Protein AF-0000000086138464 (afdb_homodimer)

Nearest PDB structures (foldseek):
  7qf6-assembly2_C  TM=7.048E-01  e=7.545E-23  Aspergillus fumigatus
  7qf6-assembly1_F  TM=7.131E-01  e=1.289E-21  Aspergillus fumigatus
  2qml-assembly1_A  TM=9.061E-01  e=4.130E-13  Halalkalibacterium halodurans
  1yk3-assembly2_B  TM=9.219E-01  e=1.017E-10  Mycobacterium tuberculosis
  1yk3-assembly10_F  TM=9.281E-01  e=2.010E-10  Mycobacterium tuberculosis

InterPro domains:
  IPR016181 Acyl-CoA N-acyltransferase [SSF55729] (294-513)
  IPR019432 Acyltransferase MbtK/IucB-like, conserved domain [SM01006] (359-401)

pLDDT: mean 84.83, std 21.29, range [22.55, 98.88]

Sequence (1040 aa):
MSPSTIYLPDGQTFTVQPVFAGLFFKSHELNKHHQTPFPAGWTIVIHTEDDGSDNNNGLDASAISRPHIHSFKKPTLQNDTLYISSISNPSSADFKPPASPTRQIAMMLWISLYWYFHQPAPSKILPPTEKSGLTAVEGRPRGEWRIQIKRDGVLRGRNLIPKLERMGLIASLDSAVGSSLDDTGDEWANMFVSQQMFWQIPGRLFLFTLQPTSKGASSHPGSPVSSRPGSPVRDRGSSSASQQQPNSPAFHLTADVPGAPPPQTLMASPTFPIGPYFSSSHLPTYYPPAPLQYTFSNNTRHPVRPKPPRMGEVFYTRYIPSAGQYLSFRVASSSPKPVPYLGPVSPSAAEKTKSGSHSHLTTLCDIVLVQMWLSNPRVAKFWGGYVPNFLTNALASRHSFPVIGMWDGVPFGYFEVYWVKEDVLGRYISADDFDRGIHVFVGEEWARGKVSSWMSALVHWIFCADYRTASVCMEPRVDNARFIQHLQHDGFVGEKQISFPHKQSWFGRLRRETWEGPSLMSPSTIYLPDGQTFTVQPVFAGLFFKSHELNKHHQTPFPAGWTIVIHTEDDGSDNNNGLDASAISRPHIHSFKKPTLQNDTLYISSISNPSSADFKPPASPTRQIAMMLWISLYWYFHQPAPSKILPPTEKSGLTAVEGRPRGEWRIQIKRDGVLRGRNLIPKLERMGLIASLDSAVGSSLDDTGDEWANMFVSQQMFWQIPGRLFLFTLQPTSKGASSHPGSPVSSRPGSPVRDRGSSSASQQQPNSPAFHLTADVPGAPPPQTLMASPTFPIGPYFSSSHLPTYYPPAPLQYTFSNNTRHPVRPKPPRMGEVFYTRYIPSAGQYLSFRVASSSPKPVPYLGPVSPSAAEKTKSGSHSHLTTLCDIVLVQMWLSNPRVAKFWGGYVPNFLTNALASRHSFPVIGMWDGVPFGYFEVYWVKEDVLGRYISADDFDRGIHVFVGEEWARGKVSSWMSALVHWIFCADYRTASVCMEPRVDNARFIQHLQHDGFVGEKQISFPHKQSWFGRLRRETWEGPSL

Foldseek 3Di:
DDWDKDQFQQGWIWIWDDDDQFIWTATCVLCVPDDDPQGFTFTKGKWFWACPPPPPDDDDPPDSPDTDIGGDDAADQEGMEMETATGDHHDCQWFPDDPDPLLQRLLNVLVVVVVRLVTDDDFQQDDDDPVCVPPDSVPHDGHFRKYWYACDHPNVDDVSQVVSVVLQNKDDPQPDPDDDPDPPDPSSGTIMDTLLSSLLADSLSRDFDTGTDPPDPPPVVPDPPPVPVPDPPPDDDDPDPPPPPPPPPPPPVLQPPDQDQQDLDPPDQDPTFGAQNRHSVRHRDDDADDDFDWDDDPNFIATDDDDDGDALHWHGWDQAVVVQWIKIKGFAHPDQFFRDGRGHIGPVVVPVPCPPPQSVQRGGHRLVVVQQLCVPCVNCVFVNHDDPCVQVVQCPDRFKTKMFMDTRNRTWWIKMKGQCCNDPNVVVDPHDNLEIEMDIDTRHPVPPPCCQQVVLRVVSCSSNRHVPHFKYKDWGAPVVVVVVVVCVVNQWDFDDWDDDVVGITTITMHTSVPHSHGHD/DQWDKDQFQQGWIWIWDDDDQFIWTATCVLCVPDDDPQGFTFTKGKWFWDCPPPPPDDDDPPPSPDTDIGGDDAADQEGMEMETATGDHHDCQWFPDDPDPLLQRLLNVLVVVVVRLVTDDDFQQDDDDPVCVPPDSVPHDGHFRKYWYACDHPNVDDVSQVVSVVLQNKDDPQPDPDDDPDPPDPSSGTIMDTLLSSLLADSLSRDFDTGTDPPDPPPPPPDPPPPPVPDPPPDDDDDDPPPPPPPPPPPPVQQCPPQDQQDLDPPDQDPTFGAQNRHSVRHRDDDADDDFDWDDDPNFIATDDDDDGDALHWHGWDQAVVVQWIKIKGFAHPDQFFRDGRGHIGPVVVPVPCDPPQSVQRGGHRLVVVQQLCPPCVNCVFVNHDDPCVQVVQCPDRFKTKMFMDTRNRTWWIKMKGQCCNDPNVVVDPHDNLEIEMDIDTRHPVPPPCCQQVVLRVVSCSSNRHVPHFKYKYWGAPVVVVVVVVCVVNQWDFDDWDDDPVGITTITMHTSVPHSHGHD

Solvent-accessible surface area (backbone atoms only — not comparable to full-atom values): 58553 Å² total; per-residue (Å²): 121,78,66,43,75,46,64,43,56,62,50,52,41,31,42,39,32,69,48,98,64,27,38,33,41,38,37,48,77,73,33,67,89,49,93,50,100,70,59,21,31,36,31,34,36,42,32,29,47,43,75,52,75,66,80,70,81,82,79,79,80,76,68,77,64,70,61,51,76,40,80,61,84,67,66,49,34,71,34,29,36,35,33,44,56,48,76,35,73,61,56,66,74,54,27,45,76,68,78,42,66,67,52,51,53,50,25,53,51,49,53,52,49,53,54,58,74,66,47,74,78,48,70,44,60,48,78,74,44,91,86,38,58,83,44,56,75,90,69,33,61,66,55,71,50,29,36,33,41,45,70,34,60,62,40,60,44,67,54,36,58,62,50,39,36,48,56,37,68,36,44,40,91,62,19,28,51,41,79,63,80,50,84,80,37,75,76,65,52,63,29,30,41,37,46,46,34,55,56,41,52,52,60,33,68,42,47,58,52,75,48,67,47,73,70,70,88,64,74,65,72,72,67,77,71,76,73,66,83,67,78,83,72,78,81,76,79,80,74,81,75,72,76,73,70,77,70,69,78,79,77,57,63,62,77,25,37,67,77,40,59,60,62,83,68,77,90,68,84,67,96,54,43,51,37,63,43,36,41,71,63,38,43,54,64,63,53,56,62,64,50,76,44,74,45,72,55,95,89,36,78,38,57,60,51,74,60,58,70,45,47,44,28,47,70,44,53,38,55,28,68,77,75,64,33,20,43,34,36,23,27,46,39,74,47,90,53,37,68,70,72,51,49,55,59,26,72,70,57,68,68,46,51,88,68,43,98,59,39,69,53,49,67,41,16,47,58,58,49,51,43,55,28,23,65,36,63,80,45,21,73,79,71,39,67,68,53,90,60,52,60,54,52,38,24,58,27,58,52,35,42,41,31,33,35,19,55,47,62,31,64,35,29,45,34,33,48,29,38,30,51,78,35,79,65,25,77,78,48,93,56,53,86,47,22,30,28,55,47,78,50,68,51,36,74,89,61,59,92,45,60,61,46,58,52,30,46,53,51,40,49,52,47,42,59,29,86,66,33,51,37,41,36,38,58,52,50,60,84,47,51,69,60,52,52,53,40,43,71,71,57,30,42,78,77,49,72,43,82,49,99,89,46,51,21,39,32,30,41,32,47,50,92,76,50,61,59,53,57,94,121,77,65,44,74,48,64,42,57,64,51,54,39,31,44,38,33,69,49,97,64,27,39,33,40,37,37,50,78,73,32,66,88,50,93,51,100,69,59,22,32,38,31,34,35,42,33,28,47,43,78,52,75,65,79,71,81,82,80,79,81,76,68,78,64,69,60,49,76,40,80,61,83,68,65,49,35,71,33,28,37,35,32,44,56,48,74,36,73,62,56,66,75,54,27,45,76,70,79,41,65,68,54,50,53,49,26,53,50,50,51,52,49,52,52,56,73,67,47,75,78,48,71,44,62,48,80,74,44,92,88,38,58,84,44,55,74,91,68,34,62,68,55,68,49,29,37,33,41,46,69,34,60,63,42,60,45,66,54,36,59,62,50,39,36,49,56,38,69,36,43,40,90,62,20,29,50,39,80,63,80,52,84,80,36,76,77,64,52,62,28,31,43,37,47,45,34,53,58,42,52,52,61,33,68,43,45,58,50,77,48,66,48,73,71,69,88,64,75,64,72,73,66,77,73,76,74,66,82,68,77,84,74,77,81,77,79,79,75,80,75,74,75,72,69,77,71,71,78,79,76,56,64,60,75,24,36,66,77,40,60,60,62,82,68,79,88,67,85,68,94,55,42,50,37,64,43,36,41,72,62,38,42,54,63,63,54,58,62,64,50,75,46,74,44,73,55,95,89,36,81,38,58,61,51,74,61,57,70,44,47,44,30,48,69,45,52,37,54,28,68,77,75,63,31,19,42,35,34,23,26,47,40,74,46,90,52,36,67,71,72,50,50,54,57,25,72,71,55,68,68,45,51,89,69,45,98,59,39,68,52,49,66,40,16,48,58,56,49,51,43,55,27,24,65,35,63,83,43,20,73,79,71,39,67,68,51,90,61,52,60,54,52,38,24,56,28,57,50,36,42,42,31,33,34,19,57,48,61,32,64,35,29,43,34,30,48,29,38,30,50,79,35,79,64,24,79,78,47,94,56,54,85,48,24,31,28,56,47,79,51,69,52,37,74,90,62,58,92,45,61,59,46,58,52,28,45,54,50,41,49,53,46,41,59,28,86,67,32,50,36,41,36,39,58,53,50,59,83,46,52,70,60,52,51,51,39,43,73,70,58,30,42,78,77,48,73,44,81,50,99,88,45,52,20,37,32,29,41,32,46,51,91,76,47,62,58,54,58,93

Organism: Cryphonectria parasitica (strain ATCC 38755 / EP155) (NCBI:txid660469)

Radius of gyration: 30.8 Å; Cα contacts (8 Å, |Δi|>4): 1898; chains: 2; bounding box: 113×81×92 Å

Structure (mmCIF, N/CA/C/O backbone):
data_AF-0000000086138464-model_v1
#
loop_
_entity.id
_entity.type
_entity.pdbx_description
1 polymer 'Acyltransferase MbtK/IucB-like conserved domain-containing protein'
#
loop_
_atom_site.group_PDB
_atom_site.id
_atom_site.type_symbol
_atom_site.label_atom_id
_atom_site.label_alt_id
_atom_site.label_comp_id
_atom_site.label_asym_id
_atom_site.label_entity_id
_atom_site.label_seq_id
_atom_site.pdbx_PDB_ins_code
_atom_site.Cartn_x
_atom_site.Cartn_y
_atom_site.Cartn_z
_atom_site.occupancy
_atom_site.B_iso_or_equiv
_atom_site.auth_seq_id
_atom_site.auth_comp_id
_atom_site.auth_asym_id
_atom_site.auth_atom_id
_atom_site.pdbx_PDB_model_num
ATOM 1 N N . MET A 1 1 ? 31.328 20.297 7.652 1 73.62 1 MET A N 1
ATOM 2 C CA . MET A 1 1 ? 29.906 20.562 7.875 1 73.62 1 MET A CA 1
ATOM 3 C C . MET A 1 1 ? 29.609 20.719 9.359 1 73.62 1 MET A C 1
ATOM 5 O O . MET A 1 1 ? 30.156 19.984 10.188 1 73.62 1 MET A O 1
ATOM 9 N N . SER A 1 2 ? 28.906 21.719 9.766 1 77.62 2 SER A N 1
ATOM 10 C CA . SER A 1 2 ? 28.547 21.906 11.164 1 77.62 2 SER A CA 1
ATOM 11 C C . SER A 1 2 ? 27.469 20.922 11.602 1 77.62 2 SER A C 1
ATOM 13 O O . SER A 1 2 ? 26.625 20.531 10.805 1 77.62 2 SER A O 1
ATOM 15 N N . PRO A 1 3 ? 27.625 20.484 12.797 1 84.31 3 PRO A N 1
ATOM 16 C CA . PRO A 1 3 ? 26.578 19.594 13.305 1 84.31 3 PRO A CA 1
ATOM 17 C C . PRO A 1 3 ? 25.188 20.219 13.227 1 84.31 3 PRO A C 1
ATOM 19 O O . PRO A 1 3 ? 25.047 21.438 13.359 1 84.31 3 PRO A O 1
ATOM 22 N N . SER A 1 4 ? 24.266 19.391 12.906 1 92 4 SER A N 1
ATOM 23 C CA . SER A 1 4 ? 22.875 19.844 12.805 1 92 4 SER A CA 1
ATOM 24 C C . SER A 1 4 ? 21.922 18.859 13.461 1 92 4 SER A C 1
ATOM 26 O O . SER A 1 4 ? 22.25 17.688 13.633 1 92 4 SER A O 1
ATOM 28 N N . THR A 1 5 ? 20.828 19.391 13.945 1 94.62 5 THR A N 1
ATOM 29 C CA . THR A 1 5 ? 19.812 18.547 14.57 1 94.62 5 THR A CA 1
ATOM 30 C C . THR A 1 5 ? 18.688 18.234 13.586 1 94.62 5 THR A C 1
ATOM 32 O O . THR A 1 5 ? 18.219 19.141 12.883 1 94.62 5 THR A O 1
ATOM 35 N N . ILE A 1 6 ? 18.375 17.047 13.516 1 95.5 6 ILE A N 1
ATOM 36 C CA . ILE A 1 6 ? 17.234 16.625 12.703 1 95.5 6 ILE A CA 1
ATOM 37 C C . ILE A 1 6 ? 16.031 16.375 13.602 1 95.5 6 ILE A C 1
ATOM 39 O O . ILE A 1 6 ? 16.156 15.758 14.664 1 95.5 6 ILE A O 1
ATOM 43 N N . TYR A 1 7 ? 14.906 16.969 13.289 1 96.81 7 TYR A N 1
ATOM 44 C CA . TYR A 1 7 ? 13.625 16.734 13.945 1 96.81 7 TYR A CA 1
ATOM 45 C C . TYR A 1 7 ? 12.727 15.852 13.086 1 96.81 7 TYR A C 1
ATOM 47 O O . TYR A 1 7 ? 12.289 16.266 12.008 1 96.81 7 TYR A O 1
ATOM 55 N N . LEU A 1 8 ? 12.453 14.664 13.547 1 97.44 8 LEU A N 1
ATOM 56 C CA . LEU A 1 8 ? 11.656 13.719 12.773 1 97.44 8 LEU A CA 1
ATOM 57 C C . LEU A 1 8 ? 10.164 13.93 13.031 1 97.44 8 LEU A C 1
ATOM 59 O O . LEU A 1 8 ? 9.781 14.516 14.047 1 97.44 8 LEU A O 1
ATOM 63 N N . PRO A 1 9 ? 9.328 13.453 12.102 1 96.62 9 PRO A N 1
ATOM 64 C CA . PRO A 1 9 ? 7.883 13.617 12.25 1 96.62 9 PRO A CA 1
ATOM 65 C C . PRO A 1 9 ? 7.328 12.922 13.484 1 96.62 9 PRO A C 1
ATOM 67 O O . PRO A 1 9 ? 6.297 13.336 14.023 1 96.62 9 PRO A O 1
ATOM 70 N N . ASP A 1 10 ? 7.961 11.867 13.969 1 94.56 10 ASP A N 1
ATOM 71 C CA . ASP A 1 10 ? 7.449 11.133 15.117 1 94.56 10 ASP A CA 1
ATOM 72 C C . ASP A 1 10 ? 7.973 11.727 16.422 1 94.56 10 ASP A C 1
ATOM 74 O O . ASP A 1 10 ? 7.715 11.195 17.5 1 94.56 10 ASP A O 1
ATOM 78 N N . GLY A 1 11 ? 8.75 12.797 16.344 1 94.56 11 GLY A N 1
ATOM 79 C CA . GLY A 1 11 ? 9.219 13.5 17.516 1 94.56 11 GLY A CA 1
ATOM 80 C C . GLY A 1 11 ? 10.641 13.125 17.906 1 94.56 11 GLY A C 1
ATOM 81 O O . GLY A 1 11 ? 11.258 13.797 18.734 1 94.56 11 GLY A O 1
ATOM 82 N N . GLN A 1 12 ? 11.188 12.062 17.359 1 94.5 12 GLN A N 1
ATOM 83 C CA . GLN A 1 12 ? 12.578 11.727 17.609 1 94.5 12 GLN A CA 1
ATOM 84 C C . GLN A 1 12 ? 13.516 12.781 17.031 1 94.5 12 GLN A C 1
ATOM 86 O O . GLN A 1 12 ? 13.211 13.391 16 1 94.5 12 GLN A O 1
ATOM 91 N N . THR A 1 13 ? 14.617 12.938 17.734 1 95.44 13 THR A N 1
ATOM 92 C CA . THR A 1 13 ? 15.602 13.906 17.266 1 95.44 13 THR A CA 1
ATOM 93 C C . THR A 1 13 ? 17 13.281 17.219 1 95.44 13 THR A C 1
ATOM 95 O O . THR A 1 13 ? 17.297 12.383 18.016 1 95.44 13 THR A O 1
ATOM 98 N N . PHE A 1 14 ? 17.734 13.742 16.312 1 96.5 14 PHE A N 1
ATOM 99 C CA . PHE A 1 14 ? 19.094 13.258 16.125 1 96.5 14 PHE A CA 1
ATOM 100 C C . PHE A 1 14 ? 20.062 14.414 15.898 1 96.5 14 PHE A C 1
ATOM 102 O O . PHE A 1 14 ? 19.703 15.406 15.25 1 96.5 14 PHE A O 1
ATOM 109 N N . THR A 1 15 ? 21.234 14.281 16.438 1 96.44 15 THR A N 1
ATOM 110 C CA . THR A 1 15 ? 22.312 15.18 16.062 1 96.44 15 THR A CA 1
ATOM 111 C C . THR A 1 15 ? 23.188 14.555 14.977 1 96.44 15 THR A C 1
ATOM 113 O O . THR A 1 15 ? 23.672 13.43 15.133 1 96.44 15 THR A O 1
ATOM 116 N N . VAL A 1 16 ? 23.312 15.211 13.867 1 96.75 16 VAL A N 1
ATOM 117 C CA . VAL A 1 16 ? 24.172 14.773 12.773 1 96.75 16 VAL A CA 1
ATOM 118 C C . VAL A 1 16 ? 25.516 15.477 12.859 1 96.75 16 VAL A C 1
ATOM 120 O O . VAL A 1 16 ? 25.609 16.703 12.734 1 96.75 16 VAL A O 1
ATOM 123 N N . GLN A 1 17 ? 26.562 14.719 13.055 1 95.06 17 GLN A N 1
ATOM 124 C CA . GLN A 1 17 ? 27.891 15.281 13.234 1 95.06 17 GLN A CA 1
ATOM 125 C C . GLN A 1 17 ? 28.875 14.703 12.219 1 95.06 17 GLN A C 1
ATOM 127 O O . GLN A 1 17 ? 28.828 13.516 11.906 1 95.06 17 GLN A O 1
ATOM 132 N N . PRO A 1 18 ? 29.75 15.539 11.703 1 93.38 18 PRO A N 1
ATOM 133 C CA . PRO A 1 18 ? 30.766 15.031 10.781 1 93.38 18 PRO A CA 1
ATOM 134 C C . PRO A 1 18 ? 31.781 14.109 11.461 1 93.38 18 PRO A C 1
ATOM 136 O O . PRO A 1 18 ? 32.156 14.352 12.609 1 93.38 18 PRO A O 1
ATOM 139 N N . VAL A 1 19 ? 32.125 13.078 10.789 1 91.38 19 VAL A N 1
ATOM 140 C CA . VAL A 1 19 ? 33.188 12.172 11.156 1 91.38 19 VAL A CA 1
ATOM 141 C C . VAL A 1 19 ? 34.094 11.938 9.961 1 91.38 19 VAL A C 1
ATOM 143 O O . VAL A 1 19 ? 33.875 12.5 8.883 1 91.38 19 VAL A O 1
ATOM 146 N N . PHE A 1 20 ? 35.188 11.305 10.086 1 83.31 20 PHE A N 1
ATOM 147 C CA . PHE A 1 20 ? 36.281 11.211 9.102 1 83.31 20 PHE A CA 1
ATOM 148 C C . PHE A 1 20 ? 35.719 10.891 7.723 1 83.31 20 PHE A C 1
ATOM 150 O O . PHE A 1 20 ? 36.062 11.539 6.734 1 83.31 20 PHE A O 1
ATOM 157 N N . ALA A 1 21 ? 34.875 9.938 7.539 1 82.75 21 ALA A N 1
ATOM 158 C CA . ALA A 1 21 ? 34.438 9.555 6.199 1 82.75 21 ALA A CA 1
ATOM 159 C C . ALA A 1 21 ? 32.938 9.727 6.035 1 82.75 21 ALA A C 1
ATOM 161 O O . ALA A 1 21 ? 32.344 9.234 5.07 1 82.75 21 ALA A O 1
ATOM 162 N N . GLY A 1 22 ? 32.406 10.57 6.906 1 93.44 22 GLY A N 1
ATOM 163 C CA . GLY A 1 22 ? 30.969 10.672 6.742 1 93.44 22 GLY A CA 1
ATOM 164 C C . GLY A 1 22 ? 30.297 11.414 7.883 1 93.44 22 GLY A C 1
ATOM 165 O O . GLY A 1 22 ? 30.766 12.461 8.32 1 93.44 22 GLY A O 1
ATOM 166 N N . LEU A 1 23 ? 29.125 10.953 8.164 1 96.44 23 LEU A N 1
ATOM 167 C CA . LEU A 1 23 ? 28.281 11.586 9.164 1 96.44 23 LEU A CA 1
ATOM 168 C C . LEU A 1 23 ? 27.812 10.57 10.211 1 96.44 23 LEU A C 1
ATOM 170 O O . LEU A 1 23 ? 27.484 9.438 9.867 1 96.44 23 LEU A O 1
ATOM 174 N N . PHE A 1 24 ? 27.844 10.969 11.453 1 96.31 24 PHE A N 1
ATOM 175 C CA . PHE A 1 24 ? 27.297 10.164 12.539 1 96.31 24 PHE A CA 1
ATOM 176 C C . PHE A 1 24 ? 25.953 10.719 13 1 96.31 24 PHE A C 1
ATOM 178 O O . PHE A 1 24 ? 25.828 11.914 13.273 1 96.31 24 PHE A O 1
ATOM 185 N N . PHE A 1 25 ? 24.984 9.883 13.031 1 97.62 25 PHE A N 1
ATOM 186 C CA . PHE A 1 25 ? 23.656 10.211 13.539 1 97.62 25 PHE A CA 1
ATOM 187 C C . PHE A 1 25 ? 23.5 9.758 14.984 1 97.62 25 PHE A C 1
ATOM 189 O O . PHE A 1 25 ? 23.297 8.57 15.25 1 97.62 25 PHE A O 1
ATOM 196 N N . LYS A 1 26 ? 23.531 10.664 15.891 1 95.88 26 LYS A N 1
ATOM 197 C CA . LYS A 1 26 ? 23.422 10.375 17.312 1 95.88 26 LYS A CA 1
ATOM 198 C C . LYS A 1 26 ? 21.969 10.516 17.781 1 95.88 26 LYS A C 1
ATOM 200 O O . LYS A 1 26 ? 21.391 11.602 17.703 1 95.88 26 LYS A O 1
ATOM 205 N N . SER A 1 27 ? 21.422 9.477 18.312 1 95.31 27 SER A N 1
ATOM 206 C CA . SER A 1 27 ? 20.047 9.5 18.766 1 95.31 27 SER A CA 1
ATOM 207 C C . SER A 1 27 ? 19.922 10.188 20.125 1 95.31 27 SER A C 1
ATOM 209 O O . SER A 1 27 ? 20.625 9.836 21.078 1 95.31 27 SER A O 1
ATOM 211 N N . HIS A 1 28 ? 19.047 11.109 20.266 1 92.06 28 HIS A N 1
ATOM 212 C CA . HIS A 1 28 ? 18.812 11.75 21.547 1 92.06 28 HIS A CA 1
ATOM 213 C C . HIS A 1 28 ? 17.969 10.875 22.469 1 92.06 28 HIS A C 1
ATOM 215 O O . HIS A 1 28 ? 18.25 10.773 23.672 1 92.06 28 HIS A O 1
ATOM 221 N N . GLU A 1 29 ? 16.984 10.211 21.938 1 89 29 GLU A N 1
ATOM 222 C CA . GLU A 1 29 ? 16.078 9.375 22.703 1 89 29 GLU A CA 1
ATOM 223 C C . GLU A 1 29 ? 16.781 8.164 23.297 1 89 29 GLU A C 1
ATOM 225 O O . GLU A 1 29 ? 16.547 7.781 24.438 1 89 29 GLU A O 1
ATOM 230 N N . LEU A 1 30 ? 17.656 7.594 22.594 1 89.25 30 LEU A N 1
ATOM 231 C CA . LEU A 1 30 ? 18.312 6.355 23.016 1 89.25 30 LEU A CA 1
ATOM 232 C C . LEU A 1 30 ? 19.469 6.641 23.953 1 89.25 30 LEU A C 1
ATOM 234 O O . LEU A 1 30 ? 19.984 5.734 24.609 1 89.25 30 LEU A O 1
ATOM 238 N N . ASN A 1 31 ? 19.906 7.871 24 1 87.06 31 ASN A N 1
ATOM 239 C CA . ASN A 1 31 ? 21.062 8.227 24.828 1 87.06 31 ASN A CA 1
ATOM 240 C C . ASN A 1 31 ? 20.641 9.07 26.031 1 87.06 31 ASN A C 1
ATOM 242 O O . ASN A 1 31 ? 21.484 9.719 26.656 1 87.06 31 ASN A O 1
ATOM 246 N N . LYS A 1 32 ? 19.438 9.172 26.297 1 79.19 32 LYS A N 1
ATOM 247 C CA . LYS A 1 32 ? 18.938 10.031 27.375 1 79.19 32 LYS A CA 1
ATOM 248 C C . LYS A 1 32 ? 19.469 9.594 28.734 1 79.19 32 LYS A C 1
ATOM 250 O O . LYS A 1 32 ? 19.828 10.43 29.562 1 79.19 32 LYS A O 1
ATOM 255 N N . HIS A 1 33 ? 19.562 8.344 29.094 1 70.88 33 HIS A N 1
ATOM 256 C CA . HIS A 1 33 ? 19.844 7.914 30.469 1 70.88 33 HIS A CA 1
ATOM 257 C C . HIS A 1 33 ? 21.328 7.598 30.641 1 70.88 33 HIS A C 1
ATOM 259 O O . HIS A 1 33 ? 21.797 7.457 31.781 1 70.88 33 HIS A O 1
ATOM 265 N N . HIS A 1 34 ? 22.047 7.406 29.547 1 66.44 34 HIS A N 1
ATOM 266 C CA . HIS A 1 34 ? 23.422 6.953 29.766 1 66.44 34 HIS A CA 1
ATOM 267 C C . HIS A 1 34 ? 24.391 7.727 28.906 1 66.44 34 HIS A C 1
ATOM 269 O O . HIS A 1 34 ? 24.25 7.773 27.672 1 66.44 34 HIS A O 1
ATOM 275 N N . GLN A 1 35 ? 25.109 8.484 29.719 1 66.19 35 GLN A N 1
ATOM 276 C CA . GLN A 1 35 ? 26.234 9.086 29 1 66.19 35 GLN A CA 1
ATOM 277 C C . GLN A 1 35 ? 27.344 8.07 28.75 1 66.19 35 GLN A C 1
ATOM 279 O O . GLN A 1 35 ? 27.906 7.523 29.703 1 66.19 35 GLN A O 1
ATOM 284 N N . THR A 1 36 ? 27.219 7.449 27.703 1 69.06 36 THR A N 1
ATOM 285 C CA . THR A 1 36 ? 28.234 6.48 27.312 1 69.06 36 THR A CA 1
ATOM 286 C C . THR A 1 36 ? 29.203 7.082 26.297 1 69.06 36 THR A C 1
ATOM 288 O O . THR A 1 36 ? 28.844 7.992 25.547 1 69.06 36 THR A O 1
ATOM 291 N N . PRO A 1 37 ? 30.469 6.715 26.359 1 72.19 37 PRO A N 1
ATOM 292 C CA . PRO A 1 37 ? 31.438 7.148 25.359 1 72.19 37 PRO A CA 1
ATOM 293 C C . PRO A 1 37 ? 31.062 6.676 23.953 1 72.19 37 PRO A C 1
ATOM 295 O O . PRO A 1 37 ? 31.594 7.203 22.969 1 72.19 37 PRO A O 1
ATOM 298 N N . PHE A 1 38 ? 30.156 5.688 23.969 1 77.31 38 PHE A N 1
ATOM 299 C CA . PHE A 1 38 ? 29.719 5.184 22.688 1 77.31 38 PHE A CA 1
ATOM 300 C C . PHE A 1 38 ? 28.219 5.383 22.516 1 77.31 38 PHE A C 1
ATOM 302 O O . PHE A 1 38 ? 27.438 4.445 22.703 1 77.31 38 PHE A O 1
ATOM 309 N N . PRO A 1 39 ? 27.859 6.469 22.094 1 86.69 39 PRO A N 1
ATOM 310 C CA . PRO A 1 39 ? 26.438 6.766 22 1 86.69 39 PRO A CA 1
ATOM 311 C C . PRO A 1 39 ? 25.719 5.906 20.953 1 86.69 39 PRO A C 1
ATOM 313 O O . PRO A 1 39 ? 26.312 5.527 19.938 1 86.69 39 PRO A O 1
ATOM 316 N N . ALA A 1 40 ? 24.5 5.613 21.234 1 93.12 40 ALA A N 1
ATOM 317 C CA . ALA A 1 40 ? 23.672 4.883 20.281 1 93.12 40 ALA A CA 1
ATOM 318 C C . ALA A 1 40 ? 23.406 5.711 19.031 1 93.12 40 ALA A C 1
ATOM 320 O O . ALA A 1 40 ? 23.125 6.91 19.125 1 93.12 40 ALA A O 1
ATOM 321 N N . GLY A 1 41 ? 23.578 5.113 17.906 1 95.44 41 GLY A N 1
ATOM 322 C CA . GLY A 1 41 ? 23.438 5.746 16.609 1 95.44 41 GLY A CA 1
ATOM 323 C C . GLY A 1 41 ? 24.047 4.934 15.477 1 95.44 41 GLY A C 1
ATOM 324 O O . GLY A 1 41 ? 24.172 3.713 15.586 1 95.44 41 GLY A O 1
ATOM 325 N N . TRP A 1 42 ? 24.266 5.602 14.375 1 96.62 42 TRP A N 1
ATOM 326 C CA . TRP A 1 42 ? 24.906 4.938 13.25 1 96.62 42 TRP A CA 1
ATOM 327 C C . TRP A 1 42 ? 25.719 5.938 12.422 1 96.62 42 TRP A C 1
ATOM 329 O O . TRP A 1 42 ? 25.531 7.148 12.555 1 96.62 42 TRP A O 1
ATOM 339 N N . THR A 1 43 ? 26.641 5.422 11.664 1 96.62 43 THR A N 1
ATOM 340 C CA . THR A 1 43 ? 27.484 6.234 10.797 1 96.62 43 THR A CA 1
ATOM 341 C C . THR A 1 43 ? 27.219 5.922 9.328 1 96.62 43 THR A C 1
ATOM 343 O O . THR A 1 43 ? 27.094 4.758 8.953 1 96.62 43 THR A O 1
ATOM 346 N N . ILE A 1 44 ? 27.047 6.973 8.578 1 97.44 44 ILE A N 1
ATOM 347 C CA . ILE A 1 44 ? 27 6.781 7.129 1 97.44 44 ILE A CA 1
ATOM 348 C C . ILE A 1 44 ? 28.266 7.336 6.492 1 97.44 44 ILE A C 1
ATOM 350 O O . ILE A 1 44 ? 28.875 8.281 7.016 1 97.44 44 ILE A O 1
ATOM 354 N N . VAL A 1 45 ? 28.734 6.684 5.445 1 96.81 45 VAL A N 1
ATOM 355 C CA . VAL A 1 45 ? 29.719 7.254 4.543 1 96.81 45 VAL A CA 1
ATOM 356 C C . VAL A 1 45 ? 29.031 7.906 3.352 1 96.81 45 VAL A C 1
ATOM 358 O O . VAL A 1 45 ? 28.141 7.305 2.734 1 96.81 45 VAL A O 1
ATOM 361 N N . ILE A 1 46 ? 29.328 9.109 3.092 1 96.56 46 ILE A N 1
ATOM 362 C CA . ILE A 1 46 ? 28.75 9.859 1.978 1 96.56 46 ILE A CA 1
ATOM 363 C C . ILE A 1 46 ? 29.844 10.617 1.242 1 96.56 46 ILE A C 1
ATOM 365 O O . ILE A 1 46 ? 30.703 11.242 1.871 1 96.56 46 ILE A O 1
ATOM 369 N N . HIS A 1 47 ? 29.922 10.453 0 1 95 47 HIS A N 1
ATOM 370 C CA . HIS A 1 47 ? 30.922 11.141 -0.803 1 95 47 HIS A CA 1
ATOM 371 C C . HIS A 1 47 ? 30.391 11.461 -2.195 1 95 47 HIS A C 1
ATOM 373 O O . HIS A 1 47 ? 29.312 11.008 -2.568 1 95 47 HIS A O 1
ATOM 379 N N . THR A 1 48 ? 31.062 12.312 -2.838 1 94.94 48 THR A N 1
ATOM 380 C CA . THR A 1 48 ? 30.703 12.742 -4.188 1 94.94 48 THR A CA 1
ATOM 381 C C . THR A 1 48 ? 31.688 12.156 -5.207 1 94.94 48 THR A C 1
ATOM 383 O O . THR A 1 48 ? 32.906 12.188 -5.004 1 94.94 48 THR A O 1
ATOM 386 N N . GLU A 1 49 ? 31.094 11.586 -6.281 1 91.44 49 GLU A N 1
ATOM 387 C CA . GLU A 1 49 ? 31.906 10.984 -7.328 1 91.44 49 GLU A CA 1
ATOM 388 C C . GLU A 1 49 ? 31.828 11.789 -8.625 1 91.44 49 GLU A C 1
ATOM 390 O O . GLU A 1 49 ? 30.734 12.023 -9.141 1 91.44 49 GLU A O 1
ATOM 395 N N . ASP A 1 50 ? 32.938 12.375 -9.117 1 80.5 50 ASP A N 1
ATOM 396 C CA . ASP A 1 50 ? 32.969 13.141 -10.359 1 80.5 50 ASP A CA 1
ATOM 397 C C . ASP A 1 50 ? 33.406 12.258 -11.531 1 80.5 50 ASP A C 1
ATOM 399 O O . ASP A 1 50 ? 34.281 11.398 -11.383 1 80.5 50 ASP A O 1
ATOM 403 N N . ASP A 1 51 ? 32.531 12.18 -12.539 1 66 51 ASP A N 1
ATOM 404 C CA . ASP A 1 51 ? 32.969 11.484 -13.75 1 66 51 ASP A CA 1
ATOM 405 C C . ASP A 1 51 ? 34.125 12.195 -14.406 1 66 51 ASP A C 1
ATOM 407 O O . ASP A 1 51 ? 34.188 13.43 -14.414 1 66 51 ASP A O 1
ATOM 411 N N . GLY A 1 52 ? 35.281 11.938 -14.172 1 51.88 52 GLY A N 1
ATOM 412 C CA . GLY A 1 52 ? 36.5 12.461 -14.734 1 51.88 52 GLY A CA 1
ATOM 413 C C . GLY A 1 52 ? 36.312 13.008 -16.141 1 51.88 52 GLY A C 1
ATOM 414 O O . GLY A 1 52 ? 37.281 13.047 -16.922 1 51.88 52 GLY A O 1
ATOM 415 N N . SER A 1 53 ? 35.188 13.352 -16.641 1 46.06 53 SER A N 1
ATOM 416 C CA . SER A 1 53 ? 35.344 13.766 -18.016 1 46.06 53 SER A CA 1
ATOM 417 C C . SER A 1 53 ? 36.219 15.016 -18.109 1 46.06 53 SER A C 1
ATOM 419 O O . SER A 1 53 ? 35.719 16.141 -18 1 46.06 53 SER A O 1
ATOM 421 N N . ASP A 1 54 ? 37.25 15.195 -17.375 1 38.78 54 ASP A N 1
ATOM 422 C CA . ASP A 1 54 ? 38.125 16.234 -17.922 1 38.78 54 ASP A CA 1
ATOM 423 C C . ASP A 1 54 ? 38.375 16.031 -19.406 1 38.78 54 ASP A C 1
ATOM 425 O O . ASP A 1 54 ? 38.75 14.93 -19.828 1 38.78 54 ASP A O 1
ATOM 429 N N . ASN A 1 55 ? 37.688 16.859 -20.219 1 38 55 ASN A N 1
ATOM 430 C CA . ASN A 1 55 ? 38 17.031 -21.625 1 38 55 ASN A CA 1
ATOM 431 C C . ASN A 1 55 ? 39.531 17.062 -21.859 1 38 55 ASN A C 1
ATOM 433 O O . ASN A 1 55 ? 40.062 18.094 -22.25 1 38 55 ASN A O 1
ATOM 437 N N . ASN A 1 56 ? 40.406 16.562 -21.109 1 34.72 56 ASN A N 1
ATOM 438 C CA . ASN A 1 56 ? 41.688 16.719 -21.781 1 34.72 56 ASN A CA 1
ATOM 439 C C . ASN A 1 56 ? 41.656 16.109 -23.188 1 34.72 56 ASN A C 1
ATOM 441 O O . ASN A 1 56 ? 41 15.094 -23.406 1 34.72 56 ASN A O 1
ATOM 445 N N . ASN A 1 57 ? 42.281 16.844 -24.25 1 34.97 57 ASN A N 1
ATOM 446 C CA . ASN A 1 57 ? 42.406 16.625 -25.688 1 34.97 57 ASN A CA 1
ATOM 447 C C . ASN A 1 57 ? 42.75 15.18 -26 1 34.97 57 ASN A C 1
ATOM 449 O O . ASN A 1 57 ? 42.188 14.594 -26.922 1 34.97 57 ASN A O 1
ATOM 453 N N . GLY A 1 58 ? 44.125 14.891 -25.938 1 31.94 58 GLY A N 1
ATOM 454 C CA . GLY A 1 58 ? 44.781 13.992 -26.891 1 31.94 58 GLY A CA 1
ATOM 455 C C . GLY A 1 58 ? 44.25 12.57 -26.797 1 31.94 58 GLY A C 1
ATOM 456 O O . GLY A 1 58 ? 43.406 12.266 -25.953 1 31.94 58 GLY A O 1
ATOM 457 N N . LEU A 1 59 ? 45.25 11.492 -27.109 1 33.53 59 LEU A N 1
ATOM 458 C CA . LEU A 1 59 ? 45.344 10.172 -27.719 1 33.53 59 LEU A CA 1
ATOM 459 C C . LEU A 1 59 ? 44.75 9.102 -26.812 1 33.53 59 LEU A C 1
ATOM 461 O O . LEU A 1 59 ? 44.375 8.031 -27.297 1 33.53 59 LEU A O 1
ATOM 465 N N . ASP A 1 60 ? 45.312 8.961 -25.547 1 35.16 60 ASP A N 1
ATOM 466 C CA . ASP A 1 60 ? 45.219 7.574 -25.109 1 35.16 60 ASP A CA 1
ATOM 467 C C . ASP A 1 60 ? 43.844 7.238 -24.562 1 35.16 60 ASP A C 1
ATOM 469 O O . ASP A 1 60 ? 43.406 7.77 -23.547 1 35.16 60 ASP A O 1
ATOM 473 N N . ALA A 1 61 ? 42.875 6.895 -25.344 1 37.72 61 ALA A N 1
ATOM 474 C CA . ALA A 1 61 ? 41.531 6.328 -25.234 1 37.72 61 ALA A CA 1
ATOM 475 C C . ALA A 1 61 ? 41.406 5.383 -24.047 1 37.72 61 ALA A C 1
ATOM 477 O O . ALA A 1 61 ? 40.312 4.93 -23.703 1 37.72 61 ALA A O 1
ATOM 478 N N . SER A 1 62 ? 42.531 4.625 -23.734 1 37.94 62 SER A N 1
ATOM 479 C CA . SER A 1 62 ? 42.406 3.408 -22.938 1 37.94 62 SER A CA 1
ATOM 480 C C . SER A 1 62 ? 42.094 3.73 -21.484 1 37.94 62 SER A C 1
ATOM 482 O O . SER A 1 62 ? 41.812 2.828 -20.688 1 37.94 62 SER A O 1
ATOM 484 N N . ALA A 1 63 ? 42.562 4.879 -20.859 1 37.78 63 ALA A N 1
ATOM 485 C CA . ALA A 1 63 ? 42.5 4.848 -19.406 1 37.78 63 ALA A CA 1
ATOM 486 C C . ALA A 1 63 ? 41.125 5.246 -18.891 1 37.78 63 ALA A C 1
ATOM 488 O O . ALA A 1 63 ? 40.688 6.387 -19.078 1 37.78 63 ALA A O 1
ATOM 489 N N . ILE A 1 64 ? 40.156 4.328 -18.766 1 44.12 64 ILE A N 1
ATOM 490 C CA . ILE A 1 64 ? 38.938 4.508 -17.969 1 44.12 64 ILE A CA 1
ATOM 491 C C . ILE A 1 64 ? 39.25 5.352 -16.734 1 44.12 64 ILE A C 1
ATOM 493 O O . ILE A 1 64 ? 40.062 4.934 -15.883 1 44.12 64 ILE A O 1
ATOM 497 N N . SER A 1 65 ? 39.344 6.586 -16.812 1 47.53 65 SER A N 1
ATOM 498 C CA . SER A 1 65 ? 39.656 7.484 -15.703 1 47.53 65 SER A CA 1
ATOM 499 C C . SER A 1 65 ? 38.844 7.148 -14.461 1 47.53 65 SER A C 1
ATOM 501 O O . SER A 1 65 ? 37.625 7.008 -14.539 1 47.53 65 SER A O 1
ATOM 503 N N . ARG A 1 66 ? 39.531 6.578 -13.484 1 55.12 66 ARG A N 1
ATOM 504 C CA . ARG A 1 66 ? 38.938 6.312 -12.172 1 55.12 66 ARG A CA 1
ATOM 505 C C . ARG A 1 66 ? 38.219 7.539 -11.648 1 55.12 66 ARG A C 1
ATOM 507 O O . ARG A 1 66 ? 38.75 8.648 -11.664 1 55.12 66 ARG A O 1
ATOM 514 N N . PRO A 1 67 ? 36.875 7.355 -11.352 1 66.75 67 PRO A N 1
ATOM 515 C CA . PRO A 1 67 ? 36.125 8.484 -10.773 1 66.75 67 PRO A CA 1
ATOM 516 C C . PRO A 1 67 ? 36.875 9.109 -9.586 1 66.75 67 PRO A C 1
ATOM 518 O O . PRO A 1 67 ? 37.5 8.398 -8.805 1 66.75 67 PRO A O 1
ATOM 521 N N . HIS A 1 68 ? 37.125 10.445 -9.617 1 80.12 68 HIS A N 1
ATOM 522 C CA . HIS A 1 68 ? 37.688 11.188 -8.484 1 80.12 68 HIS A CA 1
ATOM 523 C C . HIS A 1 68 ? 36.688 11.32 -7.359 1 80.12 68 HIS A C 1
ATOM 525 O O . HIS A 1 68 ? 35.531 11.727 -7.59 1 80.12 68 HIS A O 1
ATOM 531 N N . ILE A 1 69 ? 36.938 10.773 -6.211 1 85.81 69 ILE A N 1
ATOM 532 C CA . ILE A 1 69 ? 36.062 10.797 -5.031 1 85.81 69 ILE A CA 1
ATOM 533 C C . ILE A 1 69 ? 36.406 12.008 -4.168 1 85.81 69 ILE A C 1
ATOM 535 O O . ILE A 1 69 ? 37.594 12.273 -3.895 1 85.81 69 ILE A O 1
ATOM 539 N N . HIS A 1 70 ? 35.406 12.844 -4.012 1 88.12 70 HIS A N 1
ATOM 540 C CA . HIS A 1 70 ? 35.562 14 -3.135 1 88.12 70 HIS A CA 1
ATOM 541 C C . HIS A 1 70 ? 34.688 13.859 -1.891 1 88.12 70 HIS A C 1
ATOM 543 O O . HIS A 1 70 ? 33.719 13.117 -1.898 1 88.12 70 HIS A O 1
ATOM 549 N N . SER A 1 71 ? 35.219 14.523 -0.854 1 89.31 71 SER A N 1
ATOM 550 C CA . SER A 1 71 ? 34.406 14.586 0.357 1 89.31 71 SER A CA 1
ATOM 551 C C . SER A 1 71 ? 33.094 15.312 0.106 1 89.31 71 SER A C 1
ATOM 553 O O . SER A 1 71 ? 33.031 16.281 -0.652 1 89.31 71 SER A O 1
ATOM 555 N N . PHE A 1 72 ? 32.062 14.914 0.708 1 93.62 72 PHE A N 1
ATOM 556 C CA . PHE A 1 72 ? 30.75 15.516 0.578 1 93.62 72 PHE A CA 1
ATOM 557 C C . PHE A 1 72 ? 30.703 16.891 1.236 1 93.62 72 PHE A C 1
ATOM 559 O O . PHE A 1 72 ? 31.078 17.031 2.402 1 93.62 72 PHE A O 1
ATOM 566 N N . LYS A 1 73 ? 30.266 17.906 0.588 1 91.81 73 LYS A N 1
ATOM 567 C CA . LYS A 1 73 ? 30.109 19.266 1.125 1 91.81 73 LYS A CA 1
ATOM 568 C C . LYS A 1 73 ? 28.656 19.734 1.036 1 91.81 73 LYS A C 1
ATOM 570 O O . LYS A 1 73 ? 28.094 20.203 2.025 1 91.81 73 LYS A O 1
ATOM 575 N N . LYS A 1 74 ? 28.172 19.547 -0.129 1 94.19 74 LYS A N 1
ATOM 576 C CA . LYS A 1 74 ? 26.781 19.844 -0.431 1 94.19 74 LYS A CA 1
ATOM 577 C C . LYS A 1 74 ? 26.219 18.875 -1.462 1 94.19 74 LYS A C 1
ATOM 579 O O . LYS A 1 74 ? 26.969 18.25 -2.209 1 94.19 74 LYS A O 1
ATOM 584 N N . PRO A 1 75 ? 24.938 18.797 -1.477 1 96.31 75 PRO A N 1
ATOM 585 C CA . PRO A 1 75 ? 24.375 17.828 -2.422 1 96.31 75 PRO A CA 1
ATOM 586 C C . PRO A 1 75 ? 24.688 18.172 -3.875 1 96.31 75 PRO A C 1
ATOM 588 O O . PRO A 1 75 ? 24.703 19.344 -4.25 1 96.31 75 PRO A O 1
ATOM 591 N N . THR A 1 76 ? 24.953 17.203 -4.602 1 96.31 76 THR A N 1
ATOM 592 C CA . THR A 1 76 ? 25.031 17.312 -6.055 1 96.31 76 THR A CA 1
ATOM 593 C C . THR A 1 76 ? 23.797 16.688 -6.703 1 96.31 76 THR A C 1
ATOM 595 O O . THR A 1 76 ? 22.984 16.031 -6.031 1 96.31 76 THR A O 1
ATOM 598 N N . LEU A 1 77 ? 23.641 16.984 -7.941 1 96.31 77 LEU A N 1
ATOM 599 C CA . LEU A 1 77 ? 22.438 16.516 -8.633 1 96.31 77 LEU A CA 1
ATOM 600 C C . LEU A 1 77 ? 22.422 15 -8.734 1 96.31 77 LEU A C 1
ATOM 602 O O . LEU A 1 77 ? 21.406 14.367 -8.445 1 96.31 77 LEU A O 1
ATOM 606 N N . GLN A 1 78 ? 23.531 14.336 -9.109 1 95.62 78 GLN A N 1
ATOM 607 C CA . GLN A 1 78 ? 23.469 12.898 -9.344 1 95.62 78 GLN A CA 1
ATOM 608 C C . GLN A 1 78 ? 24.781 12.219 -9 1 95.62 78 GLN A C 1
ATOM 610 O O . GLN A 1 78 ? 25.031 11.078 -9.398 1 95.62 78 GLN A O 1
ATOM 615 N N . ASN A 1 79 ? 25.656 12.797 -8.25 1 95.5 79 ASN A N 1
ATOM 616 C CA . ASN A 1 79 ? 27.016 12.273 -8.086 1 95.5 79 ASN A CA 1
ATOM 617 C C . ASN A 1 79 ? 27.297 11.891 -6.641 1 95.5 79 ASN A C 1
ATOM 619 O O . ASN A 1 79 ? 28.438 11.57 -6.289 1 95.5 79 ASN A O 1
ATOM 623 N N . ASP A 1 80 ? 26.344 12.016 -5.805 1 96.94 80 ASP A N 1
ATOM 624 C CA . ASP A 1 80 ? 26.547 11.648 -4.406 1 96.94 80 ASP A CA 1
ATOM 625 C C . ASP A 1 80 ? 26.266 10.164 -4.184 1 96.94 80 ASP A C 1
ATOM 627 O O . ASP A 1 80 ? 25.391 9.586 -4.824 1 96.94 80 ASP A O 1
ATOM 631 N N . THR A 1 81 ? 27 9.516 -3.324 1 96.69 81 THR A N 1
ATOM 632 C CA . THR A 1 81 ? 26.859 8.109 -2.953 1 96.69 81 THR A CA 1
ATOM 633 C C . THR A 1 81 ? 26.859 7.949 -1.437 1 96.69 81 THR A C 1
ATOM 635 O O . THR A 1 81 ? 27.625 8.617 -0.736 1 96.69 81 THR A O 1
ATOM 638 N N . LEU A 1 82 ? 26 7.059 -1.003 1 96.94 82 LEU A N 1
ATOM 639 C CA . LEU A 1 82 ? 25.844 6.875 0.436 1 96.94 82 LEU A CA 1
ATOM 640 C C . LEU A 1 82 ? 25.719 5.395 0.787 1 96.94 82 LEU A C 1
ATOM 642 O O . LEU A 1 82 ? 25.156 4.613 0.013 1 96.94 82 LEU A O 1
ATOM 646 N N . TYR A 1 83 ? 26.297 4.945 1.87 1 96.19 83 TYR A N 1
ATOM 647 C CA . TYR A 1 83 ? 25.984 3.674 2.51 1 96.19 83 TYR A CA 1
ATOM 648 C C . TYR A 1 83 ? 26.156 3.766 4.02 1 96.19 83 TYR A C 1
ATOM 650 O O . TYR A 1 83 ? 26.781 4.699 4.523 1 96.19 83 TYR A O 1
ATOM 658 N N . ILE A 1 84 ? 25.547 2.902 4.77 1 96.81 84 ILE A N 1
ATOM 659 C CA . ILE A 1 84 ? 25.703 2.834 6.219 1 96.81 84 ILE A CA 1
ATOM 660 C C . ILE A 1 84 ? 26.953 2.027 6.57 1 96.81 84 ILE A C 1
ATOM 662 O O . ILE A 1 84 ? 27.047 0.848 6.227 1 96.81 84 ILE A O 1
ATOM 666 N N . SER A 1 85 ? 27.844 2.602 7.336 1 95.56 85 SER A N 1
ATOM 667 C CA . SER A 1 85 ? 29.125 1.959 7.598 1 95.56 85 SER A CA 1
ATOM 668 C C . SER A 1 85 ? 29.094 1.188 8.914 1 95.56 85 SER A C 1
ATOM 670 O O . SER A 1 85 ? 29.719 0.129 9.031 1 95.56 85 SER A O 1
ATOM 672 N N . SER A 1 86 ? 28.422 1.734 9.875 1 94.38 86 SER A N 1
ATOM 673 C CA . SER A 1 86 ? 28.406 1.072 11.172 1 94.38 86 SER A CA 1
ATOM 674 C C . SER A 1 86 ? 27.172 1.458 11.977 1 94.38 86 SER A C 1
ATOM 676 O O . SER A 1 86 ? 26.531 2.484 11.703 1 94.38 86 SER A O 1
ATOM 678 N N . ILE A 1 87 ? 26.828 0.572 12.906 1 94.38 87 ILE A N 1
ATOM 679 C CA . ILE A 1 87 ? 25.703 0.775 13.805 1 94.38 87 ILE A CA 1
ATOM 680 C C . ILE A 1 87 ? 26.172 0.624 15.258 1 94.38 87 ILE A C 1
ATOM 682 O O . ILE A 1 87 ? 26.922 -0.293 15.578 1 94.38 87 ILE A O 1
ATOM 686 N N . SER A 1 88 ? 25.797 1.527 16.078 1 93.12 88 SER A N 1
ATOM 687 C CA . SER A 1 88 ? 25.984 1.444 17.516 1 93.12 88 SER A CA 1
ATOM 688 C C . SER A 1 88 ? 24.656 1.27 18.234 1 93.12 88 SER A C 1
ATOM 690 O O . SER A 1 88 ? 23.922 2.238 18.438 1 93.12 88 SER A O 1
ATOM 692 N N . ASN A 1 89 ? 24.391 0.078 18.656 1 90.81 89 ASN A N 1
ATOM 693 C CA . ASN A 1 89 ? 23.109 -0.214 19.312 1 90.81 89 ASN A CA 1
ATOM 694 C C . ASN A 1 89 ? 23.125 0.204 20.781 1 90.81 89 ASN A C 1
ATOM 696 O O . ASN A 1 89 ? 24.188 0.21 21.422 1 90.81 89 ASN A O 1
ATOM 700 N N . PRO A 1 90 ? 21.953 0.567 21.234 1 90.12 90 PRO A N 1
ATOM 701 C CA . PRO A 1 90 ? 21.891 0.833 22.672 1 90.12 90 PRO A CA 1
ATOM 702 C C . PRO A 1 90 ? 22.047 -0.432 23.516 1 90.12 90 PRO A C 1
ATOM 704 O O . PRO A 1 90 ? 21.938 -1.543 22.984 1 90.12 90 PRO A O 1
ATOM 707 N N . SER A 1 91 ? 22.25 -0.18 24.766 1 85.69 91 SER A N 1
ATOM 708 C CA . SER A 1 91 ? 22.406 -1.309 25.688 1 85.69 91 SER A CA 1
ATOM 709 C C . SER A 1 91 ? 21.109 -2.117 25.781 1 85.69 91 SER A C 1
ATOM 711 O O . SER A 1 91 ? 20.016 -1.55 25.844 1 85.69 91 SER A O 1
ATOM 713 N N . SER A 1 92 ? 21.234 -3.422 25.812 1 86.25 92 SER A N 1
ATOM 714 C CA . SER A 1 92 ? 20.078 -4.309 25.984 1 86.25 92 SER A CA 1
ATOM 715 C C . SER A 1 92 ? 19.453 -4.156 27.359 1 86.25 92 SER A C 1
ATOM 717 O O . SER A 1 92 ? 18.328 -4.613 27.594 1 86.25 92 SER A O 1
ATOM 719 N N . ALA A 1 93 ? 20.125 -3.549 28.219 1 85.19 93 ALA A N 1
ATOM 720 C CA . ALA A 1 93 ? 19.594 -3.277 29.562 1 85.19 93 ALA A CA 1
ATOM 721 C C . ALA A 1 93 ? 18.578 -2.146 29.531 1 85.19 93 ALA A C 1
ATOM 723 O O . ALA A 1 93 ? 17.672 -2.096 30.359 1 85.19 93 ALA A O 1
ATOM 724 N N . ASP A 1 94 ? 18.781 -1.334 28.547 1 86.75 94 ASP A N 1
ATOM 725 C CA . ASP A 1 94 ? 17.922 -0.156 28.469 1 86.75 94 ASP A CA 1
ATOM 726 C C . ASP A 1 94 ? 16.781 -0.36 27.469 1 86.75 94 ASP A C 1
ATOM 728 O O . ASP A 1 94 ? 15.672 0.126 27.672 1 86.75 94 ASP A O 1
ATOM 732 N N . PHE A 1 95 ? 17.141 -1.048 26.375 1 90.88 95 PHE A N 1
ATOM 733 C CA . PHE A 1 95 ? 16.172 -1.253 25.297 1 90.88 95 PHE A CA 1
ATOM 734 C C . PHE A 1 95 ? 16.188 -2.697 24.812 1 90.88 95 PHE A C 1
ATOM 736 O O . PHE A 1 95 ? 17.266 -3.295 24.688 1 90.88 95 PHE A O 1
ATOM 743 N N . LYS A 1 96 ? 15 -3.213 24.547 1 88.69 96 LYS A N 1
ATOM 744 C CA . LYS A 1 96 ? 14.922 -4.523 23.922 1 88.69 96 LYS A CA 1
ATOM 745 C C . LYS A 1 96 ? 15.453 -4.477 22.484 1 88.69 96 LYS A C 1
ATOM 747 O O . LYS A 1 96 ? 15.32 -3.461 21.797 1 88.69 96 LYS A O 1
ATOM 752 N N . PRO A 1 97 ? 16.078 -5.543 22.109 1 87.38 97 PRO A N 1
ATOM 753 C CA . PRO A 1 97 ? 16.484 -5.582 20.703 1 87.38 97 PRO A CA 1
ATOM 754 C C . PRO A 1 97 ? 15.312 -5.414 19.75 1 87.38 97 PRO A C 1
ATOM 756 O O . PRO A 1 97 ? 14.172 -5.742 20.094 1 87.38 97 PRO A O 1
ATOM 759 N N . PRO A 1 98 ? 15.641 -4.867 18.625 1 85.94 98 PRO A N 1
ATOM 760 C CA . PRO A 1 98 ? 14.555 -4.715 17.641 1 85.94 98 PRO A CA 1
ATOM 761 C C . PRO A 1 98 ? 13.961 -6.051 17.219 1 85.94 98 PRO A C 1
ATOM 763 O O . PRO A 1 98 ? 14.688 -7.039 17.078 1 85.94 98 PRO A O 1
ATOM 766 N N . ALA A 1 99 ? 12.688 -5.996 16.938 1 82.94 99 ALA A N 1
ATOM 767 C CA . ALA A 1 99 ? 12.008 -7.199 16.469 1 82.94 99 ALA A CA 1
ATOM 768 C C . ALA A 1 99 ? 12.547 -7.652 15.117 1 82.94 99 ALA A C 1
ATOM 770 O O . ALA A 1 99 ? 12.586 -8.852 14.828 1 82.94 99 ALA A O 1
ATOM 771 N N . SER A 1 100 ? 12.922 -6.699 14.305 1 86.12 100 SER A N 1
ATOM 772 C CA . SER A 1 100 ? 13.5 -6.969 12.992 1 86.12 100 SER A CA 1
ATOM 773 C C . SER A 1 100 ? 14.719 -6.09 12.734 1 86.12 100 SER A C 1
ATOM 775 O O . SER A 1 100 ? 14.586 -4.883 12.523 1 86.12 100 SER A O 1
ATOM 777 N N . PRO A 1 101 ? 15.875 -6.691 12.711 1 87.06 101 PRO A N 1
ATOM 778 C CA . PRO A 1 101 ? 17.078 -5.914 12.414 1 87.06 101 PRO A CA 1
ATOM 779 C C . PRO A 1 101 ? 17.031 -5.242 11.047 1 87.06 101 PRO A C 1
ATOM 781 O O . PRO A 1 101 ? 17.516 -4.117 10.883 1 87.06 101 PRO A O 1
ATOM 784 N N . THR A 1 102 ? 16.438 -5.938 10.07 1 89.5 102 THR A N 1
ATOM 785 C CA . THR A 1 102 ? 16.312 -5.379 8.727 1 89.5 102 THR A CA 1
ATOM 786 C C . THR A 1 102 ? 15.484 -4.094 8.758 1 89.5 102 THR A C 1
ATOM 788 O O . THR A 1 102 ? 15.852 -3.102 8.117 1 89.5 102 THR A O 1
ATOM 791 N N . ARG A 1 103 ? 14.453 -4.094 9.523 1 92.25 103 ARG A N 1
ATOM 792 C CA . ARG A 1 103 ? 13.602 -2.91 9.617 1 92.25 103 ARG A CA 1
ATOM 793 C C . ARG A 1 103 ? 14.336 -1.765 10.312 1 92.25 103 ARG A C 1
ATOM 795 O O . ARG A 1 103 ? 14.125 -0.597 9.977 1 92.25 103 ARG A O 1
ATOM 802 N N . GLN A 1 104 ? 15.125 -2.123 11.258 1 94.06 104 GLN A N 1
ATOM 803 C CA . GLN A 1 104 ? 15.898 -1.085 11.93 1 94.06 104 GLN A CA 1
ATOM 804 C C . GLN A 1 104 ? 16.859 -0.405 10.961 1 94.06 104 GLN A C 1
ATOM 806 O O . GLN A 1 104 ? 16.969 0.823 10.953 1 94.06 104 GLN A O 1
ATOM 811 N N . ILE A 1 105 ? 17.547 -1.213 10.203 1 95.31 105 ILE A N 1
ATOM 812 C CA . ILE A 1 105 ? 18.484 -0.675 9.234 1 95.31 105 ILE A CA 1
ATOM 813 C C . ILE A 1 105 ? 17.734 0.166 8.195 1 95.31 105 ILE A C 1
ATOM 815 O O . ILE A 1 105 ? 18.219 1.229 7.793 1 95.31 105 ILE A O 1
ATOM 819 N N . ALA A 1 106 ? 16.578 -0.338 7.766 1 96.31 106 ALA A N 1
ATOM 820 C CA . ALA A 1 106 ? 15.75 0.427 6.84 1 96.31 106 ALA A CA 1
ATOM 821 C C . ALA A 1 106 ? 15.367 1.779 7.438 1 96.31 106 ALA A C 1
ATOM 823 O O . ALA A 1 106 ? 15.367 2.795 6.734 1 96.31 106 ALA A O 1
ATOM 824 N N . MET A 1 107 ? 15.031 1.8 8.672 1 97.31 107 MET A N 1
ATOM 825 C CA . MET A 1 107 ? 14.711 3.047 9.359 1 97.31 107 MET A CA 1
ATOM 826 C C . MET A 1 107 ? 15.906 3.994 9.352 1 97.31 107 MET A C 1
ATOM 828 O O . MET A 1 107 ? 15.75 5.188 9.078 1 97.31 107 MET A O 1
ATOM 832 N N . MET A 1 108 ? 17.094 3.479 9.648 1 97.81 108 MET A N 1
ATOM 833 C CA . MET A 1 108 ? 18.312 4.285 9.664 1 97.81 108 MET A CA 1
ATOM 834 C C . MET A 1 108 ? 18.578 4.902 8.297 1 97.81 108 MET A C 1
ATOM 836 O O . MET A 1 108 ? 18.938 6.078 8.195 1 97.81 108 MET A O 1
ATOM 840 N N . LEU A 1 109 ? 18.391 4.051 7.293 1 98.19 109 LEU A N 1
ATOM 841 C CA . LEU A 1 109 ? 18.578 4.566 5.941 1 98.19 109 LEU A CA 1
ATOM 842 C C . LEU A 1 109 ? 17.531 5.637 5.621 1 98.19 109 LEU A C 1
ATOM 844 O O . LEU A 1 109 ? 17.859 6.676 5.043 1 98.19 109 LEU A O 1
ATOM 848 N N . TRP A 1 110 ? 16.297 5.41 5.949 1 98.44 110 TRP A N 1
ATOM 849 C CA . TRP A 1 110 ? 15.242 6.387 5.715 1 98.44 110 TRP A CA 1
ATOM 850 C C . TRP A 1 110 ? 15.57 7.715 6.391 1 98.44 110 TRP A C 1
ATOM 852 O O . TRP A 1 110 ? 15.414 8.781 5.789 1 98.44 110 TRP A O 1
ATOM 862 N N . ILE A 1 111 ? 15.992 7.66 7.625 1 98.44 111 ILE A N 1
ATOM 863 C CA . ILE A 1 111 ? 16.312 8.867 8.383 1 98.44 111 ILE A CA 1
ATOM 864 C C . ILE A 1 111 ? 17.5 9.586 7.73 1 98.44 111 ILE A C 1
ATOM 866 O O . ILE A 1 111 ? 17.516 10.812 7.648 1 98.44 111 ILE A O 1
ATOM 870 N N . SER A 1 112 ? 18.484 8.836 7.301 1 98.44 112 SER A N 1
ATOM 871 C CA . SER A 1 112 ? 19.625 9.422 6.602 1 98.44 112 SER A CA 1
ATOM 872 C C . SER A 1 112 ? 19.188 10.148 5.336 1 98.44 112 SER A C 1
ATOM 874 O O . SER A 1 112 ? 19.656 11.258 5.055 1 98.44 112 SER A O 1
ATOM 876 N N . LEU A 1 113 ? 18.344 9.5 4.617 1 98.5 113 LEU A N 1
ATOM 877 C CA . LEU A 1 113 ? 17.828 10.094 3.393 1 98.5 113 LEU A CA 1
ATOM 878 C C . LEU A 1 113 ? 16.953 11.312 3.709 1 98.5 113 LEU A C 1
ATOM 880 O O . LEU A 1 113 ? 16.953 12.281 2.955 1 98.5 113 LEU A O 1
ATOM 884 N N . TYR A 1 114 ? 16.203 11.203 4.793 1 98.38 114 TYR A N 1
ATOM 885 C CA . TYR A 1 114 ? 15.414 12.336 5.266 1 98.38 114 TYR A CA 1
ATOM 886 C C . TYR A 1 114 ? 16.297 13.555 5.504 1 98.38 114 TYR A C 1
ATOM 888 O O . TYR A 1 114 ? 15.969 14.664 5.082 1 98.38 114 TYR A O 1
ATOM 896 N N . TRP A 1 115 ? 17.375 13.328 6.145 1 97.69 115 TRP A N 1
ATOM 897 C CA . TRP A 1 115 ? 18.359 14.391 6.344 1 97.69 115 TRP A CA 1
ATOM 898 C C . TRP A 1 115 ? 18.875 14.906 5.008 1 97.69 115 TRP A C 1
ATOM 900 O O . TRP A 1 115 ? 18.938 16.125 4.785 1 97.69 115 TRP A O 1
ATOM 910 N N . TYR A 1 116 ? 19.281 14.039 4.117 1 97.75 116 TYR A N 1
ATOM 911 C CA . TYR A 1 116 ? 19.875 14.391 2.838 1 97.75 116 TYR A CA 1
ATOM 912 C C . TYR A 1 116 ? 18.938 15.258 2.012 1 97.75 116 TYR A C 1
ATOM 914 O O . TYR A 1 116 ? 19.344 16.297 1.485 1 97.75 116 TYR A O 1
ATOM 922 N N . PHE A 1 117 ? 17.688 14.914 1.908 1 97.62 117 PHE A N 1
ATOM 923 C CA . PHE A 1 117 ? 16.766 15.617 1.037 1 97.62 117 PHE A CA 1
ATOM 924 C C . PHE A 1 117 ? 16.172 16.844 1.737 1 97.62 117 PHE A C 1
ATOM 926 O O . PHE A 1 117 ? 15.289 17.5 1.2 1 97.62 117 PHE A O 1
ATOM 933 N N . HIS A 1 118 ? 16.609 17.109 2.969 1 96.75 118 HIS A N 1
ATOM 934 C CA . HIS A 1 118 ? 16.328 18.375 3.627 1 96.75 118 HIS A CA 1
ATOM 935 C C . HIS A 1 118 ? 17.438 19.391 3.381 1 96.75 118 HIS A C 1
ATOM 937 O O . HIS A 1 118 ? 17.297 20.562 3.715 1 96.75 118 HIS A O 1
ATOM 943 N N . GLN A 1 119 ? 18.562 18.906 2.818 1 96.12 119 GLN A N 1
ATOM 944 C CA . GLN A 1 119 ? 19.656 19.812 2.467 1 96.12 119 GLN A CA 1
ATOM 945 C C . GLN A 1 119 ? 19.234 20.75 1.329 1 96.12 119 GLN A C 1
ATOM 947 O O . GLN A 1 119 ? 18.266 20.484 0.62 1 96.12 119 GLN A O 1
ATOM 952 N N . PRO A 1 120 ? 19.969 21.922 1.184 1 95.06 120 PRO A N 1
ATOM 953 C CA . PRO A 1 120 ? 19.672 22.781 0.048 1 95.06 120 PRO A CA 1
ATOM 954 C C . PRO A 1 120 ? 19.766 22.062 -1.294 1 95.06 120 PRO A C 1
ATOM 956 O O . PRO A 1 120 ? 20.766 21.406 -1.574 1 95.06 120 PRO A O 1
ATOM 959 N N . ALA A 1 121 ? 18.797 22.234 -2.062 1 95.62 121 ALA A N 1
ATOM 960 C CA . ALA A 1 121 ? 18.703 21.531 -3.336 1 95.62 121 ALA A CA 1
ATOM 961 C C . ALA A 1 121 ? 19.781 22 -4.305 1 95.62 121 ALA A C 1
ATOM 963 O O . ALA A 1 121 ? 20.062 23.188 -4.398 1 95.62 121 ALA A O 1
ATOM 964 N N . PRO A 1 122 ? 20.359 21.062 -5.035 1 96.44 122 PRO A N 1
ATOM 965 C CA . PRO A 1 122 ? 21.281 21.453 -6.102 1 96.44 122 PRO A CA 1
ATOM 966 C C . PRO A 1 122 ? 20.562 21.984 -7.34 1 96.44 122 PRO A C 1
ATOM 968 O O . PRO A 1 122 ? 19.344 21.859 -7.453 1 96.44 122 PRO A O 1
ATOM 971 N N . SER A 1 123 ? 21.406 22.625 -8.18 1 95.06 123 SER A N 1
ATOM 972 C CA . SER A 1 123 ? 20.859 23.016 -9.469 1 95.06 123 SER A CA 1
ATOM 973 C C . SER A 1 123 ? 20.406 21.797 -10.273 1 95.06 123 SER A C 1
ATOM 975 O O . SER A 1 123 ? 21.094 20.781 -10.305 1 95.06 123 SER A O 1
ATOM 977 N N . LYS A 1 124 ? 19.297 21.969 -10.914 1 95.25 124 LYS A N 1
ATOM 978 C CA . LYS A 1 124 ? 18.766 20.859 -11.688 1 95.25 124 LYS A CA 1
ATOM 979 C C . LYS A 1 124 ? 19.297 20.875 -13.117 1 95.25 124 LYS A C 1
ATOM 981 O O . LYS A 1 124 ? 19.047 19.938 -13.883 1 95.25 124 LYS A O 1
ATOM 986 N N . ILE A 1 125 ? 19.984 21.891 -13.484 1 94 125 ILE A N 1
ATOM 987 C CA . ILE A 1 125 ? 20.469 22.047 -14.852 1 94 125 ILE A CA 1
ATOM 988 C C . ILE A 1 125 ? 21.594 21.047 -15.109 1 94 125 ILE A C 1
ATOM 990 O O . ILE A 1 125 ? 22.578 21 -14.375 1 94 125 ILE A O 1
ATOM 994 N N . LEU A 1 126 ? 21.453 20.25 -16.094 1 92.62 126 LEU A N 1
ATOM 995 C CA . LEU A 1 126 ? 22.453 19.25 -16.453 1 92.62 126 LEU A CA 1
ATOM 996 C C . LEU A 1 126 ? 23.641 19.906 -17.172 1 92.62 126 LEU A C 1
ATOM 998 O O . LEU A 1 126 ? 23.484 20.938 -17.828 1 92.62 126 LEU A O 1
ATOM 1002 N N . PRO A 1 127 ? 24.812 19.266 -17.016 1 89.19 127 PRO A N 1
ATOM 1003 C CA . PRO A 1 127 ? 25.953 19.781 -17.766 1 89.19 127 PRO A CA 1
ATOM 1004 C C . PRO A 1 127 ? 25.734 19.703 -19.281 1 89.19 127 PRO A C 1
ATOM 1006 O O . PRO A 1 127 ? 24.922 18.906 -19.75 1 89.19 127 PRO A O 1
ATOM 1009 N N . PRO A 1 128 ? 26.422 20.594 -19.984 1 90.88 128 PRO A N 1
ATOM 1010 C CA . PRO A 1 128 ? 26.234 20.609 -21.438 1 90.88 128 PRO A CA 1
ATOM 1011 C C . PRO A 1 128 ? 26.703 19.312 -22.109 1 90.88 128 PRO A C 1
ATOM 1013 O O . PRO A 1 128 ? 27.719 18.734 -21.703 1 90.88 128 PRO A O 1
ATOM 1016 N N . THR A 1 129 ? 25.906 18.844 -22.984 1 90.88 129 THR A N 1
ATOM 1017 C CA . THR A 1 129 ? 26.25 17.719 -23.859 1 90.88 129 THR A CA 1
ATOM 1018 C C . THR A 1 129 ? 26.469 18.203 -25.297 1 90.88 129 THR A C 1
ATOM 1020 O O . THR A 1 129 ? 26.422 19.406 -25.562 1 90.88 129 THR A O 1
ATOM 1023 N N . GLU A 1 130 ? 26.75 17.25 -26.172 1 90.81 130 GLU A N 1
ATOM 1024 C CA . GLU A 1 130 ? 26.891 17.594 -27.578 1 90.81 130 GLU A CA 1
ATOM 1025 C C . GLU A 1 130 ? 25.594 18.172 -28.141 1 90.81 130 GLU A C 1
ATOM 1027 O O . GLU A 1 130 ? 25.625 19.094 -28.953 1 90.81 130 GLU A O 1
ATOM 1032 N N . LYS A 1 131 ? 24.547 17.719 -27.672 1 92.12 131 LYS A N 1
ATOM 1033 C CA . LYS A 1 131 ? 23.25 18.125 -28.188 1 92.12 131 LYS A CA 1
ATOM 1034 C C . LYS A 1 131 ? 22.797 19.438 -27.562 1 92.12 131 LYS A C 1
ATOM 1036 O O . LYS A 1 131 ? 22.094 20.219 -28.203 1 92.12 131 LYS A O 1
ATOM 1041 N N . SER A 1 132 ? 23.203 19.734 -26.312 1 91.62 132 SER A N 1
ATOM 1042 C CA . SER A 1 132 ? 22.672 20.891 -25.594 1 91.62 132 SER A CA 1
ATOM 1043 C C . SER A 1 132 ? 23.719 21.984 -25.469 1 91.62 132 SER A C 1
ATOM 1045 O O . SER A 1 132 ? 23.5 23 -24.781 1 91.62 132 SER A O 1
ATOM 1047 N N . GLY A 1 133 ? 24.891 21.828 -26.047 1 90 133 GLY A N 1
ATOM 1048 C CA . GLY A 1 133 ? 25.984 22.75 -25.906 1 90 133 GLY A CA 1
ATOM 1049 C C . GLY A 1 133 ? 25.656 24.156 -26.406 1 90 133 GLY A C 1
ATOM 1050 O O . GLY A 1 133 ? 26.203 25.141 -25.906 1 90 133 GLY A O 1
ATOM 1051 N N . LEU A 1 134 ? 24.781 24.203 -27.359 1 92.62 134 LEU A N 1
ATOM 1052 C CA . LEU A 1 134 ? 24.453 25.484 -27.953 1 92.62 134 LEU A CA 1
ATOM 1053 C C . LEU A 1 134 ? 23.203 26.078 -27.297 1 92.62 134 LEU A C 1
ATOM 1055 O O . LEU A 1 134 ? 22.797 27.203 -27.609 1 92.62 134 LEU A O 1
ATOM 1059 N N . THR A 1 135 ? 22.609 25.359 -26.484 1 93.94 135 THR A N 1
ATOM 1060 C CA . THR A 1 135 ? 21.438 25.844 -25.781 1 93.94 135 THR A CA 1
ATOM 1061 C C . THR A 1 135 ? 21.828 26.75 -24.609 1 93.94 135 THR A C 1
ATOM 1063 O O . THR A 1 135 ? 22.781 26.438 -23.875 1 93.94 135 THR A O 1
ATOM 1066 N N . ALA A 1 136 ? 21.156 27.922 -24.469 1 94 136 ALA A N 1
ATOM 1067 C CA . ALA A 1 136 ? 21.375 28.781 -23.297 1 94 136 ALA A CA 1
ATOM 1068 C C . ALA A 1 136 ? 21.219 27.984 -22 1 94 136 ALA A C 1
ATOM 1070 O O . ALA A 1 136 ? 20.406 27.062 -21.922 1 94 136 ALA A O 1
ATOM 1071 N N . VAL A 1 137 ? 22 28.328 -21.016 1 92.44 137 VAL A N 1
ATOM 1072 C CA . VAL A 1 137 ? 22.047 27.594 -19.75 1 92.44 137 VAL A CA 1
ATOM 1073 C C . VAL A 1 137 ? 20.641 27.438 -19.188 1 92.44 137 VAL A C 1
ATOM 1075 O O . VAL A 1 137 ? 20.281 26.344 -18.719 1 92.44 137 VAL A O 1
ATOM 1078 N N . GLU A 1 138 ? 19.859 28.422 -19.234 1 91.88 138 GLU A N 1
ATOM 1079 C CA . GLU A 1 138 ? 18.516 28.391 -18.672 1 91.88 138 GLU A CA 1
ATOM 1080 C C . GLU A 1 138 ? 17.609 27.438 -19.438 1 91.88 138 GLU A C 1
ATOM 1082 O O . GLU A 1 138 ? 16.594 26.984 -18.922 1 91.88 138 GLU A O 1
ATOM 1087 N N . GLY A 1 139 ? 18 27.125 -20.609 1 94.56 139 GLY A N 1
ATOM 1088 C CA . GLY A 1 139 ? 17.188 26.281 -21.453 1 94.56 139 GLY A CA 1
ATOM 1089 C C . GLY A 1 139 ? 17.703 24.859 -21.531 1 94.56 139 GLY A C 1
ATOM 1090 O O . GLY A 1 139 ? 17.125 24.016 -22.234 1 94.56 139 GLY A O 1
ATOM 1091 N N . ARG A 1 140 ? 18.766 24.578 -20.938 1 93.12 140 ARG A N 1
ATOM 1092 C CA . ARG A 1 140 ? 19.344 23.234 -20.969 1 93.12 140 ARG A CA 1
ATOM 1093 C C . ARG A 1 140 ? 18.469 22.25 -20.234 1 93.12 140 ARG A C 1
ATOM 1095 O O . ARG A 1 140 ? 17.688 22.625 -19.344 1 93.12 140 ARG A O 1
ATOM 1102 N N . PRO A 1 141 ? 18.594 20.938 -20.578 1 93.81 141 PRO A N 1
ATOM 1103 C CA . PRO A 1 141 ? 17.797 19.906 -19.906 1 93.81 141 PRO A CA 1
ATOM 1104 C C . PRO A 1 141 ? 18.062 19.844 -18.391 1 93.81 141 PRO A C 1
ATOM 1106 O O . PRO A 1 141 ? 19.156 20.219 -17.938 1 93.81 141 PRO A O 1
ATOM 1109 N N . ARG A 1 142 ? 17.047 19.516 -17.734 1 94 142 ARG A N 1
ATOM 1110 C CA . ARG A 1 142 ? 17.125 19.375 -16.281 1 94 142 ARG A CA 1
ATOM 1111 C C . ARG A 1 142 ? 17.125 17.906 -15.867 1 94 142 ARG A C 1
ATOM 1113 O O . ARG A 1 142 ? 16.531 17.062 -16.547 1 94 142 ARG A O 1
ATOM 1120 N N . GLY A 1 143 ? 17.797 17.594 -14.82 1 93.5 143 GLY A N 1
ATOM 1121 C CA . GLY A 1 143 ? 17.828 16.234 -14.281 1 93.5 143 GLY A CA 1
ATOM 1122 C C . GLY A 1 143 ? 17.141 16.109 -12.938 1 93.5 143 GLY A C 1
ATOM 1123 O O . GLY A 1 143 ? 16.688 17.109 -12.375 1 93.5 143 GLY A O 1
ATOM 1124 N N . GLU A 1 144 ? 17.062 14.891 -12.516 1 94.06 144 GLU A N 1
ATOM 1125 C CA . GLU A 1 144 ? 16.469 14.609 -11.219 1 94.06 144 GLU A CA 1
ATOM 1126 C C . GLU A 1 144 ? 17.516 14.57 -10.117 1 94.06 144 GLU A C 1
ATOM 1128 O O . GLU A 1 144 ? 18.625 14.047 -10.328 1 94.06 144 GLU A O 1
ATOM 1133 N N . TRP A 1 145 ? 17.203 15.211 -9.008 1 97.12 145 TRP A N 1
ATOM 1134 C CA . TRP A 1 145 ? 18.062 15.109 -7.828 1 97.12 145 TRP A CA 1
ATOM 1135 C C . TRP A 1 145 ? 18.031 13.695 -7.258 1 97.12 145 TRP A C 1
ATOM 1137 O O . TRP A 1 145 ? 16.984 13.219 -6.812 1 97.12 145 TRP A O 1
ATOM 1147 N N . ARG A 1 146 ? 19.188 12.969 -7.344 1 96.94 146 ARG A N 1
ATOM 1148 C CA . ARG A 1 146 ? 19.219 11.594 -6.852 1 96.94 146 ARG A CA 1
ATOM 1149 C C . ARG A 1 146 ? 20.531 11.312 -6.117 1 96.94 146 ARG A C 1
ATOM 1151 O O . ARG A 1 146 ? 21.531 11.984 -6.352 1 96.94 146 ARG A O 1
ATOM 1158 N N . ILE A 1 147 ? 20.5 10.359 -5.234 1 98.06 147 ILE A N 1
ATOM 1159 C CA . ILE A 1 147 ? 21.672 9.875 -4.516 1 98.06 147 ILE A CA 1
ATOM 1160 C C . ILE A 1 147 ? 21.797 8.367 -4.707 1 98.06 147 ILE A C 1
ATOM 1162 O O . ILE A 1 147 ? 20.812 7.641 -4.699 1 98.06 147 ILE A O 1
ATOM 1166 N N . GLN A 1 148 ? 23.047 7.918 -4.914 1 97.44 148 GLN A N 1
ATOM 1167 C CA . GLN A 1 148 ? 23.312 6.496 -5.102 1 97.44 148 GLN A CA 1
ATOM 1168 C C . GLN A 1 148 ? 23.469 5.785 -3.762 1 97.44 148 GLN A C 1
ATOM 1170 O O . GLN A 1 148 ? 24.062 6.336 -2.828 1 97.44 148 GLN A O 1
ATOM 1175 N N . ILE A 1 149 ? 22.938 4.645 -3.668 1 97.5 149 ILE A N 1
ATOM 1176 C CA . ILE A 1 149 ? 23.094 3.787 -2.5 1 97.5 149 ILE A CA 1
ATOM 1177 C C . ILE A 1 149 ? 24.062 2.645 -2.824 1 97.5 149 ILE A C 1
ATOM 1179 O O . ILE A 1 149 ? 23.766 1.807 -3.682 1 97.5 149 ILE A O 1
ATOM 1183 N N . LYS A 1 150 ? 25.078 2.613 -2.133 1 93.44 150 LYS A N 1
ATOM 1184 C CA . LYS A 1 150 ? 26.125 1.627 -2.41 1 93.44 150 LYS A CA 1
ATOM 1185 C C . LYS A 1 150 ? 25.984 0.406 -1.507 1 93.44 150 LYS A C 1
ATOM 1187 O O . LYS A 1 150 ? 25.703 0.54 -0.312 1 93.44 150 LYS A O 1
ATOM 1192 N N . ARG A 1 151 ? 26.156 -0.725 -2.141 1 92.25 151 ARG A N 1
ATOM 1193 C CA . ARG A 1 151 ? 26.188 -1.971 -1.38 1 92.25 151 ARG A CA 1
ATOM 1194 C C . ARG A 1 151 ? 27.516 -2.135 -0.655 1 92.25 151 ARG A C 1
ATOM 1196 O O . ARG A 1 151 ? 28.391 -2.881 -1.106 1 92.25 151 ARG A O 1
ATOM 1203 N N . ASP A 1 152 ? 27.641 -1.5 0.448 1 92.06 152 ASP A N 1
ATOM 1204 C CA . ASP A 1 152 ? 28.844 -1.532 1.266 1 92.06 152 ASP A CA 1
ATOM 1205 C C . ASP A 1 152 ? 28.516 -1.427 2.75 1 92.06 152 ASP A C 1
ATOM 1207 O O . ASP A 1 152 ? 27.359 -1.173 3.113 1 92.06 152 ASP A O 1
ATOM 1211 N N . GLY A 1 153 ? 29.5 -1.78 3.586 1 93.19 153 GLY A N 1
ATOM 1212 C CA . GLY A 1 153 ? 29.266 -1.722 5.02 1 93.19 153 GLY A CA 1
ATOM 1213 C C . GLY A 1 153 ? 28.203 -2.68 5.492 1 93.19 153 GLY A C 1
ATOM 1214 O O . GLY A 1 153 ? 28.234 -3.871 5.176 1 93.19 153 GLY A O 1
ATOM 1215 N N . VAL A 1 154 ? 27.266 -2.08 6.234 1 93 154 VAL A N 1
ATOM 1216 C CA . VAL A 1 154 ? 26.172 -2.865 6.82 1 93 154 VAL A CA 1
ATOM 1217 C C . VAL A 1 154 ? 25.297 -3.434 5.719 1 93 154 VAL A C 1
ATOM 1219 O O . VAL A 1 154 ? 24.625 -4.457 5.91 1 93 154 VAL A O 1
ATOM 1222 N N . LEU A 1 155 ? 25.25 -2.834 4.543 1 90.81 155 LEU A N 1
ATOM 1223 C CA . LEU A 1 155 ? 24.328 -3.193 3.473 1 90.81 155 LEU A CA 1
ATOM 1224 C C . LEU A 1 155 ? 24.859 -4.363 2.658 1 90.81 155 LEU A C 1
ATOM 1226 O O . LEU A 1 155 ? 24.188 -4.863 1.756 1 90.81 155 LEU A O 1
ATOM 1230 N N . ARG A 1 156 ? 26.031 -4.836 2.912 1 85.75 156 ARG A N 1
ATOM 1231 C CA . ARG A 1 156 ? 26.625 -5.961 2.195 1 85.75 156 ARG A CA 1
ATOM 1232 C C . ARG A 1 156 ? 25.984 -7.277 2.619 1 85.75 156 ARG A C 1
ATOM 1234 O O . ARG A 1 156 ? 25.953 -8.242 1.851 1 85.75 156 ARG A O 1
ATOM 1241 N N . GLY A 1 157 ? 25.422 -7.254 3.799 1 72.62 157 GLY A N 1
ATOM 1242 C CA . GLY A 1 157 ? 24.969 -8.531 4.32 1 72.62 157 GLY A CA 1
ATOM 1243 C C . GLY A 1 157 ? 23.453 -8.688 4.285 1 72.62 157 GLY A C 1
ATOM 1244 O O . GLY A 1 157 ? 22.734 -7.762 3.912 1 72.62 157 GLY A O 1
ATOM 1245 N N . ARG A 1 158 ? 23.062 -9.922 4.371 1 66.75 158 ARG A N 1
ATOM 1246 C CA . ARG A 1 158 ? 21.703 -10.297 4.711 1 66.75 158 ARG A CA 1
ATOM 1247 C C . ARG A 1 158 ? 20.75 -9.992 3.562 1 66.75 158 ARG A C 1
ATOM 1249 O O . ARG A 1 158 ? 19.578 -9.633 3.791 1 66.75 158 ARG A O 1
ATOM 1256 N N . ASN A 1 159 ? 21.297 -9.953 2.395 1 79.44 159 ASN A N 1
ATOM 1257 C CA . ASN A 1 159 ? 20.422 -9.641 1.271 1 79.44 159 ASN A CA 1
ATOM 1258 C C . ASN A 1 159 ? 19.609 -8.367 1.517 1 79.44 159 ASN A C 1
ATOM 1260 O O . ASN A 1 159 ? 18.438 -8.297 1.177 1 79.44 159 ASN A O 1
ATOM 1264 N N . LEU A 1 160 ? 20.25 -7.41 2.082 1 87.5 160 LEU A N 1
ATOM 1265 C CA . LEU A 1 160 ? 19.547 -6.203 2.508 1 87.5 160 LEU A CA 1
ATOM 1266 C C . LEU A 1 160 ? 19.109 -5.371 1.306 1 87.5 160 LEU A C 1
ATOM 1268 O O . LEU A 1 160 ? 18.047 -4.773 1.313 1 87.5 160 LEU A O 1
ATOM 1272 N N . ILE A 1 161 ? 19.922 -5.352 0.276 1 91.25 161 ILE A N 1
ATOM 1273 C CA . ILE A 1 161 ? 19.641 -4.461 -0.848 1 91.25 161 ILE A CA 1
ATOM 1274 C C . ILE A 1 161 ? 18.344 -4.871 -1.528 1 91.25 161 ILE A C 1
ATOM 1276 O O . ILE A 1 161 ? 17.438 -4.051 -1.696 1 91.25 161 ILE A O 1
ATOM 1280 N N . PRO A 1 162 ? 18.156 -6.152 -1.809 1 89.31 162 PRO A N 1
ATOM 1281 C CA . PRO A 1 162 ? 16.875 -6.543 -2.389 1 89.31 162 PRO A CA 1
ATOM 1282 C C . PRO A 1 162 ? 15.695 -6.266 -1.457 1 89.31 162 PRO A C 1
ATOM 1284 O O . PRO A 1 162 ? 14.617 -5.883 -1.918 1 89.31 162 PRO A O 1
ATOM 1287 N N . LYS A 1 163 ? 15.898 -6.445 -0.229 1 91.06 163 LYS A N 1
ATOM 1288 C CA . LYS A 1 163 ? 14.828 -6.199 0.729 1 91.06 163 LYS A CA 1
ATOM 1289 C C . LYS A 1 163 ? 14.445 -4.723 0.764 1 91.06 163 LYS A C 1
ATOM 1291 O O . LYS A 1 163 ? 13.266 -4.379 0.773 1 91.06 163 LYS A O 1
ATOM 1296 N N . LEU A 1 164 ? 15.453 -3.869 0.768 1 94.75 164 LEU A N 1
ATOM 1297 C CA . LEU A 1 164 ? 15.219 -2.43 0.785 1 94.75 164 LEU A CA 1
ATOM 1298 C C . LEU A 1 164 ? 14.508 -1.98 -0.488 1 94.75 164 LEU A C 1
ATOM 1300 O O . LEU A 1 164 ? 13.656 -1.087 -0.448 1 94.75 164 LEU A O 1
ATOM 1304 N N . GLU A 1 165 ? 14.898 -2.588 -1.588 1 95 165 GLU A N 1
ATOM 1305 C CA . GLU A 1 165 ? 14.234 -2.295 -2.854 1 95 165 GLU A CA 1
ATOM 1306 C C . GLU A 1 165 ? 12.766 -2.727 -2.822 1 95 165 GLU A C 1
ATOM 1308 O O . GLU A 1 165 ? 11.883 -1.982 -3.254 1 95 165 GLU A O 1
ATOM 1313 N N . ARG A 1 166 ? 12.477 -3.846 -2.264 1 92.62 166 ARG A N 1
ATOM 1314 C CA . ARG A 1 166 ? 11.109 -4.355 -2.172 1 92.62 166 ARG A CA 1
ATOM 1315 C C . ARG A 1 166 ? 10.258 -3.486 -1.251 1 92.62 166 ARG A C 1
ATOM 1317 O O . ARG A 1 166 ? 9.047 -3.359 -1.45 1 92.62 166 ARG A O 1
ATOM 1324 N N . MET A 1 167 ? 10.961 -2.889 -0.322 1 93.81 167 MET A N 1
ATOM 1325 C CA . MET A 1 167 ? 10.258 -2.01 0.613 1 93.81 167 MET A CA 1
ATOM 1326 C C . MET A 1 167 ? 9.922 -0.675 -0.042 1 93.81 167 MET A C 1
ATOM 1328 O O . MET A 1 167 ? 9.195 0.138 0.533 1 93.81 167 MET A O 1
ATOM 1332 N N . GLY A 1 168 ? 10.461 -0.419 -1.195 1 94.81 168 GLY A N 1
ATOM 1333 C CA . GLY A 1 168 ? 10.227 0.834 -1.895 1 94.81 168 GLY A CA 1
ATOM 1334 C C . GLY A 1 168 ? 11.141 1.955 -1.433 1 94.81 168 GLY A C 1
ATOM 1335 O O . GLY A 1 168 ? 10.906 3.123 -1.743 1 94.81 168 GLY A O 1
ATOM 1336 N N . LEU A 1 169 ? 12.148 1.602 -0.671 1 96.88 169 LEU A N 1
ATOM 1337 C CA . LEU A 1 169 ? 13.023 2.619 -0.102 1 96.88 169 LEU A CA 1
ATOM 1338 C C . LEU A 1 169 ? 14.109 3.025 -1.098 1 96.88 169 LEU A C 1
ATOM 1340 O O . LEU A 1 169 ? 14.555 4.176 -1.104 1 96.88 169 LEU A O 1
ATOM 1344 N N . ILE A 1 170 ? 14.57 2.047 -1.89 1 97.31 170 ILE A N 1
ATOM 1345 C CA . ILE A 1 170 ? 15.547 2.326 -2.936 1 97.31 170 ILE A CA 1
ATOM 1346 C C . ILE A 1 170 ? 15.055 1.757 -4.266 1 97.31 170 ILE A C 1
ATOM 1348 O O . ILE A 1 170 ? 14.133 0.942 -4.297 1 97.31 170 ILE A O 1
ATOM 1352 N N . ALA A 1 171 ? 15.656 2.217 -5.32 1 97.19 171 ALA A N 1
ATOM 1353 C CA . ALA A 1 171 ? 15.211 1.812 -6.652 1 97.19 171 ALA A CA 1
ATOM 1354 C C . ALA A 1 171 ? 16.391 1.559 -7.578 1 97.19 171 ALA A C 1
ATOM 1356 O O . ALA A 1 171 ? 17.531 1.911 -7.25 1 97.19 171 ALA A O 1
ATOM 1357 N N . SER A 1 172 ? 16.125 0.868 -8.641 1 95.19 172 SER A N 1
ATOM 1358 C CA . SER A 1 172 ? 17.078 0.609 -9.719 1 95.19 172 SER A CA 1
ATOM 1359 C C . SER A 1 172 ? 16.438 0.86 -11.078 1 95.19 172 SER A C 1
ATOM 1361 O O . SER A 1 172 ? 15.242 0.627 -11.266 1 95.19 172 SER A O 1
ATOM 1363 N N . LEU A 1 173 ? 17.25 1.34 -12 1 94 173 LEU A N 1
ATOM 1364 C CA . LEU A 1 173 ? 16.734 1.485 -13.359 1 94 173 LEU A CA 1
ATOM 1365 C C . LEU A 1 173 ? 16.828 0.164 -14.117 1 94 173 LEU A C 1
ATOM 1367 O O . LEU A 1 173 ? 16.234 0.02 -15.195 1 94 173 LEU A O 1
ATOM 1371 N N . ASP A 1 174 ? 17.531 -0.781 -13.578 1 93.38 174 ASP A N 1
ATOM 1372 C CA . ASP A 1 174 ? 17.547 -2.137 -14.109 1 93.38 174 ASP A CA 1
ATOM 1373 C C . ASP A 1 174 ? 16.516 -3.02 -13.414 1 93.38 174 ASP A C 1
ATOM 1375 O O . ASP A 1 174 ? 16.781 -3.574 -12.352 1 93.38 174 ASP A O 1
ATOM 1379 N N . SER A 1 175 ? 15.453 -3.242 -14.047 1 94.25 175 SER A N 1
ATOM 1380 C CA . SER A 1 175 ? 14.344 -3.979 -13.445 1 94.25 175 SER A CA 1
ATOM 1381 C C . SER A 1 175 ? 14.375 -5.449 -13.844 1 94.25 175 SER A C 1
ATOM 1383 O O . SER A 1 175 ? 13.375 -6.156 -13.711 1 94.25 175 SER A O 1
ATOM 1385 N N . ALA A 1 176 ? 15.453 -5.922 -14.391 1 95.12 176 ALA A N 1
ATOM 1386 C CA . ALA A 1 176 ? 15.57 -7.328 -14.758 1 95.12 176 ALA A CA 1
ATOM 1387 C C . ALA A 1 176 ? 15.789 -8.203 -13.523 1 95.12 176 ALA A C 1
ATOM 1389 O O . ALA A 1 176 ? 16.312 -7.73 -12.508 1 95.12 176 ALA A O 1
ATOM 1390 N N . VAL A 1 177 ? 15.344 -9.398 -13.617 1 93.44 177 VAL A N 1
ATOM 1391 C CA . VAL A 1 177 ? 15.664 -10.375 -12.578 1 93.44 177 VAL A CA 1
ATOM 1392 C C . VAL A 1 177 ? 17.172 -10.578 -12.508 1 93.44 177 VAL A C 1
ATOM 1394 O O . VAL A 1 177 ? 17.766 -10.492 -11.43 1 93.44 177 VAL A O 1
ATOM 1397 N N . GLY A 1 178 ? 17.75 -10.773 -13.672 1 89.06 178 GLY A N 1
ATOM 1398 C CA . GLY A 1 178 ? 19.172 -11.078 -13.766 1 89.06 178 GLY A CA 1
ATOM 1399 C C . GLY A 1 178 ? 19.469 -12.555 -13.633 1 89.06 178 GLY A C 1
ATOM 1400 O O . GLY A 1 178 ? 18.625 -13.336 -13.211 1 89.06 178 GLY A O 1
ATOM 1401 N N . SER A 1 179 ? 20.672 -12.969 -14.031 1 85.56 179 SER A N 1
ATOM 1402 C CA . SER A 1 179 ? 21.031 -14.383 -14.047 1 85.56 179 SER A CA 1
ATOM 1403 C C . SER A 1 179 ? 22.094 -14.688 -12.992 1 85.56 179 SER A C 1
ATOM 1405 O O . SER A 1 179 ? 22.578 -15.82 -12.898 1 85.56 179 SER A O 1
ATOM 1407 N N . SER A 1 180 ? 22.359 -13.672 -12.266 1 80 180 SER A N 1
ATOM 1408 C CA . SER A 1 180 ? 23.375 -13.891 -11.242 1 80 180 SER A CA 1
ATOM 1409 C C . SER A 1 180 ? 22.812 -14.688 -10.07 1 80 180 SER A C 1
ATOM 1411 O O . SER A 1 180 ? 21.688 -14.438 -9.617 1 80 180 SER A O 1
ATOM 1413 N N . LEU A 1 181 ? 23.609 -15.688 -9.609 1 70.12 181 LEU A N 1
ATOM 1414 C CA . LEU A 1 181 ? 23.172 -16.547 -8.523 1 70.12 181 LEU A CA 1
ATOM 1415 C C . LEU A 1 181 ? 23.344 -15.859 -7.172 1 70.12 181 LEU A C 1
ATOM 1417 O O . LEU A 1 181 ? 22.672 -16.203 -6.199 1 70.12 181 LEU A O 1
ATOM 1421 N N . ASP A 1 182 ? 24.312 -14.945 -7.199 1 65.5 182 ASP A N 1
ATOM 1422 C CA . ASP A 1 182 ? 24.547 -14.242 -5.941 1 65.5 182 ASP A CA 1
ATOM 1423 C C . ASP A 1 182 ? 24.25 -12.75 -6.078 1 65.5 182 ASP A C 1
ATOM 1425 O O . ASP A 1 182 ? 24.031 -12.258 -7.188 1 65.5 182 ASP A O 1
ATOM 1429 N N . ASP A 1 183 ? 23.844 -12.156 -5.098 1 62.81 183 ASP A N 1
ATOM 1430 C CA . ASP A 1 183 ? 23.5 -10.742 -5.094 1 62.81 183 ASP A CA 1
ATOM 1431 C C . ASP A 1 183 ? 24.734 -9.859 -5.281 1 62.81 183 ASP A C 1
ATOM 1433 O O . ASP A 1 183 ? 24.688 -8.656 -5.016 1 62.81 183 ASP A O 1
ATOM 1437 N N . THR A 1 184 ? 25.766 -10.438 -5.652 1 62.66 184 THR A N 1
ATOM 1438 C CA . THR A 1 184 ? 26.984 -9.656 -5.789 1 62.66 184 THR A CA 1
ATOM 1439 C C . THR A 1 184 ? 27.172 -9.188 -7.227 1 62.66 184 THR A C 1
ATOM 1441 O O . THR A 1 184 ? 28.141 -8.484 -7.539 1 62.66 184 THR A O 1
ATOM 1444 N N . GLY A 1 185 ? 26.203 -9.547 -7.922 1 66.88 185 GLY A N 1
ATOM 1445 C CA . GLY A 1 185 ? 26.312 -9.141 -9.312 1 66.88 185 GLY A CA 1
ATOM 1446 C C . GLY A 1 185 ? 25.938 -7.691 -9.555 1 66.88 185 GLY A C 1
ATOM 1447 O O . GLY A 1 185 ? 25.547 -6.984 -8.617 1 66.88 185 GLY A O 1
ATOM 1448 N N . ASP A 1 186 ? 26.188 -7.227 -10.703 1 73.06 186 ASP A N 1
ATOM 1449 C CA . ASP A 1 186 ? 25.969 -5.855 -11.156 1 73.06 186 ASP A CA 1
ATOM 1450 C C . ASP A 1 186 ? 24.484 -5.492 -11.125 1 73.06 186 ASP A C 1
ATOM 1452 O O . ASP A 1 186 ? 24.141 -4.312 -11.148 1 73.06 186 ASP A O 1
ATOM 1456 N N . GLU A 1 187 ? 23.719 -6.531 -10.93 1 75.75 187 GLU A N 1
ATOM 1457 C CA . GLU A 1 187 ? 22.266 -6.297 -10.992 1 75.75 187 GLU A CA 1
ATOM 1458 C C . GLU A 1 187 ? 21.797 -5.445 -9.812 1 75.75 187 GLU A C 1
ATOM 1460 O O . GLU A 1 187 ? 20.797 -4.746 -9.906 1 75.75 187 GLU A O 1
ATOM 1465 N N . TRP A 1 188 ? 22.469 -5.52 -8.766 1 81.56 188 TRP A N 1
ATOM 1466 C CA . TRP A 1 188 ? 22.062 -4.805 -7.562 1 81.56 188 TRP A CA 1
ATOM 1467 C C . TRP A 1 188 ? 23.094 -3.734 -7.199 1 81.56 188 TRP A C 1
ATOM 1469 O O . TRP A 1 188 ? 23.109 -3.236 -6.07 1 81.56 188 TRP A O 1
ATOM 1479 N N . ALA A 1 189 ? 23.922 -3.371 -8.117 1 83.5 189 ALA A N 1
ATOM 1480 C CA . ALA A 1 189 ? 25.031 -2.457 -7.84 1 83.5 189 ALA A CA 1
ATOM 1481 C C . ALA A 1 189 ? 24.594 -1.003 -8 1 83.5 189 ALA A C 1
ATOM 1483 O O . ALA A 1 189 ? 25.141 -0.11 -7.348 1 83.5 189 ALA A O 1
ATOM 1484 N N . ASN A 1 190 ? 23.625 -0.8 -8.797 1 90.12 190 ASN A N 1
ATOM 1485 C CA . ASN A 1 190 ? 23.234 0.577 -9.094 1 90.12 190 ASN A CA 1
ATOM 1486 C C . ASN A 1 190 ? 21.875 0.927 -8.492 1 90.12 190 ASN A C 1
ATOM 1488 O O . ASN A 1 190 ? 20.891 1.021 -9.211 1 90.12 190 ASN A O 1
ATOM 1492 N N . MET A 1 191 ? 21.922 1.143 -7.25 1 96.06 191 MET A N 1
ATOM 1493 C CA . MET A 1 191 ? 20.719 1.535 -6.531 1 96.06 191 MET A CA 1
ATOM 1494 C C . MET A 1 191 ? 20.719 3.035 -6.254 1 96.06 191 MET A C 1
ATOM 1496 O O . MET A 1 191 ? 21.766 3.639 -6.062 1 96.06 191 MET A O 1
ATOM 1500 N N . PHE A 1 192 ? 19.547 3.658 -6.289 1 97.5 192 PHE A N 1
ATOM 1501 C CA . PHE A 1 192 ? 19.484 5.094 -6.051 1 97.5 192 PHE A CA 1
ATOM 1502 C C . PHE A 1 192 ? 18.172 5.465 -5.363 1 97.5 192 PHE A C 1
ATOM 1504 O O . PHE A 1 192 ? 17.266 4.629 -5.234 1 97.5 192 PHE A O 1
ATOM 1511 N N . VAL A 1 193 ? 18.109 6.641 -4.844 1 98.25 193 VAL A N 1
ATOM 1512 C CA . VAL A 1 193 ? 16.891 7.297 -4.371 1 98.25 193 VAL A CA 1
ATOM 1513 C C . VAL A 1 193 ? 16.812 8.711 -4.953 1 98.25 193 VAL A C 1
ATOM 1515 O O . VAL A 1 193 ? 17.781 9.469 -4.898 1 98.25 193 VAL A O 1
ATOM 1518 N N . SER A 1 194 ? 15.703 9.055 -5.566 1 97.75 194 SER A N 1
ATOM 1519 C CA . SER A 1 194 ? 15.484 10.422 -6.031 1 97.75 194 SER A CA 1
ATOM 1520 C C . SER A 1 194 ? 14.641 11.219 -5.039 1 97.75 194 SER A C 1
ATOM 1522 O O . SER A 1 194 ? 13.93 10.641 -4.223 1 97.75 194 SER A O 1
ATOM 1524 N N . GLN A 1 195 ? 14.766 12.492 -5.129 1 97.56 195 GLN A N 1
ATOM 1525 C CA . GLN A 1 195 ? 13.977 13.359 -4.266 1 97.56 195 GLN A CA 1
ATOM 1526 C C . GLN A 1 195 ? 12.484 13.109 -4.453 1 97.56 195 GLN A C 1
ATOM 1528 O O . GLN A 1 195 ? 11.742 12.992 -3.473 1 97.56 195 GLN A O 1
ATOM 1533 N N . GLN A 1 196 ? 12.062 13.016 -5.684 1 95.5 196 GLN A N 1
ATOM 1534 C CA . GLN A 1 196 ? 10.656 12.82 -5.996 1 95.5 196 GLN A CA 1
ATOM 1535 C C . GLN A 1 196 ? 10.133 11.508 -5.41 1 95.5 196 GLN A C 1
ATOM 1537 O O . GLN A 1 196 ? 9.055 11.469 -4.824 1 95.5 196 GLN A O 1
ATOM 1542 N N . MET A 1 197 ? 10.922 10.555 -5.562 1 95.94 197 MET A N 1
ATOM 1543 C CA . MET A 1 197 ? 10.547 9.25 -5.023 1 95.94 197 MET A CA 1
ATOM 1544 C C . MET A 1 197 ? 10.484 9.289 -3.5 1 95.94 197 MET A C 1
ATOM 1546 O O . MET A 1 197 ? 9.516 8.805 -2.906 1 95.94 197 MET A O 1
ATOM 1550 N N . PHE A 1 198 ? 11.469 9.875 -2.889 1 97.94 198 PHE A N 1
ATOM 1551 C CA . PHE A 1 198 ? 11.602 9.844 -1.437 1 97.94 198 PHE A CA 1
ATOM 1552 C C . PHE A 1 198 ? 10.383 10.477 -0.772 1 97.94 198 PHE A C 1
ATOM 1554 O O . PHE A 1 198 ? 9.82 9.914 0.168 1 97.94 198 PHE A O 1
ATOM 1561 N N . TRP A 1 199 ? 9.938 11.602 -1.246 1 98.19 199 TRP A N 1
ATOM 1562 C CA . TRP A 1 199 ? 8.891 12.352 -0.569 1 98.19 199 TRP A CA 1
ATOM 1563 C C . TRP A 1 199 ? 7.523 11.703 -0.779 1 98.19 199 TRP A C 1
ATOM 1565 O O . TRP A 1 199 ? 6.543 12.086 -0.14 1 98.19 199 TRP A O 1
ATOM 1575 N N . GLN A 1 200 ? 7.438 10.742 -1.624 1 97.31 200 GLN A N 1
ATOM 1576 C CA . GLN A 1 200 ? 6.195 10 -1.81 1 97.31 200 GLN A CA 1
ATOM 1577 C C . GLN A 1 200 ? 6.145 8.773 -0.902 1 97.31 200 GLN A C 1
ATOM 1579 O O . GLN A 1 200 ? 5.125 8.086 -0.842 1 97.31 200 GLN A O 1
ATOM 1584 N N . ILE A 1 201 ? 7.211 8.484 -0.182 1 96.56 201 ILE A N 1
ATOM 1585 C CA . ILE A 1 201 ? 7.273 7.336 0.719 1 96.56 201 ILE A CA 1
ATOM 1586 C C . ILE A 1 201 ? 6.648 7.703 2.062 1 96.56 201 ILE A C 1
ATOM 1588 O O . ILE A 1 201 ? 7.117 8.617 2.744 1 96.56 201 ILE A O 1
ATOM 1592 N N . PRO A 1 202 ? 5.609 6.992 2.455 1 94.38 202 PRO A N 1
ATOM 1593 C CA . PRO A 1 202 ? 5.074 7.27 3.789 1 94.38 202 PRO A CA 1
ATOM 1594 C C . PRO A 1 202 ? 6.074 6.965 4.902 1 94.38 202 PRO A C 1
ATOM 1596 O O . PRO A 1 202 ? 6.602 5.848 4.973 1 94.38 202 PRO A O 1
ATOM 1599 N N . GLY A 1 203 ? 6.332 7.91 5.75 1 94.75 203 GLY A N 1
ATOM 1600 C CA . GLY A 1 203 ? 7.238 7.699 6.867 1 94.75 203 GLY A CA 1
ATOM 1601 C C . GLY A 1 203 ? 6.789 6.598 7.805 1 94.75 203 GLY A C 1
ATOM 1602 O O . GLY A 1 203 ? 7.613 5.941 8.445 1 94.75 203 GLY A O 1
ATOM 1603 N N . ARG A 1 204 ? 5.484 6.332 7.832 1 93.75 204 ARG A N 1
ATOM 1604 C CA . ARG A 1 204 ? 4.887 5.336 8.711 1 93.75 204 ARG A CA 1
ATOM 1605 C C . ARG A 1 204 ? 5.371 3.932 8.359 1 93.75 204 ARG A C 1
ATOM 1607 O O . ARG A 1 204 ? 5.219 3 9.148 1 93.75 204 ARG A O 1
ATOM 1614 N N . LEU A 1 205 ? 5.941 3.748 7.25 1 93.94 205 LEU A N 1
ATOM 1615 C CA . LEU A 1 205 ? 6.484 2.461 6.824 1 93.94 205 LEU A CA 1
ATOM 1616 C C . LEU A 1 205 ? 7.793 2.158 7.547 1 93.94 205 LEU A C 1
ATOM 1618 O O . LEU A 1 205 ? 8.156 0.992 7.715 1 93.94 205 LEU A O 1
ATOM 1622 N N . PHE A 1 206 ? 8.445 3.211 8.031 1 95.44 206 PHE A N 1
ATOM 1623 C CA . PHE A 1 206 ? 9.828 2.973 8.43 1 95.44 206 PHE A CA 1
ATOM 1624 C C . PHE A 1 206 ? 10.078 3.479 9.844 1 95.44 206 PHE A C 1
ATOM 1626 O O . PHE A 1 206 ? 10.938 2.947 10.555 1 95.44 206 PHE A O 1
ATOM 1633 N N . LEU A 1 207 ? 9.359 4.48 10.266 1 95 207 LEU A N 1
ATOM 1634 C CA . LEU A 1 207 ? 9.633 5.098 11.562 1 95 207 LEU A CA 1
ATOM 1635 C C . LEU A 1 207 ? 8.992 4.293 12.695 1 95 207 LEU A C 1
ATOM 1637 O O . LEU A 1 207 ? 7.809 3.965 12.633 1 95 207 LEU A O 1
ATOM 1641 N N . PHE A 1 208 ? 9.742 3.906 13.664 1 92.56 208 PHE A N 1
ATOM 1642 C CA . PHE A 1 208 ? 9.273 3.27 14.891 1 92.56 208 PHE A CA 1
ATOM 1643 C C . PHE A 1 208 ? 10.258 3.514 16.031 1 92.56 208 PHE A C 1
ATOM 1645 O O . PHE A 1 208 ? 11.344 4.055 15.82 1 92.56 208 PHE A O 1
ATOM 1652 N N . THR A 1 209 ? 9.836 3.203 17.219 1 91.12 209 THR A N 1
ATOM 1653 C CA . THR A 1 209 ? 10.68 3.367 18.406 1 91.12 209 THR A CA 1
ATOM 1654 C C . THR A 1 209 ? 11.062 2.01 18.984 1 91.12 209 THR A C 1
ATOM 1656 O O . THR A 1 209 ? 10.406 1.003 18.719 1 91.12 209 THR A O 1
ATOM 1659 N N . LEU A 1 210 ? 12.18 1.985 19.672 1 91 210 LEU A N 1
ATOM 1660 C CA . LEU A 1 210 ? 12.57 0.774 20.391 1 91 210 LEU A CA 1
ATOM 1661 C C . LEU A 1 210 ? 11.859 0.686 21.734 1 91 210 LEU A C 1
ATOM 1663 O O . LEU A 1 210 ? 11.648 1.704 22.391 1 91 210 LEU A O 1
ATOM 1667 N N . GLN A 1 211 ? 11.625 -0.518 22.125 1 88.12 211 GLN A N 1
ATOM 1668 C CA . GLN A 1 211 ? 10.93 -0.747 23.375 1 88.12 211 GLN A CA 1
ATOM 1669 C C . GLN A 1 211 ? 11.891 -0.654 24.562 1 88.12 211 GLN A C 1
ATOM 1671 O O . GLN A 1 211 ? 12.883 -1.376 24.625 1 88.12 211 GLN A O 1
ATOM 1676 N N . PRO A 1 212 ? 11.641 0.165 25.578 1 87.44 212 PRO A N 1
ATOM 1677 C CA . PRO A 1 212 ? 12.461 0.193 26.781 1 87.44 212 PRO A CA 1
ATOM 1678 C C . PRO A 1 212 ? 12.297 -1.062 27.641 1 87.44 212 PRO A C 1
ATOM 1680 O O . PRO A 1 212 ? 11.219 -1.659 27.656 1 87.44 212 PRO A O 1
ATOM 1683 N N . THR A 1 213 ? 13.43 -1.604 28.25 1 83.62 213 THR A N 1
ATOM 1684 C CA . THR A 1 213 ? 13.391 -2.799 29.094 1 83.62 213 THR A CA 1
ATOM 1685 C C . THR A 1 213 ? 12.758 -2.488 30.453 1 83.62 213 THR A C 1
ATOM 1687 O O . THR A 1 213 ? 12.156 -3.363 31.078 1 83.62 213 THR A O 1
ATOM 1690 N N . SER A 1 214 ? 13.273 -1.441 31.281 1 65.44 214 SER A N 1
ATOM 1691 C CA . SER A 1 214 ? 12.805 -1.2 32.656 1 65.44 214 SER A CA 1
ATOM 1692 C C . SER A 1 214 ? 11.289 -1.052 32.688 1 65.44 214 SER A C 1
ATOM 1694 O O . SER A 1 214 ? 10.703 -0.357 31.859 1 65.44 214 SER A O 1
ATOM 1696 N N . LYS A 1 215 ? 10.711 -2.139 33.344 1 50.06 215 LYS A N 1
ATOM 1697 C CA . LYS A 1 215 ? 9.32 -2.332 33.719 1 50.06 215 LYS A CA 1
ATOM 1698 C C . LYS A 1 215 ? 8.742 -1.07 34.375 1 50.06 215 LYS A C 1
ATOM 1700 O O . LYS A 1 215 ? 8.609 -0.991 35.594 1 50.06 215 LYS A O 1
ATOM 1705 N N . GLY A 1 216 ? 9.125 0.119 34.25 1 37.91 216 GLY A N 1
ATOM 1706 C CA . GLY A 1 216 ? 8.219 0.826 35.125 1 37.91 216 GLY A CA 1
ATOM 1707 C C . GLY A 1 216 ? 6.758 0.475 34.875 1 37.91 216 GLY A C 1
ATOM 1708 O O . GLY A 1 216 ? 6.008 0.242 35.844 1 37.91 216 GLY A O 1
ATOM 1709 N N . ALA A 1 217 ? 6.012 1.092 33.875 1 35.19 217 ALA A N 1
ATOM 1710 C CA . ALA A 1 217 ? 4.551 1.047 33.938 1 35.19 217 ALA A CA 1
ATOM 1711 C C . ALA A 1 217 ? 4.027 -0.319 33.5 1 35.19 217 ALA A C 1
ATOM 1713 O O . ALA A 1 217 ? 4.02 -0.638 32.312 1 35.19 217 ALA A O 1
ATOM 1714 N N . SER A 1 218 ? 4.418 -1.429 34.219 1 32.44 218 SER A N 1
ATOM 1715 C CA . SER A 1 218 ? 3.676 -2.684 34.188 1 32.44 218 SER A CA 1
ATOM 1716 C C . SER A 1 218 ? 2.174 -2.438 34.094 1 32.44 218 SER A C 1
ATOM 1718 O O . SER A 1 218 ? 1.553 -1.968 35.031 1 32.44 218 SER A O 1
ATOM 1720 N N . SER A 1 219 ? 1.657 -1.888 33.156 1 31.25 219 SER A N 1
ATOM 1721 C CA . SER A 1 219 ? 0.205 -2.031 33.156 1 31.25 219 SER A CA 1
ATOM 1722 C C . SER A 1 219 ? -0.203 -3.492 33.344 1 31.25 219 SER A C 1
ATOM 1724 O O . SER A 1 219 ? -0.001 -4.305 32.438 1 31.25 219 SER A O 1
ATOM 1726 N N . HIS A 1 220 ? 0.091 -4.098 34.5 1 27.59 220 HIS A N 1
ATOM 1727 C CA . HIS A 1 220 ? -0.592 -5.336 34.875 1 27.59 220 HIS A CA 1
ATOM 1728 C C . HIS A 1 220 ? -2.027 -5.344 34.344 1 27.59 220 HIS A C 1
ATOM 1730 O O . HIS A 1 220 ? -2.811 -4.445 34.688 1 27.59 220 HIS A O 1
ATOM 1736 N N . PRO A 1 221 ? -2.219 -5.797 33.219 1 31.22 221 PRO A N 1
ATOM 1737 C CA . PRO A 1 221 ? -3.658 -6.004 33.031 1 31.22 221 PRO A CA 1
ATOM 1738 C C . PRO A 1 221 ? -4.328 -6.648 34.219 1 31.22 221 PRO A C 1
ATOM 1740 O O . PRO A 1 221 ? -3.818 -7.629 34.781 1 31.22 221 PRO A O 1
ATOM 1743 N N . GLY A 1 222 ? -4.781 -5.883 35.188 1 26.11 222 GLY A N 1
ATOM 1744 C CA . GLY A 1 222 ? -5.578 -6.434 36.281 1 26.11 222 GLY A CA 1
ATOM 1745 C C . GLY A 1 222 ? -6.379 -7.656 35.875 1 26.11 222 GLY A C 1
ATOM 1746 O O . GLY A 1 222 ? -6.836 -7.75 34.719 1 26.11 222 GLY A O 1
ATOM 1747 N N . SER A 1 223 ? -5.906 -8.82 36.312 1 25.7 223 SER A N 1
ATOM 1748 C CA . SER A 1 223 ? -6.648 -10.078 36.25 1 25.7 223 SER A CA 1
ATOM 1749 C C . SER A 1 223 ? -8.148 -9.844 36.406 1 25.7 223 SER A C 1
ATOM 1751 O O . SER A 1 223 ? -8.562 -9.016 37.25 1 25.7 223 SER A O 1
ATOM 1753 N N . PRO A 1 224 ? -8.883 -10.078 35.375 1 26.77 224 PRO A N 1
ATOM 1754 C CA . PRO A 1 224 ? -10.305 -9.977 35.719 1 26.77 224 PRO A CA 1
ATOM 1755 C C . PRO A 1 224 ? -10.633 -10.625 37.062 1 26.77 224 PRO A C 1
ATOM 1757 O O . PRO A 1 224 ? -10.047 -11.656 37.438 1 26.77 224 PRO A O 1
ATOM 1760 N N . VAL A 1 225 ? -10.75 -9.828 38.125 1 26.3 225 VAL A N 1
ATOM 1761 C CA . VAL A 1 225 ? -11.266 -10.281 39.406 1 26.3 225 VAL A CA 1
ATOM 1762 C C . VAL A 1 225 ? -12.281 -11.406 39.188 1 26.3 225 VAL A C 1
ATOM 1764 O O . VAL A 1 225 ? -13.195 -11.273 38.375 1 26.3 225 VAL A O 1
ATOM 1767 N N . SER A 1 226 ? -11.805 -12.609 39.344 1 25.73 226 SER A N 1
ATOM 1768 C CA . SER A 1 226 ? -12.664 -13.781 39.438 1 25.73 226 SER A CA 1
ATOM 1769 C C . SER A 1 226 ? -13.867 -13.508 40.344 1 25.73 226 SER A C 1
ATOM 1771 O O . SER A 1 226 ? -13.711 -13.305 41.562 1 25.73 226 SER A O 1
ATOM 1773 N N . SER A 1 227 ? -14.75 -12.562 39.938 1 23.38 227 SER A N 1
ATOM 1774 C CA . SER A 1 227 ? -15.953 -12.359 40.75 1 23.38 227 SER A CA 1
ATOM 1775 C C . SER A 1 227 ? -16.609 -13.688 41.094 1 23.38 227 SER A C 1
ATOM 1777 O O . SER A 1 227 ? -17.125 -14.383 40.219 1 23.38 227 SER A O 1
ATOM 1779 N N . ARG A 1 228 ? -15.914 -14.492 41.906 1 23.47 228 ARG A N 1
ATOM 1780 C CA . ARG A 1 228 ? -16.672 -15.586 42.5 1 23.47 228 ARG A CA 1
ATOM 1781 C C . ARG A 1 228 ? -18.047 -15.109 42.969 1 23.47 228 ARG A C 1
ATOM 1783 O O . ARG A 1 228 ? -18.125 -14.133 43.719 1 23.47 228 ARG A O 1
ATOM 1790 N N . PRO A 1 229 ? -19.141 -15.523 42.219 1 26.39 229 PRO A N 1
ATOM 1791 C CA . PRO A 1 229 ? -20.5 -15.188 42.656 1 26.39 229 PRO A CA 1
ATOM 1792 C C . PRO A 1 229 ? -20.703 -15.469 44.156 1 26.39 229 PRO A C 1
ATOM 1794 O O . PRO A 1 229 ? -20.516 -16.594 44.594 1 26.39 229 PRO A O 1
ATOM 1797 N N . GLY A 1 230 ? -20.016 -14.703 45.031 1 23.45 230 GLY A N 1
ATOM 1798 C CA . GLY A 1 230 ? -20.344 -14.914 46.438 1 23.45 230 GLY A CA 1
ATOM 1799 C C . GLY A 1 230 ? -21.844 -15.047 46.688 1 23.45 230 GLY A C 1
ATOM 1800 O O . GLY A 1 230 ? -22.656 -14.633 45.844 1 23.45 230 GLY A O 1
ATOM 1801 N N . SER A 1 231 ? -22.234 -15.992 47.531 1 24.97 231 SER A N 1
ATOM 1802 C CA . SER A 1 231 ? -23.547 -16.438 47.969 1 24.97 231 SER A CA 1
ATOM 1803 C C . SER A 1 231 ? -24.422 -15.25 48.375 1 24.97 231 SER A C 1
ATOM 1805 O O . SER A 1 231 ? -23.922 -14.273 48.969 1 24.97 231 SER A O 1
ATOM 1807 N N . PRO A 1 232 ? -25.672 -15.125 47.719 1 26.31 232 PRO A N 1
ATOM 1808 C CA . PRO A 1 232 ? -26.656 -14.062 47.938 1 26.31 232 PRO A CA 1
ATOM 1809 C C . PRO A 1 232 ? -26.969 -13.883 49.438 1 26.31 232 PRO A C 1
ATOM 1811 O O . PRO A 1 232 ? -27.422 -14.82 50.094 1 26.31 232 PRO A O 1
ATOM 1814 N N . VAL A 1 233 ? -26.047 -13.477 50.25 1 24.41 233 VAL A N 1
ATOM 1815 C CA . VAL A 1 233 ? -26.641 -13.266 51.562 1 24.41 233 VAL A CA 1
ATOM 1816 C C . VAL A 1 233 ? -27.812 -12.289 51.438 1 24.41 233 VAL A C 1
ATOM 1818 O O . VAL A 1 233 ? -27.719 -11.281 50.75 1 24.41 233 VAL A O 1
ATOM 1821 N N . ARG A 1 234 ? -29.047 -12.625 51.906 1 25.05 234 ARG A N 1
ATOM 1822 C CA . ARG A 1 234 ? -30.438 -12.188 51.906 1 25.05 234 ARG A CA 1
ATOM 1823 C C . ARG A 1 234 ? -30.562 -10.797 52.531 1 25.05 234 ARG A C 1
ATOM 1825 O O . ARG A 1 234 ? -31.688 -10.328 52.75 1 25.05 234 ARG A O 1
ATOM 1832 N N . ASP A 1 235 ? -29.406 -10.125 52.969 1 22.92 235 ASP A N 1
ATOM 1833 C CA . ASP A 1 235 ? -29.953 -9.172 53.938 1 22.92 235 ASP A CA 1
ATOM 1834 C C . 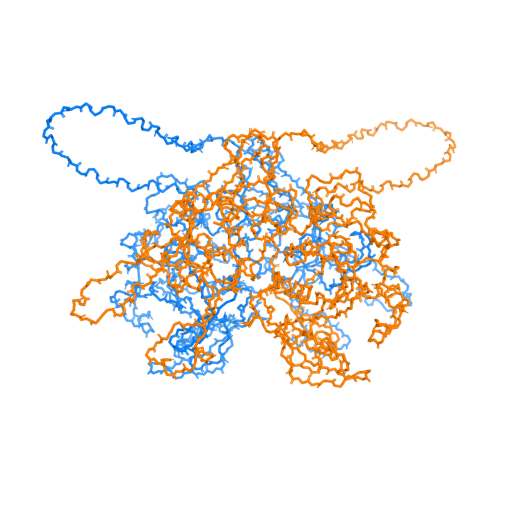ASP A 1 235 ? -30.719 -8.055 53.25 1 22.92 235 ASP A C 1
ATOM 1836 O O . ASP A 1 235 ? -30.375 -7.664 52.125 1 22.92 235 ASP A O 1
ATOM 1840 N N . ARG A 1 236 ? -31.938 -7.535 53.781 1 25.14 236 ARG A N 1
ATOM 1841 C CA . ARG A 1 236 ? -33.188 -6.82 53.469 1 25.14 236 ARG A CA 1
ATOM 1842 C C . ARG A 1 236 ? -32.906 -5.371 53.094 1 25.14 236 ARG A C 1
ATOM 1844 O O . ARG A 1 236 ? -33.75 -4.691 52.562 1 25.14 236 ARG A O 1
ATOM 1851 N N . GLY A 1 237 ? -31.922 -4.723 53.844 1 24.33 237 GLY A N 1
ATOM 1852 C CA . GLY A 1 237 ? -32.375 -3.355 54.062 1 24.33 237 GLY A CA 1
ATOM 1853 C C . GLY A 1 237 ? -32.312 -2.506 52.781 1 24.33 237 GLY A C 1
ATOM 1854 O O . GLY A 1 237 ? -31.672 -2.871 51.812 1 24.33 237 GLY A O 1
ATOM 1855 N N . SER A 1 238 ? -33.156 -1.456 52.656 1 25.62 238 SER A N 1
ATOM 1856 C CA . SER A 1 238 ? -33.75 -0.543 51.688 1 25.62 238 SER A CA 1
ATOM 1857 C C . SER A 1 238 ? -32.688 0.355 51.062 1 25.62 238 SER A C 1
ATOM 1859 O O . SER A 1 238 ? -33 1.315 50.344 1 25.62 238 SER A O 1
ATOM 1861 N N . SER A 1 239 ? -31.391 0.157 51.438 1 24.59 239 SER A N 1
ATOM 1862 C CA . SER A 1 239 ? -30.672 1.411 51.219 1 24.59 239 SER A CA 1
ATOM 1863 C C . SER A 1 239 ? -30.719 1.827 49.75 1 24.59 239 SER A C 1
ATOM 1865 O O . SER A 1 239 ? -30.828 0.979 48.844 1 24.59 239 SER A O 1
ATOM 1867 N N . SER A 1 240 ? -30.859 3.186 49.5 1 25.89 240 SER A N 1
ATOM 1868 C CA . SER A 1 240 ? -30.984 4.055 48.312 1 25.89 240 SER A CA 1
ATOM 1869 C C . SER A 1 240 ? -29.812 3.854 47.375 1 25.89 240 SER A C 1
ATOM 1871 O O . SER A 1 240 ? -28.656 3.965 47.75 1 25.89 240 SER A O 1
ATOM 1873 N N . ALA A 1 241 ? -30 2.986 46.375 1 26.45 241 ALA A N 1
ATOM 1874 C CA . ALA A 1 241 ? -29.094 2.525 45.312 1 26.45 241 ALA A CA 1
ATOM 1875 C C . ALA A 1 241 ? -28.562 3.699 44.5 1 26.45 241 ALA A C 1
ATOM 1877 O O . ALA A 1 241 ? -29.297 4.27 43.688 1 26.45 241 ALA A O 1
ATOM 1878 N N . SER A 1 242 ? -27.812 4.621 45.219 1 26.95 242 SER A N 1
ATOM 1879 C CA . SER A 1 242 ? -27.234 5.625 44.344 1 26.95 242 SER A CA 1
ATOM 1880 C C . SER A 1 242 ? -26.578 4.98 43.125 1 26.95 242 SER A C 1
ATOM 1882 O O . SER A 1 242 ? -25.797 4.027 43.25 1 26.95 242 SER A O 1
ATOM 1884 N N . GLN A 1 243 ? -27.266 4.996 42.031 1 25.91 243 GLN A N 1
ATOM 1885 C CA . GLN A 1 243 ? -26.906 4.57 40.688 1 25.91 243 GLN A CA 1
ATOM 1886 C C . GLN A 1 243 ? -25.5 4.996 40.312 1 25.91 243 GLN A C 1
ATOM 1888 O O . GLN A 1 243 ? -25.219 6.188 40.156 1 25.91 243 GLN A O 1
ATOM 1893 N N . GLN A 1 244 ? -24.469 4.355 40.969 1 26.17 244 GLN A N 1
ATOM 1894 C CA . GLN A 1 244 ? -23.094 4.605 40.562 1 26.17 244 GLN A CA 1
ATOM 1895 C C . GLN A 1 244 ? -22.953 4.574 39.031 1 26.17 244 GLN A C 1
ATOM 1897 O O . GLN A 1 244 ? -23.391 3.617 38.406 1 26.17 244 GLN A O 1
ATOM 1902 N N . GLN A 1 245 ? -23 5.781 38.438 1 25.88 245 GLN A N 1
ATOM 1903 C CA . GLN A 1 245 ? -22.719 5.984 37.031 1 25.88 245 GLN A CA 1
ATOM 1904 C C . GLN A 1 245 ? -21.562 5.09 36.562 1 25.88 245 GLN A C 1
ATOM 1906 O O . GLN A 1 245 ? -20.547 4.988 37.219 1 25.88 245 GLN A O 1
ATOM 1911 N N . PRO A 1 246 ? -21.906 4.035 35.844 1 29.02 246 PRO A N 1
ATOM 1912 C CA . PRO A 1 246 ? -20.844 3.162 35.344 1 29.02 246 PRO A CA 1
ATOM 1913 C C . PRO A 1 246 ? -19.625 3.939 34.844 1 29.02 246 PRO A C 1
ATOM 1915 O O . PRO A 1 246 ? -19.766 4.961 34.188 1 29.02 246 PRO A O 1
ATOM 1918 N N . ASN A 1 247 ? -18.562 4.055 35.688 1 27.11 247 ASN A N 1
ATOM 1919 C CA . ASN A 1 247 ? -17.25 4.574 35.312 1 27.11 247 ASN A CA 1
ATOM 1920 C C . ASN A 1 247 ? -16.875 4.227 33.875 1 27.11 247 ASN A C 1
ATOM 1922 O O . ASN A 1 247 ? -17.109 3.104 33.438 1 27.11 247 ASN A O 1
ATOM 1926 N N . SER A 1 248 ? -16.938 5.156 33.031 1 30.12 248 SER A N 1
ATOM 1927 C CA . SER A 1 248 ? -16.422 5.082 31.672 1 30.12 248 SER A CA 1
ATOM 1928 C C . SER A 1 248 ? -15.195 4.18 31.594 1 30.12 248 SER A C 1
ATOM 1930 O O . SER A 1 248 ? -14.297 4.27 32.438 1 30.12 248 SER A O 1
ATOM 1932 N N . PRO A 1 249 ? -15.336 2.98 31.141 1 32.09 249 PRO A N 1
ATOM 1933 C CA . PRO A 1 249 ? -14.148 2.121 31.125 1 32.09 249 PRO A CA 1
ATOM 1934 C C . PRO A 1 249 ? -12.859 2.898 30.875 1 32.09 249 PRO A C 1
ATOM 1936 O O . PRO A 1 249 ? -12.859 3.879 30.141 1 32.09 249 PRO A O 1
ATOM 1939 N N . ALA A 1 250 ? -11.891 2.996 31.719 1 31.33 250 ALA A N 1
ATOM 1940 C CA . ALA A 1 250 ? -10.555 3.58 31.75 1 31.33 250 ALA A CA 1
ATOM 1941 C C . ALA A 1 250 ? -9.852 3.418 30.406 1 31.33 250 ALA A C 1
ATOM 1943 O O . ALA A 1 250 ? -9.688 2.297 29.922 1 31.33 250 ALA A O 1
ATOM 1944 N N . PHE A 1 251 ? -9.961 4.289 29.438 1 35.88 251 PHE A N 1
ATOM 1945 C CA . PHE A 1 251 ? -9.148 4.512 28.25 1 35.88 251 PHE A CA 1
ATOM 1946 C C . PHE A 1 251 ? -7.699 4.129 28.5 1 35.88 251 PHE A C 1
ATOM 1948 O O . PHE A 1 251 ? -7.043 4.715 29.375 1 35.88 251 PHE A O 1
ATOM 1955 N N . HIS A 1 252 ? -7.398 2.904 28.469 1 39.22 252 HIS A N 1
ATOM 1956 C CA . HIS A 1 252 ? -5.961 2.65 28.516 1 39.22 252 HIS A CA 1
ATOM 1957 C C . HIS A 1 252 ? -5.254 3.275 27.312 1 39.22 252 HIS A C 1
ATOM 1959 O O . HIS A 1 252 ? -5.344 2.762 26.203 1 39.22 252 HIS A O 1
ATOM 1965 N N . LEU A 1 253 ? -4.91 4.488 27.406 1 39.84 253 LEU A N 1
ATOM 1966 C CA . LEU A 1 253 ? -4.281 5.371 26.422 1 39.84 253 LEU A CA 1
ATOM 1967 C C . LEU A 1 253 ? -3.348 4.594 25.5 1 39.84 253 LEU A C 1
ATOM 1969 O O . LEU A 1 253 ? -3.385 4.77 24.281 1 39.84 253 LEU A O 1
ATOM 1973 N N . THR A 1 254 ? -2.469 3.795 26.125 1 40.16 254 THR A N 1
ATOM 1974 C CA . THR A 1 254 ? -1.316 3.293 25.375 1 40.16 254 THR A CA 1
ATOM 1975 C C . THR A 1 254 ? -1.735 2.191 24.406 1 40.16 254 THR A C 1
ATOM 1977 O O . THR A 1 254 ? -1.14 2.039 23.344 1 40.16 254 THR A O 1
ATOM 1980 N N . ALA A 1 255 ? -2.779 1.492 24.828 1 40.59 255 ALA A N 1
ATOM 1981 C CA . ALA A 1 255 ? -3.078 0.32 24 1 40.59 255 ALA A CA 1
ATOM 1982 C C . ALA A 1 255 ? -4.004 0.68 22.844 1 40.59 255 ALA A C 1
ATOM 1984 O O . ALA A 1 255 ? -4.055 -0.029 21.844 1 40.59 255 ALA A O 1
ATOM 1985 N N . ASP A 1 256 ? -4.594 1.87 22.953 1 42.91 256 ASP A N 1
ATOM 1986 C CA . ASP A 1 256 ? -5.703 2.113 22.047 1 42.91 256 ASP A CA 1
ATOM 1987 C C . ASP A 1 256 ? -5.297 3.09 20.938 1 42.91 256 ASP A C 1
ATOM 1989 O O . ASP A 1 256 ? -6.066 3.332 20 1 42.91 256 ASP A O 1
ATOM 1993 N N . VAL A 1 257 ? -4.074 3.701 21.078 1 42 257 VAL A N 1
ATOM 1994 C CA . VAL A 1 257 ? -3.641 4.641 20.047 1 42 257 VAL A CA 1
ATOM 1995 C C . VAL A 1 257 ? -2.609 3.975 19.141 1 42 257 VAL A C 1
ATOM 1997 O O . VAL A 1 257 ? -1.834 3.129 19.594 1 42 257 VAL A O 1
ATOM 2000 N N . PRO A 1 258 ? -2.744 4.328 17.828 1 45.5 258 PRO A N 1
ATOM 2001 C CA . PRO A 1 258 ? -3.578 5.352 17.188 1 45.5 258 PRO A CA 1
ATOM 2002 C C . PRO A 1 258 ? -4.961 4.828 16.812 1 45.5 258 PRO A C 1
ATOM 2004 O O . PRO A 1 258 ? -5.164 3.615 16.719 1 45.5 258 PRO A O 1
ATOM 2007 N N . GLY A 1 259 ? -5.898 5.684 16.797 1 43.19 259 GLY A N 1
ATOM 2008 C CA . GLY A 1 259 ? -7.254 5.43 16.328 1 43.19 259 GLY A CA 1
ATOM 2009 C C . GLY A 1 259 ? -8.297 5.629 17.406 1 43.19 259 GLY A C 1
ATOM 2010 O O . GLY A 1 259 ? -9.5 5.469 17.156 1 43.19 259 GLY A O 1
ATOM 2011 N N . ALA A 1 260 ? -7.715 5.797 18.625 1 45.84 260 ALA A N 1
ATOM 2012 C CA . ALA A 1 260 ? -8.648 6.062 19.703 1 45.84 260 ALA A CA 1
ATOM 2013 C C . ALA A 1 260 ? -8.945 7.555 19.828 1 45.84 260 ALA A C 1
ATOM 2015 O O . ALA A 1 260 ? -8.148 8.391 19.391 1 45.84 260 ALA A O 1
ATOM 2016 N N . PRO A 1 261 ? -10.164 7.812 20.172 1 49.03 261 PRO A N 1
ATOM 2017 C CA . PRO A 1 261 ? -10.438 9.227 20.422 1 49.03 261 PRO A CA 1
ATOM 2018 C C . PRO A 1 261 ? -9.453 9.852 21.406 1 49.03 261 PRO A C 1
ATOM 2020 O O . PRO A 1 261 ? -9.008 9.18 22.344 1 49.03 261 PRO A O 1
ATOM 2023 N N . PRO A 1 262 ? -8.789 10.898 21.047 1 47.16 262 PRO A N 1
ATOM 2024 C CA . PRO A 1 262 ? -7.855 11.539 21.984 1 47.16 262 PRO A CA 1
ATOM 2025 C C . PRO A 1 262 ? -8.438 11.703 23.391 1 47.16 262 PRO A C 1
ATOM 2027 O O . PRO A 1 262 ? -9.609 12.055 23.531 1 47.16 262 PRO A O 1
ATOM 2030 N N . PRO A 1 263 ? -7.723 11.172 24.375 1 47.25 263 PRO A N 1
ATOM 2031 C CA . PRO A 1 263 ? -8.242 11.328 25.734 1 47.25 263 PRO A CA 1
ATOM 2032 C C . PRO A 1 263 ? -8.492 12.789 26.109 1 47.25 263 PRO A C 1
ATOM 2034 O O . PRO A 1 263 ? -7.707 13.664 25.734 1 47.25 263 PRO A O 1
ATOM 2037 N N . GLN A 1 264 ? -9.695 13.141 26.469 1 45.88 264 GLN A N 1
ATOM 2038 C CA . GLN A 1 264 ? -10.023 14.484 26.922 1 45.88 264 GLN A CA 1
ATOM 2039 C C . GLN A 1 264 ? -9.328 14.812 28.25 1 45.88 264 GLN A C 1
ATOM 2041 O O . GLN A 1 264 ? -9.156 15.984 28.594 1 45.88 264 GLN A O 1
ATOM 2046 N N . THR A 1 265 ? -8.945 13.734 29.047 1 44.59 265 THR A N 1
ATOM 2047 C CA . THR A 1 265 ? -8.234 13.938 30.297 1 44.59 265 THR A CA 1
ATOM 2048 C C . THR A 1 265 ? -6.977 13.086 30.359 1 44.59 265 THR A C 1
ATOM 2050 O O . THR A 1 265 ? -7.031 11.875 30.141 1 44.59 265 THR A O 1
ATOM 2053 N N . LEU A 1 266 ? -5.848 13.672 30.219 1 47.25 266 LEU A N 1
ATOM 2054 C CA . LEU A 1 266 ? -4.582 12.953 30.234 1 47.25 266 LEU A CA 1
ATOM 2055 C C . LEU A 1 266 ? -4.195 12.555 31.656 1 47.25 266 LEU A C 1
ATOM 2057 O O . LEU A 1 266 ? -4.02 13.414 32.5 1 47.25 266 LEU A O 1
ATOM 2061 N N . MET A 1 267 ? -4.473 11.453 32.188 1 42.94 267 MET A N 1
ATOM 2062 C CA . MET A 1 267 ? -3.984 11.125 33.531 1 42.94 267 MET A CA 1
ATOM 2063 C C . MET A 1 267 ? -2.461 11.078 33.562 1 42.94 267 MET A C 1
ATOM 2065 O O . MET A 1 267 ? -1.844 11.438 34.562 1 42.94 267 MET A O 1
ATOM 2069 N N . ALA A 1 268 ? -1.677 10.391 32.594 1 48.22 268 ALA A N 1
ATOM 2070 C CA . ALA A 1 268 ? -0.217 10.367 32.562 1 48.22 268 ALA A CA 1
ATOM 2071 C C . ALA A 1 268 ? 0.314 10.727 31.188 1 48.22 268 ALA A C 1
ATOM 2073 O O . ALA A 1 268 ? -0.314 10.406 30.172 1 48.22 268 ALA A O 1
ATOM 2074 N N . SER A 1 269 ? 1.244 11.711 31.25 1 55.75 269 SER A N 1
ATOM 2075 C CA . SER A 1 269 ? 1.894 12.133 30.016 1 55.75 269 SER A CA 1
ATOM 2076 C C . SER A 1 269 ? 2.582 10.961 29.312 1 55.75 269 SER A C 1
ATOM 2078 O O . SER A 1 269 ? 3.307 10.195 29.953 1 55.75 269 SER A O 1
ATOM 2080 N N . PRO A 1 270 ? 2.227 10.727 28.078 1 62.5 270 PRO A N 1
ATOM 2081 C CA . PRO A 1 270 ? 2.902 9.641 27.375 1 62.5 270 PRO A CA 1
ATOM 2082 C C . PRO A 1 270 ? 4.41 9.852 27.25 1 62.5 270 PRO A C 1
ATOM 2084 O O . PRO A 1 270 ? 4.871 11 27.203 1 62.5 270 PRO A O 1
ATOM 2087 N N . THR A 1 271 ? 5.18 8.859 27.406 1 67.19 271 THR A N 1
ATOM 2088 C CA . THR A 1 271 ? 6.633 8.891 27.297 1 67.19 271 THR A CA 1
ATOM 2089 C C . THR A 1 271 ? 7.059 9.297 25.891 1 67.19 271 THR A C 1
ATOM 2091 O O . THR A 1 271 ? 8.125 9.883 25.703 1 67.19 271 THR A O 1
ATOM 2094 N N . PHE A 1 272 ? 6.137 9.055 24.906 1 77 272 PHE A N 1
ATOM 2095 C CA . PHE A 1 272 ? 6.398 9.43 23.516 1 77 272 PHE A CA 1
ATOM 2096 C C . PHE A 1 272 ? 5.254 10.266 22.953 1 77 272 PHE A C 1
ATOM 2098 O O . PHE A 1 272 ? 4.094 10.07 23.328 1 77 272 PHE A O 1
ATOM 2105 N N . PRO A 1 273 ? 5.66 11.18 22.109 1 84.5 273 PRO A N 1
ATOM 2106 C CA . PRO A 1 273 ? 4.578 11.938 21.469 1 84.5 273 PRO A CA 1
ATOM 2107 C C . PRO A 1 273 ? 3.562 11.047 20.766 1 84.5 273 PRO A C 1
ATOM 2109 O O . PRO A 1 273 ? 3.934 10.031 20.172 1 84.5 273 PRO A O 1
ATOM 2112 N N . ILE A 1 274 ? 2.383 11.391 20.938 1 84.12 274 ILE A N 1
ATOM 2113 C CA . ILE A 1 274 ? 1.312 10.641 20.297 1 84.12 274 ILE A CA 1
ATOM 2114 C C . ILE A 1 274 ? 0.93 11.305 18.969 1 84.12 274 ILE A C 1
ATOM 2116 O O . ILE A 1 274 ? 0.505 12.461 18.953 1 84.12 274 ILE A O 1
ATOM 2120 N N . GLY A 1 275 ? 1.188 10.734 17.953 1 88.19 275 GLY A N 1
ATOM 2121 C CA . GLY A 1 275 ? 0.894 11.164 16.594 1 88.19 275 GLY A CA 1
ATOM 2122 C C . GLY A 1 275 ? 0.638 10.008 15.648 1 88.19 275 GLY A C 1
ATOM 2123 O O . GLY A 1 275 ? 0.279 8.914 16.078 1 88.19 275 GLY A O 1
ATOM 2124 N N . PRO A 1 276 ? 0.768 10.305 14.406 1 89.88 276 PRO A N 1
ATOM 2125 C CA . PRO A 1 276 ? 0.467 9.266 13.414 1 89.88 276 PRO A CA 1
ATOM 2126 C C . PRO A 1 276 ? 1.426 8.086 13.492 1 89.88 276 PRO A C 1
ATOM 2128 O O . PRO A 1 276 ? 1.114 6.996 12.992 1 89.88 276 PRO A O 1
ATOM 2131 N N . TYR A 1 277 ? 2.527 8.234 14.133 1 91 277 TYR A N 1
ATOM 2132 C CA . TYR A 1 277 ? 3.582 7.227 14.133 1 91 277 TYR A CA 1
ATOM 2133 C C . TYR A 1 277 ? 3.59 6.453 15.445 1 91 277 TYR A C 1
ATOM 2135 O O . TYR A 1 277 ? 4.375 5.516 15.617 1 91 277 TYR A O 1
ATOM 2143 N N . PHE A 1 278 ? 2.75 6.805 16.312 1 88.06 278 PHE A N 1
ATOM 2144 C CA . PHE A 1 278 ? 2.76 6.176 17.625 1 88.06 278 PHE A CA 1
ATOM 2145 C C . PHE A 1 278 ? 2.244 4.746 17.547 1 88.06 278 PHE A C 1
ATOM 2147 O O . PHE A 1 278 ? 1.227 4.48 16.906 1 88.06 278 PHE A O 1
ATOM 2154 N N . SER A 1 279 ? 2.998 3.879 18.172 1 86.25 279 SER A N 1
ATOM 2155 C CA . SER A 1 279 ? 2.623 2.471 18.266 1 86.25 279 SER A CA 1
ATOM 2156 C C . SER A 1 279 ? 2.994 1.894 19.625 1 86.25 279 SER A C 1
ATOM 2158 O O . SER A 1 279 ? 4.145 1.999 20.062 1 86.25 279 SER A O 1
ATOM 2160 N N . SER A 1 280 ? 2.047 1.26 20.234 1 82.62 280 SER A N 1
ATOM 2161 C CA . SER A 1 280 ? 2.314 0.639 21.531 1 82.62 280 SER A CA 1
ATOM 2162 C C . SER A 1 280 ? 3.188 -0.602 21.375 1 82.62 280 SER A C 1
ATOM 2164 O O . SER A 1 280 ? 3.887 -0.993 22.312 1 82.62 280 SER A O 1
ATOM 2166 N N . SER A 1 281 ? 3.172 -1.167 20.219 1 84.5 281 SER A N 1
ATOM 2167 C CA . SER A 1 281 ? 3.975 -2.359 19.969 1 84.5 281 SER A CA 1
ATOM 2168 C C . SER A 1 281 ? 5.367 -1.989 19.453 1 84.5 281 SER A C 1
ATOM 2170 O O . SER A 1 281 ? 6.199 -2.867 19.219 1 84.5 281 SER A O 1
ATOM 2172 N N . HIS A 1 282 ? 5.633 -0.719 19.297 1 88.38 282 HIS A N 1
ATOM 2173 C CA . HIS A 1 282 ? 6.914 -0.222 18.812 1 88.38 282 HIS A CA 1
ATOM 2174 C C . HIS A 1 282 ? 7.25 -0.802 17.438 1 88.38 282 HIS A C 1
ATOM 2176 O O . HIS A 1 282 ? 8.383 -1.224 17.203 1 88.38 282 HIS A O 1
ATOM 2182 N N . LEU A 1 283 ? 6.215 -1.008 16.594 1 87.69 283 LEU A N 1
ATOM 2183 C CA . LEU A 1 283 ? 6.316 -1.414 15.195 1 87.69 283 LEU A CA 1
ATOM 2184 C C . LEU A 1 283 ? 5.766 -0.333 14.273 1 87.69 283 LEU A C 1
ATOM 2186 O O . LEU A 1 283 ? 4.973 0.509 14.703 1 87.69 283 LEU A O 1
ATOM 2190 N N . PRO A 1 284 ? 6.184 -0.386 13.008 1 87.19 284 PRO A N 1
ATOM 2191 C CA . PRO A 1 284 ? 5.598 0.567 12.055 1 87.19 284 PRO A CA 1
ATOM 2192 C C . PRO A 1 284 ? 4.082 0.415 11.93 1 87.19 284 PRO A C 1
ATOM 2194 O O . PRO A 1 284 ? 3.564 -0.702 11.992 1 87.19 284 PRO A O 1
ATOM 2197 N N . THR A 1 285 ? 3.352 1.518 11.742 1 83.69 285 THR A N 1
ATOM 2198 C CA . THR A 1 285 ? 1.895 1.551 11.703 1 83.69 285 THR A CA 1
ATOM 2199 C C . THR A 1 285 ? 1.396 1.851 10.297 1 83.69 285 THR A C 1
ATOM 2201 O O . THR A 1 285 ? 0.427 2.592 10.117 1 83.69 285 THR A O 1
ATOM 2204 N N . TYR A 1 286 ? 1.922 1.324 9.359 1 85.06 286 TYR A N 1
ATOM 2205 C CA . TYR A 1 286 ? 1.5 1.612 7.992 1 85.06 286 TYR A CA 1
ATOM 2206 C C . TYR A 1 286 ? 0.205 0.882 7.656 1 85.06 286 TYR A C 1
ATOM 2208 O O . TYR A 1 286 ? 0.053 -0.301 7.969 1 85.06 286 TYR A O 1
ATOM 2216 N N . TYR A 1 287 ? -0.694 1.667 7.043 1 88.12 287 TYR A N 1
ATOM 2217 C CA . TYR A 1 287 ? -1.952 1.145 6.523 1 88.12 287 TYR A CA 1
ATOM 2218 C C . TYR A 1 287 ? -2.018 1.294 5.008 1 88.12 287 TYR A C 1
ATOM 2220 O O . TYR A 1 287 ? -1.89 2.402 4.48 1 88.12 287 TYR A O 1
ATOM 2228 N N . PRO A 1 288 ? -2.268 0.236 4.344 1 90.44 288 PRO A N 1
ATOM 2229 C CA . PRO A 1 288 ? -2.35 0.318 2.883 1 90.44 288 PRO A CA 1
ATOM 2230 C C . PRO A 1 288 ? -3.652 0.947 2.398 1 90.44 288 PRO A C 1
ATOM 2232 O O . PRO A 1 288 ? -4.602 1.09 3.176 1 90.44 288 PRO A O 1
ATOM 2235 N N . PRO A 1 289 ? -3.66 1.398 1.112 1 92.75 289 PRO A N 1
ATOM 2236 C CA . PRO A 1 289 ? -4.941 1.818 0.54 1 92.75 289 PRO A CA 1
ATOM 2237 C C . PRO A 1 289 ? -5.984 0.703 0.546 1 92.75 289 PRO A C 1
ATOM 2239 O O . PRO A 1 289 ? -5.633 -0.476 0.463 1 92.75 289 PRO A O 1
ATOM 2242 N N . ALA A 1 290 ? -7.199 1.103 0.623 1 94.31 290 ALA A N 1
ATOM 2243 C CA . ALA A 1 290 ? -8.305 0.146 0.654 1 94.31 290 ALA A CA 1
ATOM 2244 C C . ALA A 1 290 ? -8.445 -0.572 -0.685 1 94.31 290 ALA A C 1
ATOM 2246 O O . ALA A 1 290 ? -8.242 0.028 -1.742 1 94.31 290 ALA A O 1
ATOM 2247 N N . PRO A 1 291 ? -8.828 -1.866 -0.64 1 94.75 291 PRO A N 1
ATOM 2248 C CA . PRO A 1 291 ? -9.102 -2.561 -1.899 1 94.75 291 PRO A CA 1
ATOM 2249 C C . PRO A 1 291 ? -10.219 -1.9 -2.703 1 94.75 291 PRO A C 1
ATOM 2251 O O . PRO A 1 291 ? -11.141 -1.322 -2.125 1 94.75 291 PRO A O 1
ATOM 2254 N N . LEU A 1 292 ? -10.188 -2.066 -3.99 1 95 292 LEU A N 1
ATOM 2255 C CA . LEU A 1 292 ? -11.102 -1.367 -4.887 1 95 292 LEU A CA 1
ATOM 2256 C C . LEU A 1 292 ? -12.461 -2.055 -4.922 1 95 292 LEU A C 1
ATOM 2258 O O . LEU A 1 292 ? -12.547 -3.268 -5.125 1 95 292 LEU A O 1
ATOM 2262 N N . GLN A 1 293 ? -13.469 -1.409 -4.688 1 95.19 293 GLN A N 1
ATOM 2263 C CA . GLN A 1 293 ? -14.875 -1.726 -4.914 1 95.19 293 GLN A CA 1
ATOM 2264 C C . GLN A 1 293 ? -15.695 -0.456 -5.121 1 95.19 293 GLN A C 1
ATOM 2266 O O . GLN A 1 293 ? -15.367 0.597 -4.57 1 95.19 293 GLN A O 1
ATOM 2271 N N . TYR A 1 294 ? -16.672 -0.535 -5.883 1 95.88 294 TYR A N 1
ATOM 2272 C CA . TYR A 1 294 ? -17.391 0.683 -6.254 1 95.88 294 TYR A CA 1
ATOM 2273 C C . TYR A 1 294 ? -18.719 0.769 -5.539 1 95.88 294 TYR A C 1
ATOM 2275 O O . TYR A 1 294 ? -19.266 -0.248 -5.102 1 95.88 294 TYR A O 1
ATOM 2283 N N . THR A 1 295 ? -19.156 1.895 -5.371 1 95.19 295 THR A N 1
ATOM 2284 C CA . THR A 1 295 ? -20.469 2.25 -4.871 1 95.19 295 THR A CA 1
ATOM 2285 C C . THR A 1 295 ? -21 3.502 -5.57 1 95.19 295 THR A C 1
ATOM 2287 O O . THR A 1 295 ? -20.391 3.988 -6.523 1 95.19 295 THR A O 1
ATOM 2290 N N . PHE A 1 296 ? -22.219 3.93 -5.215 1 95.38 296 PHE A N 1
ATOM 2291 C CA . PHE A 1 296 ? -22.828 5.125 -5.793 1 95.38 296 PHE A CA 1
ATOM 2292 C C . PHE A 1 296 ? -23.219 6.117 -4.707 1 95.38 296 PHE A C 1
ATOM 2294 O O . PHE A 1 296 ? -23.719 5.723 -3.648 1 95.38 296 PHE A O 1
ATOM 2301 N N . SER A 1 297 ? -22.891 7.34 -4.906 1 94.31 297 SER A N 1
ATOM 2302 C CA . SER A 1 297 ? -23.422 8.453 -4.125 1 94.31 297 SER A CA 1
ATOM 2303 C C . SER A 1 297 ? -23.984 9.555 -5.027 1 94.31 297 SER A C 1
ATOM 2305 O O . SER A 1 297 ? -23.266 10.055 -5.898 1 94.31 297 SER A O 1
ATOM 2307 N N . ASN A 1 298 ? -25.203 9.938 -4.805 1 92.19 298 ASN A N 1
ATOM 2308 C CA . ASN A 1 298 ? -25.844 10.977 -5.609 1 92.19 298 ASN A CA 1
ATOM 2309 C C . ASN A 1 298 ? -25.641 10.734 -7.102 1 92.19 298 ASN A C 1
ATOM 2311 O O . ASN A 1 298 ? -25.203 11.633 -7.828 1 92.19 298 ASN A O 1
ATOM 2315 N N . ASN A 1 299 ? -25.766 9.516 -7.527 1 91.94 299 ASN A N 1
ATOM 2316 C CA . ASN A 1 299 ? -25.719 9.07 -8.914 1 91.94 299 ASN A CA 1
ATOM 2317 C C . ASN A 1 299 ? -24.312 9.148 -9.484 1 91.94 299 ASN A C 1
ATOM 2319 O O . ASN A 1 299 ? -24.125 9.18 -10.703 1 91.94 299 ASN A O 1
ATOM 2323 N N . THR A 1 300 ? -23.375 9.344 -8.633 1 95.38 300 THR A N 1
ATOM 2324 C CA . THR A 1 300 ? -21.984 9.312 -9.047 1 95.38 300 THR A CA 1
ATOM 2325 C C . THR A 1 300 ? -21.312 8.016 -8.586 1 95.38 300 THR A C 1
ATOM 2327 O O . THR A 1 300 ? -21.328 7.691 -7.398 1 95.38 300 THR A O 1
ATOM 2330 N N . ARG A 1 301 ? -20.766 7.285 -9.578 1 96.38 301 ARG A N 1
ATOM 2331 C CA . ARG A 1 301 ? -20.031 6.066 -9.258 1 96.38 301 ARG A CA 1
ATOM 2332 C C . ARG A 1 301 ? -18.625 6.387 -8.773 1 96.38 301 ARG A C 1
ATOM 2334 O O . ARG A 1 301 ? -17.906 7.16 -9.406 1 96.38 301 ARG A O 1
ATOM 2341 N N . HIS A 1 302 ? -18.297 5.898 -7.691 1 97.44 302 HIS A N 1
ATOM 2342 C CA . HIS A 1 302 ? -16.953 6.102 -7.137 1 97.44 302 HIS A CA 1
ATOM 2343 C C . HIS A 1 302 ? -16.531 4.918 -6.27 1 97.44 302 HIS A C 1
ATOM 2345 O O . HIS A 1 302 ? -17.375 4.113 -5.863 1 97.44 302 HIS A O 1
ATOM 2351 N N . PRO A 1 303 ? -15.227 4.727 -6.039 1 97.25 303 PRO A N 1
ATOM 2352 C CA . PRO A 1 303 ? -14.805 3.682 -5.105 1 97.25 303 PRO A CA 1
ATOM 2353 C C . PRO A 1 303 ? -15.367 3.879 -3.701 1 97.25 303 PRO A C 1
ATOM 2355 O O . PRO A 1 303 ? -15.625 5.012 -3.285 1 97.25 303 PRO A O 1
ATOM 2358 N N . VAL A 1 304 ? -15.609 2.766 -3.027 1 96.88 304 VAL A N 1
ATOM 2359 C CA . VAL A 1 304 ? -15.883 2.865 -1.599 1 96.88 304 VAL A CA 1
ATOM 2360 C C . VAL A 1 304 ? -14.719 3.549 -0.889 1 96.88 304 VAL A C 1
ATOM 2362 O O . VAL A 1 304 ? -13.562 3.172 -1.082 1 96.88 304 VAL A O 1
ATOM 2365 N N . ARG A 1 305 ? -15.055 4.633 -0.168 1 97.69 305 ARG A N 1
ATOM 2366 C CA . ARG A 1 305 ? -14.016 5.445 0.457 1 97.69 305 ARG A CA 1
ATOM 2367 C C . ARG A 1 305 ? -13.695 4.938 1.859 1 97.69 305 ARG A C 1
ATOM 2369 O O . ARG A 1 305 ? -14.602 4.602 2.627 1 97.69 305 ARG A O 1
ATOM 2376 N N . PRO A 1 306 ? -12.391 4.852 2.193 1 95.94 306 PRO A N 1
ATOM 2377 C CA . PRO A 1 306 ? -12.062 4.594 3.598 1 95.94 306 PRO A CA 1
ATOM 2378 C C . PRO A 1 306 ? -12.484 5.738 4.52 1 95.94 306 PRO A C 1
ATOM 2380 O O . PRO A 1 306 ? -12.508 6.898 4.098 1 95.94 306 PRO A O 1
ATOM 2383 N N . LYS A 1 307 ? -12.742 5.371 5.742 1 94.5 307 LYS A N 1
ATOM 2384 C CA . LYS A 1 307 ? -13.055 6.418 6.711 1 94.5 307 LYS A CA 1
ATOM 2385 C C . LYS A 1 307 ? -11.828 7.285 6.996 1 94.5 307 LYS A C 1
ATOM 2387 O O . LYS A 1 307 ? -10.711 6.777 7.094 1 94.5 307 LYS A O 1
ATOM 2392 N N . PRO A 1 308 ? -12.07 8.609 7.07 1 95.5 308 PRO A N 1
ATOM 2393 C CA . PRO A 1 308 ? -10.969 9.477 7.512 1 95.5 308 PRO A CA 1
ATOM 2394 C C . PRO A 1 308 ? -10.531 9.188 8.945 1 95.5 308 PRO A C 1
ATOM 2396 O O . PRO A 1 308 ? -11.148 8.367 9.625 1 95.5 308 PRO A O 1
ATOM 2399 N N . PRO A 1 309 ? -9.398 9.828 9.352 1 93.31 309 PRO A N 1
ATOM 2400 C CA . PRO A 1 309 ? -9.039 9.734 10.773 1 93.31 309 PRO A CA 1
ATOM 2401 C C . PRO A 1 309 ? -10.172 10.18 11.695 1 93.31 309 PRO A C 1
ATOM 2403 O O . PRO A 1 309 ? -11.086 10.891 11.258 1 93.31 309 PRO A O 1
ATOM 2406 N N . ARG A 1 310 ? -10.086 9.836 12.883 1 90.19 310 ARG A N 1
ATOM 2407 C CA . ARG A 1 310 ? -11.148 10.102 13.844 1 90.19 310 ARG A CA 1
ATOM 2408 C C . ARG A 1 310 ? -11.156 11.57 14.258 1 90.19 310 ARG A C 1
ATOM 2410 O O . ARG A 1 310 ? -10.172 12.289 14.055 1 90.19 310 ARG A O 1
ATOM 2417 N N . MET A 1 311 ? -12.258 11.898 14.891 1 91.5 311 MET A N 1
ATOM 2418 C CA . MET A 1 311 ? -12.391 13.258 15.414 1 91.5 311 MET A CA 1
ATOM 2419 C C . MET A 1 311 ? -11.273 13.562 16.406 1 91.5 311 MET A C 1
ATOM 2421 O O . MET A 1 311 ? -11.031 12.797 17.344 1 91.5 311 MET A O 1
ATOM 2425 N N . GLY A 1 312 ? -10.555 14.594 16.125 1 93.31 312 GLY A N 1
ATOM 2426 C CA . GLY A 1 312 ? -9.508 15.031 17.031 1 93.31 312 GLY A CA 1
ATOM 2427 C C . GLY A 1 312 ? -8.188 14.328 16.812 1 93.31 312 GLY A C 1
ATOM 2428 O O . GLY A 1 312 ? -7.172 14.695 17.406 1 93.31 312 GLY A O 1
ATOM 2429 N N . GLU A 1 313 ? -8.141 13.406 15.938 1 93.38 313 GLU A N 1
ATOM 2430 C CA . GLU A 1 313 ? -6.93 12.617 15.711 1 93.38 313 GLU A CA 1
ATOM 2431 C C . GLU A 1 313 ? -5.926 13.383 14.852 1 93.38 313 GLU A C 1
ATOM 2433 O O . GLU A 1 313 ? -6.285 13.914 13.797 1 93.38 313 GLU A O 1
ATOM 2438 N N . VAL A 1 314 ? -4.684 13.438 15.344 1 96.88 314 VAL A N 1
ATOM 2439 C CA . VAL A 1 314 ? -3.605 14.008 14.539 1 96.88 314 VAL A CA 1
ATOM 2440 C C . VAL A 1 314 ? -3.168 13 13.484 1 96.88 314 VAL A C 1
ATOM 2442 O O . VAL A 1 314 ? -2.77 11.875 13.805 1 96.88 314 VAL A O 1
ATOM 2445 N N . PHE A 1 315 ? -3.223 13.453 12.18 1 96.75 315 PHE A N 1
ATOM 2446 C CA . PHE A 1 315 ? -2.93 12.477 11.141 1 96.75 315 PHE A CA 1
ATOM 2447 C C . PHE A 1 315 ? -1.699 12.898 10.336 1 96.75 315 PHE A C 1
ATOM 2449 O O . PHE A 1 315 ? -1.192 12.125 9.523 1 96.75 315 PHE A O 1
ATOM 2456 N N . TYR A 1 316 ? -1.194 14.039 10.562 1 98.06 316 TYR A N 1
ATOM 2457 C CA . TYR A 1 316 ? 0.022 14.516 9.922 1 98.06 316 TYR A CA 1
ATOM 2458 C C . TYR A 1 316 ? 0.87 15.336 10.891 1 98.06 316 TYR A C 1
ATOM 2460 O O . TYR A 1 316 ? 0.341 16.141 11.664 1 98.06 316 TYR A O 1
ATOM 2468 N N . THR A 1 317 ? 2.176 15.148 10.844 1 97.81 317 THR A N 1
ATOM 2469 C CA . THR A 1 317 ? 3.131 15.938 11.617 1 97.81 317 THR A CA 1
ATOM 2470 C C . THR A 1 317 ? 4.484 15.984 10.914 1 97.81 317 THR A C 1
ATOM 2472 O O . THR A 1 317 ? 4.973 14.969 10.422 1 97.81 317 THR A O 1
ATOM 2475 N N . ARG A 1 318 ? 5.035 17.156 10.859 1 97.94 318 ARG A N 1
ATOM 2476 C CA . ARG A 1 318 ? 6.371 17.312 10.305 1 97.94 318 ARG A CA 1
ATOM 2477 C C . ARG A 1 318 ? 7.02 18.594 10.812 1 97.94 318 ARG A C 1
ATOM 2479 O O . ARG A 1 318 ? 6.355 19.625 10.93 1 97.94 318 ARG A O 1
ATOM 2486 N N . TYR A 1 319 ? 8.266 18.516 11.094 1 97.56 319 TYR A N 1
ATOM 2487 C CA . TYR A 1 319 ? 9.016 19.719 11.438 1 9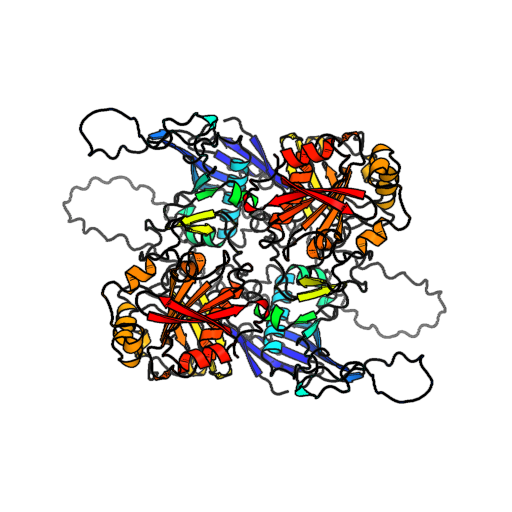7.56 319 TYR A CA 1
ATOM 2488 C C . TYR A 1 319 ? 9.383 20.5 10.188 1 97.56 319 TYR A C 1
ATOM 2490 O O . TYR A 1 319 ? 9.898 19.953 9.219 1 97.56 319 TYR A O 1
ATOM 2498 N N . ILE A 1 320 ? 9.062 21.766 10.18 1 97.38 320 ILE A N 1
ATOM 2499 C CA . ILE A 1 320 ? 9.383 22.656 9.07 1 97.38 320 ILE A CA 1
ATOM 2500 C C . ILE A 1 320 ? 10.57 23.531 9.445 1 97.38 320 ILE A C 1
ATOM 2502 O O . ILE A 1 320 ? 10.422 24.516 10.172 1 97.38 320 ILE A O 1
ATOM 2506 N N . PRO A 1 321 ? 11.68 23.266 8.883 1 94.81 321 PRO A N 1
ATOM 2507 C CA . PRO A 1 321 ? 12.891 23.984 9.289 1 94.81 321 PRO A CA 1
ATOM 2508 C C . PRO A 1 321 ? 12.781 25.5 9.094 1 94.81 321 PRO A C 1
ATOM 2510 O O . PRO A 1 321 ? 13.164 26.266 9.977 1 94.81 321 PRO A O 1
ATOM 2513 N N . SER A 1 322 ? 12.258 26 8 1 94.31 322 SER A N 1
ATOM 2514 C CA . SER A 1 322 ? 12.156 27.422 7.723 1 94.31 322 SER A CA 1
ATOM 2515 C C . SER A 1 322 ? 11.266 28.125 8.742 1 94.31 322 SER A C 1
ATOM 2517 O O . SER A 1 322 ? 11.461 29.312 9.031 1 94.31 322 SER A O 1
ATOM 2519 N N . ALA A 1 323 ? 10.297 27.375 9.297 1 94.56 323 ALA A N 1
ATOM 2520 C CA . ALA A 1 323 ? 9.406 27.938 10.305 1 94.56 323 ALA A CA 1
ATOM 2521 C C . ALA A 1 323 ? 9.953 27.703 11.711 1 94.56 323 ALA A C 1
ATOM 2523 O O . ALA A 1 323 ? 9.531 28.359 12.672 1 94.56 323 ALA A O 1
ATOM 2524 N N . GLY A 1 324 ? 10.828 26.703 11.812 1 95.12 324 GLY A N 1
ATOM 2525 C CA . GLY A 1 324 ? 11.375 26.344 13.117 1 95.12 324 GLY A CA 1
ATOM 2526 C C . GLY A 1 324 ? 10.344 25.719 14.039 1 95.12 324 GLY A C 1
ATOM 2527 O O . GLY A 1 324 ? 10.445 25.844 15.258 1 95.12 324 GLY A O 1
ATOM 2528 N N . GLN A 1 325 ? 9.273 25.141 13.5 1 96.31 325 GLN A N 1
ATOM 2529 C CA . GLN A 1 325 ? 8.172 24.578 14.273 1 96.31 325 GLN A CA 1
ATOM 2530 C C . GLN A 1 325 ? 7.656 23.297 13.641 1 96.31 325 GLN A C 1
ATOM 2532 O O . GLN A 1 325 ? 7.918 23.031 12.469 1 96.31 325 GLN A O 1
ATOM 2537 N N . TYR A 1 326 ? 6.977 22.531 14.469 1 97.38 326 TYR A N 1
ATOM 2538 C CA . TYR A 1 326 ? 6.227 21.406 13.938 1 97.38 326 TYR A CA 1
ATOM 2539 C C . TYR A 1 326 ? 4.883 21.859 13.375 1 97.38 326 TYR A C 1
ATOM 2541 O O . TYR A 1 326 ? 4.156 22.609 14.031 1 97.38 326 TYR A O 1
ATOM 2549 N N . LEU A 1 327 ? 4.621 21.484 12.172 1 98.12 327 LEU A N 1
ATOM 2550 C CA . LEU A 1 327 ? 3.299 21.609 11.562 1 98.12 327 LEU A CA 1
ATOM 2551 C C . LEU A 1 327 ? 2.508 20.312 11.703 1 98.12 327 LEU A C 1
ATOM 2553 O O . LEU A 1 327 ? 3.014 19.234 11.383 1 98.12 327 LEU A O 1
ATOM 2557 N N . SER A 1 328 ? 1.333 20.375 12.281 1 98.38 328 SER A N 1
ATOM 2558 C CA . SER A 1 328 ? 0.485 19.203 12.438 1 98.38 328 SER A CA 1
ATOM 2559 C C . SER A 1 328 ? -0.939 19.469 11.969 1 98.38 328 SER A C 1
ATOM 2561 O O . SER A 1 328 ? -1.399 20.625 12.008 1 98.38 328 SER A O 1
ATOM 2563 N N . PHE A 1 329 ? -1.588 18.453 11.469 1 98.75 329 PHE A N 1
ATOM 2564 C CA . PHE A 1 329 ? -2.996 18.484 11.094 1 98.75 329 PHE A CA 1
ATOM 2565 C C . PHE A 1 329 ? -3.793 17.469 11.906 1 98.75 329 PHE A C 1
ATOM 2567 O O . PHE A 1 329 ? -3.369 16.328 12.062 1 98.75 329 PHE A O 1
ATOM 2574 N N . ARG A 1 330 ? -4.883 17.891 12.461 1 98.12 330 ARG A N 1
ATOM 2575 C CA . ARG A 1 330 ? -5.812 16.984 13.125 1 98.12 330 ARG A CA 1
ATOM 2576 C C . ARG A 1 330 ? -7.227 17.156 12.594 1 98.12 330 ARG A C 1
ATOM 2578 O O . ARG A 1 330 ? -7.578 18.234 12.094 1 98.12 330 ARG A O 1
ATOM 2585 N N . VAL A 1 331 ? -7.98 16.094 12.664 1 97.94 331 VAL A N 1
ATOM 2586 C CA . VAL A 1 331 ? -9.391 16.203 12.32 1 97.94 331 VAL A CA 1
ATOM 2587 C C . VAL A 1 331 ? -10.102 17.109 13.328 1 97.94 331 VAL A C 1
ATOM 2589 O O . VAL A 1 331 ? -9.859 17 14.539 1 97.94 331 VAL A O 1
ATOM 2592 N N . ALA A 1 332 ? -10.945 17.953 12.859 1 98.31 332 ALA A N 1
ATOM 2593 C CA . ALA A 1 332 ? -11.711 18.828 13.742 1 98.31 332 ALA A CA 1
ATOM 2594 C C . ALA A 1 332 ? -12.641 18.016 14.641 1 98.31 332 ALA A C 1
ATOM 2596 O O . ALA A 1 332 ? -12.984 16.875 14.32 1 98.31 332 ALA A O 1
ATOM 2597 N N . SER A 1 333 ? -13.016 18.641 15.758 1 96.19 333 SER A N 1
ATOM 2598 C CA . SER A 1 333 ? -13.867 17.969 16.734 1 96.19 333 SER A CA 1
ATOM 2599 C C . SER A 1 333 ? -15.086 18.812 17.078 1 96.19 333 SER A C 1
ATOM 2601 O O . SER A 1 333 ? -14.984 20.031 17.219 1 96.19 333 SER A O 1
ATOM 2603 N N . SER A 1 334 ? -16.234 18.172 17.219 1 93.81 334 SER A N 1
ATOM 2604 C CA . SER A 1 334 ? -17.438 18.875 17.641 1 93.81 334 SER A CA 1
ATOM 2605 C C . SER A 1 334 ? -17.625 18.828 19.156 1 93.81 334 SER A C 1
ATOM 2607 O O . SER A 1 334 ? -18.672 19.203 19.672 1 93.81 334 SER A O 1
ATOM 2609 N N . SER A 1 335 ? -16.594 18.359 19.828 1 92.12 335 SER A N 1
ATOM 2610 C CA . SER A 1 335 ? -16.625 18.344 21.281 1 92.12 335 SER A CA 1
ATOM 2611 C C . SER A 1 335 ? -16.672 19.75 21.844 1 92.12 335 SER A C 1
ATOM 2613 O O . SER A 1 335 ? -16 20.656 21.344 1 92.12 335 SER A O 1
ATOM 2615 N N . PRO A 1 336 ? -17.438 19.953 22.984 1 92.12 336 PRO A N 1
ATOM 2616 C CA . PRO A 1 336 ? -17.438 21.281 23.641 1 92.12 336 PRO A CA 1
ATOM 2617 C C . PRO A 1 336 ? -16.188 21.531 24.469 1 92.12 336 PRO A C 1
ATOM 2619 O O . PRO A 1 336 ? -16.016 22.625 25.016 1 92.12 336 PRO A O 1
ATOM 2622 N N . LYS A 1 337 ? -15.32 20.531 24.5 1 93 337 LYS A N 1
ATOM 2623 C CA . LYS A 1 337 ? -14.047 20.672 25.203 1 93 337 LYS A CA 1
ATOM 2624 C C . LYS A 1 337 ? -12.883 20.781 24.219 1 93 337 LYS A C 1
ATOM 2626 O O . LYS A 1 337 ? -12.953 20.234 23.109 1 93 337 LYS A O 1
ATOM 2631 N N . PRO A 1 338 ? -11.867 21.469 24.672 1 94.62 338 PRO A N 1
ATOM 2632 C CA . PRO A 1 338 ? -10.688 21.547 23.812 1 94.62 338 PRO A CA 1
ATOM 2633 C C . PRO A 1 338 ? -10.07 20.188 23.531 1 94.62 338 PRO A C 1
ATOM 2635 O O . PRO A 1 338 ? -10.188 19.266 24.344 1 94.62 338 PRO A O 1
ATOM 2638 N N . VAL A 1 339 ? -9.484 20.047 22.359 1 93.31 339 VAL A N 1
ATOM 2639 C CA . VAL A 1 339 ? -8.789 18.812 21.984 1 93.31 339 VAL A CA 1
ATOM 2640 C C . VAL A 1 339 ? -7.316 18.906 22.375 1 93.31 339 VAL A C 1
ATOM 2642 O O . VAL A 1 339 ? -6.586 19.766 21.875 1 93.31 339 VAL A O 1
ATOM 2645 N N . PRO A 1 340 ? -6.926 18.078 23.234 1 90.62 340 PRO A N 1
ATOM 2646 C CA . PRO A 1 340 ? -5.52 18.141 23.641 1 90.62 340 PRO A CA 1
ATOM 2647 C C . PRO A 1 340 ? -4.562 17.719 22.516 1 90.62 340 PRO A C 1
ATOM 2649 O O . PRO A 1 340 ? -4.887 16.844 21.719 1 90.62 340 PRO A O 1
ATOM 2652 N N . TYR A 1 341 ? -3.461 18.422 22.469 1 93.06 341 TYR A N 1
ATOM 2653 C CA . TYR A 1 341 ? -2.395 18.062 21.547 1 93.06 341 TYR A CA 1
ATOM 2654 C C . TYR A 1 341 ? -1.283 17.297 22.281 1 93.06 341 TYR A C 1
ATOM 2656 O O . TYR A 1 341 ? -0.699 17.812 23.234 1 93.06 341 TYR A O 1
ATOM 2664 N N . LEU A 1 342 ? -0.946 16.141 21.766 1 91.88 342 LEU A N 1
ATOM 2665 C CA . LEU A 1 342 ? 0.042 15.289 22.422 1 91.88 342 LEU A CA 1
ATOM 2666 C C . LEU A 1 342 ? 1.199 14.977 21.484 1 91.88 342 LEU A C 1
ATOM 2668 O O . LEU A 1 342 ? 1.965 14.039 21.719 1 91.88 342 LEU A O 1
ATOM 2672 N N . GLY A 1 343 ? 1.302 15.656 20.344 1 93.94 343 GLY A N 1
ATOM 2673 C CA . GLY A 1 343 ? 2.379 15.453 19.391 1 93.94 343 GLY A CA 1
ATOM 2674 C C . GLY A 1 343 ? 3.648 16.203 19.75 1 93.94 343 GLY A C 1
ATOM 2675 O O . GLY A 1 343 ? 3.738 16.797 20.828 1 93.94 343 GLY A O 1
ATOM 2676 N N . PRO A 1 344 ? 4.574 16.172 18.906 1 94.69 344 PRO A N 1
ATOM 2677 C CA . PRO A 1 344 ? 5.836 16.859 19.188 1 94.69 344 PRO A CA 1
ATOM 2678 C C . PRO A 1 344 ? 5.734 18.375 19.016 1 94.69 344 PRO A C 1
ATOM 2680 O O . PRO A 1 344 ? 4.91 18.859 18.25 1 94.69 344 PRO A O 1
ATOM 2683 N N . VAL A 1 345 ? 6.566 19.031 19.766 1 94.25 345 VAL A N 1
ATOM 2684 C CA . VAL A 1 345 ? 6.676 20.484 19.672 1 94.25 345 VAL A CA 1
ATOM 2685 C C . VAL A 1 345 ? 8.148 20.891 19.547 1 94.25 345 VAL A C 1
ATOM 2687 O O . VAL A 1 345 ? 9.039 20.125 19.922 1 94.25 345 VAL A O 1
ATOM 2690 N N . SER A 1 346 ? 8.359 22 18.969 1 94.19 346 SER A N 1
ATOM 2691 C CA . SER A 1 346 ? 9.719 22.516 18.797 1 94.19 346 SER A CA 1
ATOM 2692 C C . SER A 1 346 ? 10.359 22.844 20.141 1 94.19 346 SER A C 1
ATOM 2694 O O . SER A 1 346 ? 9.656 23.094 21.125 1 94.19 346 SER A O 1
ATOM 2696 N N . PRO A 1 347 ? 11.703 22.844 20.188 1 87.44 347 PRO A N 1
ATOM 2697 C CA . PRO A 1 347 ? 12.383 23.203 21.422 1 87.44 347 PRO A CA 1
ATOM 2698 C C . PRO A 1 347 ? 12 24.594 21.938 1 87.44 347 PRO A C 1
ATOM 2700 O O . PRO A 1 347 ? 11.867 24.781 23.141 1 87.44 347 PRO A O 1
ATOM 2703 N N . SER A 1 348 ? 11.891 25.547 21.047 1 81.75 348 SER A N 1
ATOM 2704 C CA . SER A 1 348 ? 11.516 26.891 21.453 1 81.75 348 SER A CA 1
ATOM 2705 C C . SER A 1 348 ? 10.141 26.922 22.109 1 81.75 348 SER A C 1
ATOM 2707 O O . SER A 1 348 ? 9.914 27.672 23.062 1 81.75 348 SER A O 1
ATOM 2709 N N . ALA A 1 349 ? 9.281 26.188 21.625 1 80.75 349 ALA A N 1
ATOM 2710 C CA . ALA A 1 349 ? 7.93 26.109 22.172 1 80.75 349 ALA A CA 1
ATOM 2711 C C . ALA A 1 349 ? 7.914 25.375 23.516 1 80.75 349 ALA A C 1
ATOM 2713 O O . ALA A 1 349 ? 7.105 25.703 24.391 1 80.75 349 ALA A O 1
ATOM 2714 N N . ALA A 1 350 ? 8.75 24.375 23.594 1 72.31 350 ALA A N 1
ATOM 2715 C CA . ALA A 1 350 ? 8.82 23.594 24.828 1 72.31 350 ALA A CA 1
ATOM 2716 C C . ALA A 1 350 ? 9.273 24.469 26 1 72.31 350 ALA A C 1
ATOM 2718 O O . ALA A 1 350 ? 8.844 24.281 27.141 1 72.31 350 ALA A O 1
ATOM 2719 N N . GLU A 1 351 ? 10.156 25.359 25.641 1 67.81 351 GLU A N 1
ATOM 2720 C CA . GLU A 1 351 ? 10.68 26.266 26.656 1 67.81 351 GLU A CA 1
ATOM 2721 C C . GLU A 1 351 ? 9.648 27.328 27.016 1 67.81 351 GLU A C 1
ATOM 2723 O O . GLU A 1 351 ? 9.617 27.812 28.156 1 67.81 351 GLU A O 1
ATOM 2728 N N . LYS A 1 352 ? 8.945 27.75 25.891 1 63.19 352 LYS A N 1
ATOM 2729 C CA . LYS A 1 352 ? 7.977 28.812 26.125 1 63.19 352 LYS A CA 1
ATOM 2730 C C . LYS A 1 352 ? 6.75 28.297 26.875 1 63.19 352 LYS A C 1
ATOM 2732 O O . LYS A 1 352 ? 6.207 27.25 26.516 1 63.19 352 LYS A O 1
ATOM 2737 N N . THR A 1 353 ? 6.77 28.266 28.047 1 51.25 353 THR A N 1
ATOM 2738 C CA . THR A 1 353 ? 5.684 27.891 28.953 1 51.25 353 THR A CA 1
ATOM 2739 C C . THR A 1 353 ? 4.328 28.172 28.312 1 51.25 353 THR A C 1
ATOM 2741 O O . THR A 1 353 ? 4.234 28.953 27.359 1 51.25 353 THR A O 1
ATOM 2744 N N . LYS A 1 354 ? 3.104 27.484 28.781 1 54.41 354 LYS A N 1
ATOM 2745 C CA . LYS A 1 354 ? 1.664 27.641 28.609 1 54.41 354 LYS A CA 1
ATOM 2746 C C . LYS A 1 354 ? 1.301 29.094 28.344 1 54.41 354 LYS A C 1
ATOM 2748 O O . LYS A 1 354 ? 0.137 29.406 28.094 1 54.41 354 LYS A O 1
ATOM 2753 N N . SER A 1 355 ? 2.469 29.812 28.406 1 51.47 355 SER A N 1
ATOM 2754 C CA . SER A 1 355 ? 2.119 31.219 28.438 1 51.47 355 SER A CA 1
ATOM 2755 C C . SER A 1 355 ? 2.428 31.891 27.094 1 51.47 355 SER A C 1
ATOM 2757 O O . SER A 1 355 ? 2.5 33.125 27.016 1 51.47 355 SER A O 1
ATOM 2759 N N . 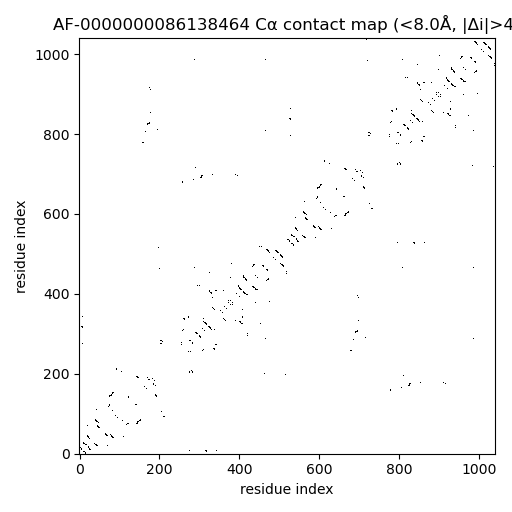GLY A 1 356 ? 2.691 31.125 26.031 1 62.81 356 GLY A N 1
ATOM 2760 C CA . GLY A 1 356 ? 2.979 31.797 24.781 1 62.81 356 GLY A CA 1
ATOM 2761 C C . GLY A 1 356 ? 1.83 32.656 24.281 1 62.81 356 GLY A C 1
ATOM 2762 O O . GLY A 1 356 ? 0.697 32.5 24.75 1 62.81 356 GLY A O 1
ATOM 2763 N N . SER A 1 357 ? 2.098 33.75 23.547 1 75.62 357 SER A N 1
ATOM 2764 C CA . SER A 1 357 ? 1.187 34.781 23.109 1 75.62 357 SER A CA 1
ATOM 2765 C C . SER A 1 357 ? -0.087 34.219 22.516 1 75.62 357 SER A C 1
ATOM 2767 O O . SER A 1 357 ? -1.165 34.781 22.641 1 75.62 357 SER A O 1
ATOM 2769 N N . HIS A 1 358 ? -0.075 32.875 22.156 1 90.62 358 HIS A N 1
ATOM 2770 C CA . HIS A 1 358 ? -1.265 32.344 21.484 1 90.62 358 HIS A CA 1
ATOM 2771 C C . HIS A 1 358 ? -1.773 31.078 22.172 1 90.62 358 HIS A C 1
ATOM 2773 O O . HIS A 1 358 ? -2.572 30.344 21.594 1 90.62 358 HIS A O 1
ATOM 2779 N N . SER A 1 359 ? -1.324 30.844 23.375 1 88.38 359 SER A N 1
ATOM 2780 C CA . SER A 1 359 ? -1.642 29.641 24.125 1 88.38 359 SER A CA 1
ATOM 2781 C C . SER A 1 359 ? -3.133 29.547 24.438 1 88.38 359 SER A C 1
ATOM 2783 O O . SER A 1 359 ? -3.666 28.469 24.656 1 88.38 359 SER A O 1
ATOM 2785 N N . HIS A 1 360 ? -3.773 30.672 24.5 1 92.5 360 HIS A N 1
ATOM 2786 C CA . HIS A 1 360 ? -5.199 30.688 24.797 1 92.5 360 HIS A CA 1
ATOM 2787 C C . HIS A 1 360 ? -5.992 29.922 23.734 1 92.5 360 HIS A C 1
ATOM 2789 O O . HIS A 1 360 ? -7.066 29.391 24.031 1 92.5 360 HIS A O 1
ATOM 2795 N N . LEU A 1 361 ? -5.508 29.844 22.562 1 96 361 LEU A N 1
ATOM 2796 C CA . LEU A 1 361 ? -6.18 29.156 21.469 1 96 361 LEU A CA 1
ATOM 2797 C C . LEU A 1 361 ? -6.277 27.656 21.75 1 96 361 LEU A C 1
ATOM 2799 O O . LEU A 1 361 ? -7.18 26.984 21.25 1 96 361 LEU A O 1
ATOM 2803 N N . THR A 1 362 ? -5.324 27.125 22.516 1 94.5 362 THR A N 1
ATOM 2804 C CA . THR A 1 362 ? -5.293 25.703 22.812 1 94.5 362 THR A CA 1
ATOM 2805 C C . THR A 1 362 ? -6.352 25.359 23.859 1 94.5 362 THR A C 1
ATOM 2807 O O . THR A 1 362 ? -6.652 24.172 24.078 1 94.5 362 THR A O 1
ATOM 2810 N N . THR A 1 363 ? -6.918 26.344 24.484 1 94.88 363 THR A N 1
ATOM 2811 C CA . THR A 1 363 ? -7.922 26.109 25.516 1 94.88 363 THR A CA 1
ATOM 2812 C C . THR A 1 363 ? -9.328 26.203 24.938 1 94.88 363 THR A C 1
ATOM 2814 O O . THR A 1 363 ? -10.312 25.953 25.641 1 94.88 363 THR A O 1
ATOM 2817 N N . LEU A 1 364 ? -9.445 26.547 23.719 1 96.94 364 LEU A N 1
ATOM 2818 C CA . LEU A 1 364 ? -10.75 26.672 23.078 1 96.94 364 LEU A CA 1
ATOM 2819 C C . LEU A 1 364 ? -11.117 25.391 22.344 1 96.94 364 LEU A C 1
ATOM 2821 O O . LEU A 1 364 ? -10.242 24.719 21.781 1 96.94 364 LEU A O 1
ATOM 2825 N N . CYS A 1 365 ? -12.359 25.047 22.453 1 96.38 365 CYS A N 1
ATOM 2826 C CA . CYS A 1 365 ? -12.805 23.938 21.625 1 96.38 365 CYS A CA 1
ATOM 2827 C C . CYS A 1 365 ? -12.922 24.359 20.156 1 96.38 365 CYS A C 1
ATOM 2829 O O . CYS A 1 365 ? -12.945 25.562 19.859 1 96.38 365 CYS A O 1
ATOM 2831 N N . ASP A 1 366 ? -13.07 23.484 19.25 1 97.75 366 ASP A N 1
ATOM 2832 C CA . ASP A 1 366 ? -13 23.766 17.828 1 97.75 366 ASP A CA 1
ATOM 2833 C C . ASP A 1 366 ? -14.219 24.562 17.375 1 97.75 366 ASP A C 1
ATOM 2835 O O . ASP A 1 366 ? -14.125 25.375 16.453 1 97.75 366 ASP A O 1
ATOM 2839 N N . ILE A 1 367 ? -15.367 24.312 17.953 1 97.19 367 ILE A N 1
ATOM 2840 C CA . ILE A 1 367 ? -16.562 25.062 17.594 1 97.19 367 ILE A CA 1
ATOM 2841 C C . ILE A 1 367 ? -16.312 26.562 17.797 1 97.19 367 ILE A C 1
ATOM 2843 O O . ILE A 1 367 ? -16.594 27.359 16.906 1 97.19 367 ILE A O 1
ATOM 2847 N N . VAL A 1 368 ? -15.758 26.859 18.938 1 97.69 368 VAL A N 1
ATOM 2848 C CA . VAL A 1 368 ? -15.5 28.25 19.281 1 97.69 368 VAL A CA 1
ATOM 2849 C C . VAL A 1 368 ? -14.398 28.812 18.375 1 97.69 368 VAL A C 1
ATOM 2851 O O . VAL A 1 368 ? -14.5 29.953 17.906 1 97.69 368 VAL A O 1
ATOM 2854 N N . LEU A 1 369 ? -13.375 28.047 18.125 1 98.19 369 LEU A N 1
ATOM 2855 C CA . LEU A 1 369 ? -12.297 28.484 17.234 1 98.19 369 LEU A CA 1
ATOM 2856 C C . LEU A 1 369 ? -12.844 28.859 15.859 1 98.19 369 LEU A C 1
ATOM 2858 O O . LEU A 1 369 ? -12.57 29.938 15.359 1 98.19 369 LEU A O 1
ATOM 2862 N N . VAL A 1 370 ? -13.625 27.984 15.273 1 98.25 370 VAL A N 1
ATOM 2863 C CA . VAL A 1 370 ? -14.133 28.203 13.922 1 98.25 370 VAL A CA 1
ATOM 2864 C C . VAL A 1 370 ? -15.102 29.375 13.914 1 98.25 370 VAL A C 1
ATOM 2866 O O . VAL A 1 370 ? -15.102 30.188 12.984 1 98.25 370 VAL A O 1
ATOM 2869 N N . GLN A 1 371 ? -15.922 29.484 14.953 1 97.5 371 GLN A N 1
ATOM 2870 C CA . GLN A 1 371 ? -16.812 30.625 15.078 1 97.5 371 GLN A CA 1
ATOM 2871 C C . GLN A 1 371 ? -16.047 31.938 15.102 1 97.5 371 GLN A C 1
ATOM 2873 O O . GLN A 1 371 ? -16.406 32.906 14.398 1 97.5 371 GLN A O 1
ATOM 2878 N N . MET A 1 372 ? -15.047 31.922 15.914 1 97.44 372 MET A N 1
ATOM 2879 C CA . MET A 1 372 ? -14.195 33.125 16.016 1 97.44 372 MET A CA 1
ATOM 2880 C C . MET A 1 372 ? -13.531 33.438 14.688 1 97.44 372 MET A C 1
ATOM 2882 O O . MET A 1 372 ? -13.539 34.594 14.242 1 97.44 372 MET A O 1
ATOM 2886 N N . TRP A 1 373 ? -12.992 32.469 14.008 1 98.31 373 TRP A N 1
ATOM 2887 C CA . TRP A 1 373 ? -12.281 32.656 12.75 1 98.31 373 TRP A CA 1
ATOM 2888 C C . TRP A 1 373 ? -13.242 33.156 11.656 1 98.31 373 TRP A C 1
ATOM 2890 O O . TRP A 1 373 ? -12.898 34.031 10.867 1 98.31 373 TRP A O 1
ATOM 2900 N N . LEU A 1 374 ? -14.43 32.594 11.609 1 97.69 374 LEU A N 1
ATOM 2901 C CA . LEU A 1 374 ? -15.391 32.938 10.562 1 97.69 374 LEU A CA 1
ATOM 2902 C C . LEU A 1 374 ? -16.031 34.312 10.836 1 97.69 374 LEU A C 1
ATOM 2904 O O . LEU A 1 374 ? -16.688 34.875 9.961 1 97.69 374 LEU A O 1
ATOM 2908 N N . SER A 1 375 ? -15.844 34.812 12.008 1 96.75 375 SER A N 1
ATOM 2909 C CA . SER A 1 375 ? -16.297 36.156 12.32 1 96.75 375 SER A CA 1
ATOM 2910 C C . SER A 1 375 ? -15.297 37.219 11.828 1 96.75 375 SER A C 1
ATOM 2912 O O . SER A 1 375 ? -15.617 38.406 11.773 1 96.75 375 SER A O 1
ATOM 2914 N N . ASN A 1 376 ? -14.094 36.812 11.625 1 96.69 376 ASN A N 1
ATOM 2915 C CA . ASN A 1 376 ? -13.086 37.688 11.039 1 96.69 376 ASN A CA 1
ATOM 2916 C C . ASN A 1 376 ? -13.484 38.125 9.633 1 96.69 376 ASN A C 1
ATOM 2918 O O . ASN A 1 376 ? -13.711 37.281 8.75 1 96.69 376 ASN A O 1
ATOM 2922 N N . PRO A 1 377 ? -13.562 39.375 9.328 1 96.69 377 PRO A N 1
ATOM 2923 C CA . PRO A 1 377 ? -14.008 39.875 8.023 1 96.69 377 PRO A CA 1
ATOM 2924 C C . PRO A 1 377 ? -13.156 39.344 6.871 1 96.69 377 PRO A C 1
ATOM 2926 O O . PRO A 1 377 ? -13.68 39.094 5.781 1 96.69 377 PRO A O 1
ATOM 2929 N N . ARG A 1 378 ? -11.891 39.25 7.047 1 95.5 378 ARG A N 1
ATOM 2930 C CA . ARG A 1 378 ? -11 38.719 6.016 1 95.5 378 ARG A CA 1
ATOM 2931 C C . ARG A 1 378 ? -11.414 37.312 5.613 1 95.5 378 ARG A C 1
ATOM 2933 O O . ARG A 1 378 ? -11.414 37 4.426 1 95.5 378 ARG A O 1
ATOM 2940 N N . VAL A 1 379 ? -11.734 36.469 6.547 1 96.94 379 VAL A N 1
ATOM 2941 C CA . VAL A 1 379 ? -12.141 35.094 6.309 1 96.94 379 VAL A CA 1
ATOM 2942 C C . VAL A 1 379 ? -13.57 35.062 5.766 1 96.94 379 VAL A C 1
ATOM 2944 O O . VAL A 1 379 ? -13.844 34.375 4.766 1 96.94 379 VAL A O 1
ATOM 2947 N N . ALA A 1 380 ? -14.43 35.844 6.375 1 96.19 380 ALA A N 1
ATOM 2948 C CA . ALA A 1 380 ? -15.852 35.875 6.027 1 96.19 380 ALA A CA 1
ATOM 2949 C C . ALA A 1 380 ? -16.062 36.344 4.59 1 96.19 380 ALA A C 1
ATOM 2951 O O . ALA A 1 380 ? -17.031 35.938 3.941 1 96.19 380 ALA A O 1
ATOM 2952 N N . LYS A 1 381 ? -15.172 37.125 4.125 1 95.88 381 LYS A N 1
ATOM 2953 C CA . LYS A 1 381 ? -15.273 37.656 2.758 1 95.88 381 LYS A CA 1
ATOM 2954 C C . LYS A 1 381 ? -15.383 36.5 1.759 1 95.88 381 LYS A C 1
ATOM 2956 O O . LYS A 1 381 ? -16.109 36.594 0.771 1 95.88 381 LYS A O 1
ATOM 2961 N N . PHE A 1 382 ? -14.695 35.438 2.033 1 94.94 382 PHE A N 1
ATOM 2962 C CA . PHE A 1 382 ? -14.633 34.344 1.05 1 94.94 382 PHE A CA 1
ATOM 2963 C C . PHE A 1 382 ? -15.43 33.125 1.517 1 94.94 382 PHE A C 1
ATOM 2965 O O . PHE A 1 382 ? -15.914 32.344 0.697 1 94.94 382 PHE A O 1
ATOM 2972 N N . TRP A 1 383 ? -15.617 32.938 2.805 1 95.06 383 TRP A N 1
ATOM 2973 C CA . TRP A 1 383 ? -16.266 31.734 3.334 1 95.06 383 TRP A CA 1
ATOM 2974 C C . TRP A 1 383 ? -17.656 32.031 3.84 1 95.06 383 TRP A C 1
ATOM 2976 O O . TRP A 1 383 ? -18.453 31.125 4.09 1 95.06 383 TRP A O 1
ATOM 2986 N N . GLY A 1 384 ? -17.953 33.312 3.955 1 92.19 384 GLY A N 1
ATOM 2987 C CA . GLY A 1 384 ? -19.203 33.656 4.617 1 92.19 384 GLY A CA 1
ATOM 2988 C C . GLY A 1 384 ? -19.125 33.562 6.129 1 92.19 384 GLY A C 1
ATOM 2989 O O . GLY A 1 384 ? -18.047 33.312 6.684 1 92.19 384 GLY A O 1
ATOM 2990 N N . GLY A 1 385 ? -20.203 33.844 6.82 1 92.75 385 GLY A N 1
ATOM 2991 C CA . GLY A 1 385 ? -20.25 33.781 8.273 1 92.75 385 GLY A CA 1
ATOM 2992 C C . GLY A 1 385 ? -20.469 32.406 8.828 1 92.75 385 GLY A C 1
ATOM 2993 O O . GLY A 1 385 ? -20.703 31.453 8.062 1 92.75 385 GLY A O 1
ATOM 2994 N N . TYR A 1 386 ? -20.25 32.312 10.117 1 94.69 386 TYR A N 1
ATOM 2995 C CA . TYR A 1 386 ? -20.453 31.047 10.805 1 94.69 386 TYR A CA 1
ATOM 2996 C C . TYR A 1 386 ? -21.906 30.625 10.766 1 94.69 386 TYR A C 1
ATOM 2998 O O . TYR A 1 386 ? -22.812 31.453 10.961 1 94.69 386 TYR A O 1
ATOM 3006 N N . VAL A 1 387 ? -22.156 29.438 10.438 1 93.62 387 VAL A N 1
ATOM 3007 C CA . VAL A 1 387 ? -23.5 28.844 10.484 1 93.62 387 VAL A CA 1
ATOM 3008 C C . VAL A 1 387 ? -23.578 27.797 11.594 1 93.62 387 VAL A C 1
ATOM 3010 O O . VAL A 1 387 ? -22.625 27.062 11.82 1 93.62 387 VAL A O 1
ATOM 3013 N N . PRO A 1 388 ? -24.75 27.781 12.227 1 92.75 388 PRO A N 1
ATOM 3014 C CA . PRO A 1 388 ? -24.891 26.75 13.258 1 92.75 388 PRO A CA 1
ATOM 3015 C C . PRO A 1 388 ? -24.641 25.344 12.719 1 92.75 388 PRO A C 1
ATOM 3017 O O . PRO A 1 388 ? -24.953 25.062 11.555 1 92.75 388 PRO A O 1
ATOM 3020 N N . ASN A 1 389 ? -24.078 24.469 13.469 1 93.44 389 ASN A N 1
ATOM 3021 C CA . ASN A 1 389 ? -23.797 23.078 13.141 1 93.44 389 ASN A CA 1
ATOM 3022 C C . ASN A 1 389 ? -22.75 22.953 12.031 1 93.44 389 ASN A C 1
ATOM 3024 O O . ASN A 1 389 ? -22.719 21.969 11.305 1 93.44 389 ASN A O 1
ATOM 3028 N N . PHE A 1 390 ? -22 24.031 11.891 1 95.88 390 PHE A N 1
ATOM 3029 C CA . PHE A 1 390 ? -20.953 24.047 10.875 1 95.88 390 PHE A CA 1
ATOM 3030 C C . PHE A 1 390 ? -20.078 22.797 10.969 1 95.88 390 PHE A C 1
ATOM 3032 O O . PHE A 1 390 ? -19.969 22.047 9.992 1 95.88 390 PHE A O 1
ATOM 3039 N N . LEU A 1 391 ? -19.531 22.516 12.094 1 96.38 391 LEU A N 1
ATOM 3040 C CA . LEU A 1 391 ? -18.594 21.406 12.25 1 96.38 391 LEU A CA 1
ATOM 3041 C C . LEU A 1 391 ? -19.344 20.078 12.219 1 96.38 391 LEU A C 1
ATOM 3043 O O . LEU A 1 391 ? -18.844 19.094 11.664 1 96.38 391 LEU A O 1
ATOM 3047 N N . THR A 1 392 ? -20.484 20 12.844 1 94.69 392 THR A N 1
ATOM 3048 C CA . THR A 1 392 ? -21.25 18.766 12.828 1 94.69 392 THR A CA 1
ATOM 3049 C C . THR A 1 392 ? -21.594 18.359 11.398 1 94.69 392 THR A C 1
ATOM 3051 O O . THR A 1 392 ? -21.516 17.172 11.047 1 94.69 392 THR A O 1
ATOM 3054 N N . ASN A 1 393 ? -21.969 19.328 10.625 1 96.25 393 ASN A N 1
ATOM 3055 C CA . ASN A 1 393 ? -22.25 19.047 9.219 1 96.25 393 ASN A CA 1
ATOM 3056 C C . ASN A 1 393 ? -21 18.594 8.477 1 96.25 393 ASN A C 1
ATOM 3058 O O . ASN A 1 393 ? -21.062 17.656 7.68 1 96.25 393 ASN A O 1
ATOM 3062 N N . ALA A 1 394 ? -19.938 19.281 8.727 1 97.69 394 ALA A N 1
ATOM 3063 C CA . ALA A 1 394 ? -18.688 18.906 8.086 1 97.69 394 ALA A CA 1
ATOM 3064 C C . ALA A 1 394 ? -18.281 17.484 8.469 1 97.69 394 ALA A C 1
ATOM 3066 O O . ALA A 1 394 ? -17.812 16.719 7.625 1 97.69 394 ALA A O 1
ATOM 3067 N N . LEU A 1 395 ? -18.469 17.109 9.664 1 96.69 395 LEU A N 1
ATOM 3068 C CA . LEU A 1 395 ? -18.078 15.812 10.188 1 96.69 395 LEU A CA 1
ATOM 3069 C C . LEU A 1 395 ? -19.016 14.719 9.664 1 96.69 395 LEU A C 1
ATOM 3071 O O . LEU A 1 395 ? -18.672 13.539 9.688 1 96.69 395 LEU A O 1
ATOM 3075 N N . ALA A 1 396 ? -20.156 15.086 9.211 1 95.5 396 ALA A N 1
ATOM 3076 C CA . ALA A 1 396 ? -21.156 14.141 8.703 1 95.5 396 ALA A CA 1
ATOM 3077 C C . ALA A 1 396 ? -20.969 13.898 7.211 1 95.5 396 ALA A C 1
ATOM 3079 O O . ALA A 1 396 ? -21.594 13 6.637 1 95.5 396 ALA A O 1
ATOM 3080 N N . SER A 1 397 ? -20.156 14.703 6.613 1 96.69 397 SER A N 1
ATOM 3081 C CA . SER A 1 397 ? -19.922 14.547 5.18 1 96.69 397 SER A CA 1
ATOM 3082 C C . SER A 1 397 ? -19.219 13.234 4.867 1 96.69 397 SER A C 1
ATOM 3084 O O . SER A 1 397 ? -18.297 12.836 5.578 1 96.69 397 SER A O 1
ATOM 3086 N N . ARG A 1 398 ? -19.609 12.594 3.768 1 96.31 398 ARG A N 1
ATOM 3087 C CA . ARG A 1 398 ? -19.047 11.297 3.406 1 96.31 398 ARG A CA 1
ATOM 3088 C C . ARG A 1 398 ? -17.906 11.461 2.412 1 96.31 398 ARG A C 1
ATOM 3090 O O . ARG A 1 398 ? -17.156 10.516 2.16 1 96.31 398 ARG A O 1
ATOM 3097 N N . HIS A 1 399 ? -17.766 12.594 1.792 1 97.75 399 HIS A N 1
ATOM 3098 C CA . HIS A 1 399 ? -16.734 12.742 0.774 1 97.75 399 HIS A CA 1
ATOM 3099 C C . HIS A 1 399 ? -15.688 13.758 1.201 1 97.75 399 HIS A C 1
ATOM 3101 O O . HIS A 1 399 ? -14.773 14.07 0.434 1 97.75 399 HIS A O 1
ATOM 3107 N N . SER A 1 400 ? -15.859 14.32 2.422 1 98.19 400 SER A N 1
ATOM 3108 C CA . SER A 1 400 ? -14.969 15.367 2.92 1 98.19 400 SER A CA 1
ATOM 3109 C C . SER A 1 400 ? -14.82 15.281 4.438 1 98.19 400 SER A C 1
ATOM 3111 O O . SER A 1 400 ? -15.688 14.742 5.125 1 98.19 400 SER A O 1
ATOM 3113 N N . PHE A 1 401 ? -13.656 15.773 4.926 1 98.44 401 PHE A N 1
ATOM 3114 C CA . PHE A 1 401 ? -13.539 15.875 6.375 1 98.44 401 PHE A CA 1
ATOM 3115 C C . PHE A 1 401 ? -12.805 17.156 6.77 1 98.44 401 PHE A C 1
ATOM 3117 O O . PHE A 1 401 ? -11.938 17.641 6.031 1 98.44 401 PHE A O 1
ATOM 3124 N N . PRO A 1 402 ? -13.211 17.703 7.879 1 98.75 402 PRO A N 1
ATOM 3125 C CA . PRO A 1 402 ? -12.625 18.969 8.359 1 98.75 402 PRO A CA 1
ATOM 3126 C C . PRO A 1 402 ? -11.305 18.75 9.086 1 98.75 402 PRO A C 1
ATOM 3128 O O . PRO A 1 402 ? -11.125 17.766 9.789 1 98.75 402 PRO A O 1
ATOM 3131 N N . VAL A 1 403 ? -10.422 19.734 8.914 1 98.88 403 VAL A N 1
ATOM 3132 C CA . VAL A 1 403 ? -9.062 19.641 9.438 1 98.88 403 VAL A CA 1
ATOM 3133 C C . VAL A 1 403 ? -8.703 20.938 10.156 1 98.88 403 VAL A C 1
ATOM 3135 O O . VAL A 1 403 ? -9 22.031 9.672 1 98.88 403 VAL A O 1
ATOM 3138 N N . ILE A 1 404 ? -8.094 20.797 11.297 1 98.81 404 ILE A N 1
ATOM 3139 C CA . ILE A 1 404 ? -7.5 21.938 11.992 1 98.81 404 ILE A CA 1
ATOM 3140 C C . ILE A 1 404 ? -5.98 21.906 11.828 1 98.81 404 ILE A C 1
ATOM 3142 O O . ILE A 1 404 ? -5.34 20.891 12.102 1 98.81 404 ILE A O 1
ATOM 3146 N N . GLY A 1 405 ? -5.438 23.016 11.305 1 98.75 405 GLY A N 1
ATOM 3147 C CA . GLY A 1 405 ? -3.99 23.156 11.242 1 98.75 405 GLY A CA 1
ATOM 3148 C C . GLY A 1 405 ? -3.396 23.719 12.523 1 98.75 405 GLY A C 1
ATOM 3149 O O . GLY A 1 405 ? -3.977 24.609 13.148 1 98.75 405 GLY A O 1
ATOM 3150 N N . MET A 1 406 ? -2.197 23.219 12.891 1 98.19 406 MET A N 1
ATOM 3151 C CA . MET A 1 406 ? -1.57 23.641 14.141 1 98.19 406 MET A CA 1
ATOM 3152 C C . MET A 1 406 ? -0.07 23.844 13.953 1 98.19 406 MET A C 1
ATOM 3154 O O . MET A 1 406 ? 0.588 23.047 13.281 1 98.19 406 MET A O 1
ATOM 3158 N N . TRP A 1 407 ? 0.435 24.906 14.453 1 97.38 407 TRP A N 1
ATOM 3159 C CA . TRP A 1 407 ? 1.868 25.078 14.656 1 97.38 407 TRP A CA 1
ATOM 3160 C C . TRP A 1 407 ? 2.25 24.797 16.109 1 97.38 407 TRP A C 1
ATOM 3162 O O . TRP A 1 407 ? 1.8 25.484 17.016 1 97.38 407 TRP A O 1
ATOM 3172 N N . ASP A 1 408 ? 3.086 23.75 16.297 1 95.88 408 ASP A N 1
ATOM 3173 C CA . ASP A 1 408 ? 3.469 23.312 17.641 1 95.88 408 ASP A CA 1
ATOM 3174 C C . ASP A 1 408 ? 2.24 23.125 18.531 1 95.88 408 ASP A C 1
ATOM 3176 O O . ASP A 1 408 ? 2.223 23.562 19.672 1 95.88 408 ASP A O 1
ATOM 3180 N N . GLY A 1 409 ? 1.189 22.609 17.938 1 95.56 409 GLY A N 1
ATOM 3181 C CA . GLY A 1 409 ? -0.009 22.281 18.703 1 95.56 409 GLY A CA 1
ATOM 3182 C C . GLY A 1 409 ? -0.974 23.438 18.828 1 95.56 409 GLY A C 1
ATOM 3183 O O . GLY A 1 409 ? -2.07 23.281 19.375 1 95.56 409 GLY A O 1
ATOM 3184 N N . VAL A 1 410 ? -0.652 24.609 18.422 1 96.81 410 VAL A N 1
ATOM 3185 C CA . VAL A 1 410 ? -1.518 25.781 18.516 1 96.81 410 VAL A CA 1
ATOM 3186 C C . VAL A 1 410 ? -2.344 25.922 17.234 1 96.81 410 VAL A C 1
ATOM 3188 O O . VAL A 1 410 ? -1.791 26.109 16.141 1 96.81 410 VAL A O 1
ATOM 3191 N N . PRO A 1 411 ? -3.672 25.891 17.359 1 98.25 411 PRO A N 1
ATOM 3192 C CA . PRO A 1 411 ? -4.52 25.969 16.172 1 98.25 411 PRO A CA 1
ATOM 3193 C C . PRO A 1 411 ? -4.398 27.312 15.453 1 98.25 411 PRO A C 1
ATOM 3195 O O . PRO A 1 411 ? -4.285 28.359 16.109 1 98.25 411 PRO A O 1
ATOM 3198 N N . PHE A 1 412 ? -4.402 27.297 14.094 1 98.25 412 PHE A N 1
ATOM 3199 C CA . PHE A 1 412 ? -4.258 28.578 13.391 1 98.25 412 PHE A CA 1
ATOM 3200 C C . PHE A 1 412 ? -5.238 28.672 12.234 1 98.25 412 PHE A C 1
ATOM 3202 O O . PHE A 1 412 ? -5.48 29.766 11.711 1 98.25 412 PHE A O 1
ATOM 3209 N N . GLY A 1 413 ? -5.719 27.531 11.734 1 98.5 413 GLY A N 1
ATOM 3210 C CA . GLY A 1 413 ? -6.543 27.562 10.531 1 98.5 413 GLY A CA 1
ATOM 3211 C C . GLY A 1 413 ? -7.398 26.312 10.375 1 98.5 413 GLY A C 1
ATOM 3212 O O . GLY A 1 413 ? -7.277 25.375 11.156 1 98.5 413 GLY A O 1
ATOM 3213 N N . TYR A 1 414 ? -8.32 26.406 9.375 1 98.75 414 TYR A N 1
ATOM 3214 C CA . TYR A 1 414 ? -9.297 25.359 9.055 1 98.75 414 TYR A CA 1
ATOM 3215 C C . TYR A 1 414 ? -9.172 24.922 7.602 1 98.75 414 TYR A C 1
ATOM 3217 O O . TYR A 1 414 ? -9.047 25.766 6.703 1 98.75 414 TYR A O 1
ATOM 3225 N N . PHE A 1 415 ? -9.188 23.625 7.371 1 98.81 415 PHE A N 1
ATOM 3226 C CA . PHE A 1 415 ? -9.109 23.047 6.035 1 98.81 415 PHE A CA 1
ATOM 3227 C C . PHE A 1 415 ? -10.156 21.953 5.863 1 98.81 415 PHE A C 1
ATOM 3229 O O . PHE A 1 415 ? -10.719 21.453 6.844 1 98.81 415 PHE A O 1
ATOM 3236 N N . GLU A 1 416 ? -10.5 21.625 4.676 1 98.75 416 GLU A N 1
ATOM 3237 C CA . GLU A 1 416 ? -11.281 20.453 4.285 1 98.75 416 GLU A CA 1
ATOM 3238 C C . GLU A 1 416 ? -10.586 19.672 3.182 1 98.75 416 GLU A C 1
ATOM 3240 O O . GLU A 1 416 ? -10.172 20.234 2.172 1 98.75 416 GLU A O 1
ATOM 3245 N N . VAL A 1 417 ? -10.375 18.438 3.412 1 98.81 417 VAL A N 1
ATOM 3246 C CA . VAL A 1 417 ? -9.867 17.531 2.385 1 98.81 417 VAL A CA 1
ATOM 3247 C C . VAL A 1 417 ? -11.008 16.688 1.828 1 98.81 417 VAL A C 1
ATOM 3249 O O . VAL A 1 417 ? -11.766 16.078 2.588 1 98.81 417 VAL A O 1
ATOM 3252 N N . TYR A 1 418 ? -11.18 16.672 0.498 1 98.75 418 TYR A N 1
ATOM 3253 C CA . TYR A 1 418 ? -12.359 15.992 -0.03 1 98.75 418 TYR A CA 1
ATOM 3254 C C . TYR A 1 418 ? -12.008 15.195 -1.285 1 98.75 418 TYR A C 1
ATOM 3256 O O . TYR A 1 418 ? -10.961 15.414 -1.892 1 98.75 418 TYR A O 1
ATOM 3264 N N . TRP A 1 419 ? -12.875 14.195 -1.612 1 98.75 419 TRP A N 1
ATOM 3265 C CA . TRP A 1 419 ? -12.828 13.469 -2.873 1 98.75 419 TRP A CA 1
ATOM 3266 C C . TRP A 1 419 ? -13.5 14.258 -3.988 1 98.75 419 TRP A C 1
ATOM 3268 O O . TRP A 1 419 ? -14.688 14.555 -3.914 1 98.75 419 TRP A O 1
ATOM 3278 N N . VAL A 1 420 ? -12.781 14.531 -5.066 1 98.69 420 VAL A N 1
ATOM 3279 C CA . VAL A 1 420 ? -13.227 15.453 -6.105 1 98.69 420 VAL A CA 1
ATOM 3280 C C . VAL A 1 420 ? -14.43 14.867 -6.844 1 98.69 420 VAL A C 1
ATOM 3282 O O . VAL A 1 420 ? -15.398 15.578 -7.125 1 98.69 420 VAL A O 1
ATOM 3285 N N . LYS A 1 421 ? -14.32 13.602 -7.133 1 98 421 LYS A N 1
ATOM 3286 C CA . LYS A 1 421 ? -15.344 12.953 -7.949 1 98 421 LYS A CA 1
ATOM 3287 C C . LYS A 1 421 ? -16.734 13.125 -7.328 1 98 421 LYS A C 1
ATOM 3289 O O . LYS A 1 421 ? -17.719 13.336 -8.039 1 98 421 LYS A O 1
ATOM 3294 N N . GLU A 1 422 ? -16.859 13.055 -6.055 1 97.81 422 GLU A N 1
ATOM 3295 C CA . GLU A 1 422 ? -18.125 13.133 -5.332 1 97.81 422 GLU A CA 1
ATOM 3296 C C . GLU A 1 422 ? -18.5 14.578 -5.02 1 97.81 422 GLU A C 1
ATOM 3298 O O . GLU A 1 422 ? -19.641 14.867 -4.664 1 97.81 422 GLU A O 1
ATOM 3303 N N . ASP A 1 423 ? -17.594 15.461 -5.078 1 97.44 423 ASP A N 1
ATOM 3304 C CA . ASP A 1 423 ? -17.812 16.875 -4.797 1 97.44 423 ASP A CA 1
ATOM 3305 C C . ASP A 1 423 ? -18.516 17.562 -5.957 1 97.44 423 ASP A C 1
ATOM 3307 O O . ASP A 1 423 ? -18.547 17.047 -7.074 1 97.44 423 ASP A O 1
ATOM 3311 N N . VAL A 1 424 ? -19.094 18.75 -5.668 1 96 424 VAL A N 1
ATOM 3312 C CA . VAL A 1 424 ? -19.75 19.531 -6.715 1 96 424 VAL A CA 1
ATOM 3313 C C . VAL A 1 424 ? -18.766 19.766 -7.867 1 96 424 VAL A C 1
ATOM 3315 O O . VAL A 1 424 ? -19.172 19.797 -9.031 1 96 424 VAL A O 1
ATOM 3318 N N . LEU A 1 425 ? -17.516 19.953 -7.562 1 97.25 425 LEU A N 1
ATOM 3319 C CA . LEU A 1 425 ? -16.484 20.172 -8.57 1 97.25 425 LEU A CA 1
ATOM 3320 C C . LEU A 1 425 ? -16.469 19.047 -9.594 1 97.25 425 LEU A C 1
ATOM 3322 O O . LEU A 1 425 ? -16.234 19.281 -10.781 1 97.25 425 LEU A O 1
ATOM 3326 N N . GLY A 1 426 ? -16.703 17.844 -9.18 1 96.81 426 GLY A N 1
ATOM 3327 C CA . GLY A 1 426 ? -16.656 16.672 -10.047 1 96.81 426 GLY A CA 1
ATOM 3328 C C . GLY A 1 426 ? -17.672 16.734 -11.172 1 96.81 426 GLY A C 1
ATOM 3329 O O . GLY A 1 426 ? -17.516 16.047 -12.188 1 96.81 426 GLY A O 1
ATOM 3330 N N . ARG A 1 427 ? -18.672 17.516 -11.07 1 95 427 ARG A N 1
ATOM 3331 C CA . ARG A 1 427 ? -19.703 17.672 -12.094 1 95 427 ARG A CA 1
ATOM 3332 C C . ARG A 1 427 ? -19.234 18.578 -13.227 1 95 427 ARG A C 1
ATOM 3334 O O . ARG A 1 427 ? -19.828 18.609 -14.297 1 95 427 ARG A O 1
ATOM 3341 N N . TYR A 1 428 ? -18.234 19.312 -12.93 1 96.19 428 TYR A N 1
ATOM 3342 C CA . TYR A 1 428 ? -17.812 20.344 -13.875 1 96.19 428 TYR A CA 1
ATOM 3343 C C . TYR A 1 428 ? -16.5 19.953 -14.547 1 96.19 428 TYR A C 1
ATOM 3345 O O . TYR A 1 428 ? -16.062 20.609 -15.492 1 96.19 428 TYR A O 1
ATOM 3353 N N . ILE A 1 429 ? -15.867 18.875 -14.055 1 95.88 429 ILE A N 1
ATOM 3354 C CA . ILE A 1 429 ? -14.594 18.469 -14.625 1 95.88 429 ILE A CA 1
ATOM 3355 C C . ILE A 1 429 ? -14.547 16.938 -14.75 1 95.88 429 ILE A C 1
ATOM 3357 O O . ILE A 1 429 ? -15.383 16.234 -14.188 1 95.88 429 ILE A O 1
ATOM 3361 N N . SER A 1 430 ? -13.539 16.438 -15.539 1 93.19 430 SER A N 1
ATOM 3362 C CA . SER A 1 430 ? -13.211 15.016 -15.531 1 93.19 430 SER A CA 1
ATOM 3363 C C . SER A 1 430 ? -12.312 14.664 -14.352 1 93.19 430 SER A C 1
ATOM 3365 O O . SER A 1 430 ? -11.125 15.008 -14.344 1 93.19 430 SER A O 1
ATOM 3367 N N . ALA A 1 431 ? -12.898 14.047 -13.398 1 95.75 431 ALA A N 1
ATOM 3368 C CA . ALA A 1 431 ? -12.148 13.664 -12.203 1 95.75 431 ALA A CA 1
ATOM 3369 C C . ALA A 1 431 ? -11.883 12.156 -12.188 1 95.75 431 ALA A C 1
ATOM 3371 O O . ALA A 1 431 ? -12.781 11.359 -12.461 1 95.75 431 ALA A O 1
ATOM 3372 N N . ASP A 1 432 ? -10.625 11.797 -11.906 1 95.88 432 ASP A N 1
ATOM 3373 C CA . ASP A 1 432 ? -10.297 10.383 -11.711 1 95.88 432 ASP A CA 1
ATOM 3374 C C . ASP A 1 432 ? -10.805 9.883 -10.367 1 95.88 432 ASP A C 1
ATOM 3376 O O . ASP A 1 432 ? -11.18 10.68 -9.5 1 95.88 432 ASP A O 1
ATOM 3380 N N . ASP A 1 433 ? -10.812 8.617 -10.188 1 97.44 433 ASP A N 1
ATOM 3381 C CA . ASP A 1 433 ? -11.422 7.934 -9.055 1 97.44 433 ASP A CA 1
ATOM 3382 C C . ASP A 1 433 ? -10.789 8.383 -7.738 1 97.44 433 ASP A C 1
ATOM 3384 O O . ASP A 1 433 ? -11.438 8.352 -6.688 1 97.44 433 ASP A O 1
ATOM 3388 N N . PHE A 1 434 ? -9.578 8.828 -7.742 1 98.19 434 PHE A N 1
ATOM 3389 C CA . PHE A 1 434 ? -8.891 9.047 -6.469 1 98.19 434 PHE A CA 1
ATOM 3390 C C . PHE A 1 434 ? -8.352 10.469 -6.379 1 98.19 434 PHE A C 1
ATOM 3392 O O . PHE A 1 434 ? -7.465 10.75 -5.578 1 98.19 434 PHE A O 1
ATOM 3399 N N . ASP A 1 435 ? -8.805 11.398 -7.242 1 98.69 435 ASP A N 1
ATOM 3400 C CA . ASP A 1 435 ? -8.438 12.805 -7.145 1 98.69 435 ASP A CA 1
ATOM 3401 C C . ASP A 1 435 ? -8.977 13.43 -5.859 1 98.69 435 ASP A C 1
ATOM 3403 O O . ASP A 1 435 ? -10.102 13.141 -5.445 1 98.69 435 ASP A O 1
ATOM 3407 N N . ARG A 1 436 ? -8.148 14.281 -5.277 1 98.81 436 ARG A N 1
ATOM 3408 C CA . ARG A 1 436 ? -8.523 14.945 -4.035 1 98.81 436 ARG A CA 1
ATOM 3409 C C . ARG A 1 436 ? -8.547 16.453 -4.211 1 98.81 436 ARG A C 1
ATOM 3411 O O . ARG A 1 436 ? -7.953 16.984 -5.152 1 98.81 436 ARG A O 1
ATOM 3418 N N . GLY A 1 437 ? -9.305 17.094 -3.35 1 98.75 437 GLY A N 1
ATOM 3419 C CA . GLY A 1 437 ? -9.328 18.547 -3.291 1 98.75 437 GLY A CA 1
ATOM 3420 C C . GLY A 1 437 ? -9.211 19.078 -1.879 1 98.75 437 GLY A C 1
ATOM 3421 O O . GLY A 1 437 ? -9.289 18.328 -0.91 1 98.75 437 GLY A O 1
ATOM 3422 N N . ILE A 1 438 ? -8.953 20.406 -1.785 1 98.62 438 ILE A N 1
ATOM 3423 C CA . ILE A 1 438 ? -8.758 21.047 -0.486 1 98.62 438 ILE A CA 1
ATOM 3424 C C . ILE A 1 438 ? -9.469 22.391 -0.454 1 98.62 438 ILE A C 1
ATOM 3426 O O . ILE A 1 438 ? -9.398 23.156 -1.414 1 98.62 438 ILE A O 1
ATOM 3430 N N . HIS A 1 439 ? -10.203 22.688 0.572 1 98.19 439 HIS A N 1
ATOM 3431 C CA . HIS A 1 439 ? -10.641 24.016 0.962 1 98.19 439 HIS A CA 1
ATOM 3432 C C . HIS A 1 439 ? -9.844 24.531 2.154 1 98.19 439 HIS A C 1
ATOM 3434 O O . HIS A 1 439 ? -9.5 23.766 3.055 1 98.19 439 HIS A O 1
ATOM 3440 N N . VAL A 1 440 ? -9.602 25.875 2.125 1 98.12 440 VAL A N 1
ATOM 3441 C CA . VAL A 1 440 ? -8.695 26.312 3.174 1 98.12 440 VAL A CA 1
ATOM 3442 C C . VAL A 1 440 ? -9.094 27.703 3.648 1 98.12 440 VAL A C 1
ATOM 3444 O O . VAL A 1 440 ? -9.602 28.516 2.863 1 98.12 440 VAL A O 1
ATOM 3447 N N . PHE A 1 441 ? -8.914 28 4.906 1 97.81 441 PHE A N 1
ATOM 3448 C CA . PHE A 1 441 ? -8.75 29.359 5.379 1 97.81 441 PHE A CA 1
ATOM 3449 C C . PHE A 1 441 ? -7.844 29.406 6.605 1 97.81 441 PHE A C 1
ATOM 3451 O O . PHE A 1 441 ? -7.773 28.438 7.363 1 97.81 441 PHE A O 1
ATOM 3458 N N . VAL A 1 442 ? -7.156 30.484 6.762 1 98.12 442 VAL A N 1
ATOM 3459 C CA . VAL A 1 442 ? -6.344 30.766 7.938 1 98.12 442 VAL A CA 1
ATOM 3460 C C . VAL A 1 442 ? -7.062 31.781 8.82 1 98.12 442 VAL A C 1
ATOM 3462 O O . VAL A 1 442 ? -7.355 32.906 8.383 1 98.12 442 VAL A O 1
ATOM 3465 N N . GLY A 1 443 ? -7.355 31.391 10.016 1 97.94 443 GLY A N 1
ATOM 3466 C CA . GLY A 1 443 ? -8.062 32.281 10.938 1 97.94 443 GLY A CA 1
ATOM 3467 C C . GLY A 1 443 ? -7.148 33.25 11.664 1 97.94 443 GLY A C 1
ATOM 3468 O O . GLY A 1 443 ? -7.453 34.438 11.773 1 97.94 443 GLY A O 1
ATOM 3469 N N . GLU A 1 444 ? -6.031 32.75 12.07 1 97.44 444 GLU A N 1
ATOM 3470 C CA . GLU A 1 444 ? -5.137 33.531 12.93 1 97.44 444 GLU A CA 1
ATOM 3471 C C . GLU A 1 444 ? -4.199 34.406 12.109 1 97.44 444 GLU A C 1
ATOM 3473 O O . GLU A 1 444 ? -3.471 33.906 11.242 1 97.44 444 GLU A O 1
ATOM 3478 N N . GLU A 1 445 ? -4.094 35.656 12.492 1 95.75 445 GLU A N 1
ATOM 3479 C CA . GLU A 1 445 ? -3.279 36.625 11.766 1 95.75 445 GLU A CA 1
ATOM 3480 C C . GLU A 1 445 ? -1.794 36.281 11.867 1 95.75 445 GLU A C 1
ATOM 3482 O O . GLU A 1 445 ? -1.053 36.406 10.891 1 95.75 445 GLU A O 1
ATOM 3487 N N . TRP A 1 446 ? -1.397 35.844 12.992 1 94.75 446 TRP A N 1
ATOM 3488 C CA . TRP A 1 446 ? 0.018 35.562 13.227 1 94.75 446 TRP A CA 1
ATOM 3489 C C . TRP A 1 446 ? 0.506 34.438 12.336 1 94.75 446 TRP A C 1
ATOM 3491 O O . TRP A 1 446 ? 1.713 34.25 12.156 1 94.75 446 TRP A O 1
ATOM 3501 N N . ALA A 1 447 ? -0.414 33.594 11.852 1 95.94 447 ALA A N 1
ATOM 3502 C CA . ALA A 1 447 ? -0.052 32.406 11.109 1 95.94 447 ALA A CA 1
ATOM 3503 C C . ALA A 1 447 ? -0.176 32.625 9.602 1 95.94 447 ALA A C 1
ATOM 3505 O O . ALA A 1 447 ? -0.005 31.688 8.812 1 95.94 447 ALA A O 1
ATOM 3506 N N . ARG A 1 448 ? -0.485 33.812 9.219 1 95.19 448 ARG A N 1
ATOM 3507 C CA . ARG A 1 448 ? -0.559 34.156 7.801 1 95.19 448 ARG A CA 1
ATOM 3508 C C . ARG A 1 448 ? 0.834 34.25 7.188 1 95.19 448 ARG A C 1
ATOM 3510 O O . ARG A 1 448 ? 1.83 34.344 7.906 1 95.19 448 ARG A O 1
ATOM 3517 N N . GLY A 1 449 ? 0.967 34.031 5.848 1 92.75 449 GLY A N 1
ATOM 3518 C CA . GLY A 1 449 ? 2.23 34.156 5.141 1 92.75 449 GLY A CA 1
ATOM 3519 C C . GLY A 1 449 ? 3.01 32.875 5.062 1 92.75 449 GLY A C 1
ATOM 3520 O O . GLY A 1 449 ? 4.191 32.875 4.715 1 92.75 449 GLY A O 1
ATOM 3521 N N . LYS A 1 450 ? 2.42 31.797 5.418 1 94.62 450 LYS A N 1
ATOM 3522 C CA . LYS A 1 450 ? 3.078 30.5 5.41 1 94.62 450 LYS A CA 1
ATOM 3523 C C . LYS A 1 450 ? 2.334 29.516 4.516 1 94.62 450 LYS A C 1
ATOM 3525 O O . LYS A 1 450 ? 2.285 28.312 4.812 1 94.62 450 LYS A O 1
ATOM 3530 N N . VAL A 1 451 ? 1.731 30 3.514 1 96.44 451 VAL A N 1
ATOM 3531 C CA . VAL A 1 451 ? 0.825 29.234 2.676 1 96.44 451 VAL A CA 1
ATOM 3532 C C . VAL A 1 451 ? 1.564 28.031 2.084 1 96.44 451 VAL A C 1
ATOM 3534 O O . VAL A 1 451 ? 1.065 26.906 2.125 1 96.44 451 VAL A O 1
ATOM 3537 N N . SER A 1 452 ? 2.779 28.219 1.626 1 96.44 452 SER A N 1
ATOM 3538 C CA . SER A 1 452 ? 3.529 27.141 0.975 1 96.44 452 SER A CA 1
ATOM 3539 C C . SER A 1 452 ? 3.801 25.984 1.938 1 96.44 452 SER A C 1
ATOM 3541 O O . SER A 1 452 ? 3.756 24.828 1.547 1 96.44 452 SER A O 1
ATOM 3543 N N . SER A 1 453 ? 4.027 26.328 3.176 1 97 453 SER A N 1
ATOM 3544 C CA . SER A 1 453 ? 4.359 25.328 4.176 1 97 453 SER A CA 1
ATOM 3545 C C . SER A 1 453 ? 3.174 24.406 4.441 1 97 453 SER A C 1
ATOM 3547 O O . SER A 1 453 ? 3.262 23.188 4.227 1 97 453 SER A O 1
ATOM 3549 N N . TRP A 1 454 ? 2.057 25 4.82 1 97.88 454 TRP A N 1
ATOM 3550 C CA . TRP A 1 454 ? 0.947 24.141 5.211 1 97.88 454 TRP A CA 1
ATOM 3551 C C . TRP A 1 454 ? 0.239 23.578 3.986 1 97.88 454 TRP A C 1
ATOM 3553 O O . TRP A 1 454 ? -0.293 22.453 4.027 1 97.88 454 TRP A O 1
ATOM 3563 N N . MET A 1 455 ? 0.178 24.281 2.824 1 97.81 455 MET A N 1
ATOM 3564 C CA . MET A 1 455 ? -0.423 23.75 1.604 1 97.81 455 MET A CA 1
ATOM 3565 C C . MET A 1 455 ? 0.351 22.531 1.101 1 97.81 455 MET A C 1
ATOM 3567 O O . MET A 1 455 ? -0.242 21.5 0.796 1 97.81 455 MET A O 1
ATOM 3571 N N . SER A 1 456 ? 1.678 22.656 0.992 1 97.81 456 SER A N 1
ATOM 3572 C CA . SER A 1 456 ? 2.49 21.531 0.514 1 97.81 456 SER A CA 1
ATOM 3573 C C . SER A 1 456 ? 2.439 20.359 1.484 1 97.81 456 SER A C 1
ATOM 3575 O O . SER A 1 456 ? 2.547 19.203 1.072 1 97.81 456 SER A O 1
ATOM 3577 N N . ALA A 1 457 ? 2.24 20.625 2.758 1 98.44 457 ALA A N 1
ATOM 3578 C CA . ALA A 1 457 ? 2.102 19.562 3.754 1 98.44 457 ALA A CA 1
ATOM 3579 C C . ALA A 1 457 ? 0.807 18.781 3.545 1 98.44 457 ALA A C 1
ATOM 3581 O O . ALA A 1 457 ? 0.792 17.562 3.652 1 98.44 457 ALA A O 1
ATOM 3582 N N . LEU A 1 458 ? -0.314 19.5 3.293 1 98.69 458 LEU A N 1
ATOM 3583 C CA . LEU A 1 458 ? -1.57 18.828 2.982 1 98.69 458 LEU A CA 1
ATOM 3584 C C . LEU A 1 458 ? -1.425 17.938 1.745 1 98.69 458 LEU A C 1
ATOM 3586 O O . LEU A 1 458 ? -1.865 16.797 1.742 1 98.69 458 LEU A O 1
ATOM 3590 N N . VAL A 1 459 ? -0.787 18.453 0.766 1 98.69 459 VAL A N 1
ATOM 3591 C CA . VAL A 1 459 ? -0.554 17.719 -0.471 1 98.69 459 VAL A CA 1
ATOM 3592 C C . VAL A 1 459 ? 0.298 16.484 -0.185 1 98.69 459 VAL A C 1
ATOM 3594 O O . VAL A 1 459 ? 0.026 15.398 -0.706 1 98.69 459 VAL A O 1
ATOM 3597 N N . HIS A 1 460 ? 1.326 16.734 0.62 1 98.56 460 HIS A N 1
ATOM 3598 C CA . HIS A 1 460 ? 2.201 15.625 1.007 1 98.56 460 HIS A CA 1
ATOM 3599 C C . HIS A 1 460 ? 1.407 14.484 1.628 1 98.56 460 HIS A C 1
ATOM 3601 O O . HIS A 1 460 ? 1.572 13.328 1.239 1 98.56 460 HIS A O 1
ATOM 3607 N N . TRP A 1 461 ? 0.557 14.805 2.539 1 98.38 461 TRP A N 1
ATOM 3608 C CA . TRP A 1 461 ? -0.256 13.766 3.164 1 98.38 461 TRP A CA 1
ATOM 3609 C C . TRP A 1 461 ? -1.134 13.07 2.133 1 98.38 461 TRP A C 1
ATOM 3611 O O . TRP A 1 461 ? -1.243 11.844 2.131 1 98.38 461 TRP A O 1
ATOM 3621 N N . ILE A 1 462 ? -1.764 13.828 1.285 1 98.56 462 ILE A N 1
ATOM 3622 C CA . ILE A 1 462 ? -2.703 13.297 0.303 1 98.56 462 ILE A CA 1
ATOM 3623 C C . ILE A 1 462 ? -1.998 12.273 -0.588 1 98.56 462 ILE A C 1
ATOM 3625 O O . ILE A 1 462 ? -2.494 11.164 -0.781 1 98.56 462 ILE A O 1
ATOM 3629 N N . PHE A 1 463 ? -0.848 12.617 -1.127 1 97.88 463 PHE A N 1
ATOM 3630 C CA . PHE A 1 463 ? -0.137 11.742 -2.047 1 97.88 463 PHE A CA 1
ATOM 3631 C C . PHE A 1 463 ? 0.401 10.516 -1.315 1 97.88 463 PHE A C 1
ATOM 3633 O O . PHE A 1 463 ? 0.491 9.43 -1.894 1 97.88 463 PHE A O 1
ATOM 3640 N N . CYS A 1 464 ? 0.703 10.609 -0.029 1 96.75 464 CYS A N 1
ATOM 3641 C CA . CYS A 1 464 ? 1.216 9.477 0.73 1 96.75 464 CYS A CA 1
ATOM 3642 C C . CYS A 1 464 ? 0.08 8.578 1.208 1 96.75 464 CYS A C 1
ATOM 3644 O O . CYS A 1 464 ? 0.282 7.387 1.45 1 96.75 464 CYS A O 1
ATOM 3646 N N . ALA A 1 465 ? -1.094 9.133 1.342 1 96.12 465 ALA A N 1
ATOM 3647 C CA . ALA A 1 465 ? -2.23 8.391 1.884 1 96.12 465 ALA A CA 1
ATOM 3648 C C . ALA A 1 465 ? -2.723 7.34 0.893 1 96.12 465 ALA A C 1
ATOM 3650 O O . ALA A 1 465 ? -3.225 6.289 1.294 1 96.12 465 ALA A O 1
ATOM 3651 N N . ASP A 1 466 ? -2.625 7.629 -0.373 1 96.31 466 ASP A N 1
ATOM 3652 C CA . ASP A 1 466 ? -3.074 6.695 -1.401 1 96.31 466 ASP A CA 1
ATOM 3653 C C . ASP A 1 466 ? -2.23 6.824 -2.668 1 96.31 466 ASP A C 1
ATOM 3655 O O . ASP A 1 466 ? -2.227 7.875 -3.312 1 96.31 466 ASP A O 1
ATOM 3659 N N . TYR A 1 467 ? -1.644 5.723 -3.125 1 93.44 467 TYR A N 1
ATOM 3660 C CA . TYR A 1 467 ? -0.765 5.684 -4.289 1 93.44 467 TYR A CA 1
ATOM 3661 C C . TYR A 1 467 ? -1.545 5.949 -5.57 1 93.44 467 TYR A C 1
ATOM 3663 O O . TYR A 1 467 ? -0.96 6.293 -6.602 1 93.44 467 TYR A O 1
ATOM 3671 N N . ARG A 1 468 ? -2.797 5.84 -5.523 1 96.38 468 ARG A N 1
ATOM 3672 C CA . ARG A 1 468 ? -3.623 5.945 -6.723 1 96.38 468 ARG A CA 1
ATOM 3673 C C . ARG A 1 468 ? -4.039 7.391 -6.977 1 96.38 468 ARG A C 1
ATOM 3675 O O . ARG A 1 468 ? -4.527 7.719 -8.062 1 96.38 468 ARG A O 1
ATOM 3682 N N . THR A 1 469 ? -3.789 8.281 -6.012 1 98 469 THR A N 1
ATOM 3683 C CA . THR A 1 469 ? -4.109 9.688 -6.223 1 98 469 THR A CA 1
ATOM 3684 C C . THR A 1 469 ? -3.135 10.32 -7.211 1 98 469 THR A C 1
ATOM 3686 O O . THR A 1 469 ? -1.925 10.336 -6.973 1 98 469 THR A O 1
ATOM 3689 N N . ALA A 1 470 ? -3.707 10.898 -8.242 1 96.88 470 ALA A N 1
ATOM 3690 C CA . ALA A 1 470 ? -2.855 11.445 -9.297 1 96.88 470 ALA A CA 1
ATOM 3691 C C . ALA A 1 470 ? -2.889 12.969 -9.305 1 96.88 470 ALA A C 1
ATOM 3693 O O . ALA A 1 470 ? -2.029 13.617 -9.906 1 96.88 470 ALA A O 1
ATOM 3694 N N . SER A 1 471 ? -3.941 13.5 -8.57 1 98.12 471 SER A N 1
ATOM 3695 C CA . SER A 1 471 ? -4.086 14.953 -8.641 1 98.12 471 SER A CA 1
ATOM 3696 C C . SER A 1 471 ? -4.684 15.508 -7.348 1 98.12 471 SER A C 1
ATOM 3698 O O . SER A 1 471 ? -5.477 14.836 -6.688 1 98.12 471 SER A O 1
ATOM 3700 N N . VAL A 1 472 ? -4.262 16.703 -7.062 1 98.75 472 VAL A N 1
ATOM 3701 C CA . VAL A 1 472 ? -4.891 17.531 -6.039 1 98.75 472 VAL A CA 1
ATOM 3702 C C . VAL A 1 472 ? -5.488 18.781 -6.684 1 98.75 472 VAL A C 1
ATOM 3704 O O . VAL A 1 472 ? -4.805 19.5 -7.422 1 98.75 472 VAL A O 1
ATOM 3707 N N . CYS A 1 473 ? -6.754 19.062 -6.387 1 98.75 473 CYS A N 1
ATOM 3708 C CA . CYS A 1 473 ? -7.492 20.125 -7.062 1 98.75 473 CYS A CA 1
ATOM 3709 C C . CYS A 1 473 ? -7.844 21.25 -6.094 1 98.75 473 CYS A C 1
ATOM 3711 O O . CYS A 1 473 ? -8.062 21 -4.906 1 98.75 473 CYS A O 1
ATOM 3713 N N . MET A 1 474 ? -7.883 22.453 -6.598 1 98.12 474 MET A N 1
ATOM 3714 C CA . MET A 1 474 ? -8.289 23.672 -5.887 1 98.12 474 MET A CA 1
ATOM 3715 C C . MET A 1 474 ? -9.203 24.531 -6.758 1 98.12 474 MET A C 1
ATOM 3717 O O . MET A 1 474 ? -9.023 24.594 -7.973 1 98.12 474 MET A O 1
ATOM 3721 N N . GLU A 1 475 ? -10.172 25.188 -6.098 1 98 475 GLU A N 1
ATOM 3722 C CA . GLU A 1 475 ? -11.078 26.047 -6.867 1 98 475 GLU A CA 1
ATOM 3723 C C . GLU A 1 475 ? -11.438 27.312 -6.098 1 98 475 GLU A C 1
ATOM 3725 O O . GLU A 1 475 ? -12.617 27.625 -5.934 1 98 475 GLU A O 1
ATOM 3730 N N . PRO A 1 476 ? -10.484 28.078 -5.715 1 97.81 476 PRO A N 1
ATOM 3731 C CA . PRO A 1 476 ? -10.789 29.344 -5.051 1 97.81 476 PRO A CA 1
ATOM 3732 C C . PRO A 1 476 ? -11.562 30.312 -5.945 1 97.81 476 PRO A C 1
ATOM 3734 O O . PRO A 1 476 ? -11.562 30.156 -7.172 1 97.81 476 PRO A O 1
ATOM 3737 N N . ARG A 1 477 ? -12.234 31.25 -5.293 1 97.81 477 ARG A N 1
ATOM 3738 C CA . ARG A 1 477 ? -12.875 32.312 -6.047 1 97.81 477 ARG A CA 1
ATOM 3739 C C . ARG A 1 477 ? -11.852 33.094 -6.863 1 97.81 477 ARG A C 1
ATOM 3741 O O . ARG A 1 477 ? -10.727 33.312 -6.414 1 97.81 477 ARG A O 1
ATOM 3748 N N . VAL A 1 478 ? -12.273 33.625 -7.988 1 97.31 478 VAL A N 1
ATOM 3749 C CA . VAL A 1 478 ? -11.367 34.219 -8.953 1 97.31 478 VAL A CA 1
ATOM 3750 C C . VAL A 1 478 ? -10.773 35.5 -8.375 1 97.31 478 VAL A C 1
ATOM 3752 O O . VAL A 1 478 ? -9.68 35.938 -8.758 1 97.31 478 VAL A O 1
ATOM 3755 N N . ASP A 1 479 ? -11.484 36.156 -7.441 1 97.19 479 ASP A N 1
ATOM 3756 C CA . ASP A 1 479 ? -11.008 37.438 -6.918 1 97.19 479 ASP A CA 1
ATOM 3757 C C . ASP A 1 479 ? -10.062 37.25 -5.734 1 97.19 479 ASP A C 1
ATOM 3759 O O . ASP A 1 479 ? -9.602 38.219 -5.129 1 97.19 479 ASP A O 1
ATOM 3763 N N . ASN A 1 480 ? -9.836 36.031 -5.312 1 97 480 ASN A N 1
ATOM 3764 C CA . ASN A 1 480 ? -8.781 35.75 -4.352 1 97 480 ASN A CA 1
ATOM 3765 C C . ASN A 1 480 ? -7.418 35.656 -5.027 1 97 480 ASN A C 1
ATOM 3767 O O . ASN A 1 480 ? -6.77 34.594 -4.977 1 97 480 ASN A O 1
ATOM 3771 N N . ALA A 1 481 ? -6.988 36.688 -5.609 1 96.31 481 ALA A N 1
ATOM 3772 C CA . ALA A 1 481 ? -5.828 36.75 -6.496 1 96.31 481 ALA A CA 1
ATOM 3773 C C . ALA A 1 481 ? -4.547 36.375 -5.754 1 96.31 481 ALA A C 1
ATOM 3775 O O . ALA A 1 481 ? -3.695 35.688 -6.293 1 96.31 481 ALA A O 1
ATOM 3776 N N . ARG A 1 482 ? -4.43 36.906 -4.621 1 95.19 482 ARG A N 1
ATOM 3777 C CA . ARG A 1 482 ? -3.225 36.625 -3.844 1 95.19 482 ARG A CA 1
ATOM 3778 C C . ARG A 1 482 ? -3.076 35.125 -3.582 1 95.19 482 ARG A C 1
ATOM 3780 O O . ARG A 1 482 ? -1.986 34.562 -3.727 1 95.19 482 ARG A O 1
ATOM 3787 N N . PHE A 1 483 ? -4.129 34.531 -3.129 1 96.62 483 PHE A N 1
ATOM 3788 C CA . PHE A 1 483 ? -4.098 33.094 -2.857 1 96.62 483 PHE A CA 1
ATOM 3789 C C . PHE A 1 483 ? -3.785 32.312 -4.125 1 96.62 483 PHE A C 1
ATOM 3791 O O . PHE A 1 483 ? -2.984 31.359 -4.102 1 96.62 483 PHE A O 1
ATOM 3798 N N . ILE A 1 484 ? -4.371 32.656 -5.258 1 97.75 484 ILE A N 1
ATOM 3799 C CA . ILE A 1 484 ? -4.148 32 -6.539 1 97.75 484 ILE A CA 1
ATOM 3800 C C . ILE A 1 484 ? -2.674 32.094 -6.922 1 97.75 484 ILE A C 1
ATOM 3802 O O . ILE A 1 484 ? -2.088 31.125 -7.422 1 97.75 484 ILE A O 1
ATOM 3806 N N . GLN A 1 485 ? -2.072 33.156 -6.688 1 97.19 485 GLN A N 1
ATOM 3807 C CA . GLN A 1 485 ? -0.65 33.344 -6.957 1 97.19 485 GLN A CA 1
ATOM 3808 C C . GLN A 1 485 ? 0.189 32.375 -6.133 1 97.19 485 GLN A C 1
ATOM 3810 O O . GLN A 1 485 ? 1.151 31.797 -6.637 1 97.19 485 GLN A O 1
ATOM 3815 N N . HIS A 1 486 ? -0.169 32.25 -4.848 1 96.5 486 HIS A N 1
ATOM 3816 C CA . HIS A 1 486 ? 0.521 31.297 -4.004 1 96.5 486 HIS A CA 1
ATOM 3817 C C . HIS A 1 486 ? 0.385 29.875 -4.559 1 96.5 486 HIS A C 1
ATOM 3819 O O . HIS A 1 486 ? 1.353 29.109 -4.562 1 96.5 486 HIS A O 1
ATOM 3825 N N . LEU A 1 487 ? -0.812 29.531 -5.008 1 97.56 487 LEU A N 1
ATOM 3826 C CA . LEU A 1 487 ? -1.058 28.219 -5.574 1 97.56 487 LEU A CA 1
ATOM 3827 C C . LEU A 1 487 ? -0.187 27.984 -6.805 1 97.56 487 LEU A C 1
ATOM 3829 O O . LEU A 1 487 ? 0.421 26.922 -6.945 1 97.56 487 LEU A O 1
ATOM 3833 N N . GLN A 1 488 ? -0.159 28.938 -7.625 1 96.75 488 GLN A N 1
ATOM 3834 C CA . GLN A 1 488 ? 0.649 28.812 -8.836 1 96.75 488 GLN A CA 1
ATOM 3835 C C . GLN A 1 488 ? 2.129 28.672 -8.492 1 96.75 488 GLN A C 1
ATOM 3837 O O . GLN A 1 488 ? 2.838 27.875 -9.117 1 96.75 488 GLN A O 1
ATOM 3842 N N . HIS A 1 489 ? 2.52 29.375 -7.551 1 94.25 489 HIS A N 1
ATOM 3843 C CA . HIS A 1 489 ? 3.895 29.266 -7.082 1 94.25 489 HIS A CA 1
ATOM 3844 C C . HIS A 1 489 ? 4.184 27.875 -6.547 1 94.25 489 HIS A C 1
ATOM 3846 O O . HIS A 1 489 ? 5.293 27.359 -6.711 1 94.25 489 HIS A O 1
ATOM 3852 N N . ASP A 1 490 ? 3.209 27.297 -5.969 1 94.38 490 ASP A N 1
ATOM 3853 C CA . ASP A 1 490 ? 3.365 25.984 -5.332 1 94.38 490 ASP A CA 1
ATOM 3854 C C . ASP A 1 490 ? 3.146 24.859 -6.332 1 94.38 490 ASP A C 1
ATOM 3856 O O . ASP A 1 490 ? 3.092 23.688 -5.949 1 94.38 490 ASP A O 1
ATOM 3860 N N . GLY A 1 491 ? 3.012 25.125 -7.562 1 95.56 491 GLY A N 1
ATOM 3861 C CA . GLY A 1 491 ? 3.027 24.094 -8.594 1 95.56 491 GLY A CA 1
ATOM 3862 C C . GLY A 1 491 ? 1.649 23.781 -9.148 1 95.56 491 GLY A C 1
ATOM 3863 O O . GLY A 1 491 ? 1.512 22.984 -10.07 1 95.56 491 GLY A O 1
ATOM 3864 N N . PHE A 1 492 ? 0.561 24.469 -8.617 1 98 492 PHE A N 1
ATOM 3865 C CA . PHE A 1 492 ? -0.764 24.281 -9.195 1 98 492 PHE A CA 1
ATOM 3866 C C . PHE A 1 492 ? -0.863 24.969 -10.555 1 98 492 PHE A C 1
ATOM 3868 O O . PHE A 1 492 ? -0.459 26.125 -10.695 1 98 492 PHE A O 1
ATOM 3875 N N . VAL A 1 493 ? -1.433 24.281 -11.5 1 97.75 493 VAL A N 1
ATOM 3876 C CA . VAL A 1 493 ? -1.618 24.812 -12.844 1 97.75 493 VAL A CA 1
ATOM 3877 C C . VAL A 1 493 ? -3.084 25.188 -13.047 1 97.75 493 VAL A C 1
ATOM 3879 O O . VAL A 1 493 ? -3.979 24.375 -12.836 1 97.75 493 VAL A O 1
ATOM 3882 N N . GLY A 1 494 ? -3.252 26.438 -13.453 1 97.31 494 GLY A N 1
ATOM 3883 C CA . GLY A 1 494 ? -4.598 26.859 -13.789 1 97.31 494 GLY A CA 1
ATOM 3884 C C . GLY A 1 494 ? -5.105 26.281 -15.094 1 97.31 494 GLY A C 1
ATOM 3885 O O . GLY A 1 494 ? -4.496 26.469 -16.141 1 97.31 494 GLY A O 1
ATOM 3886 N N . GLU A 1 495 ? -6.195 25.547 -14.984 1 97 495 GLU A N 1
ATOM 3887 C CA . GLU A 1 495 ? -6.699 24.891 -16.188 1 97 495 GLU A CA 1
ATOM 3888 C C . GLU A 1 495 ? -7.836 25.688 -16.812 1 97 495 GLU A C 1
ATOM 3890 O O . GLU A 1 495 ? -7.91 25.812 -18.047 1 97 495 GLU A O 1
ATOM 3895 N N . LYS A 1 496 ? -8.734 26.172 -16.047 1 97.06 496 LYS A N 1
ATOM 3896 C CA . LYS A 1 496 ? -9.883 26.953 -16.516 1 97.06 496 LYS A CA 1
ATOM 3897 C C . LYS A 1 496 ? -10.594 27.641 -15.344 1 97.06 496 LYS A C 1
ATOM 3899 O O . LYS A 1 496 ? -10.18 27.5 -14.188 1 97.06 496 LYS A O 1
ATOM 3904 N N . GLN A 1 497 ? -11.5 28.469 -15.711 1 97.31 497 GLN A N 1
ATOM 3905 C CA . GLN A 1 497 ? -12.445 28.969 -14.719 1 97.31 497 GLN A CA 1
ATOM 3906 C C . GLN A 1 497 ? -13.766 28.203 -14.773 1 97.31 497 GLN A C 1
ATOM 3908 O O . GLN A 1 497 ? -14.156 27.703 -15.82 1 97.31 497 GLN A O 1
ATOM 3913 N N . ILE A 1 498 ? -14.32 28.109 -13.625 1 97.25 498 ILE A N 1
ATOM 3914 C CA . ILE A 1 498 ? -15.586 27.391 -13.523 1 97.25 498 ILE A CA 1
ATOM 3915 C C . ILE A 1 498 ? -16.641 28.297 -12.914 1 97.25 498 ILE A C 1
ATOM 3917 O O . ILE A 1 498 ? -16.391 28.953 -11.891 1 97.25 498 ILE A O 1
ATOM 3921 N N . SER A 1 499 ? -17.812 28.375 -13.531 1 97.38 499 SER A N 1
ATOM 3922 C CA . SER A 1 499 ? -18.953 29.109 -12.992 1 97.38 499 SER A CA 1
ATOM 3923 C C . SER A 1 499 ? -19.844 28.188 -12.156 1 97.38 499 SER A C 1
ATOM 3925 O O . SER A 1 499 ? -20.656 27.453 -12.711 1 97.38 499 SER A O 1
ATOM 3927 N N . PHE A 1 500 ? -19.672 28.281 -10.906 1 94.5 500 PHE A N 1
ATOM 3928 C CA . PHE A 1 500 ? -20.641 27.656 -10.023 1 94.5 500 PHE A CA 1
ATOM 3929 C C . PHE A 1 500 ? -21.859 28.547 -9.82 1 94.5 500 PHE A C 1
ATOM 3931 O O . PHE A 1 500 ? -21.812 29.734 -10.133 1 94.5 500 PHE A O 1
ATOM 3938 N N . PRO A 1 501 ? -22.969 27.938 -9.328 1 93.38 501 PRO A N 1
ATOM 3939 C CA . PRO A 1 501 ? -24.156 28.797 -9.117 1 93.38 501 PRO A CA 1
ATOM 3940 C C . PRO A 1 501 ? -23.875 29.969 -8.18 1 93.38 501 PRO A C 1
ATOM 3942 O O . PRO A 1 501 ? -24.422 31.047 -8.359 1 93.38 501 PRO A O 1
ATOM 3945 N N . HIS A 1 502 ? -22.969 29.812 -7.238 1 91.88 502 HIS A N 1
ATOM 3946 C CA . HIS A 1 502 ? -22.812 30.797 -6.176 1 91.88 502 HIS A CA 1
ATOM 3947 C C . HIS A 1 502 ? -21.484 31.547 -6.309 1 91.88 502 HIS A C 1
ATOM 3949 O O . HIS A 1 502 ? -21.25 32.531 -5.598 1 91.88 502 HIS A O 1
ATOM 3955 N N . LYS A 1 503 ? -20.594 31.141 -7.184 1 93.94 503 LYS A N 1
ATOM 3956 C CA . LYS A 1 503 ? -19.328 31.828 -7.316 1 93.94 503 LYS A CA 1
ATOM 3957 C C . LYS A 1 503 ? -18.656 31.516 -8.648 1 93.94 503 LYS A C 1
ATOM 3959 O O . LYS A 1 503 ? -19 30.516 -9.297 1 93.94 503 LYS A O 1
ATOM 3964 N N . GLN A 1 504 ? -17.719 32.438 -9.047 1 97.12 504 GLN A N 1
ATOM 3965 C CA . GLN A 1 504 ? -16.75 32.156 -10.109 1 97.12 504 GLN A CA 1
ATOM 3966 C C . GLN A 1 504 ? -15.414 31.719 -9.539 1 97.12 504 GLN A C 1
ATOM 3968 O O . GLN A 1 504 ? -14.867 32.375 -8.641 1 97.12 504 GLN A O 1
ATOM 3973 N N . SER A 1 505 ? -14.961 30.531 -10.07 1 97.56 505 SER A N 1
ATOM 3974 C CA . SER A 1 505 ? -13.797 29.953 -9.422 1 97.56 505 SER A CA 1
ATOM 3975 C C . SER A 1 505 ? -12.656 29.734 -10.414 1 97.56 505 SER A C 1
ATOM 3977 O O . SER A 1 505 ? -12.891 29.484 -11.594 1 97.56 505 SER A O 1
ATOM 3979 N N . TRP A 1 506 ? -11.477 30 -9.961 1 98.12 506 TRP A N 1
ATOM 3980 C CA . TRP A 1 506 ? -10.258 29.547 -10.625 1 98.12 506 TRP A CA 1
ATOM 3981 C C . TRP A 1 506 ? -9.992 28.078 -10.336 1 98.12 506 TRP A C 1
ATOM 3983 O O . TRP A 1 506 ? -9.93 27.656 -9.18 1 98.12 506 TRP A O 1
ATOM 3993 N N . PHE A 1 507 ? -9.945 27.266 -11.422 1 98.25 507 PHE A N 1
ATOM 3994 C CA . PHE A 1 507 ? -9.695 25.828 -11.227 1 98.25 507 PHE A CA 1
ATOM 3995 C C . PHE A 1 507 ? -8.227 25.5 -11.453 1 98.25 507 PHE A C 1
ATOM 3997 O O . PHE A 1 507 ? -7.711 25.672 -12.562 1 98.25 507 PHE A O 1
ATOM 4004 N N . GLY A 1 508 ? -7.602 25.094 -10.352 1 98.19 508 GLY A N 1
ATOM 4005 C CA . GLY A 1 508 ? -6.207 24.672 -10.406 1 98.19 508 GLY A CA 1
ATOM 4006 C C . GLY A 1 508 ? -5.996 23.219 -10.031 1 98.19 508 GLY A C 1
ATOM 4007 O O . GLY A 1 508 ? -6.73 22.672 -9.203 1 98.19 508 GLY A O 1
ATOM 4008 N N . ARG A 1 509 ? -4.93 22.594 -10.672 1 98.06 509 ARG A N 1
ATOM 4009 C CA . ARG A 1 509 ? -4.609 21.188 -10.445 1 98.06 509 ARG A CA 1
ATOM 4010 C C . ARG A 1 509 ? -3.109 20.984 -10.258 1 98.06 509 ARG A C 1
ATOM 4012 O O . ARG A 1 509 ? -2.305 21.594 -10.969 1 98.06 509 ARG A O 1
ATOM 4019 N N . LEU A 1 510 ? -2.723 20.328 -9.211 1 98.38 510 LEU A N 1
ATOM 4020 C CA . LEU A 1 510 ? -1.359 19.859 -9.008 1 98.38 510 LEU A CA 1
ATOM 4021 C C . LEU A 1 510 ? -1.264 18.359 -9.266 1 98.38 510 LEU A C 1
ATOM 4023 O O . LEU A 1 510 ? -1.895 17.562 -8.57 1 98.38 510 LEU A O 1
ATOM 4027 N N . ARG A 1 511 ? -0.502 17.953 -10.242 1 97.75 511 ARG A N 1
ATOM 4028 C CA . ARG A 1 511 ? -0.37 16.547 -10.609 1 97.75 511 ARG A CA 1
ATOM 4029 C C . ARG A 1 511 ? 0.77 15.891 -9.844 1 97.75 511 ARG A C 1
ATOM 4031 O O . ARG A 1 511 ? 1.819 16.5 -9.625 1 97.75 511 ARG A O 1
ATOM 4038 N N . ARG A 1 512 ? 0.581 14.648 -9.469 1 97.44 512 ARG A N 1
ATOM 4039 C CA . ARG A 1 512 ? 1.593 13.867 -8.766 1 97.44 512 ARG A CA 1
ATOM 4040 C C . ARG A 1 512 ? 2.896 13.812 -9.555 1 97.44 512 ARG A C 1
ATOM 4042 O O . ARG A 1 512 ? 3.98 13.922 -8.977 1 97.44 512 ARG A O 1
ATOM 4049 N N . GLU A 1 513 ? 2.844 13.656 -10.852 1 94.19 513 GLU A N 1
ATOM 4050 C CA . GLU A 1 513 ? 4.023 13.461 -11.688 1 94.19 513 GLU A CA 1
ATOM 4051 C C . GLU A 1 513 ? 4.949 14.672 -11.633 1 94.19 513 GLU A C 1
ATOM 4053 O O . GLU A 1 513 ? 6.145 14.562 -11.914 1 94.19 513 GLU A O 1
ATOM 4058 N N . THR A 1 514 ? 4.398 15.82 -11.281 1 93.81 514 THR A N 1
ATOM 4059 C CA . THR A 1 514 ? 5.207 17.031 -11.289 1 93.81 514 THR A CA 1
ATOM 4060 C C . THR A 1 514 ? 5.527 17.484 -9.867 1 93.81 514 THR A C 1
ATOM 4062 O O . THR A 1 514 ? 6.203 18.5 -9.664 1 93.81 514 THR A O 1
ATOM 4065 N N . TRP A 1 515 ? 5.047 16.812 -8.906 1 96 515 TRP A N 1
ATOM 4066 C CA . TRP A 1 515 ? 5.258 17.172 -7.508 1 96 515 TRP A CA 1
ATOM 4067 C C . TRP A 1 515 ? 6.637 16.719 -7.035 1 96 515 TRP A C 1
ATOM 4069 O O . TRP A 1 515 ? 7.023 15.562 -7.234 1 96 515 TRP A O 1
ATOM 4079 N N . GLU A 1 516 ? 7.379 17.547 -6.418 1 92.44 516 GLU A N 1
ATOM 4080 C CA . GLU A 1 516 ? 8.758 17.219 -6.07 1 92.44 516 GLU A CA 1
ATOM 4081 C C . GLU A 1 516 ? 8.93 17.078 -4.559 1 92.44 516 GLU A C 1
ATOM 4083 O O . GLU A 1 516 ? 10.031 16.797 -4.078 1 92.44 516 GLU A O 1
ATOM 4088 N N . GLY A 1 517 ? 7.922 17.359 -3.803 1 95.75 517 GLY A N 1
ATOM 4089 C CA . GLY A 1 517 ? 8.016 17.25 -2.355 1 95.75 517 GLY A CA 1
ATOM 4090 C C . GLY A 1 517 ? 7.461 18.453 -1.629 1 95.75 517 GLY A C 1
ATOM 4091 O O . GLY A 1 517 ? 7.098 19.453 -2.26 1 95.75 517 GLY A O 1
ATOM 4092 N N . PRO A 1 518 ? 7.316 18.391 -0.359 1 96.75 518 PRO A N 1
ATOM 4093 C CA . PRO A 1 518 ? 6.805 19.516 0.432 1 96.75 518 PRO A CA 1
ATOM 4094 C C . PRO A 1 518 ? 7.844 20.609 0.633 1 96.75 518 PRO A C 1
ATOM 4096 O O . PRO A 1 518 ? 9.047 20.359 0.531 1 96.75 518 PRO A O 1
ATOM 4099 N N . SER A 1 519 ? 7.285 21.75 0.895 1 94.69 519 SER A N 1
ATOM 4100 C CA . SER A 1 519 ? 8.156 22.859 1.234 1 94.69 519 SER A CA 1
ATOM 4101 C C . SER A 1 519 ? 8.867 22.625 2.562 1 94.69 519 SER A C 1
ATOM 4103 O O . SER A 1 519 ? 8.281 22.078 3.496 1 94.69 519 SER A O 1
ATOM 4105 N N . LEU A 1 520 ? 10.172 23.094 2.615 1 91.88 520 LEU A N 1
ATOM 4106 C CA . LEU A 1 520 ? 10.992 22.797 3.783 1 91.88 520 LEU A CA 1
ATOM 4107 C C . LEU A 1 520 ? 11.25 24.047 4.605 1 91.88 520 LEU A C 1
ATOM 4109 O O . LEU A 1 520 ? 11.367 25.141 4.055 1 91.88 520 LEU A O 1
ATOM 4113 N N . MET B 1 1 ? -22.953 -28.406 9.984 1 74.06 1 MET B N 1
ATOM 4114 C CA . MET B 1 1 ? -21.859 -28.344 9.016 1 74.06 1 MET B CA 1
ATOM 4115 C C . MET B 1 1 ? -20.75 -29.312 9.398 1 74.06 1 MET B C 1
ATOM 4117 O O . MET B 1 1 ? -20.422 -29.469 10.586 1 74.06 1 MET B O 1
ATOM 4121 N N . SER B 1 2 ? -20.234 -30.078 8.508 1 79.06 2 SER B N 1
ATOM 4122 C CA . SER B 1 2 ? -19.156 -31.016 8.789 1 79.06 2 SER B CA 1
ATOM 4123 C C . SER B 1 2 ? -17.828 -30.281 8.93 1 79.06 2 SER B C 1
ATOM 4125 O O . SER B 1 2 ? -17.594 -29.25 8.297 1 79.06 2 SER B O 1
ATOM 4127 N N . PRO B 1 3 ? -17.062 -30.75 9.844 1 84.81 3 PRO B N 1
ATOM 4128 C CA . PRO B 1 3 ? -15.734 -30.141 9.977 1 84.81 3 PRO B CA 1
ATOM 4129 C C . PRO B 1 3 ? -14.945 -30.172 8.672 1 84.81 3 PRO B C 1
ATOM 4131 O O . PRO B 1 3 ? -15.094 -31.094 7.867 1 84.81 3 PRO B O 1
ATOM 4134 N N . SER B 1 4 ? -14.25 -29.109 8.469 1 92.12 4 SER B N 1
ATOM 4135 C CA . SER B 1 4 ? -13.43 -29 7.262 1 92.12 4 SER B CA 1
ATOM 4136 C C . SER B 1 4 ? -12.047 -28.438 7.582 1 92.12 4 SER B C 1
ATOM 4138 O O . SER B 1 4 ? -11.867 -27.766 8.602 1 92.12 4 SER B O 1
ATOM 4140 N N . THR B 1 5 ? -11.102 -28.828 6.785 1 94.62 5 THR B N 1
ATOM 4141 C CA . THR B 1 5 ? -9.734 -28.328 6.957 1 94.62 5 THR B CA 1
ATOM 4142 C C . THR B 1 5 ? -9.453 -27.188 5.996 1 94.62 5 THR B C 1
ATOM 4144 O O . THR B 1 5 ? -9.805 -27.25 4.816 1 94.62 5 THR B O 1
ATOM 4147 N N . ILE B 1 6 ? -8.945 -26.203 6.516 1 95.56 6 ILE B N 1
ATOM 4148 C CA . ILE B 1 6 ? -8.516 -25.062 5.711 1 95.56 6 ILE B CA 1
ATOM 4149 C C . ILE B 1 6 ? -7 -25.109 5.516 1 95.56 6 ILE B C 1
ATOM 4151 O O . ILE B 1 6 ? -6.254 -25.375 6.461 1 95.56 6 ILE B O 1
ATOM 4155 N N . TYR B 1 7 ? -6.535 -25.031 4.297 1 96.88 7 TYR B N 1
ATOM 4156 C CA . TYR B 1 7 ? -5.125 -24.922 3.936 1 96.88 7 TYR B CA 1
ATOM 4157 C C . TYR B 1 7 ? -4.77 -23.5 3.537 1 96.88 7 TYR B C 1
ATOM 4159 O O . TYR B 1 7 ? -5.242 -23 2.514 1 96.88 7 TYR B O 1
ATOM 4167 N N . LEU B 1 8 ? -3.963 -22.844 4.332 1 97.5 8 LEU B N 1
ATOM 4168 C CA . LEU B 1 8 ? -3.611 -21.453 4.07 1 97.5 8 LEU B CA 1
ATOM 4169 C C . LEU B 1 8 ? -2.428 -21.359 3.115 1 97.5 8 LEU B C 1
ATOM 4171 O O . LEU B 1 8 ? -1.673 -22.328 2.961 1 97.5 8 LEU B O 1
ATOM 4175 N N . PRO B 1 9 ? -2.264 -20.203 2.473 1 96.62 9 PRO B N 1
ATOM 4176 C CA . PRO B 1 9 ? -1.167 -20.016 1.52 1 96.62 9 PRO B CA 1
ATOM 4177 C C . PRO B 1 9 ? 0.208 -20.156 2.17 1 96.62 9 PRO B C 1
ATOM 4179 O O . PRO B 1 9 ? 1.182 -20.5 1.502 1 96.62 9 PRO B O 1
ATOM 4182 N N . ASP B 1 10 ? 0.333 -19.859 3.451 1 94.69 10 ASP B N 1
ATOM 4183 C CA . ASP B 1 10 ? 1.632 -19.922 4.113 1 94.69 10 ASP B CA 1
ATOM 4184 C C . ASP B 1 10 ? 1.91 -21.328 4.656 1 94.69 10 ASP B C 1
ATOM 4186 O O . ASP B 1 10 ? 2.922 -21.547 5.324 1 94.69 10 ASP B O 1
ATOM 4190 N N . GLY B 1 11 ? 1.006 -22.266 4.426 1 94.62 11 GLY B N 1
ATOM 4191 C CA . GLY B 1 11 ? 1.209 -23.641 4.812 1 94.62 11 GLY B CA 1
ATOM 4192 C C . GLY B 1 11 ? 0.527 -24.016 6.117 1 94.62 11 GLY B C 1
ATOM 4193 O O . GLY B 1 11 ? 0.415 -25.188 6.457 1 94.62 11 GLY B O 1
ATOM 4194 N N . GLN B 1 12 ? 0.074 -23.047 6.887 1 94.56 12 GLN B N 1
ATOM 4195 C CA . GLN B 1 12 ? -0.69 -23.344 8.094 1 94.56 12 GLN B CA 1
ATOM 4196 C C . GLN B 1 12 ? -2.029 -23.984 7.754 1 94.56 12 GLN B C 1
ATOM 4198 O O . GLN B 1 12 ? -2.619 -23.688 6.715 1 94.56 12 GLN B O 1
ATOM 4203 N N . THR B 1 13 ? -2.422 -24.844 8.664 1 95.5 13 THR B N 1
ATOM 4204 C CA . THR B 1 13 ? -3.695 -25.531 8.469 1 95.5 13 THR B CA 1
ATOM 4205 C C . THR B 1 13 ? -4.562 -25.422 9.719 1 95.5 13 THR B C 1
ATOM 4207 O O . THR B 1 13 ? -4.043 -25.359 10.836 1 95.5 13 THR B O 1
ATOM 4210 N N . PHE B 1 14 ? -5.805 -25.406 9.484 1 96.5 14 PHE B N 1
ATOM 4211 C CA . PHE B 1 14 ? -6.785 -25.297 10.562 1 96.5 14 PHE B CA 1
ATOM 4212 C C . PHE B 1 14 ? -7.945 -26.266 10.328 1 96.5 14 PHE B C 1
ATOM 4214 O O . PHE B 1 14 ? -8.359 -26.484 9.188 1 96.5 14 PHE B O 1
ATOM 4221 N N . THR B 1 15 ? -8.422 -26.812 11.391 1 96.44 15 THR B N 1
ATOM 4222 C CA . THR B 1 15 ? -9.695 -27.531 11.336 1 96.44 15 THR B CA 1
ATOM 4223 C C . THR B 1 15 ? -10.844 -26.625 11.789 1 96.44 15 THR B C 1
ATOM 4225 O O . THR B 1 15 ? -10.797 -26.047 12.875 1 96.44 15 THR B O 1
ATOM 4228 N N . VAL B 1 16 ? -11.805 -26.438 10.953 1 96.81 16 VAL B N 1
ATOM 4229 C CA . VAL B 1 16 ? -12.992 -25.656 11.273 1 96.81 16 VAL B CA 1
ATOM 4230 C C . VAL B 1 16 ? -14.117 -26.594 11.719 1 96.81 16 VAL B C 1
ATOM 4232 O O . VAL B 1 16 ? -14.594 -27.422 10.938 1 96.81 16 VAL B O 1
ATOM 4235 N N . GLN B 1 17 ? -14.531 -26.453 12.938 1 95.12 17 GLN B N 1
ATOM 4236 C CA . GLN B 1 17 ? -15.547 -27.344 13.5 1 95.12 17 GLN B CA 1
ATOM 4237 C C . GLN B 1 17 ? -16.734 -26.562 14.031 1 95.12 17 GLN B C 1
ATOM 4239 O O . GLN B 1 17 ? -16.578 -25.484 14.609 1 95.12 17 GLN B O 1
ATOM 4244 N N . PRO B 1 18 ? -17.922 -27.078 13.82 1 93.5 18 PRO B N 1
ATOM 4245 C CA . PRO B 1 18 ? -19.109 -26.406 14.367 1 93.5 18 PRO B CA 1
ATOM 4246 C C . PRO B 1 18 ? -19.156 -26.453 15.891 1 93.5 18 PRO B C 1
ATOM 4248 O O . PRO B 1 18 ? -18.781 -27.453 16.5 1 93.5 18 PRO B O 1
ATOM 4251 N N . VAL B 1 19 ? -19.547 -25.359 16.453 1 91.5 19 VAL B N 1
ATOM 4252 C CA . VAL B 1 19 ? -19.859 -25.234 17.875 1 91.5 19 VAL B CA 1
ATOM 4253 C C . VAL B 1 19 ? -21.219 -24.547 18.062 1 91.5 19 VAL B C 1
ATOM 4255 O O . VAL B 1 19 ? -21.875 -24.219 17.078 1 91.5 19 VAL B O 1
ATOM 4258 N N . PHE B 1 20 ? -21.781 -24.484 19.188 1 83.38 20 PHE B N 1
ATOM 4259 C CA . PHE B 1 20 ? -23.141 -24.094 19.469 1 83.38 20 PHE B CA 1
ATOM 4260 C C . PHE B 1 20 ? -23.516 -22.828 18.703 1 83.38 20 PHE B C 1
ATOM 4262 O O . PHE B 1 20 ? -24.578 -22.766 18.078 1 83.38 20 PHE B O 1
ATOM 4269 N N . ALA B 1 21 ? -22.75 -21.797 18.688 1 82.88 21 ALA B N 1
ATOM 4270 C CA . ALA B 1 21 ? -23.156 -20.531 18.062 1 82.88 21 ALA B CA 1
ATOM 4271 C C . ALA B 1 21 ? -22.219 -20.156 16.922 1 82.88 21 ALA B C 1
ATOM 4273 O O . ALA B 1 21 ? -22.266 -19.016 16.438 1 82.88 21 ALA B O 1
ATOM 4274 N N . GLY B 1 22 ? -21.531 -21.156 16.453 1 93.5 22 GLY B N 1
ATOM 4275 C CA . GLY B 1 22 ? -20.609 -20.734 15.414 1 93.5 22 GLY B CA 1
ATOM 4276 C C . GLY B 1 22 ? -19.609 -21.812 15.039 1 93.5 22 GLY B C 1
ATOM 4277 O O . GLY B 1 22 ? -19.969 -22.984 14.875 1 93.5 22 GLY B O 1
ATOM 4278 N N . LEU B 1 23 ? -18.453 -21.344 14.711 1 96.44 23 LEU B N 1
ATOM 4279 C CA . LEU B 1 23 ? -17.391 -22.203 14.234 1 96.44 23 LEU B CA 1
ATOM 4280 C C . LEU B 1 23 ? -16.109 -22 15.055 1 96.44 23 LEU B C 1
ATOM 4282 O O . LEU B 1 23 ? -15.773 -20.875 15.406 1 96.44 23 LEU B O 1
ATOM 4286 N N . PHE B 1 24 ? -15.461 -23.078 15.391 1 96.38 24 PHE B N 1
ATOM 4287 C CA . PHE B 1 24 ? -14.156 -23.047 16.047 1 96.38 24 PHE B CA 1
ATOM 4288 C C . PHE B 1 24 ? -13.039 -23.359 15.055 1 96.38 24 PHE B C 1
ATOM 4290 O O . PHE B 1 24 ? -13.102 -24.359 14.344 1 96.38 24 PHE B O 1
ATOM 4297 N N . PHE B 1 25 ? -12.086 -22.516 15 1 97.69 25 PHE B N 1
ATOM 4298 C CA . PHE B 1 25 ? -10.891 -22.703 14.18 1 97.69 25 PHE B CA 1
ATOM 4299 C C . PHE B 1 25 ? -9.742 -23.234 15.023 1 97.69 25 PHE B C 1
ATOM 4301 O O . PHE B 1 25 ? -9.094 -22.5 15.758 1 97.69 25 PHE B O 1
ATOM 4308 N N . LYS B 1 26 ? -9.453 -24.484 14.891 1 95.94 26 LYS B N 1
ATOM 4309 C CA . LYS B 1 26 ? -8.391 -25.141 15.633 1 95.94 26 LYS B CA 1
ATOM 4310 C C . LYS B 1 26 ? -7.082 -25.141 14.844 1 95.94 26 LYS B C 1
ATOM 4312 O O . LYS B 1 26 ? -7.012 -25.719 13.758 1 95.94 26 LYS B O 1
ATOM 4317 N N . SER B 1 27 ? -6.074 -24.578 15.406 1 95.38 27 SER B N 1
ATOM 4318 C CA . SER B 1 27 ? -4.785 -24.5 14.719 1 95.38 27 SER B CA 1
ATOM 4319 C C . SER B 1 27 ? -4.031 -25.828 14.82 1 95.38 27 SER B C 1
ATOM 4321 O O . SER B 1 27 ? -3.854 -26.359 15.914 1 95.38 27 SER B O 1
ATOM 4323 N N . HIS B 1 28 ? -3.555 -26.328 13.75 1 92.06 28 HIS B N 1
ATOM 4324 C CA . HIS B 1 28 ? -2.756 -27.547 13.781 1 92.06 28 HIS B CA 1
ATOM 4325 C C . HIS B 1 28 ? -1.325 -27.25 14.227 1 92.06 28 HIS B C 1
ATOM 4327 O O . HIS B 1 28 ? -0.744 -28.016 15 1 92.06 28 HIS B O 1
ATOM 4333 N N . GLU B 1 29 ? -0.765 -26.188 13.781 1 89.12 29 GLU B N 1
ATOM 4334 C CA . GLU B 1 29 ? 0.614 -25.812 14.086 1 89.12 29 GLU B CA 1
ATOM 4335 C C . GLU B 1 29 ? 0.792 -25.5 15.562 1 89.12 29 GLU B C 1
ATOM 4337 O O . GLU B 1 29 ? 1.797 -25.875 16.172 1 89.12 29 GLU B O 1
ATOM 4342 N N . LEU B 1 30 ? -0.126 -24.875 16.156 1 89.44 30 LEU B N 1
ATOM 4343 C CA . LEU B 1 30 ? 0.004 -24.422 17.547 1 89.44 30 LEU B CA 1
ATOM 4344 C C . LEU B 1 30 ? -0.332 -25.547 18.516 1 89.44 30 LEU B C 1
ATOM 4346 O O . LEU B 1 30 ? -0.036 -25.453 19.703 1 89.44 30 LEU B O 1
ATOM 4350 N N . ASN B 1 31 ? -0.94 -26.594 18.031 1 87.38 31 ASN B N 1
ATOM 4351 C CA . ASN B 1 31 ? -1.352 -27.688 18.906 1 87.38 31 ASN B CA 1
ATOM 4352 C C . ASN B 1 31 ? -0.526 -28.938 18.656 1 87.38 31 ASN B C 1
ATOM 4354 O O . ASN B 1 31 ? -0.916 -30.047 19.062 1 87.38 31 ASN B O 1
ATOM 4358 N N . LYS B 1 32 ? 0.492 -28.859 17.953 1 79.44 32 LYS B N 1
ATOM 4359 C CA . LYS B 1 32 ? 1.303 -30.016 17.578 1 79.44 32 LYS B CA 1
ATOM 4360 C C . LYS B 1 32 ? 1.886 -30.703 18.797 1 79.44 32 LYS B C 1
ATOM 4362 O O . LYS B 1 32 ? 1.92 -31.938 18.875 1 79.44 32 LYS B O 1
ATOM 4367 N N . HIS B 1 33 ? 2.406 -30.062 19.812 1 71.44 33 HIS B N 1
ATOM 4368 C CA . HIS B 1 33 ? 3.186 -30.672 20.875 1 71.44 33 HIS B CA 1
ATOM 4369 C C . HIS B 1 33 ? 2.316 -30.969 22.094 1 71.44 33 HIS B C 1
ATOM 4371 O O . HIS B 1 33 ? 2.73 -31.703 23 1 71.44 33 HIS B O 1
ATOM 4377 N N . HIS B 1 34 ? 1.157 -30.344 22.188 1 66.5 34 HIS B N 1
ATOM 4378 C CA . HIS B 1 34 ? 0.427 -30.531 23.438 1 66.5 34 HIS B CA 1
ATOM 4379 C C . HIS B 1 34 ? -1.049 -30.812 23.172 1 66.5 34 HIS B C 1
ATOM 4381 O O . HIS B 1 34 ? -1.723 -30.031 22.5 1 66.5 34 HIS B O 1
ATOM 4387 N N . GLN B 1 35 ? -1.272 -32.062 23.516 1 66.5 35 GLN B N 1
ATOM 4388 C CA . GLN B 1 35 ? -2.703 -32.375 23.5 1 66.5 35 GLN B CA 1
ATOM 4389 C C . GLN B 1 35 ? -3.389 -31.781 24.734 1 66.5 35 GLN B C 1
ATOM 4391 O O . GLN B 1 35 ? -3.041 -32.125 25.859 1 66.5 35 GLN B O 1
ATOM 4396 N N . THR B 1 36 ? -3.816 -30.641 24.578 1 69.25 36 THR B N 1
ATOM 4397 C CA . THR B 1 36 ? -4.535 -29.969 25.65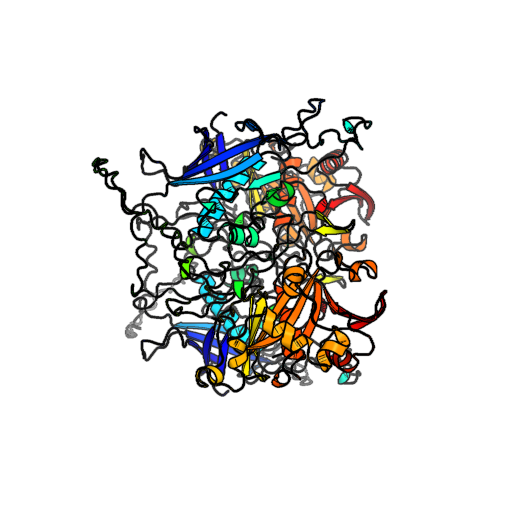6 1 69.25 36 THR B CA 1
ATOM 4398 C C . THR B 1 36 ? -6.043 -30.031 25.422 1 69.25 36 THR B C 1
ATOM 4400 O O . THR B 1 36 ? -6.492 -30.125 24.281 1 69.25 36 THR B O 1
ATOM 4403 N N . PRO B 1 37 ? -6.82 -30.156 26.484 1 72.62 37 PRO B N 1
ATOM 4404 C CA . PRO B 1 37 ? -8.273 -30.094 26.359 1 72.62 37 PRO B CA 1
ATOM 4405 C C . PRO B 1 37 ? -8.773 -28.766 25.781 1 72.62 37 PRO B C 1
ATOM 4407 O O . PRO B 1 37 ? -9.914 -28.672 25.344 1 72.62 37 PRO B O 1
ATOM 4410 N N . PHE B 1 38 ? -7.832 -27.828 25.844 1 77.81 38 PHE B N 1
ATOM 4411 C CA . PHE B 1 38 ? -8.188 -26.516 25.297 1 77.81 38 PHE B CA 1
ATOM 4412 C C . PHE B 1 38 ? -7.25 -26.141 24.156 1 77.81 38 PHE B C 1
ATOM 4414 O O . PHE B 1 38 ? -6.305 -25.375 24.344 1 77.81 38 PHE B O 1
ATOM 4421 N N . PRO B 1 39 ? -7.555 -26.578 23.047 1 87.12 39 PRO B N 1
ATOM 4422 C CA . PRO B 1 39 ? -6.648 -26.328 21.922 1 87.12 39 PRO B CA 1
ATOM 4423 C C . PRO B 1 39 ? -6.551 -24.859 21.547 1 87.12 39 PRO B C 1
ATOM 4425 O O . PRO B 1 39 ? -7.523 -24.109 21.703 1 87.12 39 PRO B O 1
ATOM 4428 N N . ALA B 1 40 ? -5.414 -24.484 21.109 1 93.31 40 ALA B N 1
ATOM 4429 C CA . ALA B 1 40 ? -5.207 -23.125 20.609 1 93.31 40 ALA B CA 1
ATOM 4430 C C . ALA B 1 40 ? -6.031 -22.859 19.359 1 93.31 40 ALA B C 1
ATOM 4432 O O . ALA B 1 40 ? -6.105 -23.719 18.469 1 93.31 40 ALA B O 1
ATOM 4433 N N . GLY B 1 41 ? -6.688 -21.75 19.312 1 95.56 41 GLY B N 1
ATOM 4434 C CA . GLY B 1 41 ? -7.578 -21.344 18.25 1 95.56 41 GLY B CA 1
ATOM 4435 C C . GLY B 1 41 ? -8.516 -20.219 18.641 1 95.56 41 GLY B C 1
ATOM 4436 O O . GLY B 1 41 ? -8.203 -19.422 19.531 1 95.56 41 GLY B O 1
ATOM 4437 N N . TRP B 1 42 ? -9.555 -20.062 17.859 1 96.75 42 TRP B N 1
ATOM 4438 C CA . TRP B 1 42 ? -10.555 -19.047 18.172 1 96.75 42 TRP B CA 1
ATOM 4439 C C . TRP B 1 42 ? -11.93 -19.469 17.672 1 96.75 42 TRP B C 1
ATOM 4441 O O . TRP B 1 42 ? -12.055 -20.375 16.844 1 96.75 42 TRP B O 1
ATOM 4451 N N . THR B 1 43 ? -12.93 -18.875 18.234 1 96.69 43 THR B N 1
ATOM 4452 C CA . THR B 1 43 ? -14.312 -19.141 17.875 1 96.69 43 THR B CA 1
ATOM 4453 C C . THR B 1 43 ? -14.961 -17.922 17.234 1 96.69 43 THR B C 1
ATOM 4455 O O . THR B 1 43 ? -14.789 -16.797 17.719 1 96.69 43 THR B O 1
ATOM 4458 N N . ILE B 1 44 ? -15.602 -18.156 16.125 1 97.5 44 ILE B N 1
ATOM 4459 C CA . ILE B 1 44 ? -16.422 -17.094 15.562 1 97.5 44 ILE B CA 1
ATOM 4460 C C . ILE B 1 44 ? -17.906 -17.438 15.727 1 97.5 44 ILE B C 1
ATOM 4462 O O . ILE B 1 44 ? -18.266 -18.609 15.734 1 97.5 44 ILE B O 1
ATOM 4466 N N . VAL B 1 45 ? -18.719 -16.438 15.961 1 96.88 45 VAL B N 1
ATOM 4467 C CA . VAL B 1 45 ? -20.156 -16.547 15.82 1 96.88 45 VAL B CA 1
ATOM 4468 C C . VAL B 1 45 ? -20.578 -16.078 14.43 1 96.88 45 VAL B C 1
ATOM 4470 O O . VAL B 1 45 ? -20.156 -15.008 13.977 1 96.88 45 VAL B O 1
ATOM 4473 N N . ILE B 1 46 ? -21.297 -16.875 13.742 1 96.62 46 ILE B N 1
ATOM 4474 C CA . ILE B 1 46 ? -21.781 -16.547 12.406 1 96.62 46 ILE B CA 1
ATOM 4475 C C . ILE B 1 46 ? -23.266 -16.938 12.281 1 96.62 46 ILE B C 1
ATOM 4477 O O . ILE B 1 46 ? -23.656 -18.016 12.711 1 96.62 46 ILE B O 1
ATOM 4481 N N . HIS B 1 47 ? -24.047 -16.031 11.875 1 95.12 47 HIS B N 1
ATOM 4482 C CA . HIS B 1 47 ? -25.469 -16.297 11.703 1 95.12 47 HIS B CA 1
ATOM 4483 C C . HIS B 1 47 ? -26.047 -15.5 10.531 1 95.12 47 HIS B C 1
ATOM 4485 O O . HIS B 1 47 ? -25.359 -14.633 9.977 1 95.12 47 HIS B O 1
ATOM 4491 N N . THR B 1 48 ? -27.156 -15.898 10.117 1 95 48 THR B N 1
ATOM 4492 C CA . THR B 1 48 ? -27.875 -15.258 9.023 1 95 48 THR B CA 1
ATOM 4493 C C . THR B 1 48 ? -29.062 -14.453 9.547 1 95 48 THR B C 1
ATOM 4495 O O . THR B 1 48 ? -29.828 -14.938 10.383 1 95 48 THR B O 1
ATOM 4498 N N . GLU B 1 49 ? -29.141 -13.203 9.062 1 91.44 49 GLU B N 1
ATOM 4499 C CA . GLU B 1 49 ? -30.234 -12.328 9.477 1 91.44 49 GLU B CA 1
ATOM 4500 C C . GLU B 1 49 ? -31.203 -12.07 8.336 1 91.44 49 GLU B C 1
ATOM 4502 O O . GLU B 1 49 ? -30.797 -11.602 7.266 1 91.44 49 GLU B O 1
ATOM 4507 N N . ASP B 1 50 ? -32.5 -12.492 8.438 1 80.5 50 ASP B N 1
ATOM 4508 C CA . ASP B 1 50 ? -33.5 -12.258 7.41 1 80.5 50 ASP B CA 1
ATOM 4509 C C . ASP B 1 50 ? -34.312 -10.992 7.699 1 80.5 50 ASP B C 1
ATOM 4511 O O . ASP B 1 50 ? -34.594 -10.68 8.859 1 80.5 50 ASP B O 1
ATOM 4515 N N . ASP B 1 51 ? -34.281 -10.062 6.742 1 66.12 51 ASP B N 1
ATOM 4516 C CA . ASP B 1 51 ? -35.125 -8.898 6.891 1 66.12 51 ASP B CA 1
ATOM 4517 C C . ASP B 1 51 ? -36.594 -9.312 6.914 1 66.12 51 ASP B C 1
ATOM 4519 O O . ASP B 1 51 ? -37 -10.234 6.203 1 66.12 51 ASP B O 1
ATOM 4523 N N . GLY B 1 52 ? -37.188 -9.555 7.91 1 51.81 52 GLY B N 1
ATOM 4524 C CA . GLY B 1 52 ? -38.594 -9.906 8.125 1 51.81 52 GLY B CA 1
ATOM 4525 C C . GLY B 1 52 ? -39.5 -9.383 7.031 1 51.81 52 GLY B C 1
ATOM 4526 O O . GLY B 1 52 ? -40.688 -9.172 7.266 1 51.81 52 GLY B O 1
ATOM 4527 N N . SER B 1 53 ? -39.094 -9.016 5.871 1 46 53 SER B N 1
ATOM 4528 C CA . SER B 1 53 ? -40.219 -8.492 5.086 1 46 53 SER B CA 1
ATOM 4529 C C . SER B 1 53 ? -41.25 -9.578 4.809 1 46 53 SER B C 1
ATOM 4531 O O . SER B 1 53 ? -41.125 -10.336 3.844 1 46 53 SER B O 1
ATOM 4533 N N . ASP B 1 54 ? -41.594 -10.461 5.676 1 38.84 54 ASP B N 1
ATOM 4534 C CA . ASP B 1 54 ? -42.844 -11.102 5.324 1 38.84 54 ASP B CA 1
ATOM 4535 C C . ASP B 1 54 ? -43.875 -10.062 4.926 1 38.84 54 ASP B C 1
ATOM 4537 O O . ASP B 1 54 ? -44.125 -9.094 5.656 1 38.84 54 ASP B O 1
ATOM 4541 N N . ASN B 1 55 ? -44.125 -9.969 3.617 1 38 55 ASN B N 1
ATOM 4542 C CA . ASN B 1 55 ? -45.281 -9.281 3.07 1 38 55 ASN B CA 1
ATOM 4543 C C . ASN B 1 55 ? -46.531 -9.578 3.885 1 38 55 ASN B C 1
ATOM 4545 O O . ASN B 1 55 ? -47.469 -10.211 3.391 1 38 55 ASN B O 1
ATOM 4549 N N . ASN B 1 56 ? -46.594 -9.953 5.102 1 34.78 56 ASN B N 1
ATOM 4550 C CA . ASN B 1 56 ? -48 -9.984 5.5 1 34.78 56 ASN B CA 1
ATOM 4551 C C . ASN B 1 56 ? -48.656 -8.641 5.258 1 34.78 56 ASN B C 1
ATOM 4553 O O . ASN B 1 56 ? -48.031 -7.59 5.387 1 34.78 56 ASN B O 1
ATOM 4557 N N . ASN B 1 57 ? -50 -8.656 4.723 1 34.94 57 ASN B N 1
ATOM 4558 C CA . ASN B 1 57 ? -50.938 -7.633 4.312 1 34.94 57 ASN B CA 1
ATOM 4559 C C . ASN B 1 57 ? -50.969 -6.457 5.285 1 34.94 57 ASN B C 1
ATOM 4561 O O . ASN B 1 57 ? -50.938 -5.297 4.867 1 34.94 57 ASN B O 1
ATOM 4565 N N . GLY B 1 58 ? -51.906 -6.633 6.355 1 32 58 GLY B N 1
ATOM 4566 C CA . GLY B 1 58 ? -52.688 -5.539 6.871 1 32 58 GLY B CA 1
ATOM 4567 C C . GLY B 1 58 ? -51.875 -4.441 7.516 1 32 58 GLY B C 1
ATOM 4568 O O . GLY B 1 58 ? -50.625 -4.512 7.523 1 32 58 GLY B O 1
ATOM 4569 N N . LEU B 1 59 ? -52.438 -3.832 8.75 1 33.59 59 LEU B N 1
ATOM 4570 C CA . LEU B 1 59 ? -52.562 -2.539 9.414 1 33.59 59 LEU B CA 1
ATOM 4571 C C . LEU B 1 59 ? -51.25 -2.121 10.062 1 33.59 59 LEU B C 1
ATOM 4573 O O . LEU B 1 59 ? -50.969 -0.928 10.188 1 33.59 59 LEU B O 1
ATOM 4577 N N . ASP B 1 60 ? -50.781 -2.922 11.102 1 35.16 60 ASP B N 1
ATOM 4578 C CA . ASP B 1 60 ? -50.062 -2.139 12.102 1 35.16 60 ASP B CA 1
ATOM 4579 C C . ASP B 1 60 ? -48.625 -1.866 11.656 1 35.16 60 ASP B C 1
ATOM 4581 O O . ASP B 1 60 ? -47.812 -2.793 11.539 1 35.16 60 ASP B O 1
ATOM 4585 N N . ALA B 1 61 ? -48.344 -0.877 10.883 1 37.69 61 ALA B N 1
ATOM 4586 C CA . ALA B 1 61 ? -47.156 -0.177 10.422 1 37.69 61 ALA B CA 1
ATOM 4587 C C . ALA B 1 61 ? -46.031 -0.203 11.484 1 37.69 61 ALA B C 1
ATOM 4589 O O . ALA B 1 61 ? -44.906 0.205 11.219 1 37.69 61 ALA B O 1
ATOM 4590 N N . SER B 1 62 ? -46.438 -0.131 12.805 1 37.94 62 SER B N 1
ATOM 4591 C CA . SER B 1 62 ? -45.469 0.277 13.844 1 37.94 62 SER B CA 1
ATOM 4592 C C . SER B 1 62 ? -44.438 -0.805 14.102 1 37.94 62 SER B C 1
ATOM 4594 O O . SER B 1 62 ? -43.5 -0.596 14.867 1 37.94 62 SER B O 1
ATOM 4596 N N . ALA B 1 63 ? -44.719 -2.152 13.953 1 37.44 63 ALA B N 1
ATOM 4597 C CA . ALA B 1 63 ? -43.781 -3.057 14.594 1 37.44 63 ALA B CA 1
ATOM 4598 C C . ALA B 1 63 ? -42.562 -3.307 13.703 1 37.44 63 ALA B C 1
ATOM 4600 O O . ALA B 1 63 ? -42.688 -3.895 12.625 1 37.44 63 ALA B O 1
ATOM 4601 N N . ILE B 1 64 ? -41.5 -2.441 13.742 1 44 64 ILE B N 1
ATOM 4602 C CA . ILE B 1 64 ? -40.188 -2.766 13.227 1 44 64 ILE B CA 1
ATOM 4603 C C . ILE B 1 64 ? -39.906 -4.246 13.445 1 44 64 ILE B C 1
ATOM 4605 O O . ILE B 1 64 ? -39.812 -4.707 14.586 1 44 64 ILE B O 1
ATOM 4609 N N . SER B 1 65 ? -40.344 -5.125 12.672 1 48 65 SER B N 1
ATOM 4610 C CA . SER B 1 65 ? -40.156 -6.566 12.789 1 48 65 SER B CA 1
ATOM 4611 C C . SER B 1 65 ? -38.688 -6.895 13.047 1 48 65 SER B C 1
ATOM 4613 O O . SER B 1 65 ? -37.781 -6.398 12.352 1 48 65 SER B O 1
ATOM 4615 N N . ARG B 1 66 ? -38.406 -7.316 14.297 1 55.25 66 ARG B N 1
ATOM 4616 C CA . ARG B 1 66 ? -37.094 -7.809 14.68 1 55.25 66 ARG B CA 1
ATOM 4617 C C . ARG B 1 66 ? -36.562 -8.828 13.68 1 55.25 66 ARG B C 1
ATOM 4619 O O . ARG B 1 66 ? -37.281 -9.75 13.289 1 55.25 66 ARG B O 1
ATOM 4626 N N . PRO B 1 67 ? -35.344 -8.516 13.094 1 66.38 67 PRO B N 1
ATOM 4627 C CA . PRO B 1 67 ? -34.75 -9.5 12.172 1 66.38 67 PRO B CA 1
ATOM 4628 C C . PRO B 1 67 ? -34.719 -10.906 12.766 1 66.38 67 PRO B C 1
ATOM 4630 O O . PRO B 1 67 ? -34.5 -11.07 13.969 1 66.38 67 PRO B O 1
ATOM 4633 N N . HIS B 1 68 ? -35.312 -11.914 12.07 1 79.88 68 HIS B N 1
ATOM 4634 C CA . HIS B 1 68 ? -35.219 -13.32 12.453 1 79.88 68 HIS B CA 1
ATOM 4635 C C . HIS B 1 68 ? -33.812 -13.852 12.242 1 79.88 68 HIS B C 1
ATOM 4637 O O . HIS B 1 68 ? -33.219 -13.688 11.164 1 79.88 68 HIS B O 1
ATOM 4643 N N . ILE B 1 69 ? -33.125 -14.266 13.266 1 85.69 69 ILE B N 1
ATOM 4644 C CA . ILE B 1 69 ? -31.781 -14.797 13.242 1 85.69 69 ILE B CA 1
ATOM 4645 C C . ILE B 1 69 ? -31.812 -16.312 13.078 1 85.69 69 ILE B C 1
ATOM 4647 O O . ILE B 1 69 ? -32.562 -17 13.773 1 85.69 69 ILE B O 1
ATOM 4651 N N . HIS B 1 70 ? -31.219 -16.734 12 1 88.19 70 HIS B N 1
ATOM 4652 C CA . HIS B 1 70 ? -31.078 -18.172 11.75 1 88.19 70 HIS B CA 1
ATOM 4653 C C . HIS B 1 70 ? -29.625 -18.609 11.852 1 88.19 70 HIS B C 1
ATOM 4655 O O . HIS B 1 70 ? -28.719 -17.797 11.695 1 88.19 70 HIS B O 1
ATOM 4661 N N . SER B 1 71 ? -29.531 -19.891 12.234 1 89.44 71 SER B N 1
ATOM 4662 C CA . SER B 1 71 ? -28.203 -20.484 12.234 1 89.44 71 SER B CA 1
ATOM 4663 C C . SER B 1 71 ? -27.594 -20.5 10.828 1 89.44 71 SER B C 1
ATOM 4665 O O . SER B 1 71 ? -28.312 -20.703 9.852 1 89.44 71 SER B O 1
ATOM 4667 N N . PHE B 1 72 ? -26.375 -20.297 10.711 1 93.69 72 PHE B N 1
ATOM 4668 C CA . PHE B 1 72 ? -25.672 -20.297 9.445 1 93.69 72 PHE B CA 1
ATOM 4669 C C . PHE B 1 72 ? -25.594 -21.688 8.844 1 93.69 72 PHE B C 1
ATOM 4671 O O . PHE B 1 72 ? -25.172 -22.641 9.516 1 93.69 72 PHE B O 1
ATOM 4678 N N . LYS B 1 73 ? -25.953 -21.906 7.629 1 91.88 73 LYS B N 1
ATOM 4679 C CA . LYS B 1 73 ? -25.875 -23.172 6.922 1 91.88 73 LYS B CA 1
ATOM 4680 C C . LYS B 1 73 ? -25.016 -23.062 5.672 1 91.88 73 LYS B C 1
ATOM 4682 O O . LYS B 1 73 ? -24.109 -23.859 5.461 1 91.88 73 LYS B O 1
ATOM 4687 N N . LYS B 1 74 ? -25.344 -22.062 4.949 1 94.25 74 LYS B N 1
ATOM 4688 C CA . LYS B 1 74 ? -24.594 -21.703 3.744 1 94.25 74 LYS B CA 1
ATOM 4689 C C . LYS B 1 74 ? -24.578 -20.188 3.545 1 94.25 74 LYS B C 1
ATOM 4691 O O . LYS B 1 74 ? -25.422 -19.484 4.078 1 94.25 74 LYS B O 1
ATOM 4696 N N . PRO B 1 75 ? -23.641 -19.766 2.787 1 96.38 75 PRO B N 1
ATOM 4697 C CA . PRO B 1 75 ? -23.562 -18.312 2.617 1 96.38 75 PRO B CA 1
ATOM 4698 C C . PRO B 1 75 ? -24.797 -17.734 1.948 1 96.38 75 PRO B C 1
ATOM 4700 O O . PRO B 1 75 ? -25.375 -18.359 1.047 1 96.38 75 PRO B O 1
ATOM 4703 N N . THR B 1 76 ? -25.172 -16.641 2.381 1 96.38 76 THR B N 1
ATOM 4704 C CA . THR B 1 76 ? -26.172 -15.82 1.715 1 96.38 76 THR B CA 1
ATOM 4705 C C . THR B 1 76 ? -25.516 -14.625 1.035 1 96.38 76 THR B C 1
ATOM 4707 O O . THR B 1 76 ? -24.328 -14.352 1.246 1 96.38 76 THR B O 1
ATOM 4710 N N . LEU B 1 77 ? -26.266 -14.008 0.202 1 96.38 77 LEU B N 1
ATOM 4711 C CA . LEU B 1 77 ? -25.719 -12.906 -0.578 1 96.38 77 LEU B CA 1
ATOM 4712 C C . LEU B 1 77 ? -25.344 -11.734 0.324 1 96.38 77 LEU B C 1
ATOM 4714 O O . LEU B 1 77 ? -24.25 -11.18 0.212 1 96.38 77 LEU B O 1
ATOM 4718 N N . GLN B 1 78 ? -26.188 -11.32 1.271 1 95.56 78 GLN B N 1
ATOM 4719 C CA . GLN B 1 78 ? -25.891 -10.109 2.033 1 95.56 78 GLN B CA 1
ATOM 4720 C C . GLN B 1 78 ? -26.453 -10.203 3.451 1 95.56 78 GLN B C 1
ATOM 4722 O O . GLN B 1 78 ? -26.562 -9.188 4.141 1 95.56 78 GLN B O 1
ATOM 4727 N N . ASN B 1 79 ? -26.766 -11.344 3.975 1 95.5 79 ASN B N 1
ATOM 4728 C CA . ASN B 1 79 ? -27.5 -11.43 5.23 1 95.5 79 ASN B CA 1
ATOM 4729 C C . ASN B 1 79 ? -26.688 -12.156 6.305 1 95.5 79 ASN B C 1
ATOM 4731 O O . ASN B 1 79 ? -27.219 -12.453 7.383 1 95.5 79 ASN B O 1
ATOM 4735 N N . ASP B 1 80 ? -25.516 -12.516 6.008 1 96.94 80 ASP B N 1
ATOM 4736 C CA . ASP B 1 80 ? -24.688 -13.195 6.996 1 96.94 80 ASP B CA 1
ATOM 4737 C C . ASP B 1 80 ? -23.938 -12.188 7.867 1 96.94 80 ASP B C 1
ATOM 4739 O O . ASP B 1 80 ? -23.531 -11.125 7.391 1 96.94 80 ASP B O 1
ATOM 4743 N N . THR B 1 81 ? -23.75 -12.453 9.117 1 96.75 81 THR B N 1
ATOM 4744 C CA . THR B 1 81 ? -23.031 -11.633 10.086 1 96.75 81 THR B CA 1
ATOM 4745 C C . THR B 1 81 ? -22.031 -12.477 10.875 1 96.75 81 THR B C 1
ATOM 4747 O O . THR B 1 81 ? -22.328 -13.609 11.258 1 96.75 81 THR B O 1
ATOM 4750 N N . LEU B 1 82 ? -20.891 -11.867 11.102 1 96.94 82 LEU B N 1
ATOM 4751 C CA . LEU B 1 82 ? -19.812 -12.609 11.766 1 96.94 82 LEU B CA 1
ATOM 4752 C C . LEU B 1 82 ? -19.094 -11.727 12.781 1 96.94 82 LEU B C 1
ATOM 4754 O O . LEU B 1 82 ? -18.969 -10.516 12.578 1 96.94 82 LEU B O 1
ATOM 4758 N N . TYR B 1 83 ? -18.719 -12.25 13.922 1 96.25 83 TYR B N 1
ATOM 4759 C CA . TYR B 1 83 ? -17.75 -11.641 14.82 1 96.25 83 TYR B CA 1
ATOM 4760 C C . TYR B 1 83 ? -16.938 -12.711 15.547 1 96.25 83 TYR B C 1
ATOM 4762 O O . TYR B 1 83 ? -17.344 -13.883 15.586 1 96.25 83 TYR B O 1
ATOM 4770 N N . ILE B 1 84 ? -15.789 -12.391 16.047 1 96.81 84 ILE B N 1
ATOM 4771 C CA . ILE B 1 84 ? -14.969 -13.305 16.844 1 96.81 84 ILE B CA 1
ATOM 4772 C C . ILE B 1 84 ? -15.43 -13.281 18.297 1 96.81 84 ILE B C 1
ATOM 4774 O O . ILE B 1 84 ? -15.406 -12.234 18.953 1 96.81 84 ILE B O 1
ATOM 4778 N N . SER B 1 85 ? -15.766 -14.422 18.844 1 95.5 85 SER B N 1
ATOM 4779 C CA . SER B 1 85 ? -16.359 -14.477 20.172 1 95.5 85 SER B CA 1
ATOM 4780 C C . SER B 1 85 ? -15.289 -14.742 21.234 1 95.5 85 SER B C 1
ATOM 4782 O O . SER B 1 85 ? -15.375 -14.211 22.344 1 95.5 85 SER B O 1
ATOM 4784 N N . SER B 1 86 ? -14.344 -15.57 20.891 1 94.38 86 SER B N 1
ATOM 4785 C CA . SER B 1 86 ? -13.328 -15.906 21.891 1 94.38 86 SER B CA 1
ATOM 4786 C C . SER B 1 86 ? -12.031 -16.359 21.234 1 94.38 86 SER B C 1
ATOM 4788 O O . SER B 1 86 ? -12.031 -16.766 20.062 1 94.38 86 SER B O 1
ATOM 4790 N N . ILE B 1 87 ? -10.961 -16.219 22 1 94.5 87 ILE B N 1
ATOM 4791 C CA . ILE B 1 87 ? -9.633 -16.625 21.562 1 94.5 87 ILE B CA 1
ATOM 4792 C C . ILE B 1 87 ? -9.016 -17.547 22.594 1 94.5 87 ILE B C 1
ATOM 4794 O O . ILE B 1 87 ? -9.109 -17.297 23.797 1 94.5 87 ILE B O 1
ATOM 4798 N N . SER B 1 88 ? -8.484 -18.625 22.188 1 93.19 88 SER B N 1
ATOM 4799 C CA . SER B 1 88 ? -7.68 -19.531 23 1 93.19 88 SER B CA 1
ATOM 4800 C C . SER B 1 88 ? -6.207 -19.484 22.594 1 93.19 88 SER B C 1
ATOM 4802 O O . SER B 1 88 ? -5.812 -20.109 21.609 1 93.19 88 SER B O 1
ATOM 4804 N N . ASN B 1 89 ? -5.43 -18.812 23.359 1 90.81 89 ASN B N 1
ATOM 4805 C CA . ASN B 1 89 ? -4.016 -18.656 23.047 1 90.81 89 ASN B CA 1
ATOM 4806 C C . ASN B 1 89 ? -3.211 -19.891 23.453 1 90.81 89 ASN B C 1
ATOM 4808 O O . ASN B 1 89 ? -3.576 -20.594 24.391 1 90.81 89 ASN B O 1
ATOM 4812 N N . PRO B 1 90 ? -2.176 -20.125 22.688 1 90.12 90 PRO B N 1
ATOM 4813 C CA . PRO B 1 90 ? -1.292 -21.203 23.125 1 90.12 90 PRO B CA 1
ATOM 4814 C C . PRO B 1 90 ? -0.524 -20.859 24.406 1 90.12 90 PRO B C 1
ATOM 4816 O O . PRO B 1 90 ? -0.476 -19.688 24.797 1 90.12 90 PRO B O 1
ATOM 4819 N N . SER B 1 91 ? 0.05 -21.891 24.938 1 85.81 91 SER B N 1
ATOM 4820 C CA . SER B 1 91 ? 0.82 -21.688 26.172 1 85.81 91 SER B CA 1
ATOM 4821 C C . SER B 1 91 ? 2.045 -20.812 25.906 1 85.81 91 SER B C 1
ATOM 4823 O O . SER B 1 91 ? 2.727 -20.969 24.891 1 85.81 91 SER B O 1
ATOM 4825 N N . SER B 1 92 ? 2.33 -19.938 26.812 1 86.38 92 SER B N 1
ATOM 4826 C CA . SER B 1 92 ? 3.51 -19.078 26.719 1 86.38 92 SER B CA 1
ATOM 4827 C C . SER B 1 92 ? 4.793 -19.891 26.859 1 86.38 92 SER B C 1
ATOM 4829 O O . SER B 1 92 ? 5.879 -19.391 26.547 1 86.38 92 SER B O 1
ATOM 4831 N N . ALA B 1 93 ? 4.688 -21.047 27.297 1 85.31 93 ALA B N 1
ATOM 4832 C CA . ALA B 1 93 ? 5.84 -21.953 27.406 1 85.31 93 ALA B CA 1
ATOM 4833 C C . ALA B 1 93 ? 6.254 -22.469 26.031 1 85.31 93 ALA B C 1
ATOM 4835 O O . ALA B 1 93 ? 7.422 -22.781 25.812 1 85.31 93 ALA B O 1
ATOM 4836 N N . ASP B 1 94 ? 5.27 -22.5 25.188 1 86.81 94 ASP B N 1
ATOM 4837 C CA . ASP B 1 94 ? 5.527 -23.062 23.875 1 86.81 94 ASP B CA 1
ATOM 4838 C C . ASP B 1 94 ? 5.77 -21.969 22.844 1 86.81 94 ASP B C 1
ATOM 4840 O O . ASP B 1 94 ? 6.574 -22.156 21.922 1 86.81 94 ASP B O 1
ATOM 4844 N N . PHE B 1 95 ? 5.008 -20.875 22.984 1 91 95 PHE B N 1
ATOM 4845 C CA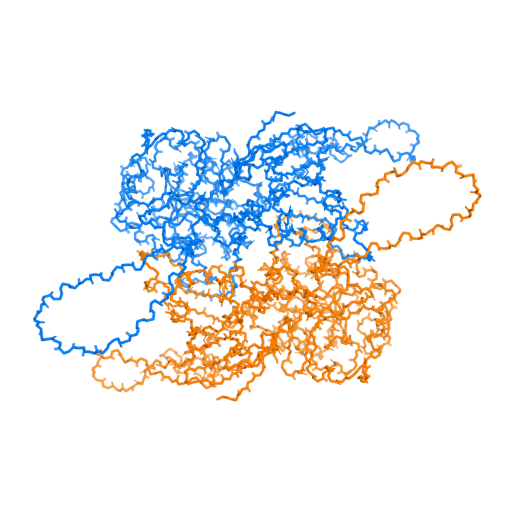 . PHE B 1 95 ? 5.105 -19.781 22.031 1 91 95 PHE B CA 1
ATOM 4846 C C . PHE B 1 95 ? 5.176 -18.438 22.734 1 91 95 PHE B C 1
ATOM 4848 O O . PHE B 1 95 ? 4.48 -18.219 23.734 1 91 95 PHE B O 1
ATOM 4855 N N . LYS B 1 96 ? 6.016 -17.562 22.188 1 88.88 96 LYS B N 1
ATOM 4856 C CA . LYS B 1 96 ? 6.031 -16.188 22.688 1 88.88 96 LYS B CA 1
ATOM 4857 C C . LYS B 1 96 ? 4.73 -15.469 22.344 1 88.88 96 LYS B C 1
ATOM 4859 O O . LYS B 1 96 ? 4.121 -15.734 21.312 1 88.88 96 LYS B O 1
ATOM 4864 N N . PRO B 1 97 ? 4.332 -14.641 23.25 1 87.5 97 PRO B N 1
ATOM 4865 C CA . PRO B 1 97 ? 3.162 -13.836 22.891 1 87.5 97 PRO B CA 1
ATOM 4866 C C . PRO B 1 97 ? 3.365 -13.031 21.609 1 87.5 97 PRO B C 1
ATOM 4868 O O . PRO B 1 97 ? 4.5 -12.703 21.266 1 87.5 97 PRO B O 1
ATOM 4871 N N . PRO B 1 98 ? 2.262 -12.797 20.969 1 86.06 98 PRO B N 1
ATOM 4872 C CA . PRO B 1 98 ? 2.395 -12 19.75 1 86.06 98 PRO B CA 1
ATOM 4873 C C . PRO B 1 98 ? 2.92 -10.594 20.016 1 86.06 98 PRO B C 1
ATOM 4875 O O . PRO B 1 98 ? 2.584 -9.992 21.031 1 86.06 98 PRO B O 1
ATOM 4878 N N . ALA B 1 99 ? 3.662 -10.102 19.062 1 82.81 99 ALA B N 1
ATOM 4879 C CA . ALA B 1 99 ? 4.203 -8.75 19.172 1 82.81 99 ALA B CA 1
ATOM 4880 C C . ALA B 1 99 ? 3.084 -7.715 19.203 1 82.81 99 ALA B C 1
ATOM 4882 O O . ALA B 1 99 ? 3.205 -6.672 19.844 1 82.81 99 ALA B O 1
ATOM 4883 N N . SER B 1 100 ? 2.031 -8 18.469 1 86.12 100 SER B N 1
ATOM 4884 C CA . SER B 1 100 ? 0.859 -7.133 18.422 1 86.12 100 SER B CA 1
ATOM 4885 C C . SER B 1 100 ? -0.431 -7.938 18.516 1 86.12 100 SER B C 1
ATOM 4887 O O . SER B 1 100 ? -0.802 -8.641 17.562 1 86.12 100 SER B O 1
ATOM 4889 N N . PRO B 1 101 ? -1.115 -7.809 19.609 1 87.12 101 PRO B N 1
ATOM 4890 C CA . PRO B 1 101 ? -2.389 -8.516 19.734 1 87.12 101 PRO B CA 1
ATOM 4891 C C . PRO B 1 101 ? -3.4 -8.125 18.672 1 87.12 101 PRO B C 1
ATOM 4893 O O . PRO B 1 101 ? -4.16 -8.969 18.188 1 87.12 101 PRO B O 1
ATOM 4896 N N . THR B 1 102 ? -3.404 -6.84 18.297 1 89.56 102 THR B N 1
ATOM 4897 C CA . THR B 1 102 ? -4.305 -6.359 17.25 1 89.56 102 THR B CA 1
ATOM 4898 C C . THR B 1 102 ? -4.039 -7.086 15.93 1 89.56 102 THR B C 1
ATOM 4900 O O . THR B 1 102 ? -4.977 -7.5 15.25 1 89.56 102 THR B O 1
ATOM 4903 N N . ARG B 1 103 ? -2.82 -7.285 15.633 1 92.31 103 ARG B N 1
ATOM 4904 C CA . ARG B 1 103 ? -2.465 -7.965 14.391 1 92.31 103 ARG B CA 1
ATOM 4905 C C . ARG B 1 103 ? -2.871 -9.438 14.438 1 92.31 103 ARG B C 1
ATOM 4907 O O . ARG B 1 103 ? -3.246 -10.008 13.414 1 92.31 103 ARG B O 1
ATOM 4914 N N . GLN B 1 104 ? -2.748 -9.992 15.594 1 94.06 104 GLN B N 1
ATOM 4915 C CA . GLN B 1 104 ? -3.172 -11.375 15.727 1 94.06 104 GLN B CA 1
ATOM 4916 C C . GLN B 1 104 ? -4.668 -11.523 15.469 1 94.06 104 GLN B C 1
ATOM 4918 O O . GLN B 1 104 ? -5.094 -12.438 14.758 1 94.06 104 GLN B O 1
ATOM 4923 N N . ILE B 1 105 ? -5.418 -10.648 16.062 1 95.38 105 ILE B N 1
ATOM 4924 C CA . ILE B 1 105 ? -6.863 -10.68 15.875 1 95.38 105 ILE B CA 1
ATOM 4925 C C . ILE B 1 105 ? -7.199 -10.43 14.406 1 95.38 105 ILE B C 1
ATOM 4927 O O . ILE B 1 105 ? -8.094 -11.078 13.852 1 95.38 105 ILE B O 1
ATOM 4931 N N . ALA B 1 106 ? -6.492 -9.477 13.805 1 96.31 106 ALA B N 1
ATOM 4932 C CA . ALA B 1 106 ? -6.68 -9.219 12.383 1 96.31 106 ALA B CA 1
ATOM 4933 C C . ALA B 1 106 ? -6.398 -10.469 11.555 1 96.31 106 ALA B C 1
ATOM 4935 O O . ALA B 1 106 ? -7.113 -10.758 10.594 1 96.31 106 ALA B O 1
ATOM 4936 N N . MET B 1 107 ? -5.379 -11.172 11.891 1 97.31 107 MET B N 1
ATOM 4937 C CA . MET B 1 107 ? -5.051 -12.422 11.211 1 97.31 107 MET B CA 1
ATOM 4938 C C . MET B 1 107 ? -6.188 -13.43 11.359 1 97.31 107 MET B C 1
ATOM 4940 O O . MET B 1 107 ? -6.578 -14.078 10.383 1 97.31 107 MET B O 1
ATOM 4944 N N . MET B 1 108 ? -6.727 -13.57 12.57 1 97.88 108 MET B N 1
ATOM 4945 C CA . MET B 1 108 ? -7.824 -14.5 12.828 1 97.88 108 MET B CA 1
ATOM 4946 C C . MET B 1 108 ? -9.047 -14.156 11.984 1 97.88 108 MET B C 1
ATOM 4948 O O . MET B 1 108 ? -9.688 -15.039 11.422 1 97.88 108 MET B O 1
ATOM 4952 N N . LEU B 1 109 ? -9.305 -12.852 11.953 1 98.19 109 LEU B N 1
ATOM 4953 C CA . LEU B 1 109 ? -10.43 -12.422 11.141 1 98.19 109 LEU B CA 1
ATOM 4954 C C . LEU B 1 109 ? -10.172 -12.711 9.664 1 98.19 109 LEU B C 1
ATOM 4956 O O . LEU B 1 109 ? -11.062 -13.188 8.953 1 98.19 109 LEU B O 1
ATOM 4960 N N . TRP B 1 110 ? -9.008 -12.414 9.172 1 98.44 110 TRP B N 1
ATOM 4961 C CA . TRP B 1 110 ? -8.648 -12.68 7.785 1 98.44 110 TRP B CA 1
ATOM 4962 C C . TRP B 1 110 ? -8.828 -14.156 7.453 1 98.44 110 TRP B C 1
ATOM 4964 O O . TRP B 1 110 ? -9.391 -14.5 6.41 1 98.44 110 TRP B O 1
ATOM 4974 N N . ILE B 1 111 ? -8.352 -15.016 8.312 1 98.44 111 ILE B N 1
ATOM 4975 C CA . ILE B 1 111 ? -8.438 -16.453 8.086 1 98.44 111 ILE B CA 1
ATOM 4976 C C . ILE B 1 111 ? -9.898 -16.891 8.086 1 98.44 111 ILE B C 1
ATOM 4978 O O . ILE B 1 111 ? -10.305 -17.719 7.277 1 98.44 111 ILE B O 1
ATOM 4982 N N . SER B 1 112 ? -10.688 -16.344 8.984 1 98.44 112 SER B N 1
ATOM 4983 C CA . SER B 1 112 ? -12.117 -16.641 9.016 1 98.44 112 SER B CA 1
ATOM 4984 C C . SER B 1 112 ? -12.789 -16.25 7.703 1 98.44 112 SER B C 1
ATOM 4986 O O . SER B 1 112 ? -13.602 -17 7.168 1 98.44 112 SER B O 1
ATOM 4988 N N . LEU B 1 113 ? -12.461 -15.086 7.266 1 98.56 113 LEU B N 1
ATOM 4989 C CA . LEU B 1 113 ? -13.016 -14.602 6.008 1 98.56 113 LEU B CA 1
ATOM 4990 C C . LEU B 1 113 ? -12.516 -15.445 4.836 1 98.56 113 LEU B C 1
ATOM 4992 O O . LEU B 1 113 ? -13.25 -15.672 3.873 1 98.56 113 LEU B O 1
ATOM 4996 N N . TYR B 1 114 ? -11.25 -15.844 4.91 1 98.44 114 TYR B N 1
ATOM 4997 C CA . TYR B 1 114 ? -10.688 -16.75 3.91 1 98.44 114 TYR B CA 1
ATOM 4998 C C . TYR B 1 114 ? -11.516 -18.031 3.809 1 98.44 114 TYR B C 1
ATOM 5000 O O . TYR B 1 114 ? -11.844 -18.469 2.707 1 98.44 114 TYR B O 1
ATOM 5008 N N . TRP B 1 115 ? -11.844 -18.547 4.926 1 97.75 115 TRP B N 1
ATOM 5009 C CA . TRP B 1 115 ? -12.719 -19.719 4.957 1 97.75 115 TRP B CA 1
ATOM 5010 C C . TRP B 1 115 ? -14.078 -19.391 4.352 1 97.75 115 TRP B C 1
ATOM 5012 O O . TRP B 1 115 ? -14.602 -20.141 3.527 1 97.75 115 TRP B O 1
ATOM 5022 N N . TYR B 1 116 ? -14.688 -18.312 4.754 1 97.75 116 TYR B N 1
ATOM 5023 C CA . TYR B 1 116 ? -16.031 -17.922 4.332 1 97.75 116 TYR B CA 1
ATOM 5024 C C . TYR B 1 116 ? -16.109 -17.766 2.82 1 97.75 116 TYR B C 1
ATOM 5026 O O . TYR B 1 116 ? -17.016 -18.297 2.18 1 97.75 116 TYR B O 1
ATOM 5034 N N . PHE B 1 117 ? -15.172 -17.109 2.209 1 97.69 117 PHE B N 1
ATOM 5035 C CA . PHE B 1 117 ? -15.234 -16.812 0.784 1 97.69 117 PHE B CA 1
ATOM 5036 C C . PHE B 1 117 ? -14.711 -17.984 -0.039 1 97.69 117 PHE B C 1
ATOM 5038 O O . PHE B 1 117 ? -14.586 -17.875 -1.263 1 97.69 117 PHE B O 1
ATOM 5045 N N . HIS B 1 118 ? -14.32 -19.078 0.614 1 96.81 118 HIS B N 1
ATOM 5046 C CA . HIS B 1 118 ? -14.047 -20.328 -0.074 1 96.81 118 HIS B CA 1
ATOM 5047 C C . HIS B 1 118 ? -15.289 -21.203 -0.123 1 96.81 118 HIS B C 1
ATOM 5049 O O . HIS B 1 118 ? -15.297 -22.234 -0.809 1 96.81 118 HIS B O 1
ATOM 5055 N N . GLN B 1 119 ? -16.328 -20.812 0.635 1 96.12 119 GLN B N 1
ATOM 5056 C CA . GLN B 1 119 ? -17.594 -21.547 0.581 1 96.12 119 GLN B CA 1
ATOM 5057 C C . GLN B 1 119 ? -18.266 -21.391 -0.781 1 96.12 119 GLN B C 1
ATOM 5059 O O . GLN B 1 119 ? -17.922 -20.484 -1.542 1 96.12 119 GLN B O 1
ATOM 5064 N N . PRO B 1 120 ? -19.203 -22.344 -1.125 1 95.12 120 PRO B N 1
ATOM 5065 C CA . PRO B 1 120 ? -19.938 -22.172 -2.381 1 95.12 120 PRO B CA 1
ATOM 5066 C C . PRO B 1 120 ? -20.656 -20.828 -2.469 1 95.12 120 PRO B C 1
ATOM 5068 O O . PRO B 1 120 ? -21.375 -20.453 -1.545 1 95.12 120 PRO B O 1
ATOM 5071 N N . ALA B 1 121 ? -20.484 -20.203 -3.529 1 95.69 121 ALA B N 1
ATOM 5072 C CA . ALA B 1 121 ? -21.016 -18.859 -3.713 1 95.69 121 ALA B CA 1
ATOM 5073 C C . ALA B 1 121 ? -22.547 -18.875 -3.768 1 95.69 121 ALA B C 1
ATOM 5075 O O . ALA B 1 121 ? -23.141 -19.766 -4.387 1 95.69 121 ALA B O 1
ATOM 5076 N N . PRO B 1 122 ? -23.156 -17.906 -3.135 1 96.44 122 PRO B N 1
ATOM 5077 C CA . PRO B 1 122 ? -24.609 -17.766 -3.277 1 96.44 122 PRO B CA 1
ATOM 5078 C C . PRO B 1 122 ? -25.016 -17.172 -4.625 1 96.44 122 PRO B C 1
ATOM 5080 O O . PRO B 1 122 ? -24.172 -16.672 -5.367 1 96.44 122 PRO B O 1
ATOM 5083 N N . SER B 1 123 ? -26.344 -17.312 -4.875 1 95.06 123 SER B N 1
ATOM 5084 C CA . SER B 1 123 ? -26.859 -16.641 -6.059 1 95.06 123 SER B CA 1
ATOM 5085 C C . SER B 1 123 ? -26.703 -15.125 -5.938 1 95.06 123 SER B C 1
ATOM 5087 O O . SER B 1 123 ? -26.953 -14.555 -4.871 1 95.06 123 SER B O 1
ATOM 5089 N N . LYS B 1 124 ? -26.359 -14.555 -7.035 1 95.31 124 LYS B N 1
ATOM 5090 C CA . LYS B 1 124 ? -26.141 -13.109 -7.016 1 95.31 124 LYS B CA 1
ATOM 5091 C C . LYS B 1 124 ? -27.438 -12.359 -7.344 1 95.31 124 LYS B C 1
ATOM 5093 O O . LYS B 1 124 ? -27.484 -11.133 -7.258 1 95.31 124 LYS B O 1
ATOM 5098 N N . ILE B 1 125 ? -28.453 -13.062 -7.707 1 94 125 ILE B N 1
ATOM 5099 C CA . ILE B 1 125 ? -29.703 -12.438 -8.117 1 94 125 ILE B CA 1
ATOM 5100 C C . ILE B 1 125 ? -30.406 -11.852 -6.895 1 94 125 ILE B C 1
ATOM 5102 O O . ILE B 1 125 ? -30.656 -12.562 -5.914 1 94 125 ILE B O 1
ATOM 5106 N N . LEU B 1 126 ? -30.703 -10.617 -6.934 1 92.62 126 LEU B N 1
ATOM 5107 C CA . LEU B 1 126 ? -31.391 -9.938 -5.836 1 92.62 126 LEU B CA 1
ATOM 5108 C C . LEU B 1 126 ? -32.875 -10.281 -5.82 1 92.62 126 LEU B C 1
ATOM 5110 O O . LEU B 1 126 ? -33.469 -10.562 -6.863 1 92.62 126 LEU B O 1
ATOM 5114 N N . PRO B 1 127 ? -33.438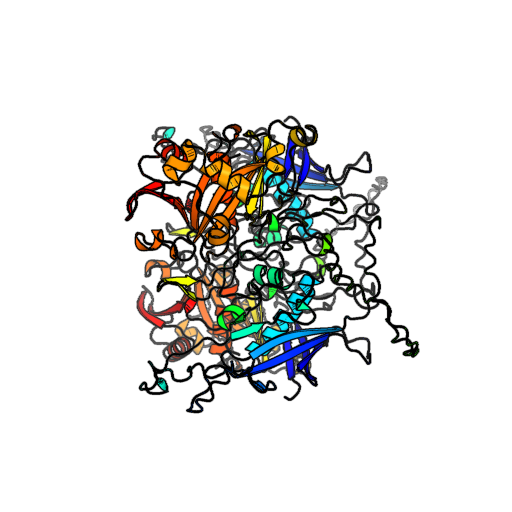 -10.234 -4.605 1 89.12 127 PRO B N 1
ATOM 5115 C CA . PRO B 1 127 ? -34.906 -10.422 -4.547 1 89.12 127 PRO B CA 1
ATOM 5116 C C . PRO B 1 127 ? -35.656 -9.359 -5.324 1 89.12 127 PRO B C 1
ATOM 5118 O O . PRO B 1 127 ? -35.156 -8.258 -5.539 1 89.12 127 PRO B O 1
ATOM 5121 N N . PRO B 1 128 ? -36.844 -9.727 -5.781 1 90.88 128 PRO B N 1
ATOM 5122 C CA . PRO B 1 128 ? -37.625 -8.766 -6.566 1 90.88 128 PRO B CA 1
ATOM 5123 C C . PRO B 1 128 ? -38.062 -7.543 -5.754 1 90.88 128 PRO B C 1
ATOM 5125 O O . PRO B 1 128 ? -38.375 -7.66 -4.566 1 90.88 128 PRO B O 1
ATOM 5128 N N . THR B 1 129 ? -37.906 -6.418 -6.363 1 90.88 129 THR B N 1
ATOM 5129 C CA . THR B 1 129 ? -38.375 -5.148 -5.84 1 90.88 129 THR B CA 1
ATOM 5130 C C . THR B 1 129 ? -39.594 -4.656 -6.648 1 90.88 129 THR B C 1
ATOM 5132 O O . THR B 1 129 ? -40.062 -5.348 -7.555 1 90.88 129 THR B O 1
ATOM 5135 N N . GLU B 1 130 ? -40.062 -3.48 -6.273 1 90.81 130 GLU B N 1
ATOM 5136 C CA . GLU B 1 130 ? -41.156 -2.875 -7.039 1 90.81 130 GLU B CA 1
ATOM 5137 C C . GLU B 1 130 ? -40.719 -2.59 -8.477 1 90.81 130 GLU B C 1
ATOM 5139 O O . GLU B 1 130 ? -41.5 -2.752 -9.414 1 90.81 130 GLU B O 1
ATOM 5144 N N . LYS B 1 131 ? -39.531 -2.264 -8.633 1 92.19 131 LYS B N 1
ATOM 5145 C CA . LYS B 1 131 ? -39.031 -1.878 -9.938 1 92.19 131 LYS B CA 1
ATOM 5146 C C . LYS B 1 131 ? -38.656 -3.105 -10.773 1 92.19 131 LYS B C 1
ATOM 5148 O O . LYS B 1 131 ? -38.75 -3.082 -12 1 92.19 131 LYS B O 1
ATOM 5153 N N . SER B 1 132 ? -38.25 -4.242 -10.141 1 91.5 132 SER B N 1
ATOM 5154 C CA . SER B 1 132 ? -37.75 -5.391 -10.883 1 91.5 132 SER B CA 1
ATOM 5155 C C . SER B 1 132 ? -38.719 -6.555 -10.859 1 91.5 132 SER B C 1
ATOM 5157 O O . SER B 1 132 ? -38.406 -7.652 -11.32 1 91.5 132 SER B O 1
ATOM 5159 N N . GLY B 1 133 ? -39.906 -6.375 -10.281 1 90.06 133 GLY B N 1
ATOM 5160 C CA . GLY B 1 133 ? -40.875 -7.438 -10.117 1 90.06 133 GLY B CA 1
ATOM 5161 C C . GLY B 1 133 ? -41.312 -8.047 -11.43 1 90.06 133 GLY B C 1
ATOM 5162 O O . GLY B 1 133 ? -41.688 -9.227 -11.492 1 90.06 133 GLY B O 1
ATOM 5163 N N . LEU B 1 134 ? -41.281 -7.238 -12.438 1 92.62 134 LEU B N 1
ATOM 5164 C CA . LEU B 1 134 ? -41.781 -7.707 -13.734 1 92.62 134 LEU B CA 1
ATOM 5165 C C . LEU B 1 134 ? -40.625 -8.203 -14.594 1 92.62 134 LEU B C 1
ATOM 5167 O O . LEU B 1 134 ? -40.812 -8.703 -15.703 1 92.62 134 LEU B O 1
ATOM 5171 N N . THR B 1 135 ? -39.469 -8.047 -14.125 1 93.88 135 THR B N 1
ATOM 5172 C CA . THR B 1 135 ? -38.312 -8.523 -14.852 1 93.88 135 THR B CA 1
ATOM 5173 C C . THR B 1 135 ? -38.125 -10.023 -14.641 1 93.88 135 THR B C 1
ATOM 5175 O O . THR B 1 135 ? -38.25 -10.523 -13.523 1 93.88 135 THR B O 1
ATOM 5178 N N . ALA B 1 136 ? -37.875 -10.789 -15.75 1 94.06 136 ALA B N 1
ATOM 5179 C CA . ALA B 1 136 ? -37.531 -12.211 -15.625 1 94.06 136 ALA B CA 1
ATOM 5180 C C . ALA B 1 136 ? -36.375 -12.414 -14.633 1 94.06 136 ALA B C 1
ATOM 5182 O O . ALA B 1 136 ? -35.5 -11.57 -14.531 1 94.06 136 ALA B O 1
ATOM 5183 N N . VAL B 1 137 ? -36.406 -13.5 -13.922 1 92.44 137 VAL B N 1
ATOM 5184 C CA . VAL B 1 137 ? -35.469 -13.789 -12.859 1 92.44 137 VAL B CA 1
ATOM 5185 C C . VAL B 1 137 ? -34.031 -13.641 -13.391 1 92.44 137 VAL B C 1
ATOM 5187 O O . VAL B 1 137 ? -33.188 -13.047 -12.727 1 92.44 137 VAL B O 1
ATOM 5190 N N . GLU B 1 138 ? -33.781 -14.109 -14.523 1 91.88 138 GLU B N 1
ATOM 5191 C CA . GLU B 1 138 ? -32.438 -14.086 -15.102 1 91.88 138 GLU B CA 1
ATOM 5192 C C . GLU B 1 138 ? -31.984 -12.664 -15.422 1 91.88 138 GLU B C 1
ATOM 5194 O O . GLU B 1 138 ? -30.797 -12.383 -15.547 1 91.88 138 GLU B O 1
ATOM 5199 N N . GLY B 1 139 ? -32.938 -11.805 -15.5 1 94.56 139 GLY B N 1
ATOM 5200 C CA . GLY B 1 139 ? -32.625 -10.43 -15.859 1 94.56 139 GLY B CA 1
ATOM 5201 C C . GLY B 1 139 ? -32.656 -9.484 -14.672 1 94.56 139 GLY B C 1
ATOM 5202 O O . GLY B 1 139 ? -32.438 -8.281 -14.828 1 94.56 139 GLY B O 1
ATOM 5203 N N . ARG B 1 140 ? -32.969 -9.953 -13.539 1 93.19 140 ARG B N 1
ATOM 5204 C CA . ARG B 1 140 ? -33.062 -9.117 -12.344 1 93.19 140 ARG B CA 1
ATOM 5205 C C . ARG B 1 140 ? -31.672 -8.625 -11.938 1 93.19 140 ARG B C 1
ATOM 5207 O O . ARG B 1 140 ? -30.656 -9.25 -12.258 1 93.19 140 ARG B O 1
ATOM 5214 N N . PRO B 1 141 ? -31.609 -7.496 -11.188 1 93.81 141 PRO B N 1
ATOM 5215 C CA . PRO B 1 141 ? -30.328 -6.961 -10.727 1 93.81 141 PRO B CA 1
ATOM 5216 C C . PRO B 1 141 ? -29.562 -7.949 -9.852 1 93.81 141 PRO B C 1
ATOM 5218 O O . PRO B 1 141 ? -30.172 -8.805 -9.203 1 93.81 141 PRO B O 1
ATOM 5221 N N . ARG B 1 142 ? -28.312 -7.844 -9.969 1 94 142 ARG B N 1
ATOM 5222 C CA . ARG B 1 142 ? -27.422 -8.68 -9.18 1 94 142 ARG B CA 1
ATOM 5223 C C . ARG B 1 142 ? -26.75 -7.879 -8.062 1 94 142 ARG B C 1
ATOM 5225 O O . ARG B 1 142 ? -26.531 -6.676 -8.211 1 94 142 ARG B O 1
ATOM 5232 N N . GLY B 1 143 ? -26.5 -8.508 -6.969 1 93.5 143 GLY B N 1
ATOM 5233 C CA . GLY B 1 143 ? -25.812 -7.883 -5.848 1 93.5 143 GLY B CA 1
ATOM 5234 C C . GLY B 1 143 ? -24.438 -8.453 -5.602 1 93.5 143 GLY B C 1
ATOM 5235 O O . GLY B 1 143 ? -24.031 -9.414 -6.258 1 93.5 143 GLY B O 1
ATOM 5236 N N . GLU B 1 144 ? -23.781 -7.809 -4.688 1 94 144 GLU B N 1
ATOM 5237 C CA . GLU B 1 144 ? -22.453 -8.258 -4.301 1 94 144 GLU B CA 1
ATOM 5238 C C . GLU B 1 144 ? -22.516 -9.211 -3.111 1 94 144 GLU B C 1
ATOM 5240 O O . GLU B 1 144 ? -23.297 -9 -2.184 1 94 144 GLU B O 1
ATOM 5245 N N . TRP B 1 145 ? -21.766 -10.297 -3.215 1 97.19 145 TRP B N 1
ATOM 5246 C CA . TRP B 1 145 ? -21.609 -11.203 -2.078 1 97.19 145 TRP B CA 1
ATOM 5247 C C . TRP B 1 145 ? -20.844 -10.523 -0.946 1 97.19 145 TRP B C 1
ATOM 5249 O O . TRP B 1 145 ? -19.672 -10.18 -1.105 1 97.19 145 TRP B O 1
ATOM 5259 N N . ARG B 1 146 ? -21.547 -10.266 0.202 1 96.94 146 ARG B N 1
ATOM 5260 C CA . ARG B 1 146 ? -20.891 -9.586 1.318 1 96.94 146 ARG B CA 1
ATOM 5261 C C . ARG B 1 146 ? -21.297 -10.211 2.648 1 96.94 146 ARG B C 1
ATOM 5263 O O . ARG B 1 146 ? -22.344 -10.836 2.754 1 96.94 146 ARG B O 1
ATOM 5270 N N . ILE B 1 147 ? -20.453 -10.07 3.633 1 98.12 147 ILE B N 1
ATOM 5271 C CA . ILE B 1 147 ? -20.703 -10.5 5 1 98.12 147 ILE B CA 1
ATOM 5272 C C . ILE B 1 147 ? -20.516 -9.32 5.957 1 98.12 147 ILE B C 1
ATOM 5274 O O . ILE B 1 147 ? -19.594 -8.523 5.789 1 98.12 147 ILE B O 1
ATOM 5278 N N . GLN B 1 148 ? -21.438 -9.211 6.922 1 97.5 148 GLN B N 1
ATOM 5279 C CA . GLN B 1 148 ? -21.359 -8.133 7.906 1 97.5 148 GLN B CA 1
ATOM 5280 C C . GLN B 1 148 ? -20.438 -8.508 9.062 1 97.5 148 GLN B C 1
ATOM 5282 O O . GLN B 1 148 ? -20.422 -9.656 9.508 1 97.5 148 GLN B O 1
ATOM 5287 N N . ILE B 1 149 ? -19.672 -7.602 9.492 1 97.56 149 ILE B N 1
ATOM 5288 C CA . ILE B 1 149 ? -18.812 -7.758 10.664 1 97.56 149 ILE B CA 1
ATOM 5289 C C . ILE B 1 149 ? -19.406 -6.992 11.844 1 97.56 149 ILE B C 1
ATOM 5291 O O . ILE B 1 149 ? -19.5 -5.762 11.805 1 97.56 149 ILE B O 1
ATOM 5295 N N . LYS B 1 150 ? -19.703 -7.676 12.82 1 93.56 150 LYS B N 1
ATOM 5296 C CA . LYS B 1 150 ? -20.375 -7.074 13.977 1 93.56 150 LYS B CA 1
ATOM 5297 C C . LYS B 1 150 ? -19.359 -6.719 15.062 1 93.56 150 LYS B C 1
ATOM 5299 O O . LYS B 1 150 ? -18.453 -7.496 15.344 1 93.56 150 LYS B O 1
ATOM 5304 N N . ARG B 1 151 ? -19.594 -5.559 15.602 1 92.31 151 ARG B N 1
ATOM 5305 C CA . ARG B 1 151 ? -18.797 -5.145 16.75 1 92.31 151 ARG B CA 1
ATOM 5306 C C . ARG B 1 151 ? -19.266 -5.852 18.016 1 92.31 151 ARG B C 1
ATOM 5308 O O . ARG B 1 151 ? -19.953 -5.258 18.844 1 92.31 151 ARG B O 1
ATOM 5315 N N . ASP B 1 152 ? -18.828 -7.039 18.203 1 92.25 152 ASP B N 1
ATOM 5316 C CA . ASP B 1 152 ? -19.172 -7.863 19.344 1 92.25 152 ASP B CA 1
ATOM 5317 C C . ASP B 1 152 ? -18.031 -8.789 19.734 1 92.25 152 ASP B C 1
ATOM 5319 O O . ASP B 1 152 ? -17.031 -8.898 19.016 1 92.25 152 ASP B O 1
ATOM 5323 N N . GLY B 1 153 ? -18.125 -9.328 20.953 1 93.25 153 GLY B N 1
ATOM 5324 C CA . GLY B 1 153 ? -17.078 -10.219 21.422 1 93.25 153 GLY B CA 1
ATOM 5325 C C . GLY B 1 153 ? -15.727 -9.531 21.578 1 93.25 153 GLY B C 1
ATOM 5326 O O . GLY B 1 153 ? -15.633 -8.477 22.203 1 93.25 153 GLY B O 1
ATOM 5327 N N . VAL B 1 154 ? -14.734 -10.18 20.938 1 93.06 154 VAL B N 1
ATOM 5328 C CA . VAL B 1 154 ? -13.367 -9.688 21.031 1 93.06 154 VAL B CA 1
ATOM 5329 C C . VAL B 1 154 ? -13.258 -8.328 20.328 1 93.06 154 VAL B C 1
ATOM 5331 O O . VAL B 1 154 ? -12.375 -7.531 20.641 1 93.06 154 VAL B O 1
ATOM 5334 N N . LEU B 1 155 ? -14.148 -8.008 19.391 1 90.94 155 LEU B N 1
ATOM 5335 C CA . LEU B 1 155 ? -14.047 -6.816 18.547 1 90.94 155 LEU B CA 1
ATOM 5336 C C . LEU B 1 155 ? -14.633 -5.605 19.266 1 90.94 155 LEU B C 1
ATOM 5338 O O . LEU B 1 155 ? -14.57 -4.484 18.75 1 90.94 155 LEU B O 1
ATOM 5342 N N . ARG B 1 156 ? -15.188 -5.73 20.406 1 85.75 156 ARG B N 1
ATOM 5343 C CA . ARG B 1 156 ? -15.766 -4.625 21.172 1 85.75 156 ARG B CA 1
ATOM 5344 C C . ARG B 1 156 ? -14.672 -3.764 21.797 1 85.75 156 ARG B C 1
ATOM 5346 O O . ARG B 1 156 ? -14.875 -2.572 22.031 1 85.75 156 ARG B O 1
ATOM 5353 N N . GLY B 1 157 ? -13.531 -4.375 21.969 1 72.88 157 GLY B N 1
ATOM 5354 C CA . GLY B 1 157 ? -12.523 -3.652 22.719 1 72.88 157 GLY B CA 1
ATOM 5355 C C . GLY B 1 157 ? -11.398 -3.104 21.859 1 72.88 157 GLY B C 1
ATOM 5356 O O . GLY B 1 157 ? -11.359 -3.355 20.656 1 72.88 157 GLY B O 1
ATOM 5357 N N . ARG B 1 158 ? -10.727 -2.156 22.438 1 67.38 158 ARG B N 1
ATOM 5358 C CA . ARG B 1 158 ? -9.414 -1.722 21.969 1 67.38 158 ARG B CA 1
ATOM 5359 C C . ARG B 1 158 ? -9.523 -0.96 20.656 1 67.38 158 ARG B C 1
ATOM 5361 O O . ARG B 1 158 ? -8.633 -1.041 19.812 1 67.38 158 ARG B O 1
ATOM 5368 N N . ASN B 1 159 ? -10.672 -0.406 20.438 1 79.56 159 ASN B N 1
ATOM 5369 C CA . ASN B 1 159 ? -10.82 0.323 19.188 1 79.56 159 ASN B CA 1
ATOM 5370 C C . ASN B 1 159 ? -10.43 -0.537 17.984 1 79.56 159 ASN B C 1
ATOM 5372 O O . ASN B 1 159 ? -9.797 -0.049 17.047 1 79.56 159 ASN B O 1
ATOM 5376 N N . LEU B 1 160 ? -10.805 -1.754 18.031 1 87.56 160 LEU B N 1
ATOM 5377 C CA . LEU B 1 160 ? -10.359 -2.705 17.016 1 87.56 160 LEU B CA 1
ATOM 5378 C C . LEU B 1 160 ? -11.031 -2.43 15.68 1 87.56 160 LEU B C 1
ATOM 5380 O O . LEU B 1 160 ? -10.406 -2.572 14.625 1 87.56 160 LEU B O 1
ATOM 5384 N N . ILE B 1 161 ? -12.266 -2.014 15.695 1 91.25 161 ILE B N 1
ATOM 5385 C CA . ILE B 1 161 ? -13.023 -1.873 14.453 1 91.25 161 ILE B CA 1
ATOM 5386 C C . ILE B 1 161 ? -12.391 -0.788 13.586 1 91.25 161 ILE B C 1
ATOM 5388 O O . ILE B 1 161 ? -12.062 -1.029 12.422 1 91.25 161 ILE B O 1
ATOM 5392 N N . PRO B 1 162 ? -12.078 0.368 14.156 1 89.31 162 PRO B N 1
ATOM 5393 C CA . PRO B 1 162 ? -11.398 1.372 13.336 1 89.31 162 PRO B CA 1
ATOM 5394 C C . PRO B 1 162 ? -10.031 0.904 12.844 1 89.31 162 PRO B C 1
ATOM 5396 O O . PRO B 1 162 ? -9.641 1.219 11.719 1 89.31 162 PRO B O 1
ATOM 5399 N N . LYS B 1 163 ? -9.352 0.199 13.641 1 91.12 163 LYS B N 1
ATOM 5400 C CA . LYS B 1 163 ? -8.039 -0.292 13.242 1 91.12 163 LYS B CA 1
ATOM 5401 C C . LYS B 1 163 ? -8.148 -1.278 12.078 1 91.12 163 LYS B C 1
ATOM 5403 O O . LYS B 1 163 ? -7.371 -1.206 11.125 1 91.12 163 LYS B O 1
ATOM 5408 N N . LEU B 1 164 ? -9.109 -2.174 12.18 1 94.81 164 LEU B N 1
ATOM 5409 C CA . LEU B 1 164 ? -9.32 -3.16 11.125 1 94.81 164 LEU B CA 1
ATOM 5410 C C . LEU B 1 164 ? -9.727 -2.484 9.82 1 94.81 164 LEU B C 1
ATOM 5412 O O . LEU B 1 164 ? -9.328 -2.924 8.734 1 94.81 164 LEU B O 1
ATOM 5416 N N . GLU B 1 165 ? -10.531 -1.453 9.945 1 95 165 GLU B N 1
ATOM 5417 C CA . GLU B 1 165 ? -10.93 -0.68 8.773 1 95 165 GLU B CA 1
ATOM 5418 C C . GLU B 1 165 ? -9.727 0.014 8.141 1 95 165 GLU B C 1
ATOM 5420 O O . GLU B 1 165 ? -9.555 -0.015 6.918 1 95 165 GLU B O 1
ATOM 5425 N N . ARG B 1 166 ? -8.859 0.551 8.914 1 92.75 166 ARG B N 1
ATOM 5426 C CA . ARG B 1 166 ? -7.668 1.237 8.414 1 92.75 166 ARG B CA 1
ATOM 5427 C C . ARG B 1 166 ? -6.707 0.258 7.746 1 92.75 166 ARG B C 1
ATOM 5429 O O . ARG B 1 166 ? -5.988 0.625 6.816 1 92.75 166 ARG B O 1
ATOM 5436 N N . MET B 1 167 ? -6.789 -0.958 8.234 1 93.88 167 MET B N 1
ATOM 5437 C CA . MET B 1 167 ? -5.934 -1.994 7.66 1 93.88 167 MET B CA 1
ATOM 5438 C C . MET B 1 167 ? -6.469 -2.455 6.309 1 93.88 167 MET B C 1
ATOM 5440 O O . MET B 1 167 ? -5.805 -3.211 5.598 1 93.88 167 MET B O 1
ATOM 5444 N N . GLY B 1 168 ? -7.66 -2.059 5.973 1 94.81 168 GLY B N 1
ATOM 5445 C CA . GLY B 1 168 ? -8.273 -2.459 4.715 1 94.81 168 GLY B CA 1
ATOM 5446 C C . GLY B 1 168 ? -8.953 -3.812 4.789 1 94.81 168 GLY B C 1
ATOM 5447 O O . GLY B 1 168 ? -9.305 -4.395 3.762 1 94.81 168 GLY B O 1
ATOM 5448 N N . LEU B 1 169 ? -9.109 -4.316 5.988 1 96.94 169 LEU B N 1
ATOM 5449 C CA . LEU B 1 169 ? -9.664 -5.652 6.152 1 96.94 169 LEU B CA 1
ATOM 5450 C C . LEU B 1 169 ? -11.188 -5.613 6.125 1 96.94 169 LEU B C 1
ATOM 5452 O O . LEU B 1 169 ? -11.836 -6.566 5.676 1 96.94 169 LEU B O 1
ATOM 5456 N N . ILE B 1 170 ? -11.758 -4.535 6.684 1 97.38 170 ILE B N 1
ATOM 5457 C CA . ILE B 1 170 ? -13.203 -4.344 6.648 1 97.38 170 ILE B CA 1
ATOM 5458 C C . ILE B 1 170 ? -13.531 -2.955 6.098 1 97.38 170 ILE B C 1
ATOM 5460 O O . ILE B 1 170 ? -12.656 -2.092 6.023 1 97.38 170 ILE B O 1
ATOM 5464 N N . ALA B 1 171 ? -14.758 -2.783 5.703 1 97.25 171 ALA B N 1
ATOM 5465 C CA . ALA B 1 171 ? -15.156 -1.526 5.078 1 97.25 171 ALA B CA 1
ATOM 5466 C C . ALA B 1 171 ? -16.531 -1.084 5.566 1 97.25 171 ALA B C 1
ATOM 5468 O O . ALA B 1 171 ? -17.25 -1.858 6.203 1 97.25 171 ALA B O 1
ATOM 5469 N N . SER B 1 172 ? -16.812 0.168 5.355 1 95.25 172 SER B N 1
ATOM 5470 C CA . SER B 1 172 ? -18.109 0.779 5.625 1 95.25 172 SER B CA 1
ATOM 5471 C C . SER B 1 172 ? -18.578 1.631 4.449 1 95.25 172 SER B C 1
ATOM 5473 O O . SER B 1 172 ? -17.766 2.24 3.756 1 95.25 172 SER B O 1
ATOM 5475 N N . LEU B 1 173 ? -19.875 1.644 4.238 1 94 173 LEU B N 1
ATOM 5476 C CA . LEU B 1 173 ? -20.406 2.535 3.213 1 94 173 LEU B CA 1
ATOM 5477 C C . LEU B 1 173 ? -20.578 3.949 3.758 1 94 173 LEU B C 1
ATOM 5479 O O . LEU B 1 173 ? -20.781 4.895 2.994 1 94 173 LEU B O 1
ATOM 5483 N N . ASP B 1 174 ? -20.484 4.105 5.047 1 93.5 174 ASP B N 1
ATOM 5484 C CA . ASP B 1 174 ? -20.469 5.422 5.672 1 93.5 174 ASP B CA 1
ATOM 5485 C C . ASP B 1 174 ? -19.031 5.902 5.891 1 93.5 174 ASP B C 1
ATOM 5487 O O . ASP B 1 174 ? -18.391 5.551 6.891 1 93.5 174 ASP B O 1
ATOM 5491 N N . SER B 1 175 ? -18.594 6.758 5.078 1 94.44 175 SER B N 1
ATOM 5492 C CA . SER B 1 175 ? -17.203 7.215 5.121 1 94.44 175 SER B CA 1
ATOM 5493 C C . SER B 1 175 ? -17.078 8.523 5.891 1 94.44 175 SER B C 1
ATOM 5495 O O . SER B 1 175 ? -16.078 9.227 5.773 1 94.44 175 SER B O 1
ATOM 5497 N N . ALA B 1 176 ? -18.078 8.914 6.621 1 95.31 176 ALA B N 1
ATOM 5498 C CA . ALA B 1 176 ? -18.016 10.133 7.422 1 95.31 176 ALA B CA 1
ATOM 5499 C C . ALA B 1 176 ? -17.156 9.922 8.664 1 95.31 176 ALA B C 1
ATOM 5501 O O . ALA B 1 176 ? -17.016 8.797 9.156 1 95.31 176 ALA B O 1
ATOM 5502 N N . VAL B 1 177 ? -16.547 10.969 9.102 1 93.69 177 VAL B N 1
ATOM 5503 C CA . VAL B 1 177 ? -15.859 10.93 10.391 1 93.69 177 VAL B CA 1
ATOM 5504 C C . VAL B 1 177 ? -16.859 10.609 11.5 1 93.69 177 VAL B C 1
ATOM 5506 O O . VAL B 1 177 ? -16.625 9.711 12.312 1 93.69 177 VAL B O 1
ATOM 5509 N N . GLY B 1 178 ? -17.953 11.328 11.461 1 89.31 178 GLY B N 1
ATOM 5510 C CA . GLY B 1 178 ? -18.953 11.219 12.508 1 89.31 178 GLY B CA 1
ATOM 5511 C C . GLY B 1 178 ? -18.688 12.117 13.695 1 89.31 178 GLY B C 1
ATOM 5512 O O . GLY B 1 178 ? -17.594 12.656 13.836 1 89.31 178 GLY B O 1
ATOM 5513 N N . SER B 1 179 ? -19.688 12.352 14.523 1 85.44 179 SER B N 1
ATOM 5514 C CA . SER B 1 179 ? -19.578 13.281 15.648 1 85.44 179 SER B CA 1
ATOM 5515 C C . SER B 1 179 ? -19.594 12.547 16.984 1 85.44 179 SER B C 1
ATOM 5517 O O . SER B 1 179 ? -19.562 13.172 18.047 1 85.44 179 SER B O 1
ATOM 5519 N N . SER B 1 180 ? -19.594 11.273 16.828 1 80.12 180 SER B N 1
ATOM 5520 C CA . SER B 1 180 ? -19.625 10.508 18.078 1 80.12 180 SER B CA 1
ATOM 5521 C C . SER B 1 180 ? -18.266 10.484 18.75 1 80.12 180 SER B C 1
ATOM 5523 O O . SER B 1 180 ? -17.234 10.336 18.078 1 80.12 180 SER B O 1
ATOM 5525 N N . LEU B 1 181 ? -18.281 10.695 20.078 1 69.94 181 LEU B N 1
ATOM 5526 C CA . LEU B 1 181 ? -17.031 10.75 20.844 1 69.94 181 LEU B CA 1
ATOM 5527 C C . LEU B 1 181 ? -16.5 9.344 21.125 1 69.94 181 LEU B C 1
ATOM 5529 O O . LEU B 1 181 ? -15.305 9.164 21.344 1 69.94 181 LEU B O 1
ATOM 5533 N N . ASP B 1 182 ? -17.469 8.438 21.125 1 65.56 182 ASP B N 1
ATOM 5534 C CA . ASP B 1 182 ? -17.047 7.066 21.406 1 65.56 182 ASP B CA 1
ATOM 5535 C C . ASP B 1 182 ? -17.328 6.16 20.203 1 65.56 182 ASP B C 1
ATOM 5537 O O . ASP B 1 182 ? -17.984 6.566 19.25 1 65.56 182 ASP B O 1
ATOM 5541 N N . ASP B 1 183 ? -16.594 5.207 20.031 1 62.97 183 ASP B N 1
ATOM 5542 C CA . ASP B 1 183 ? -16.719 4.27 18.922 1 62.97 183 ASP B CA 1
ATOM 5543 C C . ASP B 1 183 ? -17.984 3.424 19.062 1 62.97 183 ASP B C 1
ATOM 5545 O O . ASP B 1 183 ? -18.141 2.41 18.375 1 62.97 183 ASP B O 1
ATOM 5549 N N . THR B 1 184 ? -18.797 3.797 19.906 1 62.75 184 THR B N 1
ATOM 5550 C CA . THR B 1 184 ? -19.984 2.988 20.125 1 62.75 184 THR B CA 1
ATOM 5551 C C . THR B 1 184 ? -21.156 3.512 19.297 1 62.75 184 THR B C 1
ATOM 5553 O O . THR B 1 184 ? -22.25 2.943 19.328 1 62.75 184 THR B O 1
ATOM 5556 N N . GLY B 1 185 ? -20.797 4.48 18.609 1 67.44 185 GLY B N 1
ATOM 5557 C CA . GLY B 1 185 ? -21.859 5.039 17.797 1 67.44 185 GLY B CA 1
ATOM 5558 C C . GLY B 1 185 ? -22.141 4.234 16.547 1 67.44 185 GLY B C 1
ATOM 5559 O O . GLY B 1 185 ? -21.469 3.24 16.266 1 67.44 185 GLY B O 1
ATOM 5560 N N . ASP B 1 186 ? -23.172 4.574 15.891 1 73.56 186 ASP B N 1
ATOM 5561 C CA . ASP B 1 186 ? -23.688 3.924 14.688 1 73.56 186 ASP B CA 1
ATOM 5562 C C . ASP B 1 186 ? -22.688 4.043 13.539 1 73.56 186 ASP B C 1
ATOM 5564 O O . ASP B 1 186 ? -22.781 3.301 12.555 1 73.56 186 ASP B O 1
ATOM 5568 N N . GLU B 1 187 ? -21.719 4.895 13.789 1 76.5 187 GLU B N 1
ATOM 5569 C CA . GLU B 1 187 ? -20.781 5.152 12.695 1 76.5 187 GLU B CA 1
ATOM 5570 C C . GLU B 1 187 ? -19.938 3.922 12.391 1 76.5 187 GLU B C 1
ATOM 5572 O O . GLU B 1 187 ? -19.469 3.752 11.266 1 76.5 187 GLU B O 1
ATOM 5577 N N . TRP B 1 188 ? -19.75 3.121 13.328 1 82.06 188 TRP B N 1
ATOM 5578 C CA . TRP B 1 188 ? -18.906 1.951 13.164 1 82.06 188 TRP B CA 1
ATOM 5579 C C . TRP B 1 188 ? -19.703 0.664 13.297 1 82.06 188 TRP B C 1
ATOM 5581 O O . TRP B 1 188 ? -19.141 -0.411 13.508 1 82.06 188 TRP B O 1
ATOM 5591 N N . ALA B 1 189 ? -20.984 0.764 13.172 1 83.75 189 ALA B N 1
ATOM 5592 C CA . ALA B 1 189 ? -21.859 -0.376 13.422 1 83.75 189 ALA B CA 1
ATOM 5593 C C . ALA B 1 189 ? -22.031 -1.213 12.156 1 83.75 189 ALA B C 1
ATOM 5595 O O . ALA B 1 189 ? -22.266 -2.422 12.234 1 83.75 189 ALA B O 1
ATOM 5596 N N . ASN B 1 190 ? -21.906 -0.592 11.062 1 90.31 190 ASN B N 1
ATOM 5597 C CA . ASN B 1 190 ? -22.188 -1.298 9.812 1 90.31 190 ASN B CA 1
ATOM 5598 C C . ASN B 1 190 ? -20.922 -1.557 9.008 1 90.31 190 ASN B C 1
ATOM 5600 O O . ASN B 1 190 ? -20.656 -0.879 8.016 1 90.31 190 ASN B O 1
ATOM 5604 N N . MET B 1 191 ? -20.234 -2.52 9.453 1 96.12 191 MET B N 1
ATOM 5605 C CA . MET B 1 191 ? -19.016 -2.924 8.766 1 96.12 191 MET B CA 1
ATOM 5606 C C . MET B 1 191 ? -19.25 -4.18 7.934 1 96.12 191 MET B C 1
ATOM 5608 O O . MET B 1 191 ? -20.062 -5.031 8.305 1 96.12 191 MET B O 1
ATOM 5612 N N . PHE B 1 192 ? -18.594 -4.289 6.793 1 97.56 192 PHE B N 1
ATOM 5613 C CA . PHE B 1 192 ? -18.781 -5.461 5.945 1 97.56 192 PHE B CA 1
ATOM 5614 C C . PHE B 1 192 ? -17.5 -5.805 5.199 1 97.56 192 PHE B C 1
ATOM 5616 O O . PHE B 1 192 ? -16.531 -5.035 5.223 1 97.56 192 PHE B O 1
ATOM 5623 N N . VAL B 1 193 ? -17.453 -6.973 4.648 1 98.31 193 VAL B N 1
ATOM 5624 C CA . VAL B 1 193 ? -16.453 -7.418 3.684 1 98.31 193 VAL B CA 1
ATOM 5625 C C . VAL B 1 193 ? -17.141 -8.047 2.479 1 98.31 193 VAL B C 1
ATOM 5627 O O . VAL B 1 193 ? -18.016 -8.898 2.633 1 98.31 193 VAL B O 1
ATOM 5630 N N . SER B 1 194 ? -16.812 -7.598 1.284 1 97.75 194 SER B N 1
ATOM 5631 C CA . SER B 1 194 ? -17.328 -8.234 0.074 1 97.75 194 SER B CA 1
ATOM 5632 C C . SER B 1 194 ? -16.312 -9.203 -0.511 1 97.75 194 SER B C 1
ATOM 5634 O O . SER B 1 194 ? -15.117 -9.109 -0.225 1 97.75 194 SER B O 1
ATOM 5636 N N . GLN B 1 195 ? -16.812 -10.109 -1.283 1 97.56 195 GLN B N 1
ATOM 5637 C CA . GLN B 1 195 ? -15.93 -11.07 -1.94 1 97.56 195 GLN B CA 1
ATOM 5638 C C . GLN B 1 195 ? -14.891 -10.359 -2.803 1 97.56 195 GLN B C 1
ATOM 5640 O O . GLN B 1 195 ? -13.703 -10.688 -2.752 1 97.56 195 GLN B O 1
ATOM 5645 N N . GLN B 1 196 ? -15.336 -9.398 -3.564 1 95.5 196 GLN B N 1
ATOM 5646 C CA . GLN B 1 196 ? -14.453 -8.672 -4.469 1 95.5 196 GLN B CA 1
ATOM 5647 C C . GLN B 1 196 ? -13.352 -7.957 -3.697 1 95.5 196 GLN B C 1
ATOM 5649 O O . GLN B 1 196 ? -12.18 -8.008 -4.09 1 95.5 196 GLN B O 1
ATOM 5654 N N . MET B 1 197 ? -13.75 -7.383 -2.672 1 95.94 197 MET B N 1
ATOM 5655 C CA . MET B 1 197 ? -12.781 -6.676 -1.838 1 95.94 197 MET B CA 1
ATOM 5656 C C . MET B 1 197 ? -11.781 -7.648 -1.218 1 95.94 197 MET B C 1
ATOM 5658 O O . MET B 1 197 ? -10.578 -7.406 -1.247 1 95.94 197 MET B O 1
ATOM 5662 N N . PHE B 1 198 ? -12.281 -8.734 -0.69 1 97.94 198 PHE B N 1
ATOM 5663 C CA . PHE B 1 198 ? -11.453 -9.664 0.065 1 97.94 198 PHE B CA 1
ATOM 5664 C C . PHE B 1 198 ? -10.32 -10.211 -0.8 1 97.94 198 PHE B C 1
ATOM 5666 O O . PHE B 1 198 ? -9.164 -10.242 -0.372 1 97.94 198 PHE B O 1
ATOM 5673 N N . TRP B 1 199 ? -10.602 -10.594 -2.002 1 98.12 199 TRP B N 1
ATOM 5674 C CA . TRP B 1 199 ? -9.625 -11.281 -2.834 1 98.12 199 TRP B CA 1
ATOM 5675 C C . TRP B 1 199 ? -8.586 -10.305 -3.377 1 98.12 199 TRP B C 1
ATOM 5677 O O . TRP B 1 199 ? -7.578 -10.719 -3.957 1 98.12 199 TRP B O 1
ATOM 5687 N N . GLN B 1 200 ? -8.781 -9.047 -3.195 1 97.25 200 GLN B N 1
ATOM 5688 C CA . GLN B 1 200 ? -7.793 -8.055 -3.588 1 97.25 200 GLN B CA 1
ATOM 5689 C C . GLN B 1 200 ? -6.855 -7.723 -2.432 1 97.25 200 GLN B C 1
ATOM 5691 O O . GLN B 1 200 ? -5.891 -6.973 -2.602 1 97.25 200 GLN B O 1
ATOM 5696 N N . ILE B 1 201 ? -7.102 -8.258 -1.251 1 96.5 201 ILE B N 1
ATOM 5697 C CA . ILE B 1 201 ? -6.266 -8.023 -0.08 1 96.5 201 ILE B CA 1
ATOM 5698 C C . ILE B 1 201 ? -5.07 -8.969 -0.098 1 96.5 201 ILE B C 1
ATOM 5700 O O . ILE B 1 201 ? -5.234 -10.188 -0.069 1 96.5 201 ILE B O 1
ATOM 5704 N N . PRO B 1 202 ? -3.865 -8.422 -0.125 1 94.38 202 PRO B N 1
ATOM 5705 C CA . PRO B 1 202 ? -2.717 -9.328 -0.041 1 94.38 202 PRO B CA 1
ATOM 5706 C C . PRO B 1 202 ? -2.654 -10.078 1.285 1 94.38 202 PRO B C 1
ATOM 5708 O O . PRO B 1 202 ? -2.678 -9.461 2.354 1 94.38 202 PRO B O 1
ATOM 5711 N N . GLY B 1 203 ? -2.57 -11.367 1.235 1 94.69 203 GLY B N 1
ATOM 5712 C CA . GLY B 1 203 ? -2.463 -12.172 2.443 1 94.69 203 GLY B CA 1
ATOM 5713 C C . GLY B 1 203 ? -1.24 -11.836 3.275 1 94.69 203 GLY B C 1
ATOM 5714 O O . GLY B 1 203 ? -1.255 -11.992 4.5 1 94.69 203 GLY B O 1
ATOM 5715 N N . ARG B 1 204 ? -0.209 -11.305 2.637 1 93.81 204 ARG B N 1
ATOM 5716 C CA . ARG B 1 204 ? 1.055 -10.969 3.287 1 93.81 204 ARG B CA 1
ATOM 5717 C C . ARG B 1 204 ? 0.866 -9.859 4.316 1 93.81 204 ARG B C 1
ATOM 5719 O O . ARG B 1 204 ? 1.733 -9.641 5.164 1 93.81 204 ARG B O 1
ATOM 5726 N N . LEU B 1 205 ? -0.205 -9.18 4.285 1 93.94 205 LEU B N 1
ATOM 5727 C CA . LEU B 1 205 ? -0.515 -8.133 5.25 1 93.94 205 LEU B CA 1
ATOM 5728 C C . LEU B 1 205 ? -0.93 -8.727 6.59 1 93.94 205 LEU B C 1
ATOM 5730 O O . LEU B 1 205 ? -0.779 -8.086 7.633 1 93.94 205 LEU B O 1
ATOM 5734 N N . PHE B 1 206 ? -1.376 -9.977 6.555 1 95.44 206 PHE B N 1
ATOM 5735 C CA . PHE B 1 206 ? -2.066 -10.43 7.754 1 95.44 206 PHE B CA 1
ATOM 5736 C C . PHE B 1 206 ? -1.497 -11.758 8.234 1 95.44 206 PHE B C 1
ATOM 5738 O O . PHE B 1 206 ? -1.526 -12.062 9.43 1 95.44 206 PHE B O 1
ATOM 5745 N N . LEU B 1 207 ? -0.987 -12.555 7.332 1 95.12 207 LEU B N 1
ATOM 5746 C CA . LEU B 1 207 ? -0.538 -13.891 7.703 1 95.12 207 LEU B CA 1
ATOM 5747 C C . LEU B 1 207 ? 0.855 -13.844 8.32 1 95.12 207 LEU B C 1
ATOM 5749 O O . LEU B 1 207 ? 1.771 -13.25 7.758 1 95.12 207 LEU B O 1
ATOM 5753 N N . PHE B 1 208 ? 1.043 -14.383 9.477 1 92.69 208 PHE B N 1
ATOM 5754 C CA . PHE B 1 208 ? 2.328 -14.562 10.141 1 92.69 208 PHE B CA 1
ATOM 5755 C C . PHE B 1 208 ? 2.271 -15.734 11.117 1 92.69 208 PHE B C 1
ATOM 5757 O O . PHE B 1 208 ? 1.2 -16.297 11.359 1 92.69 208 PHE B O 1
ATOM 5764 N N . THR B 1 209 ? 3.406 -16.156 11.586 1 91.25 209 THR B N 1
ATOM 5765 C CA . THR B 1 209 ? 3.498 -17.25 12.539 1 91.25 209 THR B CA 1
ATOM 5766 C C . THR B 1 209 ? 3.947 -16.75 13.906 1 91.25 209 THR B C 1
ATOM 5768 O O . THR B 1 209 ? 4.523 -15.656 14.008 1 91.25 209 THR B O 1
ATOM 5771 N N . LEU B 1 210 ? 3.568 -17.469 14.93 1 91.06 210 LEU B N 1
ATOM 5772 C CA . LEU B 1 210 ? 4.062 -17.156 16.266 1 91.06 210 LEU B CA 1
ATOM 5773 C C . LEU B 1 210 ? 5.449 -17.75 16.484 1 91.06 210 LEU B C 1
ATOM 5775 O O . LEU B 1 210 ? 5.742 -18.844 16.016 1 91.06 210 LEU B O 1
ATOM 5779 N N . GLN B 1 211 ? 6.191 -17.047 17.266 1 88.31 211 GLN B N 1
ATOM 5780 C CA . GLN B 1 211 ? 7.555 -17.484 17.547 1 88.31 211 GLN B CA 1
ATOM 5781 C C . GLN B 1 211 ? 7.574 -18.562 18.625 1 88.31 211 GLN B C 1
ATOM 5783 O O . GLN B 1 211 ? 7.078 -18.359 19.734 1 88.31 211 GLN B O 1
ATOM 5788 N N . PRO B 1 212 ? 8.164 -19.734 18.391 1 87.62 212 PRO B N 1
ATOM 5789 C CA . PRO B 1 212 ? 8.32 -20.734 19.438 1 87.62 212 PRO B CA 1
ATOM 5790 C C . PRO B 1 212 ? 9.32 -20.328 20.531 1 87.62 212 PRO B C 1
ATOM 5792 O O . PRO B 1 212 ? 10.281 -19.609 20.234 1 87.62 212 PRO B O 1
ATOM 5795 N N . THR B 1 213 ? 9.031 -20.641 21.859 1 83.69 213 THR B N 1
ATOM 5796 C CA . THR B 1 213 ? 9.914 -20.281 22.969 1 83.69 213 THR B CA 1
ATOM 5797 C C . THR B 1 213 ? 11.141 -21.188 22.984 1 83.69 213 THR B C 1
ATOM 5799 O O . THR B 1 213 ? 12.203 -20.797 23.453 1 83.69 213 THR B O 1
ATOM 5802 N N . SER B 1 214 ? 11.016 -22.625 23.031 1 65.31 214 SER B N 1
ATOM 5803 C CA . SER B 1 214 ? 12.148 -23.516 23.203 1 65.31 214 SER B CA 1
ATOM 5804 C C . SER B 1 214 ? 13.242 -23.25 22.172 1 65.31 214 SER B C 1
ATOM 5806 O O . SER B 1 214 ? 12.953 -23.062 20.984 1 65.31 214 SER B O 1
ATOM 5808 N N . LYS B 1 215 ? 14.344 -22.703 22.781 1 50.12 215 LYS B N 1
ATOM 5809 C CA . LYS B 1 215 ? 15.656 -22.438 22.203 1 50.12 215 LYS B CA 1
ATOM 5810 C C . LYS B 1 215 ? 16.125 -23.625 21.359 1 50.12 215 LYS B C 1
ATOM 5812 O O . LYS B 1 215 ? 16.938 -24.422 21.812 1 50.12 215 LYS B O 1
ATOM 5817 N N . GLY B 1 216 ? 15.43 -24.5 20.766 1 38.03 216 GLY B N 1
ATOM 5818 C CA . GLY B 1 216 ? 16.453 -25.344 20.172 1 38.03 216 GLY B CA 1
ATOM 5819 C C . GLY B 1 216 ? 17.484 -24.547 19.391 1 38.03 216 GLY B C 1
ATOM 5820 O O . GLY B 1 216 ? 18.688 -24.781 19.547 1 38.03 216 GLY B O 1
ATOM 5821 N N . ALA B 1 217 ? 17.266 -24.188 18.047 1 35.03 217 ALA B N 1
ATOM 5822 C CA . ALA B 1 217 ? 18.406 -23.812 17.203 1 35.03 217 ALA B CA 1
ATOM 5823 C C . ALA B 1 217 ? 18.875 -22.391 17.5 1 35.03 217 ALA B C 1
ATOM 5825 O O . ALA B 1 217 ? 18.219 -21.422 17.109 1 35.03 217 ALA B O 1
ATOM 5826 N N . SER B 1 218 ? 19.312 -22.109 18.781 1 32.28 218 SER B N 1
ATOM 5827 C CA . SER B 1 218 ? 20.156 -20.953 19.047 1 32.28 218 SER B CA 1
ATOM 5828 C C . SER B 1 218 ? 21.141 -20.719 17.906 1 32.28 218 SER B C 1
ATOM 5830 O O . SER B 1 218 ? 22.062 -21.516 17.688 1 32.28 218 SER B O 1
ATOM 5832 N N . SER B 1 219 ? 20.797 -20.391 16.812 1 31.42 219 SER B N 1
ATOM 5833 C CA . SER B 1 219 ? 21.922 -19.922 16 1 31.42 219 SER B CA 1
ATOM 5834 C C . SER B 1 219 ? 22.75 -18.875 16.734 1 31.42 219 SER B C 1
ATOM 5836 O O . SER B 1 219 ? 22.281 -17.766 16.953 1 31.42 219 SER B O 1
ATOM 5838 N N . HIS B 1 220 ? 23.422 -19.281 17.859 1 27.61 220 HIS B N 1
ATOM 5839 C CA . HIS B 1 220 ? 24.516 -18.438 18.359 1 27.61 220 HIS B CA 1
ATOM 5840 C C . HIS B 1 220 ? 25.25 -17.75 17.219 1 27.61 220 HIS B C 1
ATOM 5842 O O . HIS B 1 220 ? 25.766 -18.406 16.328 1 27.61 220 HIS B O 1
ATOM 5848 N N . PRO B 1 221 ? 24.844 -16.609 16.891 1 31.11 221 PRO B N 1
ATOM 5849 C CA . PRO B 1 221 ? 25.844 -15.977 16.031 1 31.11 221 PRO B CA 1
ATOM 5850 C C . PRO B 1 221 ? 27.266 -16.156 16.562 1 31.11 221 PRO B C 1
ATOM 5852 O O . PRO B 1 221 ? 27.516 -15.922 17.75 1 31.11 221 PRO B O 1
ATOM 5855 N N . GLY B 1 222 ? 27.953 -17.219 16.25 1 26.11 222 GLY B N 1
ATOM 5856 C CA . GLY B 1 222 ? 29.359 -17.328 16.578 1 26.11 222 GLY B CA 1
ATOM 5857 C C . GLY B 1 222 ? 30.062 -15.992 16.672 1 26.11 222 GLY B C 1
ATOM 5858 O O . GLY B 1 222 ? 29.75 -15.062 15.93 1 26.11 222 GLY B O 1
ATOM 5859 N N . SER B 1 223 ? 30.359 -15.578 17.922 1 25.78 223 SER B N 1
ATOM 5860 C CA . SER B 1 223 ? 31.234 -14.461 18.219 1 25.78 223 SER B CA 1
ATOM 5861 C C . SER B 1 223 ? 32.375 -14.352 17.203 1 25.78 223 SER B C 1
ATOM 5863 O O . SER B 1 223 ? 32.906 -15.359 16.75 1 25.78 223 SER B O 1
ATOM 5865 N N . PRO B 1 224 ? 32.344 -13.289 16.453 1 26.78 224 PRO B N 1
ATOM 5866 C CA . PRO B 1 224 ? 33.562 -13.195 15.641 1 26.78 224 PRO B CA 1
ATOM 5867 C C . PRO B 1 224 ? 34.812 -13.57 16.406 1 26.78 224 PRO B C 1
ATOM 5869 O O . PRO B 1 224 ? 34.938 -13.258 17.609 1 26.78 224 PRO B O 1
ATOM 5872 N N . VAL B 1 225 ? 35.312 -14.781 16.266 1 26.27 225 VAL B N 1
ATOM 5873 C CA . VAL B 1 225 ? 36.625 -15.188 16.781 1 26.27 225 VAL B CA 1
ATOM 5874 C C . VAL B 1 225 ? 37.562 -13.992 16.766 1 26.27 225 VAL B C 1
ATOM 5876 O O . VAL B 1 225 ? 37.688 -13.305 15.742 1 26.27 225 VAL B O 1
ATOM 5879 N N . SER B 1 226 ? 37.688 -13.359 17.891 1 25.67 226 SER B N 1
ATOM 5880 C CA . SER B 1 226 ? 38.719 -12.383 18.141 1 25.67 226 SER B CA 1
ATOM 5881 C C . SER B 1 226 ? 40.062 -12.867 17.594 1 25.67 226 SER B C 1
ATOM 5883 O O . SER B 1 226 ? 40.625 -13.844 18.094 1 25.67 226 SER B O 1
ATOM 5885 N N . SER B 1 227 ? 40.188 -13.023 16.266 1 23.89 227 SER B N 1
ATOM 5886 C CA . SER B 1 227 ? 41.5 -13.383 15.727 1 23.89 227 SER B CA 1
ATOM 5887 C C . SER B 1 227 ? 42.594 -12.492 16.312 1 23.89 227 SER B C 1
ATOM 5889 O O . SER B 1 227 ? 42.625 -11.289 16.047 1 23.89 227 SER B O 1
ATOM 5891 N N . ARG B 1 228 ? 42.844 -12.633 17.625 1 23.28 228 ARG B N 1
ATOM 5892 C CA . ARG B 1 228 ? 44.094 -12.039 18.094 1 23.28 228 ARG B CA 1
ATOM 5893 C C . ARG B 1 228 ? 45.25 -12.297 17.125 1 23.28 228 ARG B C 1
ATOM 5895 O O . ARG B 1 228 ? 45.5 -13.445 16.75 1 23.28 228 ARG B O 1
ATOM 5902 N N . PRO B 1 229 ? 45.719 -11.18 16.438 1 26.42 229 PRO B N 1
ATOM 5903 C CA . PRO B 1 229 ? 46.875 -11.297 15.555 1 26.42 229 PRO B CA 1
ATOM 5904 C C . PRO B 1 229 ? 48.062 -12.023 16.203 1 26.42 229 PRO B C 1
ATOM 5906 O O . PRO B 1 229 ? 48.562 -11.586 17.25 1 26.42 229 PRO B O 1
ATOM 5909 N N . GLY B 1 230 ? 47.906 -13.328 16.516 1 23.25 230 GLY B N 1
ATOM 5910 C CA . GLY B 1 230 ? 49.094 -14 17.031 1 23.25 230 GLY B CA 1
ATOM 5911 C C . GLY B 1 230 ? 50.344 -13.664 16.234 1 23.25 230 GLY B C 1
ATOM 5912 O O . GLY B 1 230 ? 50.281 -13.203 15.094 1 23.25 230 GLY B O 1
ATOM 5913 N N . SER B 1 231 ? 51.469 -13.445 16.953 1 24.42 231 SER B N 1
ATOM 5914 C CA . SER B 1 231 ? 52.844 -13.055 16.578 1 24.42 231 SER B CA 1
ATOM 5915 C C . SER B 1 231 ? 53.375 -13.906 15.43 1 24.42 231 SER B C 1
ATOM 5917 O O . SER B 1 231 ? 53.062 -15.102 15.352 1 24.42 231 SER B O 1
ATOM 5919 N N . PRO B 1 232 ? 53.875 -13.18 14.312 1 26.34 232 PRO B N 1
ATOM 5920 C CA . PRO B 1 232 ? 54.406 -13.773 13.078 1 26.34 232 PRO B CA 1
ATOM 5921 C C . PRO B 1 232 ? 55.5 -14.789 13.352 1 26.34 232 PRO B C 1
ATOM 5923 O O . PRO B 1 232 ? 56.531 -14.445 13.938 1 26.34 232 PRO B O 1
ATOM 5926 N N . VAL B 1 233 ? 55.25 -15.875 14.055 1 24.41 233 VAL B N 1
ATOM 5927 C CA . VAL B 1 233 ? 56.438 -16.719 14.102 1 24.41 233 VAL B CA 1
ATOM 5928 C C . VAL B 1 233 ? 56.906 -17.016 12.68 1 24.41 233 VAL B C 1
ATOM 5930 O O . VAL B 1 233 ? 56.094 -17.266 11.789 1 24.41 233 VAL B O 1
ATOM 5933 N N . ARG B 1 234 ? 58.219 -16.812 12.32 1 24.27 234 ARG B N 1
ATOM 5934 C CA . ARG B 1 234 ? 59.125 -16.688 11.164 1 24.27 234 ARG B CA 1
ATOM 5935 C C . ARG B 1 234 ? 59.188 -18 10.391 1 24.27 234 ARG B C 1
ATOM 5937 O O . ARG B 1 234 ? 60 -18.125 9.445 1 24.27 234 ARG B O 1
ATOM 5944 N N . ASP B 1 235 ? 58.5 -19.109 10.883 1 22.55 235 ASP B N 1
ATOM 5945 C CA . ASP B 1 235 ? 59.25 -20.219 10.289 1 22.55 235 ASP B CA 1
ATOM 5946 C C . ASP B 1 235 ? 59 -20.312 8.789 1 22.55 235 ASP B C 1
ATOM 5948 O O . ASP B 1 235 ? 57.906 -19.984 8.312 1 22.55 235 ASP B O 1
ATOM 5952 N N . ARG B 1 236 ? 60.031 -20.578 7.875 1 25 236 ARG B N 1
ATOM 5953 C CA . ARG B 1 236 ? 60.5 -20.516 6.488 1 25 236 ARG B CA 1
ATOM 5954 C C . ARG B 1 236 ? 59.656 -21.453 5.602 1 25 236 ARG B C 1
ATOM 5956 O O . ARG B 1 236 ? 59.812 -21.438 4.379 1 25 236 ARG B O 1
ATOM 5963 N N . GLY B 1 237 ? 59.156 -22.641 6.125 1 23.22 237 GLY B N 1
ATOM 5964 C CA . GLY B 1 237 ? 59.188 -23.656 5.09 1 23.22 237 GLY B CA 1
ATOM 5965 C C . GLY B 1 237 ? 58.125 -23.438 4.012 1 23.22 237 GLY B C 1
ATOM 5966 O O . GLY B 1 237 ? 57.188 -22.656 4.199 1 23.22 237 GLY B O 1
ATOM 5967 N N . SER B 1 238 ? 58.312 -23.938 2.752 1 26.02 238 SER B N 1
ATOM 5968 C CA . SER B 1 238 ? 57.875 -23.812 1.36 1 26.02 238 SER B CA 1
ATOM 5969 C C . SER B 1 238 ? 56.406 -24.219 1.188 1 26.02 238 SER B C 1
ATOM 5971 O O . SER B 1 238 ? 55.906 -24.312 0.064 1 26.02 238 SER B O 1
ATOM 5973 N N . SER B 1 239 ? 55.75 -24.719 2.26 1 24.55 239 SER B N 1
ATOM 5974 C CA . SER B 1 239 ? 54.719 -25.625 1.785 1 24.55 239 SER B CA 1
ATOM 5975 C C . SER B 1 239 ? 53.688 -24.891 0.903 1 24.55 239 SER B C 1
ATOM 5977 O O . SER B 1 239 ? 53.469 -23.688 1.08 1 24.55 239 SER B O 1
ATOM 5979 N N . SER B 1 240 ? 53.219 -25.562 -0.22 1 25.69 240 SER B N 1
ATOM 5980 C CA . SER B 1 240 ? 52.344 -25.344 -1.353 1 25.69 240 SER B CA 1
ATOM 5981 C C . SER B 1 240 ? 50.938 -24.906 -0.886 1 25.69 240 SER B C 1
ATOM 5983 O O . SER B 1 240 ? 50.344 -25.562 -0.04 1 25.69 240 SER B O 1
ATOM 5985 N N . ALA B 1 241 ? 50.688 -23.609 -0.923 1 27.25 241 ALA B N 1
ATOM 5986 C CA . ALA B 1 241 ? 49.5 -22.844 -0.516 1 27.25 241 ALA B CA 1
ATOM 5987 C C . ALA B 1 241 ? 48.25 -23.328 -1.224 1 27.25 241 ALA B C 1
ATOM 5989 O O . ALA B 1 241 ? 48.062 -23.062 -2.414 1 27.25 241 ALA B O 1
ATOM 5990 N N . SER B 1 242 ? 47.875 -24.641 -0.965 1 26.7 242 SER B N 1
ATOM 5991 C CA . SER B 1 242 ? 46.594 -24.969 -1.572 1 26.7 242 SER B CA 1
ATOM 5992 C C . SER B 1 242 ? 45.562 -23.891 -1.271 1 26.7 242 SER B C 1
ATOM 5994 O O . SER B 1 242 ? 45.375 -23.5 -0.117 1 26.7 242 SER B O 1
ATOM 5996 N N . GLN B 1 243 ? 45.344 -23.016 -2.193 1 26.05 243 GLN B N 1
ATOM 5997 C CA . GLN B 1 243 ? 44.375 -21.938 -2.271 1 26.05 243 GLN B CA 1
ATOM 5998 C C . GLN B 1 243 ? 43 -22.391 -1.793 1 26.05 243 GLN B C 1
ATOM 6000 O O . GLN B 1 243 ? 42.344 -23.219 -2.451 1 26.05 243 GLN B O 1
ATOM 6005 N N . GLN B 1 244 ? 42.844 -22.641 -0.455 1 26.39 244 GLN B N 1
ATOM 6006 C CA . GLN B 1 244 ? 41.531 -22.938 0.093 1 26.39 244 GLN B CA 1
ATOM 6007 C C . GLN B 1 244 ? 40.469 -22 -0.465 1 26.39 244 GLN B C 1
ATOM 6009 O O . GLN B 1 244 ? 40.656 -20.781 -0.424 1 26.39 244 GLN B O 1
ATOM 6014 N N . GLN B 1 245 ? 39.75 -22.484 -1.493 1 26.2 245 GLN B N 1
ATOM 6015 C CA . GLN B 1 245 ? 38.594 -21.812 -2.062 1 26.2 245 GLN B CA 1
ATOM 6016 C C . GLN B 1 245 ? 37.719 -21.188 -0.969 1 26.2 245 GLN B C 1
ATOM 6018 O O . GLN B 1 245 ? 37.438 -21.828 0.047 1 26.2 245 GLN B O 1
ATOM 6023 N N . PRO B 1 246 ? 37.812 -19.891 -0.821 1 29.33 246 PRO B N 1
ATOM 6024 C CA . PRO B 1 246 ? 37 -19.234 0.186 1 29.33 246 PRO B CA 1
ATOM 6025 C C . PRO B 1 246 ? 35.594 -19.828 0.272 1 29.33 246 PRO B C 1
ATOM 6027 O O . PRO B 1 246 ? 34.969 -20.125 -0.756 1 29.33 246 PRO B O 1
ATOM 6030 N N . ASN B 1 247 ? 35.312 -20.703 1.245 1 27.28 247 ASN B N 1
ATOM 6031 C CA . ASN B 1 247 ? 34 -21.219 1.618 1 27.28 247 ASN B CA 1
ATOM 6032 C C . ASN B 1 247 ? 32.906 -20.172 1.42 1 27.28 247 ASN B C 1
ATOM 6034 O O . ASN B 1 247 ? 33.094 -19 1.751 1 27.28 247 ASN B O 1
ATOM 6038 N N . SER B 1 248 ? 32.125 -20.312 0.431 1 30.5 248 SER B N 1
ATOM 6039 C CA . SER B 1 248 ? 30.906 -19.547 0.201 1 30.5 248 SER B CA 1
ATOM 6040 C C . SER B 1 248 ? 30.25 -19.141 1.518 1 30.5 248 SER B C 1
ATOM 6042 O O . SER B 1 248 ? 30.156 -19.953 2.439 1 30.5 248 SER B O 1
ATOM 6044 N N . PRO B 1 249 ? 30.406 -17.938 1.953 1 32.69 249 PRO B N 1
ATOM 6045 C CA . PRO B 1 249 ? 29.797 -17.594 3.238 1 32.69 249 PRO B CA 1
ATOM 6046 C C . PRO B 1 249 ? 28.516 -18.359 3.51 1 32.69 249 PRO B C 1
ATOM 6048 O O . PRO B 1 249 ? 27.766 -18.672 2.576 1 32.69 249 PRO B O 1
ATOM 6051 N N . ALA B 1 250 ? 28.375 -19.203 4.469 1 31.16 250 ALA B N 1
ATOM 6052 C CA . ALA B 1 250 ? 27.281 -20 5.023 1 31.16 250 ALA B CA 1
ATOM 6053 C C . ALA B 1 250 ? 25.969 -19.219 4.98 1 31.16 250 ALA B C 1
ATOM 6055 O O . ALA B 1 250 ? 25.859 -18.125 5.527 1 31.16 250 ALA B O 1
ATOM 6056 N N . PHE B 1 251 ? 25.203 -19.203 3.916 1 35.97 251 PHE B N 1
ATOM 6057 C CA . PHE B 1 251 ? 23.797 -18.828 3.748 1 35.97 251 PHE B CA 1
ATOM 6058 C C . PHE B 1 251 ? 23 -19.125 5.016 1 35.97 251 PHE B C 1
ATOM 6060 O O . PHE B 1 251 ? 22.891 -20.281 5.438 1 35.97 251 PHE B O 1
ATOM 6067 N N . HIS B 1 252 ? 23.125 -18.312 5.98 1 39.56 252 HIS B N 1
ATOM 6068 C CA . HIS B 1 252 ? 22.172 -18.547 7.062 1 39.56 252 HIS B CA 1
ATOM 6069 C C . HIS B 1 252 ? 20.734 -18.438 6.57 1 39.56 252 HIS B C 1
ATOM 6071 O O . HIS B 1 252 ? 20.234 -17.328 6.312 1 39.56 252 HIS B O 1
ATOM 6077 N N . LEU B 1 253 ? 20.172 -19.469 6.074 1 40.25 253 LEU B N 1
ATOM 6078 C CA . LEU B 1 253 ? 18.859 -19.672 5.469 1 40.25 253 LEU B CA 1
ATOM 6079 C C . LEU B 1 253 ? 17.828 -18.766 6.109 1 40.25 253 LEU B C 1
ATOM 6081 O O . LEU B 1 253 ? 17.031 -18.125 5.41 1 40.25 253 LEU B O 1
ATOM 6085 N N . THR B 1 254 ? 17.766 -18.812 7.449 1 40.44 254 THR B N 1
ATOM 6086 C CA . THR B 1 254 ? 16.594 -18.297 8.133 1 40.44 254 THR B CA 1
ATOM 6087 C C . THR B 1 254 ? 16.609 -16.766 8.133 1 40.44 254 THR B C 1
ATOM 6089 O O . THR B 1 254 ? 15.539 -16.141 8.102 1 40.44 254 THR B O 1
ATOM 6092 N N . ALA B 1 255 ? 17.828 -16.234 8.133 1 40.56 255 ALA B N 1
ATOM 6093 C CA . ALA B 1 255 ? 17.859 -14.781 8.32 1 40.56 255 ALA B CA 1
ATOM 6094 C C . ALA B 1 255 ? 17.719 -14.055 6.988 1 40.56 255 ALA B C 1
ATOM 6096 O O . ALA B 1 255 ? 17.344 -12.883 6.949 1 40.56 255 ALA B O 1
ATOM 6097 N N . ASP B 1 256 ? 17.875 -14.844 5.91 1 42.88 256 ASP B N 1
ATOM 6098 C CA . ASP B 1 256 ? 18.031 -14.141 4.641 1 42.88 256 ASP B CA 1
ATOM 6099 C C . ASP B 1 256 ? 16.781 -14.266 3.783 1 42.88 256 ASP B C 1
ATOM 6101 O O . ASP B 1 256 ? 16.672 -13.641 2.727 1 42.88 256 ASP B O 1
ATOM 6105 N N . VAL B 1 257 ? 15.82 -15.133 4.238 1 42.12 257 VAL B N 1
ATOM 6106 C CA . VAL B 1 257 ? 14.594 -15.297 3.457 1 42.12 257 VAL B CA 1
ATOM 6107 C C . VAL B 1 257 ? 13.461 -14.523 4.117 1 42.12 257 VAL B C 1
ATOM 6109 O O . VAL B 1 257 ? 13.406 -14.398 5.344 1 42.12 257 VAL B O 1
ATOM 6112 N N . PRO B 1 258 ? 12.648 -13.914 3.207 1 45.12 258 PRO B N 1
ATOM 6113 C CA . PRO B 1 258 ? 12.57 -14.023 1.749 1 45.12 258 PRO B CA 1
ATOM 6114 C C . PRO B 1 258 ? 13.477 -13.031 1.03 1 45.12 258 PRO B C 1
ATOM 6116 O O . PRO B 1 258 ? 13.898 -12.031 1.625 1 45.12 258 PRO B O 1
ATOM 6119 N N . GLY B 1 259 ? 13.914 -13.391 -0.091 1 43.12 259 GLY B N 1
ATOM 6120 C CA . GLY B 1 259 ? 14.688 -12.547 -0.993 1 43.12 259 GLY B CA 1
ATOM 6121 C C . GLY B 1 259 ? 16.078 -13.086 -1.282 1 43.12 259 GLY B C 1
ATOM 6122 O O . GLY B 1 259 ? 16.828 -12.492 -2.055 1 43.12 259 GLY B O 1
ATOM 6123 N N . ALA B 1 260 ? 16.375 -14.117 -0.465 1 45.88 260 ALA B N 1
ATOM 6124 C CA . ALA B 1 260 ? 17.672 -14.742 -0.721 1 45.88 260 ALA B CA 1
ATOM 6125 C C . ALA B 1 260 ? 17.547 -15.805 -1.811 1 45.88 260 ALA B C 1
ATOM 6127 O O . ALA B 1 260 ? 16.469 -16.359 -2.045 1 45.88 260 ALA B O 1
ATOM 6128 N N . PRO B 1 261 ? 18.594 -15.867 -2.578 1 49 261 PRO B N 1
ATOM 6129 C CA . PRO B 1 261 ? 18.578 -16.969 -3.537 1 49 261 PRO B CA 1
ATOM 6130 C C . PRO B 1 261 ? 18.297 -18.328 -2.877 1 49 261 PRO B C 1
ATOM 6132 O O . PRO B 1 261 ? 18.719 -18.562 -1.746 1 49 261 PRO B O 1
ATOM 6135 N N . PRO B 1 262 ? 17.297 -19.031 -3.299 1 47.22 262 PRO B N 1
ATOM 6136 C CA . PRO B 1 262 ? 17.016 -20.344 -2.707 1 47.22 262 PRO B CA 1
ATOM 6137 C C . PRO B 1 262 ? 18.266 -21.203 -2.545 1 47.22 262 PRO B C 1
ATOM 6139 O O . PRO B 1 262 ? 19.125 -21.219 -3.434 1 47.22 262 PRO B O 1
ATOM 6142 N N . PRO B 1 263 ? 18.516 -21.641 -1.312 1 47.06 263 PRO B N 1
ATOM 6143 C CA . PRO B 1 263 ? 19.688 -22.5 -1.129 1 47.06 263 PRO B CA 1
ATOM 6144 C C . PRO B 1 263 ? 19.688 -23.719 -2.049 1 47.06 263 PRO B C 1
ATOM 6146 O O . PRO B 1 263 ? 18.641 -24.312 -2.281 1 47.06 263 PRO B O 1
ATOM 6149 N N . GLN B 1 264 ? 20.703 -23.875 -2.855 1 45.78 264 GLN B N 1
ATOM 6150 C CA . GLN B 1 264 ? 20.844 -25.047 -3.707 1 45.78 264 GLN B CA 1
ATOM 6151 C C . GLN B 1 264 ? 21.062 -26.297 -2.875 1 45.78 264 GLN B C 1
ATOM 6153 O O . GLN B 1 264 ? 20.828 -27.422 -3.35 1 45.78 264 GLN B O 1
ATOM 6158 N N . THR B 1 265 ? 21.578 -26.141 -1.607 1 44.5 265 THR B N 1
ATOM 6159 C CA . THR B 1 265 ? 21.797 -27.281 -0.725 1 44.5 265 THR B CA 1
ATOM 6160 C C . THR B 1 265 ? 21.156 -27.031 0.638 1 44.5 265 THR B C 1
ATOM 6162 O O . THR B 1 265 ? 21.391 -26 1.267 1 44.5 265 THR B O 1
ATOM 6165 N N . LEU B 1 266 ? 20.094 -27.672 0.926 1 47.25 266 LEU B N 1
ATOM 6166 C CA . LEU B 1 266 ? 19.375 -27.5 2.182 1 47.25 266 LEU B CA 1
ATOM 6167 C C . LEU B 1 266 ? 20.109 -28.188 3.328 1 47.25 266 LEU B C 1
ATOM 6169 O O . LEU B 1 266 ? 20.312 -29.406 3.301 1 47.25 266 LEU B O 1
ATOM 6173 N N . MET B 1 267 ? 20.953 -27.625 4.102 1 42.84 267 MET B N 1
ATOM 6174 C CA . MET B 1 267 ? 21.547 -28.344 5.223 1 42.84 267 MET B CA 1
ATOM 6175 C C . MET B 1 267 ? 20.484 -28.766 6.23 1 42.84 267 MET B C 1
ATOM 6177 O O . MET B 1 267 ? 20.578 -29.812 6.859 1 42.84 267 MET B O 1
ATOM 6181 N N . ALA B 1 268 ? 19.469 -27.891 6.719 1 48.41 268 ALA B N 1
ATOM 6182 C CA . ALA B 1 268 ? 18.406 -28.266 7.645 1 48.41 268 ALA B CA 1
ATOM 6183 C C . ALA B 1 268 ? 17.047 -27.797 7.133 1 48.41 268 ALA B C 1
ATOM 6185 O O . ALA B 1 268 ? 16.953 -26.75 6.477 1 48.41 268 ALA B O 1
ATOM 6186 N N . SER B 1 269 ? 16.156 -28.828 7.113 1 55.91 269 SER B N 1
ATOM 6187 C CA . SER B 1 269 ? 14.789 -28.531 6.699 1 55.91 269 SER B CA 1
ATOM 6188 C C . SER B 1 269 ? 14.172 -27.438 7.562 1 55.91 269 SER B C 1
ATOM 6190 O O . SER B 1 269 ? 14.266 -27.484 8.789 1 55.91 269 SER B O 1
ATOM 6192 N N . PRO B 1 270 ? 13.703 -26.375 6.93 1 62.34 270 PRO B N 1
ATOM 6193 C CA . PRO B 1 270 ? 13.062 -25.328 7.727 1 62.34 270 PRO B CA 1
ATOM 6194 C C . PRO B 1 270 ? 11.836 -25.812 8.484 1 62.34 270 PRO B C 1
ATOM 6196 O O . PRO B 1 270 ? 11.156 -26.734 8.031 1 62.34 270 PRO B O 1
ATOM 6199 N N . THR B 1 271 ? 11.664 -25.406 9.664 1 67.12 271 THR B N 1
ATOM 6200 C CA . THR B 1 271 ? 10.523 -25.75 10.516 1 67.12 271 THR B CA 1
ATOM 6201 C C . THR B 1 271 ? 9.219 -25.281 9.891 1 67.12 271 THR B C 1
ATOM 6203 O O . THR B 1 271 ? 8.164 -25.891 10.102 1 67.12 271 THR B O 1
ATOM 6206 N N . PHE B 1 272 ? 9.328 -24.234 9.016 1 77.19 272 PHE B N 1
ATOM 6207 C CA . PHE B 1 272 ? 8.156 -23.703 8.32 1 77.19 272 PHE B CA 1
ATOM 6208 C C . PHE B 1 272 ? 8.406 -23.641 6.816 1 77.19 272 PHE B C 1
ATOM 6210 O O . PHE B 1 272 ? 9.539 -23.406 6.375 1 77.19 272 PHE B O 1
ATOM 6217 N N . PRO B 1 273 ? 7.324 -23.875 6.117 1 84.88 273 PRO B N 1
ATOM 6218 C CA . PRO B 1 273 ? 7.508 -23.734 4.668 1 84.88 273 PRO B CA 1
ATOM 6219 C C . PRO B 1 273 ? 8.047 -22.359 4.277 1 84.88 273 PRO B C 1
ATOM 6221 O O . PRO B 1 273 ? 7.68 -21.344 4.883 1 84.88 273 PRO B O 1
ATOM 6224 N N . ILE B 1 274 ? 8.906 -22.391 3.381 1 84.62 274 ILE B N 1
ATOM 6225 C CA . ILE B 1 274 ? 9.484 -21.141 2.895 1 84.62 274 ILE B CA 1
ATOM 6226 C C . ILE B 1 274 ? 8.75 -20.688 1.637 1 84.62 274 ILE B C 1
ATOM 6228 O O . ILE B 1 274 ? 8.734 -21.391 0.629 1 84.62 274 ILE B O 1
ATOM 6232 N N . GLY B 1 275 ? 8.086 -19.688 1.703 1 88.44 275 GLY B N 1
ATOM 6233 C CA . GLY B 1 275 ? 7.324 -19.062 0.631 1 88.44 275 GLY B CA 1
ATOM 6234 C C . GLY B 1 275 ? 7.227 -17.562 0.77 1 88.44 275 GLY B C 1
ATOM 6235 O O . GLY B 1 275 ? 8.055 -16.938 1.433 1 88.44 275 GLY B O 1
ATOM 6236 N N . PRO B 1 276 ? 6.27 -17.031 0.101 1 90.12 276 PRO B N 1
ATOM 6237 C CA . PRO B 1 276 ? 6.152 -15.562 0.122 1 90.12 276 PRO B CA 1
ATOM 6238 C C . PRO B 1 276 ? 5.824 -15.016 1.51 1 90.12 276 PRO B C 1
ATOM 6240 O O . PRO B 1 276 ? 6.027 -13.828 1.774 1 90.12 276 PRO B O 1
ATOM 6243 N N . TYR B 1 277 ? 5.379 -15.844 2.398 1 91.38 277 TYR B N 1
ATOM 6244 C CA . TYR B 1 277 ? 4.891 -15.406 3.701 1 91.38 277 TYR B CA 1
ATOM 6245 C C . TYR B 1 277 ? 5.922 -15.672 4.789 1 91.38 277 TYR B C 1
ATOM 6247 O O . TYR B 1 277 ? 5.715 -15.312 5.953 1 91.38 277 TYR B O 1
ATOM 6255 N N . PHE B 1 278 ? 6.996 -16.234 4.43 1 88.5 278 PHE B N 1
ATOM 6256 C CA . PHE B 1 278 ? 7.992 -16.625 5.426 1 88.5 278 PHE B CA 1
ATOM 6257 C C . PHE B 1 278 ? 8.703 -15.383 5.973 1 88.5 278 PHE B C 1
ATOM 6259 O O . PHE B 1 278 ? 9.109 -14.508 5.207 1 88.5 278 PHE B O 1
ATOM 6266 N N . SER B 1 279 ? 8.773 -15.359 7.273 1 86.44 279 SER B N 1
ATOM 6267 C CA . SER B 1 279 ? 9.492 -14.297 7.973 1 86.44 279 SER B CA 1
ATOM 6268 C C . SER B 1 279 ? 10.242 -14.836 9.18 1 86.44 279 SER B C 1
ATOM 6270 O O . SER B 1 279 ? 9.656 -15.508 10.031 1 86.44 279 SER B O 1
ATOM 6272 N N . SER B 1 280 ? 11.492 -14.508 9.266 1 82.81 280 SER B N 1
ATOM 6273 C CA . SER B 1 280 ? 12.289 -14.945 10.406 1 82.81 280 SER B CA 1
ATOM 6274 C C . SER B 1 280 ? 11.898 -14.195 11.68 1 82.81 280 SER B C 1
ATOM 6276 O O . SER B 1 280 ? 12.086 -14.695 12.789 1 82.81 280 SER B O 1
ATOM 6278 N N . SER B 1 281 ? 11.328 -13.047 11.5 1 84.81 281 SER B N 1
ATOM 6279 C CA . SER B 1 281 ? 10.914 -12.25 12.648 1 84.81 281 SER B CA 1
ATOM 6280 C C . SER B 1 281 ? 9.477 -12.578 13.062 1 84.81 281 SER B C 1
ATOM 6282 O O . SER B 1 281 ? 8.969 -12.023 14.031 1 84.81 281 SER B O 1
ATOM 6284 N N . HIS B 1 282 ? 8.836 -13.461 12.352 1 88.5 282 HIS B N 1
ATOM 6285 C CA . HIS B 1 282 ? 7.461 -13.867 12.625 1 88.5 282 HIS B CA 1
ATOM 6286 C C . HIS B 1 282 ? 6.512 -12.68 12.586 1 88.5 282 HIS B C 1
ATOM 6288 O O . HIS B 1 282 ? 5.652 -12.531 13.461 1 88.5 282 HIS B O 1
ATOM 6294 N N . LEU B 1 283 ? 6.785 -11.711 11.672 1 87.81 283 LEU B N 1
ATOM 6295 C CA . LEU B 1 283 ? 5.941 -10.562 11.367 1 87.81 283 LEU B CA 1
ATOM 6296 C C . LEU B 1 283 ? 5.461 -10.609 9.922 1 87.81 283 LEU B C 1
ATOM 6298 O O . LEU B 1 283 ? 6.074 -11.273 9.078 1 87.81 283 LEU B O 1
ATOM 6302 N N . PRO B 1 284 ? 4.375 -9.883 9.641 1 87.31 284 PRO B N 1
ATOM 6303 C CA . PRO B 1 284 ? 3.943 -9.812 8.242 1 87.31 284 PRO B CA 1
ATOM 6304 C C . PRO B 1 284 ? 5.004 -9.203 7.324 1 87.31 284 PRO B C 1
ATOM 6306 O O . PRO B 1 284 ? 5.73 -8.297 7.738 1 87.31 284 PRO B O 1
ATOM 6309 N N . THR B 1 285 ? 5.117 -9.68 6.09 1 83.75 285 THR B N 1
ATOM 6310 C CA . THR B 1 285 ? 6.141 -9.281 5.133 1 83.75 285 THR B CA 1
ATOM 6311 C C . THR B 1 285 ? 5.531 -8.469 3.994 1 83.75 285 THR B C 1
ATOM 6313 O O . THR B 1 285 ? 5.887 -8.656 2.828 1 83.75 285 THR B O 1
ATOM 6316 N N . TYR B 1 286 ? 4.715 -7.621 4.25 1 84.75 286 TYR B N 1
ATOM 6317 C CA . TYR B 1 286 ? 4.078 -6.848 3.189 1 84.75 286 TYR B CA 1
ATOM 6318 C C . TYR B 1 286 ? 5.008 -5.75 2.684 1 84.75 286 TYR B C 1
ATOM 6320 O O . TYR B 1 286 ? 5.652 -5.059 3.475 1 84.75 286 TYR B O 1
ATOM 6328 N N . TYR B 1 287 ? 5.051 -5.676 1.342 1 88 287 TYR B N 1
ATOM 6329 C CA . TYR B 1 287 ? 5.777 -4.621 0.643 1 88 287 TYR B CA 1
ATOM 6330 C C . TYR B 1 287 ? 4.828 -3.758 -0.176 1 88 287 TYR B C 1
ATOM 6332 O O . TYR B 1 287 ? 4.09 -4.266 -1.024 1 88 287 TYR B O 1
ATOM 6340 N N . PRO B 1 288 ? 4.883 -2.51 0.031 1 90.31 288 PRO B N 1
ATOM 6341 C CA . PRO B 1 288 ? 4 -1.627 -0.739 1 90.31 288 PRO B CA 1
ATOM 6342 C C . PRO B 1 288 ? 4.477 -1.429 -2.178 1 90.31 288 PRO B C 1
ATOM 6344 O O . PRO B 1 288 ? 5.613 -1.776 -2.51 1 90.31 288 PRO B O 1
ATOM 6347 N N . PRO B 1 289 ? 3.566 -0.934 -3.051 1 92.75 289 PRO B N 1
ATOM 6348 C CA . PRO B 1 289 ? 4.027 -0.535 -4.383 1 92.75 289 PRO B CA 1
ATOM 6349 C C . PRO B 1 289 ? 5.102 0.551 -4.332 1 92.75 289 PRO B C 1
ATOM 6351 O O . PRO B 1 289 ? 5.121 1.361 -3.404 1 92.75 289 PRO B O 1
ATOM 6354 N N . ALA B 1 290 ? 5.922 0.539 -5.309 1 94.44 290 ALA B N 1
ATOM 6355 C CA . ALA B 1 290 ? 7.004 1.517 -5.383 1 94.44 290 ALA B CA 1
ATOM 6356 C C . ALA B 1 290 ? 6.461 2.922 -5.625 1 94.44 290 ALA B C 1
ATOM 6358 O O . ALA B 1 290 ? 5.48 3.098 -6.355 1 94.44 290 ALA B O 1
ATOM 6359 N N . PRO B 1 291 ? 7.113 3.936 -5.031 1 94.88 291 PRO B N 1
ATOM 6360 C CA . PRO B 1 291 ? 6.707 5.309 -5.336 1 94.88 291 PRO B CA 1
ATOM 6361 C C . PRO B 1 291 ? 6.832 5.648 -6.82 1 94.88 291 PRO B C 1
ATOM 6363 O O . PRO B 1 291 ? 7.719 5.129 -7.5 1 94.88 291 PRO B O 1
ATOM 6366 N N . LEU B 1 292 ? 6.035 6.566 -7.273 1 95.25 292 LEU B N 1
ATOM 6367 C CA . LEU B 1 292 ? 5.941 6.875 -8.695 1 95.25 292 LEU B CA 1
ATOM 6368 C C . LEU B 1 292 ? 7.098 7.77 -9.133 1 95.25 292 LEU B C 1
ATOM 6370 O O . LEU B 1 292 ? 7.352 8.805 -8.516 1 95.25 292 LEU B O 1
ATOM 6374 N N . GLN B 1 293 ? 7.805 7.438 -10.07 1 95.25 293 GLN B N 1
ATOM 6375 C CA . GLN B 1 293 ? 8.766 8.203 -10.859 1 95.25 293 GLN B CA 1
ATOM 6376 C C . GLN B 1 293 ? 8.883 7.637 -12.273 1 95.25 293 GLN B C 1
ATOM 6378 O O . GLN B 1 293 ? 8.711 6.434 -12.484 1 95.25 293 GLN B O 1
ATOM 6383 N N . TYR B 1 294 ? 9.133 8.438 -13.18 1 95.88 294 TYR B N 1
ATOM 6384 C CA . TYR B 1 294 ? 9.086 7.988 -14.57 1 95.88 294 TYR B CA 1
ATOM 6385 C C . TYR B 1 294 ? 10.492 7.844 -15.141 1 95.88 294 TYR B C 1
ATOM 6387 O O . TYR B 1 294 ? 11.438 8.453 -14.648 1 95.88 294 TYR B O 1
ATOM 6395 N N . THR B 1 295 ? 10.602 7.035 -16.047 1 95.19 295 THR B N 1
ATOM 6396 C CA . THR B 1 295 ? 11.781 6.828 -16.875 1 95.19 295 THR B CA 1
ATOM 6397 C C . THR B 1 295 ? 11.383 6.512 -18.312 1 95.19 295 THR B C 1
ATOM 6399 O O . THR B 1 295 ? 10.203 6.59 -18.672 1 95.19 295 THR B O 1
ATOM 6402 N N . PHE B 1 296 ? 12.375 6.312 -19.188 1 95.38 296 PHE B N 1
ATOM 6403 C CA . PHE B 1 296 ? 12.125 5.988 -20.594 1 95.38 296 PHE B CA 1
ATOM 6404 C C . PHE B 1 296 ? 12.828 4.688 -20.984 1 95.38 296 PHE B C 1
ATOM 6406 O O . PHE B 1 296 ? 13.961 4.445 -20.562 1 95.38 296 PHE B O 1
ATOM 6413 N N . SER B 1 297 ? 12.133 3.838 -21.641 1 94.25 297 SER B N 1
ATOM 6414 C CA . SER B 1 297 ? 12.703 2.686 -22.328 1 94.25 297 SER B CA 1
ATOM 6415 C C . SER B 1 297 ? 12.227 2.605 -23.766 1 94.25 297 SER B C 1
ATOM 6417 O O . SER B 1 297 ? 11.023 2.592 -24.031 1 94.25 297 SER B O 1
ATOM 6419 N N . ASN B 1 298 ? 13.156 2.529 -24.703 1 92.19 298 ASN B N 1
ATOM 6420 C CA . ASN B 1 298 ? 12.828 2.463 -26.125 1 92.19 298 ASN B CA 1
ATOM 6421 C C . ASN B 1 298 ? 11.805 3.523 -26.5 1 92.19 298 ASN B C 1
ATOM 6423 O O . ASN B 1 298 ? 10.781 3.211 -27.125 1 92.19 298 ASN B O 1
ATOM 6427 N N . ASN B 1 299 ? 11.969 4.707 -26.016 1 91.88 299 ASN B N 1
ATOM 6428 C CA . ASN B 1 299 ? 11.18 5.895 -26.328 1 91.88 299 ASN B CA 1
ATOM 6429 C C . ASN B 1 299 ? 9.773 5.805 -25.734 1 91.88 299 ASN B C 1
ATOM 6431 O O . ASN B 1 299 ? 8.859 6.5 -26.188 1 91.88 299 ASN B O 1
ATOM 6435 N N . THR B 1 300 ? 9.578 4.871 -24.891 1 95.38 300 THR B N 1
ATOM 6436 C CA . THR B 1 300 ? 8.312 4.766 -24.172 1 95.38 300 THR B CA 1
ATOM 6437 C C . THR B 1 300 ? 8.469 5.23 -22.734 1 95.38 300 THR B C 1
ATOM 6439 O O . THR B 1 300 ? 9.32 4.719 -22 1 95.38 300 THR B O 1
ATOM 6442 N N . ARG B 1 301 ? 7.66 6.242 -22.375 1 96.38 301 ARG B N 1
ATOM 6443 C CA . ARG B 1 301 ? 7.66 6.723 -21 1 96.38 301 ARG B CA 1
ATOM 6444 C C . ARG B 1 301 ? 6.855 5.797 -20.094 1 96.38 301 ARG B C 1
ATOM 6446 O O . ARG B 1 301 ? 5.719 5.438 -20.422 1 96.38 301 ARG B O 1
ATOM 6453 N N . HIS B 1 302 ? 7.422 5.375 -19.078 1 97.44 302 HIS B N 1
ATOM 6454 C CA . HIS B 1 302 ? 6.746 4.508 -18.125 1 97.44 302 HIS B CA 1
ATOM 6455 C C . HIS B 1 302 ? 7.309 4.695 -16.719 1 97.44 302 HIS B C 1
ATOM 6457 O O . HIS B 1 302 ? 8.398 5.258 -16.547 1 97.44 302 HIS B O 1
ATOM 6463 N N . PRO B 1 303 ? 6.547 4.324 -15.672 1 97.25 303 PRO B N 1
ATOM 6464 C CA . PRO B 1 303 ? 7.113 4.367 -14.32 1 97.25 303 PRO B CA 1
ATOM 6465 C C . PRO B 1 303 ? 8.359 3.498 -14.172 1 97.25 303 PRO B C 1
ATOM 6467 O O . PRO B 1 303 ? 8.492 2.484 -14.859 1 97.25 303 PRO B O 1
ATOM 6470 N N . VAL B 1 304 ? 9.258 3.953 -13.297 1 96.81 304 VAL B N 1
ATOM 6471 C CA . VAL B 1 304 ? 10.336 3.057 -12.898 1 96.81 304 VAL B CA 1
ATOM 6472 C C . VAL B 1 304 ? 9.75 1.791 -12.273 1 96.81 304 VAL B C 1
ATOM 6474 O O . VAL B 1 304 ? 8.891 1.866 -11.391 1 96.81 304 VAL B O 1
ATOM 6477 N N . ARG B 1 305 ? 10.156 0.64 -12.844 1 97.69 305 ARG B N 1
ATOM 6478 C CA . ARG B 1 305 ? 9.578 -0.63 -12.422 1 97.69 305 ARG B CA 1
ATOM 6479 C C . ARG B 1 305 ? 10.367 -1.233 -11.266 1 97.69 305 ARG B C 1
ATOM 6481 O O . ARG B 1 305 ? 11.602 -1.222 -11.273 1 97.69 305 ARG B O 1
ATOM 6488 N N . PRO B 1 306 ? 9.641 -1.737 -10.242 1 95.94 306 PRO B N 1
ATOM 6489 C CA . PRO B 1 306 ? 10.359 -2.527 -9.242 1 95.94 306 PRO B CA 1
ATOM 6490 C C . PRO B 1 306 ? 10.93 -3.824 -9.805 1 95.94 306 PRO B C 1
ATOM 6492 O O . PRO B 1 306 ? 10.367 -4.391 -10.75 1 95.94 306 PRO B O 1
ATOM 6495 N N . LYS B 1 307 ? 12 -4.258 -9.18 1 94.38 307 LYS B N 1
ATOM 6496 C CA . LYS B 1 307 ? 12.547 -5.539 -9.602 1 94.38 307 LYS B CA 1
ATOM 6497 C C . LYS B 1 307 ? 11.602 -6.688 -9.25 1 94.38 307 LYS B C 1
ATOM 6499 O O . LYS B 1 307 ? 10.992 -6.688 -8.18 1 94.38 307 LYS B O 1
ATOM 6504 N N . PRO B 1 308 ? 11.461 -7.637 -10.211 1 95.5 308 PRO B N 1
ATOM 6505 C CA . PRO B 1 308 ? 10.703 -8.844 -9.867 1 95.5 308 PRO B CA 1
ATOM 6506 C C . PRO B 1 308 ? 11.367 -9.664 -8.766 1 95.5 308 PRO B C 1
ATOM 6508 O O . PRO B 1 308 ? 12.469 -9.328 -8.32 1 95.5 308 PRO B O 1
ATOM 6511 N N . PRO B 1 309 ? 10.625 -10.695 -8.266 1 93.31 309 PRO B N 1
ATOM 6512 C CA . PRO B 1 309 ? 11.281 -11.617 -7.344 1 93.31 309 PRO B CA 1
ATOM 6513 C C . PRO B 1 309 ? 12.562 -12.219 -7.926 1 93.31 309 PRO B C 1
ATOM 6515 O O . PRO B 1 309 ? 12.758 -12.203 -9.141 1 93.31 309 PRO B O 1
ATOM 6518 N N . ARG B 1 310 ? 13.344 -12.75 -7.113 1 90.12 310 ARG B N 1
ATOM 6519 C CA . ARG B 1 310 ? 14.648 -13.258 -7.52 1 90.12 310 ARG B CA 1
ATOM 6520 C C . ARG B 1 310 ? 14.508 -14.586 -8.266 1 90.12 310 ARG B C 1
ATOM 6522 O O . ARG B 1 310 ? 13.469 -15.242 -8.188 1 90.12 310 ARG B O 1
ATOM 6529 N N . MET B 1 311 ? 15.609 -14.93 -8.891 1 91.44 311 MET B N 1
ATOM 6530 C CA . MET B 1 311 ? 15.664 -16.203 -9.586 1 91.44 311 MET B CA 1
ATOM 6531 C C . MET B 1 311 ? 15.391 -17.359 -8.633 1 91.44 311 MET B C 1
ATOM 6533 O O . MET B 1 311 ? 16.016 -17.453 -7.574 1 91.44 311 MET B O 1
ATOM 6537 N N . GLY B 1 312 ? 14.414 -18.109 -8.945 1 93.38 312 GLY B N 1
ATOM 6538 C CA . GLY B 1 312 ? 14.102 -19.297 -8.156 1 93.38 312 GLY B CA 1
ATOM 6539 C C . GLY B 1 312 ? 13.195 -19 -6.98 1 93.38 312 GLY B C 1
ATOM 6540 O O . GLY B 1 312 ? 12.742 -19.922 -6.297 1 93.38 312 GLY B O 1
ATOM 6541 N N . GLU B 1 313 ? 12.867 -17.797 -6.762 1 93.44 313 GLU B N 1
ATOM 6542 C CA . GLU B 1 313 ? 12.062 -17.422 -5.602 1 93.44 313 GLU B CA 1
ATOM 6543 C C . GLU B 1 313 ? 10.578 -17.703 -5.84 1 93.44 313 GLU B C 1
ATOM 6545 O O . GLU B 1 313 ? 10.031 -17.328 -6.879 1 93.44 313 GLU B O 1
ATOM 6550 N N . VAL B 1 314 ? 9.961 -18.406 -4.879 1 96.88 314 VAL B N 1
ATOM 6551 C CA . VAL B 1 314 ? 8.523 -18.594 -4.918 1 96.88 314 VAL B CA 1
ATOM 6552 C C . VAL B 1 314 ? 7.809 -17.312 -4.488 1 96.88 314 VAL B C 1
ATOM 6554 O O . VAL B 1 314 ? 8.031 -16.812 -3.381 1 96.88 314 VAL B O 1
ATOM 6557 N N . PHE B 1 315 ? 6.91 -16.812 -5.398 1 96.75 315 PHE B N 1
ATOM 6558 C CA . PHE B 1 315 ? 6.305 -15.523 -5.074 1 96.75 315 PHE B CA 1
ATOM 6559 C C . PHE B 1 315 ? 4.797 -15.656 -4.926 1 96.75 315 PHE B C 1
ATOM 6561 O O . PHE B 1 315 ? 4.121 -14.711 -4.5 1 96.75 315 PHE B O 1
ATOM 6568 N N . TYR B 1 316 ? 4.262 -16.766 -5.223 1 98.06 316 TYR B N 1
ATOM 6569 C CA . TYR B 1 316 ? 2.838 -17.047 -5.051 1 98.06 316 TYR B CA 1
ATOM 6570 C C . TYR B 1 316 ? 2.607 -18.469 -4.594 1 98.06 316 TYR B C 1
ATOM 6572 O O . TYR B 1 316 ? 3.262 -19.406 -5.078 1 98.06 316 TYR B O 1
ATOM 6580 N N . THR B 1 317 ? 1.681 -18.672 -3.68 1 97.88 317 THR B N 1
ATOM 6581 C CA . THR B 1 317 ? 1.258 -20 -3.223 1 97.88 317 THR B CA 1
ATOM 6582 C C . THR B 1 317 ? -0.182 -19.953 -2.719 1 97.88 317 THR B C 1
ATOM 6584 O O . THR B 1 317 ? -0.563 -19.047 -1.982 1 97.88 317 THR B O 1
ATOM 6587 N N . ARG B 1 318 ? -0.938 -20.922 -3.129 1 97.94 318 ARG B N 1
ATOM 6588 C CA . ARG B 1 318 ? -2.307 -21.047 -2.641 1 97.94 318 ARG B CA 1
ATOM 6589 C C . ARG B 1 318 ? -2.809 -22.484 -2.812 1 97.94 318 ARG B C 1
ATOM 6591 O O . ARG B 1 318 ? -2.537 -23.125 -3.83 1 97.94 318 ARG B O 1
ATOM 6598 N N . TYR B 1 319 ? -3.506 -22.953 -1.852 1 97.56 319 TYR B N 1
ATOM 6599 C CA . TYR B 1 319 ? -4.168 -24.234 -1.979 1 97.56 319 TYR B CA 1
ATOM 6600 C C . TYR B 1 319 ? -5.438 -24.125 -2.814 1 97.56 319 TYR B C 1
ATOM 6602 O O . TYR B 1 319 ? -6.27 -23.25 -2.57 1 97.56 319 TYR B O 1
ATOM 6610 N N . ILE B 1 320 ? -5.555 -24.938 -3.809 1 97.38 320 ILE B N 1
ATOM 6611 C CA . ILE B 1 320 ? -6.734 -24.969 -4.668 1 97.38 320 ILE B CA 1
ATOM 6612 C C . ILE B 1 320 ? -7.605 -26.172 -4.309 1 97.38 320 ILE B C 1
ATOM 6614 O O . ILE B 1 320 ? -7.305 -27.312 -4.703 1 97.38 320 ILE B O 1
ATOM 6618 N N . PRO B 1 321 ? -8.695 -25.938 -3.711 1 94.88 321 PRO B N 1
ATOM 6619 C CA . PRO B 1 321 ? -9.516 -27.047 -3.219 1 94.88 321 PRO B CA 1
ATOM 6620 C C . PRO B 1 321 ? -9.969 -27.984 -4.332 1 94.88 321 PRO B C 1
ATOM 6622 O O . PRO B 1 321 ? -9.906 -29.203 -4.176 1 94.88 321 PRO B O 1
ATOM 6625 N N . SER B 1 322 ? -10.414 -27.5 -5.469 1 94.31 322 SER B N 1
ATOM 6626 C CA . SER B 1 322 ? -10.914 -28.328 -6.562 1 94.31 322 SER B CA 1
ATOM 6627 C C . SER B 1 322 ? -9.812 -29.25 -7.102 1 94.31 322 SER B C 1
ATOM 6629 O O . SER B 1 322 ? -10.102 -30.328 -7.602 1 94.31 322 SER B O 1
ATOM 6631 N N . ALA B 1 323 ? -8.555 -28.797 -6.996 1 94.56 323 ALA B N 1
ATOM 6632 C CA . ALA B 1 323 ? -7.418 -29.594 -7.453 1 94.56 323 ALA B CA 1
ATOM 6633 C C . ALA B 1 323 ? -6.867 -30.453 -6.324 1 94.56 323 ALA B C 1
ATOM 6635 O O . ALA B 1 323 ? -6.141 -31.422 -6.57 1 94.56 323 ALA B O 1
ATOM 6636 N N . GLY B 1 324 ? -7.172 -30.047 -5.094 1 95.12 324 GLY B N 1
ATOM 6637 C CA . GLY B 1 324 ? -6.648 -30.75 -3.936 1 95.12 324 GLY B CA 1
ATOM 6638 C C . GLY B 1 324 ? -5.148 -30.594 -3.773 1 95.12 324 GLY B C 1
ATOM 6639 O O . GLY B 1 324 ? -4.48 -31.484 -3.236 1 95.12 324 GLY B O 1
ATOM 6640 N N . GLN B 1 325 ? -4.543 -29.547 -4.324 1 96.38 325 GLN B N 1
ATOM 6641 C CA . GLN B 1 325 ? -3.102 -29.328 -4.309 1 96.38 325 GLN B CA 1
ATOM 6642 C C . GLN B 1 325 ? -2.775 -27.844 -4.105 1 96.38 325 GLN B C 1
ATOM 6644 O O . GLN B 1 325 ? -3.633 -26.984 -4.301 1 96.38 325 GLN B O 1
ATOM 6649 N N . TYR B 1 326 ? -1.557 -27.641 -3.674 1 97.38 326 TYR B N 1
ATOM 6650 C CA . TYR B 1 326 ? -1.036 -26.266 -3.676 1 97.38 326 TYR B CA 1
ATOM 6651 C C . TYR B 1 326 ? -0.539 -25.875 -5.062 1 97.38 326 TYR B C 1
ATOM 6653 O O . TYR B 1 326 ? 0.191 -26.641 -5.703 1 97.38 326 TYR B O 1
ATOM 6661 N N . LEU B 1 327 ? -0.995 -24.766 -5.531 1 98.12 327 LEU B N 1
ATOM 6662 C CA . LEU B 1 327 ? -0.454 -24.109 -6.719 1 98.12 327 LEU B CA 1
ATOM 6663 C C . LEU B 1 327 ? 0.565 -23.047 -6.332 1 98.12 327 LEU B C 1
ATOM 6665 O O . LEU B 1 327 ? 0.291 -22.203 -5.48 1 98.12 327 LEU B O 1
ATOM 6669 N N . SER B 1 328 ? 1.766 -23.125 -6.859 1 98.44 328 SER B N 1
ATOM 6670 C CA . SER B 1 328 ? 2.807 -22.141 -6.578 1 98.44 328 SER B CA 1
ATOM 6671 C C . SER B 1 328 ? 3.471 -21.656 -7.863 1 98.44 328 SER B C 1
ATOM 6673 O O . SER B 1 328 ? 3.516 -22.391 -8.859 1 98.44 328 SER B O 1
ATOM 6675 N N . PHE B 1 329 ? 3.904 -20.438 -7.855 1 98.75 329 PHE B N 1
ATOM 6676 C CA . PHE B 1 329 ? 4.688 -19.828 -8.93 1 98.75 329 PHE B CA 1
ATOM 6677 C C . PHE B 1 329 ? 6.055 -19.391 -8.422 1 98.75 329 PHE B C 1
ATOM 6679 O O . PHE B 1 329 ? 6.16 -18.781 -7.359 1 98.75 329 PHE B O 1
ATOM 6686 N N . ARG B 1 330 ? 7.086 -19.734 -9.117 1 98.12 330 ARG B N 1
ATOM 6687 C CA . ARG B 1 330 ? 8.43 -19.25 -8.828 1 98.12 330 ARG B CA 1
ATOM 6688 C C . ARG B 1 330 ? 9.07 -18.656 -10.078 1 98.12 330 ARG B C 1
ATOM 6690 O O . ARG B 1 330 ? 8.719 -19.016 -11.203 1 98.12 330 ARG B O 1
ATOM 6697 N N . VAL B 1 331 ? 9.953 -17.719 -9.844 1 98 331 VAL B N 1
ATOM 6698 C CA . VAL B 1 331 ? 10.727 -17.203 -10.961 1 98 331 VAL B CA 1
ATOM 6699 C C . VAL B 1 331 ? 11.633 -18.297 -11.516 1 98 331 VAL B C 1
ATOM 6701 O O . VAL B 1 331 ? 12.25 -19.047 -10.758 1 98 331 VAL B O 1
ATOM 6704 N N . ALA B 1 332 ? 11.727 -18.375 -12.812 1 98.31 332 ALA B N 1
ATOM 6705 C CA . ALA B 1 332 ? 12.602 -19.359 -13.445 1 98.31 332 ALA B CA 1
ATOM 6706 C C . ALA B 1 332 ? 14.062 -19.078 -13.102 1 98.31 332 ALA B C 1
ATOM 6708 O O . ALA B 1 332 ? 14.422 -17.953 -12.742 1 98.31 332 ALA B O 1
ATOM 6709 N N . SER B 1 333 ? 14.867 -20.141 -13.242 1 96.25 333 SER B N 1
ATOM 6710 C CA . SER B 1 333 ? 16.281 -20.047 -12.906 1 96.25 333 SER B CA 1
ATOM 6711 C C . SER B 1 333 ? 17.156 -20.547 -14.062 1 96.25 333 SER B C 1
ATOM 6713 O O . SER B 1 333 ? 16.828 -21.547 -14.703 1 96.25 333 SER B O 1
ATOM 6715 N N . SER B 1 334 ? 18.25 -19.859 -14.312 1 93.88 334 SER B N 1
ATOM 6716 C CA . SER B 1 334 ? 19.188 -20.297 -15.328 1 93.88 334 SER B CA 1
ATOM 6717 C C . SER B 1 334 ? 20.297 -21.156 -14.727 1 93.88 334 SER B C 1
ATOM 6719 O O . SER B 1 334 ? 21.281 -21.469 -15.398 1 93.88 334 SER B O 1
ATOM 6721 N N . SER B 1 335 ? 20.109 -21.531 -13.484 1 92.12 335 SER B N 1
ATOM 6722 C CA . SER B 1 335 ? 21.047 -22.422 -12.828 1 92.12 335 SER B CA 1
ATOM 6723 C C . SER B 1 335 ? 21.047 -23.797 -13.492 1 92.12 335 SER B C 1
ATOM 6725 O O . SER B 1 335 ? 19.984 -24.312 -13.859 1 92.12 335 SER B O 1
ATOM 6727 N N . PRO B 1 336 ? 22.266 -24.469 -13.594 1 92.19 336 PRO B N 1
ATOM 6728 C CA . PRO B 1 336 ? 22.297 -25.828 -14.133 1 92.19 336 PRO B CA 1
ATOM 6729 C C . PRO B 1 336 ? 21.828 -26.875 -13.125 1 92.19 336 PRO B C 1
ATOM 6731 O O . PRO B 1 336 ? 21.75 -28.062 -13.453 1 92.19 336 PRO B O 1
ATOM 6734 N N . LYS B 1 337 ? 21.5 -26.422 -11.938 1 93.06 337 LYS B N 1
ATOM 6735 C CA . LYS B 1 337 ? 20.984 -27.297 -10.898 1 93.06 337 LYS B CA 1
ATOM 6736 C C . LYS B 1 337 ? 19.5 -27.078 -10.688 1 93.06 337 LYS B C 1
ATOM 6738 O O . LYS B 1 337 ? 18.984 -25.969 -10.898 1 93.06 337 LYS B O 1
ATOM 6743 N N . PRO B 1 338 ? 18.859 -28.156 -10.281 1 94.62 338 PRO B N 1
ATOM 6744 C CA . PRO B 1 338 ? 17.438 -27.984 -9.977 1 94.62 338 PRO B CA 1
ATOM 6745 C C . PRO B 1 338 ? 17.188 -26.984 -8.852 1 94.62 338 PRO B C 1
ATOM 6747 O O . PRO B 1 338 ? 18.031 -26.797 -7.98 1 94.62 338 PRO B O 1
ATOM 6750 N N . VAL B 1 339 ? 16.047 -26.297 -8.914 1 93.25 339 VAL B N 1
ATOM 6751 C CA . VAL B 1 339 ? 15.641 -25.359 -7.867 1 93.25 339 VAL B CA 1
ATOM 6752 C C . VAL B 1 339 ? 14.805 -26.094 -6.82 1 93.25 339 VAL B C 1
ATOM 6754 O O . VAL B 1 339 ? 13.719 -26.594 -7.125 1 93.25 339 VAL B O 1
ATOM 6757 N N . PRO B 1 340 ? 15.297 -26.125 -5.66 1 90.75 340 PRO B N 1
ATOM 6758 C CA . PRO B 1 340 ? 14.508 -26.797 -4.629 1 90.75 340 PRO B CA 1
ATOM 6759 C C . PRO B 1 340 ? 13.219 -26.062 -4.277 1 90.75 340 PRO B C 1
ATOM 6761 O O . PRO B 1 340 ? 13.195 -24.828 -4.289 1 90.75 340 PRO B O 1
ATOM 6764 N N . TYR B 1 341 ? 12.195 -26.859 -4.035 1 93.12 341 TYR B N 1
ATOM 6765 C CA . TYR B 1 341 ? 10.938 -26.297 -3.549 1 93.12 341 TYR B CA 1
ATOM 6766 C C . TYR B 1 341 ? 10.789 -26.5 -2.047 1 93.12 341 TYR B C 1
ATOM 6768 O O . TYR B 1 341 ? 10.828 -27.641 -1.572 1 93.12 341 TYR B O 1
ATOM 6776 N N . LEU B 1 342 ? 10.555 -25.422 -1.328 1 91.94 342 LEU B N 1
ATOM 6777 C CA . LEU B 1 342 ? 10.484 -25.484 0.128 1 91.94 342 LEU B CA 1
ATOM 6778 C C . LEU B 1 342 ? 9.133 -24.984 0.631 1 91.94 342 LEU B C 1
ATOM 6780 O O . LEU B 1 342 ? 8.984 -24.688 1.815 1 91.94 342 LEU B O 1
ATOM 6784 N N . GLY B 1 343 ? 8.164 -24.797 -0.255 1 94 343 GLY B N 1
ATOM 6785 C CA . GLY B 1 343 ? 6.832 -24.344 0.124 1 94 343 GLY B CA 1
ATOM 6786 C C . GLY B 1 343 ? 5.934 -25.469 0.608 1 94 343 GLY B C 1
ATOM 6787 O O . GLY B 1 343 ? 6.375 -26.594 0.763 1 94 343 GLY B O 1
ATOM 6788 N N . PRO B 1 344 ? 4.734 -25.156 0.831 1 94.69 344 PRO B N 1
ATOM 6789 C CA . PRO B 1 344 ? 3.809 -26.188 1.318 1 94.69 344 PRO B CA 1
ATOM 6790 C C . PRO B 1 344 ? 3.361 -27.141 0.221 1 94.69 344 PRO B C 1
ATOM 6792 O O . PRO B 1 344 ? 3.336 -26.781 -0.956 1 94.69 344 PRO B O 1
ATOM 6795 N N . VAL B 1 345 ? 3.047 -28.344 0.658 1 94.31 345 VAL B N 1
ATOM 6796 C CA . VAL B 1 345 ? 2.508 -29.359 -0.232 1 94.31 345 VAL B CA 1
ATOM 6797 C C . VAL B 1 345 ? 1.25 -29.969 0.385 1 94.31 345 VAL B C 1
ATOM 6799 O O . VAL B 1 345 ? 1.051 -29.891 1.601 1 94.31 345 VAL B O 1
ATOM 6802 N N . SER B 1 346 ? 0.42 -30.484 -0.449 1 94.25 346 SER B N 1
ATOM 6803 C CA . SER B 1 346 ? -0.816 -31.109 0.011 1 94.25 346 SER B CA 1
ATOM 6804 C C . SER B 1 346 ? -0.533 -32.375 0.805 1 94.25 346 SER B C 1
ATOM 6806 O O . SER B 1 346 ? 0.53 -32.969 0.657 1 94.25 346 SER B O 1
ATOM 6808 N N . PRO B 1 347 ? -1.479 -32.781 1.672 1 87.38 347 PRO B N 1
ATOM 6809 C CA . PRO B 1 347 ? -1.286 -34 2.441 1 87.38 347 PRO B CA 1
ATOM 6810 C C . PRO B 1 347 ? -1.064 -35.219 1.553 1 87.38 347 PRO B C 1
ATOM 6812 O O . PRO B 1 347 ? -0.258 -36.094 1.886 1 87.38 347 PRO B O 1
ATOM 6815 N N . SER B 1 348 ? -1.801 -35.344 0.474 1 81.62 348 SER B N 1
ATOM 6816 C CA . SER B 1 348 ? -1.648 -36.469 -0.438 1 81.62 348 SER B CA 1
ATOM 6817 C C . SER B 1 348 ? -0.242 -36.5 -1.024 1 81.62 348 SER B C 1
ATOM 6819 O O . SER B 1 348 ? 0.324 -37.594 -1.201 1 81.62 348 SER B O 1
ATOM 6821 N N . ALA B 1 349 ? 0.28 -35.438 -1.318 1 80.44 349 ALA B N 1
ATOM 6822 C CA . ALA B 1 349 ? 1.626 -35.344 -1.88 1 80.44 349 ALA B CA 1
ATOM 6823 C C . ALA B 1 349 ? 2.682 -35.656 -0.821 1 80.44 349 ALA B C 1
ATOM 6825 O O . ALA B 1 349 ? 3.734 -36.219 -1.131 1 80.44 349 ALA B O 1
ATOM 6826 N N . ALA B 1 350 ? 2.402 -35.219 0.389 1 72.25 350 ALA B N 1
ATOM 6827 C CA . ALA B 1 350 ? 3.344 -35.438 1.479 1 72.25 350 ALA B CA 1
ATOM 6828 C C . ALA B 1 350 ? 3.508 -36.938 1.744 1 72.25 350 ALA B C 1
ATOM 6830 O O . ALA B 1 350 ? 4.594 -37.406 2.111 1 72.25 350 ALA B O 1
ATOM 6831 N N . GLU B 1 351 ? 2.4 -37.594 1.582 1 68 351 GLU B N 1
ATOM 6832 C CA . GLU B 1 351 ? 2.408 -39.031 1.794 1 68 351 GLU B CA 1
ATOM 6833 C C . GLU B 1 351 ? 3.102 -39.75 0.641 1 68 351 GLU B C 1
ATOM 6835 O O . GLU B 1 351 ? 3.711 -40.812 0.838 1 68 351 GLU B O 1
ATOM 6840 N N . LYS B 1 352 ? 2.785 -39.188 -0.578 1 63.72 352 LYS B N 1
ATOM 6841 C CA . LYS B 1 352 ? 3.348 -39.844 -1.755 1 63.72 352 LYS B CA 1
ATOM 6842 C C . LYS B 1 352 ? 4.848 -39.562 -1.862 1 63.72 352 LYS B C 1
ATOM 6844 O O . LYS B 1 352 ? 5.301 -38.438 -1.715 1 63.72 352 LYS B O 1
ATOM 6849 N N . THR B 1 353 ? 5.605 -40.281 -1.263 1 51.22 353 THR B N 1
ATOM 6850 C CA . THR B 1 353 ? 7.062 -40.25 -1.301 1 51.22 353 THR B CA 1
ATOM 6851 C C . THR B 1 353 ? 7.562 -39.688 -2.633 1 51.22 353 THR B C 1
ATOM 6853 O O . THR B 1 353 ? 6.812 -39.656 -3.611 1 51.22 353 THR B O 1
ATOM 6856 N N . LYS B 1 354 ? 8.953 -39.219 -2.793 1 54.38 354 LYS B N 1
ATOM 6857 C CA . LYS B 1 354 ? 9.852 -38.875 -3.885 1 54.38 354 LYS B CA 1
ATOM 6858 C C . LYS B 1 354 ? 9.523 -39.656 -5.152 1 54.38 354 LYS B C 1
ATOM 6860 O O . LYS B 1 354 ? 10.117 -39.406 -6.207 1 54.38 354 LYS B O 1
ATOM 6865 N N . SER B 1 355 ? 8.508 -40.5 -4.832 1 51.44 355 SER B N 1
ATOM 6866 C CA . SER B 1 355 ? 8.375 -41.438 -5.93 1 51.44 355 SER B CA 1
ATOM 6867 C C . SER B 1 355 ? 7.125 -41.156 -6.758 1 51.44 355 SER B C 1
ATOM 6869 O O . SER B 1 355 ? 6.676 -42.031 -7.523 1 51.44 355 SER B O 1
ATOM 6871 N N . GLY B 1 356 ? 6.48 -40 -6.586 1 62.84 356 GLY B N 1
ATOM 6872 C CA . GLY B 1 356 ? 5.297 -39.75 -7.398 1 62.84 356 GLY B CA 1
ATOM 6873 C C . GLY B 1 356 ? 5.582 -39.75 -8.891 1 62.84 356 GLY B C 1
ATOM 6874 O O . GLY B 1 356 ? 6.738 -39.656 -9.305 1 62.84 356 GLY B O 1
ATOM 6875 N N . SER B 1 357 ? 4.625 -40.156 -9.742 1 75.69 357 SER B N 1
ATOM 6876 C CA . SER B 1 357 ? 4.727 -40.375 -11.18 1 75.69 357 SER B CA 1
ATOM 6877 C C . SER B 1 357 ? 5.438 -39.25 -11.883 1 75.69 357 SER B C 1
ATOM 6879 O O . SER B 1 357 ? 6.152 -39.438 -12.867 1 75.69 357 SER B O 1
ATOM 6881 N N . HIS B 1 358 ? 5.578 -38.031 -11.188 1 90.56 358 HIS B N 1
ATOM 6882 C CA . HIS B 1 358 ? 6.168 -36.938 -11.914 1 90.56 358 HIS B CA 1
ATOM 6883 C C . HIS B 1 358 ? 7.316 -36.312 -11.125 1 90.56 358 HIS B C 1
ATOM 6885 O O . HIS B 1 358 ? 7.742 -35.188 -11.414 1 90.56 358 HIS B O 1
ATOM 6891 N N . SER B 1 359 ? 7.82 -37.031 -10.148 1 88.5 359 SER B N 1
ATOM 6892 C CA . SER B 1 359 ? 8.852 -36.531 -9.242 1 88.5 359 SER B CA 1
ATOM 6893 C C . SER B 1 359 ? 10.156 -36.25 -9.984 1 88.5 359 SER B C 1
ATOM 6895 O O . SER B 1 359 ? 10.977 -35.469 -9.531 1 88.5 359 SER B O 1
ATOM 6897 N N . HIS B 1 360 ? 10.352 -36.938 -11.078 1 92.56 360 HIS B N 1
ATOM 6898 C CA . HIS B 1 360 ? 11.57 -36.75 -11.852 1 92.56 360 HIS B CA 1
ATOM 6899 C C . HIS B 1 360 ? 11.688 -35.281 -12.344 1 92.56 360 HIS B C 1
ATOM 6901 O O . HIS B 1 360 ? 12.797 -34.781 -12.555 1 92.56 360 HIS B O 1
ATOM 6907 N N . LEU B 1 361 ? 10.609 -34.625 -12.516 1 96 361 LEU B N 1
ATOM 6908 C CA . LEU B 1 361 ? 10.602 -33.25 -12.992 1 96 361 LEU B CA 1
ATOM 6909 C C . LEU B 1 361 ? 11.266 -32.312 -11.977 1 96 361 LEU B C 1
ATOM 6911 O O . LEU B 1 361 ? 11.797 -31.266 -12.344 1 96 361 LEU B O 1
ATOM 6915 N N . THR B 1 362 ? 11.195 -32.688 -10.703 1 94.5 362 THR B N 1
ATOM 6916 C CA . THR B 1 362 ? 11.758 -31.844 -9.641 1 94.5 362 THR B CA 1
ATOM 6917 C C . THR B 1 362 ? 13.281 -31.969 -9.617 1 94.5 362 THR B C 1
ATOM 6919 O O . THR B 1 362 ? 13.953 -31.172 -8.961 1 94.5 362 THR B O 1
ATOM 6922 N N . THR B 1 363 ? 13.82 -32.906 -10.32 1 94.88 363 THR B N 1
ATOM 6923 C CA . THR B 1 363 ? 15.266 -33.125 -10.336 1 94.88 363 THR B CA 1
ATOM 6924 C C . THR B 1 363 ? 15.898 -32.438 -11.547 1 94.88 363 THR B C 1
ATOM 6926 O O . THR B 1 363 ? 17.125 -32.406 -11.688 1 94.88 363 THR B O 1
ATOM 6929 N N . LEU B 1 364 ? 15.125 -31.891 -12.391 1 96.94 364 LEU B N 1
ATOM 6930 C CA . LEU B 1 364 ? 15.625 -31.203 -13.578 1 96.94 364 LEU B CA 1
ATOM 6931 C C . LEU B 1 364 ? 15.781 -29.719 -13.328 1 96.94 364 LEU B C 1
ATOM 6933 O O . LEU B 1 364 ? 14.977 -29.109 -12.609 1 96.94 364 LEU B O 1
ATOM 6937 N N . CYS B 1 365 ? 16.844 -29.203 -13.844 1 96.38 365 CYS B N 1
ATOM 6938 C CA . CYS B 1 365 ? 16.953 -27.75 -13.797 1 96.38 365 CYS B CA 1
ATOM 6939 C C . CYS B 1 365 ? 16 -27.109 -14.805 1 96.38 365 CYS B C 1
ATOM 6941 O O . CYS B 1 365 ? 15.508 -27.766 -15.711 1 96.38 365 CYS B O 1
ATOM 6943 N N . ASP B 1 366 ? 15.773 -25.844 -14.75 1 97.75 366 ASP B N 1
ATOM 6944 C CA . ASP B 1 366 ? 14.742 -25.188 -15.531 1 97.75 366 ASP B CA 1
ATOM 6945 C C . ASP B 1 366 ? 15.125 -25.125 -17.016 1 97.75 366 ASP B C 1
ATOM 6947 O O . ASP B 1 366 ? 14.25 -25.156 -17.891 1 97.75 366 ASP B O 1
ATOM 6951 N N . ILE B 1 367 ? 16.391 -25 -17.312 1 97.19 367 ILE B N 1
ATOM 6952 C CA . ILE B 1 367 ? 16.844 -24.984 -18.703 1 97.19 367 ILE B CA 1
ATOM 6953 C C . ILE B 1 367 ? 16.375 -26.266 -19.391 1 97.19 367 ILE B C 1
ATOM 6955 O O . ILE B 1 367 ? 15.797 -26.219 -20.484 1 97.19 367 ILE B O 1
ATOM 6959 N N . VAL B 1 368 ? 16.594 -27.344 -18.734 1 97.69 368 VAL B N 1
ATOM 6960 C CA . VAL B 1 368 ? 16.234 -28.656 -19.281 1 97.69 368 VAL B CA 1
ATOM 6961 C C . VAL B 1 368 ? 14.719 -28.781 -19.359 1 97.69 368 VAL B C 1
ATOM 6963 O O . VAL B 1 368 ? 14.18 -29.281 -20.344 1 97.69 368 VAL B O 1
ATOM 6966 N N . LEU B 1 369 ? 14.031 -28.359 -18.344 1 98.19 369 LEU B N 1
ATOM 6967 C CA . LEU B 1 369 ? 12.57 -28.406 -18.344 1 98.19 369 LEU B CA 1
ATOM 6968 C C . LEU B 1 369 ? 12 -27.656 -19.531 1 98.19 369 LEU B C 1
ATOM 6970 O O . LEU B 1 369 ? 11.18 -28.203 -20.281 1 98.19 369 LEU B O 1
ATOM 6974 N N . VAL B 1 370 ? 12.43 -26.453 -19.75 1 98.25 370 VAL B N 1
ATOM 6975 C CA . VAL B 1 370 ? 11.891 -25.609 -20.812 1 98.25 370 VAL B CA 1
ATOM 6976 C C . VAL B 1 370 ? 12.266 -26.203 -22.172 1 98.25 370 VAL B C 1
ATOM 6978 O O . VAL B 1 370 ? 11.453 -26.203 -23.094 1 98.25 370 VAL B O 1
ATOM 6981 N N . GLN B 1 371 ? 13.492 -26.703 -22.281 1 97.5 371 GLN B N 1
ATOM 6982 C CA . GLN B 1 371 ? 13.914 -27.359 -23.516 1 97.5 371 GLN B CA 1
ATOM 6983 C C . GLN B 1 371 ? 13 -28.531 -23.844 1 97.5 371 GLN B C 1
ATOM 6985 O O . GLN B 1 371 ? 12.555 -28.688 -24.984 1 97.5 371 GLN B O 1
ATOM 6990 N N . MET B 1 372 ? 12.789 -29.312 -22.844 1 97.44 372 MET B N 1
ATOM 6991 C CA . MET B 1 372 ? 11.914 -30.469 -23 1 97.44 372 MET B CA 1
ATOM 6992 C C . MET B 1 372 ? 10.508 -30.047 -23.391 1 97.44 372 MET B C 1
ATOM 6994 O O . MET B 1 372 ? 9.914 -30.594 -24.328 1 97.44 372 MET B O 1
ATOM 6998 N N . TRP B 1 373 ? 9.945 -29.078 -22.75 1 98.31 373 TRP B N 1
ATOM 6999 C CA . TRP B 1 373 ? 8.578 -28.609 -23 1 98.31 373 TRP B CA 1
ATOM 7000 C C . TRP B 1 373 ? 8.461 -28.016 -24.406 1 98.31 373 TRP B C 1
ATOM 7002 O O . TRP B 1 373 ? 7.473 -28.25 -25.109 1 98.31 373 TRP B O 1
ATOM 7012 N N . LEU B 1 374 ? 9.438 -27.25 -24.828 1 97.69 374 LEU B N 1
ATOM 7013 C CA . LEU B 1 374 ? 9.391 -26.578 -26.109 1 97.69 374 LEU B CA 1
ATOM 7014 C C . LEU B 1 374 ? 9.648 -27.562 -27.25 1 97.69 374 LEU B C 1
ATOM 7016 O O . LEU B 1 374 ? 9.414 -27.25 -28.422 1 97.69 374 LEU B O 1
ATOM 7020 N N . SER B 1 375 ? 10.125 -28.734 -26.922 1 96.69 375 SER B N 1
ATOM 7021 C CA . SER B 1 375 ? 10.281 -29.781 -27.922 1 96.69 375 SER B CA 1
ATOM 7022 C C . SER B 1 375 ? 8.961 -30.516 -28.172 1 96.69 375 SER B C 1
ATOM 7024 O O . SER B 1 375 ? 8.836 -31.25 -29.156 1 96.69 375 SER B O 1
ATOM 7026 N N . ASN B 1 376 ? 8.055 -30.406 -27.266 1 96.62 376 ASN B N 1
ATOM 7027 C CA . ASN B 1 376 ? 6.715 -30.953 -27.453 1 96.62 376 ASN B CA 1
ATOM 7028 C C . ASN B 1 376 ? 5.996 -30.281 -28.625 1 96.62 376 ASN B C 1
ATOM 7030 O O . ASN B 1 376 ? 5.84 -29.047 -28.625 1 96.62 376 ASN B O 1
ATOM 7034 N N . PRO B 1 377 ? 5.516 -30.969 -29.594 1 96.62 377 PRO B N 1
ATOM 7035 C CA . PRO B 1 377 ? 4.879 -30.375 -30.781 1 96.62 377 PRO B CA 1
ATOM 7036 C C . PRO B 1 377 ? 3.688 -29.484 -30.422 1 96.62 377 PRO B C 1
ATOM 7038 O O . PRO B 1 377 ? 3.455 -28.469 -31.078 1 96.62 377 PRO B O 1
ATOM 7041 N N . ARG B 1 378 ? 2.904 -29.891 -29.484 1 95.44 378 ARG B N 1
ATOM 7042 C CA . ARG B 1 378 ? 1.755 -29.094 -29.062 1 95.44 378 ARG B CA 1
ATOM 7043 C C . ARG B 1 378 ? 2.186 -27.703 -28.609 1 95.44 378 ARG B C 1
ATOM 7045 O O . ARG B 1 378 ? 1.534 -26.703 -28.953 1 95.44 378 ARG B O 1
ATOM 7052 N N . VAL B 1 379 ? 3.244 -27.594 -27.859 1 96.94 379 VAL B N 1
ATOM 7053 C CA . VAL B 1 379 ? 3.766 -26.344 -27.344 1 96.94 379 VAL B CA 1
ATOM 7054 C C . VAL B 1 379 ? 4.477 -25.578 -28.469 1 96.94 379 VAL B C 1
ATOM 7056 O O . VAL B 1 379 ? 4.23 -24.391 -28.672 1 96.94 379 VAL B O 1
ATOM 7059 N N . ALA B 1 380 ? 5.254 -26.297 -29.25 1 96.12 380 ALA B N 1
ATOM 7060 C CA . ALA B 1 380 ? 6.062 -25.703 -30.297 1 96.12 380 ALA B CA 1
ATOM 7061 C C . ALA B 1 380 ? 5.184 -25.078 -31.375 1 96.12 380 ALA B C 1
ATOM 7063 O O . ALA B 1 380 ? 5.586 -24.125 -32.031 1 96.12 380 ALA B O 1
ATOM 7064 N N . LYS B 1 381 ? 4.035 -25.609 -31.531 1 95.75 381 LYS B N 1
ATOM 7065 C CA . LYS B 1 381 ? 3.109 -25.078 -32.531 1 95.75 381 LYS B CA 1
ATOM 7066 C C . LYS B 1 381 ? 2.875 -23.594 -32.344 1 95.75 381 LYS B C 1
ATOM 7068 O O . LYS B 1 381 ? 2.766 -22.828 -33.312 1 95.75 381 LYS B O 1
ATOM 7073 N N . PHE B 1 382 ? 2.834 -23.172 -31.109 1 94.94 382 PHE B N 1
ATOM 7074 C CA . PHE B 1 382 ? 2.465 -21.797 -30.828 1 94.94 382 PHE B CA 1
ATOM 7075 C C . PHE B 1 382 ? 3.672 -20.984 -30.359 1 94.94 382 PHE B C 1
ATOM 7077 O O . PHE B 1 382 ? 3.729 -19.766 -30.547 1 94.94 382 PHE B O 1
ATOM 7084 N N . TRP B 1 383 ? 4.684 -21.609 -29.75 1 95 383 TRP B N 1
ATOM 7085 C CA . TRP B 1 383 ? 5.809 -20.906 -29.156 1 95 383 TRP B CA 1
ATOM 7086 C C . TRP B 1 383 ? 7.066 -21.062 -30.016 1 95 383 TRP B C 1
ATOM 7088 O O . TRP B 1 383 ? 8.055 -20.344 -29.812 1 95 383 TRP B O 1
ATOM 7098 N N . GLY B 1 384 ? 7.004 -21.969 -30.938 1 92.19 384 GLY B N 1
ATOM 7099 C CA . GLY B 1 384 ? 8.219 -22.312 -31.656 1 92.19 384 GLY B CA 1
ATOM 7100 C C . GLY B 1 384 ? 9.141 -23.219 -30.875 1 92.19 384 GLY B C 1
ATOM 7101 O O . GLY B 1 384 ? 8.781 -23.672 -29.781 1 92.19 384 GLY B O 1
ATOM 7102 N N . GLY B 1 385 ? 10.281 -23.547 -31.391 1 92.75 385 GLY B N 1
ATOM 7103 C CA . GLY B 1 385 ? 11.25 -24.422 -30.75 1 92.75 385 GLY B CA 1
ATOM 7104 C C . GLY B 1 385 ? 12.133 -23.703 -29.75 1 92.75 385 GLY B C 1
ATOM 7105 O O . GLY B 1 385 ? 12.086 -22.469 -29.641 1 92.75 385 GLY B O 1
ATOM 7106 N N . TYR B 1 386 ? 12.82 -24.531 -29 1 94.62 386 TYR B N 1
ATOM 7107 C CA . TYR B 1 386 ? 13.742 -23.984 -28 1 94.62 386 TYR B CA 1
ATOM 7108 C C . TYR B 1 386 ? 14.891 -23.25 -28.672 1 94.62 386 TYR B C 1
ATOM 7110 O O . TYR B 1 386 ? 15.453 -23.719 -29.672 1 94.62 386 TYR B O 1
ATOM 7118 N N . VAL B 1 387 ? 15.188 -22.094 -28.219 1 93.5 387 VAL B N 1
ATOM 7119 C CA . VAL B 1 387 ? 16.344 -21.344 -28.672 1 93.5 387 VAL B CA 1
ATOM 7120 C C . VAL B 1 387 ? 17.391 -21.25 -27.562 1 93.5 387 VAL B C 1
ATOM 7122 O O . VAL B 1 387 ? 17.031 -21.109 -26.391 1 93.5 387 VAL B O 1
ATOM 7125 N N . PRO B 1 388 ? 18.641 -21.312 -27.984 1 92.69 388 PRO B N 1
ATOM 7126 C CA . PRO B 1 388 ? 19.688 -21.172 -26.969 1 92.69 388 PRO B CA 1
ATOM 7127 C C . PRO B 1 388 ? 19.547 -19.875 -26.172 1 92.69 388 PRO B C 1
ATOM 7129 O O . PRO B 1 388 ? 19.109 -18.859 -26.703 1 92.69 388 PRO B O 1
ATOM 7132 N N . ASN B 1 389 ? 19.844 -19.891 -24.922 1 93.5 389 ASN B N 1
ATOM 7133 C CA . ASN B 1 389 ? 19.812 -18.75 -24 1 93.5 389 ASN B CA 1
ATOM 7134 C C . ASN B 1 389 ? 18.391 -18.25 -23.766 1 93.5 389 ASN B C 1
ATOM 7136 O O . ASN B 1 389 ? 18.188 -17.078 -23.469 1 93.5 389 ASN B O 1
ATOM 7140 N N . PHE B 1 390 ? 17.469 -19.141 -24.031 1 95.94 390 PHE B N 1
ATOM 7141 C CA . PHE B 1 390 ? 16.062 -18.797 -23.844 1 95.94 390 PHE B CA 1
ATOM 7142 C C . PHE B 1 390 ? 15.828 -18.188 -22.469 1 95.94 390 PHE B C 1
ATOM 7144 O O . PHE B 1 390 ? 15.336 -17.062 -22.359 1 95.94 390 PHE B O 1
ATOM 7151 N N . LEU B 1 391 ? 16.219 -18.859 -21.438 1 96.38 391 LEU B N 1
ATOM 7152 C CA . LEU B 1 391 ? 15.945 -18.406 -20.078 1 96.38 391 LEU B CA 1
ATOM 7153 C C . LEU B 1 391 ? 16.828 -17.219 -19.719 1 96.38 391 LEU B C 1
ATOM 7155 O O . LEU B 1 391 ? 16.391 -16.281 -19.031 1 96.38 391 LEU B O 1
ATOM 7159 N N . THR B 1 392 ? 18.078 -17.25 -20.109 1 94.69 392 THR B N 1
ATOM 7160 C CA . THR B 1 392 ? 18.969 -16.125 -19.828 1 94.69 392 THR B CA 1
ATOM 7161 C C . THR B 1 392 ? 18.422 -14.836 -20.438 1 94.69 392 THR B C 1
ATOM 7163 O O . THR B 1 392 ? 18.484 -13.781 -19.797 1 94.69 392 THR B O 1
ATOM 7166 N N . ASN B 1 393 ? 17.938 -14.945 -21.625 1 96.25 393 ASN B N 1
ATOM 7167 C CA . ASN B 1 393 ? 17.328 -13.781 -22.266 1 96.25 393 ASN B CA 1
ATOM 7168 C C . ASN B 1 393 ? 16.078 -13.32 -21.516 1 96.25 393 ASN B C 1
ATOM 7170 O O . ASN B 1 393 ? 15.875 -12.117 -21.328 1 96.25 393 ASN B O 1
ATOM 7174 N N . ALA B 1 394 ? 15.289 -14.273 -21.172 1 97.69 394 ALA B N 1
ATOM 7175 C CA . ALA B 1 394 ? 14.07 -13.938 -20.438 1 97.69 394 ALA B CA 1
ATOM 7176 C C . ALA B 1 394 ? 14.406 -13.258 -19.109 1 97.69 394 ALA B C 1
ATOM 7178 O O . ALA B 1 394 ? 13.75 -12.289 -18.719 1 97.69 394 ALA B O 1
ATOM 7179 N N . LEU B 1 395 ? 15.398 -13.695 -18.453 1 96.62 395 LEU B N 1
ATOM 7180 C CA . LEU B 1 395 ? 15.812 -13.188 -17.141 1 96.62 395 LEU B CA 1
ATOM 7181 C C . LEU B 1 395 ? 16.453 -11.812 -17.281 1 96.62 395 LEU B C 1
ATOM 7183 O O . LEU B 1 395 ? 16.547 -11.062 -16.297 1 96.62 395 LEU B O 1
ATOM 7187 N N . ALA B 1 396 ? 16.906 -11.469 -18.453 1 95.44 396 ALA B N 1
ATOM 7188 C CA . ALA B 1 396 ? 17.562 -10.195 -18.703 1 95.44 396 ALA B CA 1
ATOM 7189 C C . ALA B 1 396 ? 16.562 -9.125 -19.109 1 95.44 396 ALA B C 1
ATOM 7191 O O . ALA B 1 396 ? 16.891 -7.941 -19.188 1 95.44 396 ALA B O 1
ATOM 7192 N N . SER B 1 397 ? 15.359 -9.547 -19.375 1 96.62 397 SER B N 1
ATOM 7193 C CA . SER B 1 397 ? 14.336 -8.586 -19.781 1 96.62 397 SER B CA 1
ATOM 7194 C C . SER B 1 397 ? 13.992 -7.629 -18.641 1 96.62 397 SER B C 1
ATOM 7196 O O . SER B 1 397 ? 13.875 -8.047 -17.484 1 96.62 397 SER B O 1
ATOM 7198 N N . ARG B 1 398 ? 13.766 -6.367 -18.984 1 96.25 398 ARG B N 1
ATOM 7199 C CA . ARG B 1 398 ? 13.477 -5.355 -17.969 1 96.25 398 ARG B CA 1
ATOM 7200 C C . ARG B 1 398 ? 11.977 -5.16 -17.797 1 96.25 398 ARG B C 1
ATOM 7202 O O . ARG B 1 398 ? 11.531 -4.52 -16.844 1 96.25 398 ARG B O 1
ATOM 7209 N N . HIS B 1 399 ? 11.18 -5.625 -18.719 1 97.69 399 HIS B N 1
ATOM 7210 C CA . HIS B 1 399 ? 9.75 -5.371 -18.625 1 97.69 399 HIS B CA 1
ATOM 7211 C C . HIS B 1 399 ? 8.969 -6.664 -18.406 1 97.69 399 HIS B C 1
ATOM 7213 O O . HIS B 1 399 ? 7.734 -6.66 -18.391 1 97.69 399 HIS B O 1
ATOM 7219 N N . SER B 1 400 ? 9.711 -7.797 -18.312 1 98.19 400 SER B N 1
ATOM 7220 C CA . SER B 1 400 ? 9.094 -9.109 -18.188 1 98.19 400 SER B CA 1
ATOM 7221 C C . SER B 1 400 ? 9.961 -10.055 -17.359 1 98.19 400 SER B C 1
ATOM 7223 O O . SER B 1 400 ? 11.172 -9.859 -17.25 1 98.19 400 SER B O 1
ATOM 7225 N N . PHE B 1 401 ? 9.289 -11.039 -16.719 1 98.44 401 PHE B N 1
ATOM 7226 C CA . PHE B 1 401 ? 10.086 -12.062 -16.047 1 98.44 401 PHE B CA 1
ATOM 7227 C C . PHE B 1 401 ? 9.445 -13.438 -16.219 1 98.44 401 PHE B C 1
ATOM 7229 O O . PHE B 1 401 ? 8.227 -13.555 -16.312 1 98.44 401 PHE B O 1
ATOM 7236 N N . PRO B 1 402 ? 10.297 -14.438 -16.328 1 98.75 402 PRO B N 1
ATOM 7237 C CA . PRO B 1 402 ? 9.828 -15.805 -16.531 1 98.75 402 PRO B CA 1
ATOM 7238 C C . PRO B 1 402 ? 9.375 -16.484 -15.242 1 98.75 402 PRO B C 1
ATOM 7240 O O . PRO B 1 402 ? 9.969 -16.25 -14.188 1 98.75 402 PRO B O 1
ATOM 7243 N N . VAL B 1 403 ? 8.359 -17.328 -15.383 1 98.88 403 VAL B N 1
ATOM 7244 C CA . VAL B 1 403 ? 7.727 -17.969 -14.234 1 98.88 403 VAL B CA 1
ATOM 7245 C C . VAL B 1 403 ? 7.562 -19.453 -14.5 1 98.88 403 VAL B C 1
ATOM 7247 O O . VAL B 1 403 ? 7.168 -19.859 -15.602 1 98.88 403 VAL B O 1
ATOM 7250 N N . ILE B 1 404 ? 7.883 -20.234 -13.508 1 98.81 404 ILE B N 1
ATOM 7251 C CA . ILE B 1 404 ? 7.578 -21.656 -13.531 1 98.81 404 ILE B CA 1
ATOM 7252 C C . ILE B 1 404 ? 6.379 -21.953 -12.633 1 98.81 404 ILE B C 1
ATOM 7254 O O . ILE B 1 404 ? 6.363 -21.562 -11.469 1 98.81 404 ILE B O 1
ATOM 7258 N N . GLY B 1 405 ? 5.34 -22.578 -13.234 1 98.75 405 GLY B N 1
ATOM 7259 C CA . GLY B 1 405 ? 4.215 -23.047 -12.438 1 98.75 405 GLY B CA 1
ATOM 7260 C C . GLY B 1 405 ? 4.438 -24.422 -11.844 1 98.75 405 GLY B C 1
ATOM 7261 O O . GLY B 1 405 ? 5.008 -25.297 -12.492 1 98.75 405 GLY B O 1
ATOM 7262 N N . MET B 1 406 ? 3.941 -24.609 -10.602 1 98.19 406 MET B N 1
ATOM 7263 C CA . MET B 1 406 ? 4.156 -25.875 -9.914 1 98.19 406 MET B CA 1
ATOM 7264 C C . MET B 1 406 ? 2.893 -26.312 -9.18 1 98.19 406 MET B C 1
ATOM 7266 O O . MET B 1 406 ? 2.209 -25.5 -8.562 1 98.19 406 MET B O 1
ATOM 7270 N N . TRP B 1 407 ? 2.553 -27.547 -9.312 1 97.38 407 TRP B N 1
ATOM 7271 C CA . TRP B 1 407 ? 1.592 -28.203 -8.43 1 97.38 407 TRP B CA 1
ATOM 7272 C C . TRP B 1 407 ? 2.307 -29.016 -7.355 1 97.38 407 TRP B C 1
ATOM 7274 O O . TRP B 1 407 ? 3.021 -29.969 -7.664 1 97.38 407 TRP B O 1
ATOM 7284 N N . ASP B 1 408 ? 2.102 -28.609 -6.078 1 95.88 408 ASP B N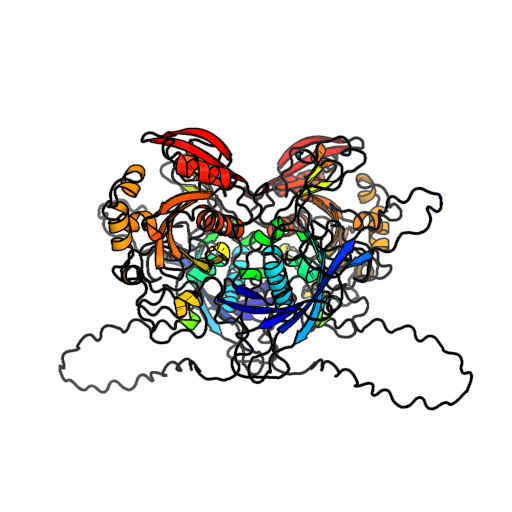 1
ATOM 7285 C CA . ASP B 1 408 ? 2.789 -29.25 -4.957 1 95.88 408 ASP B CA 1
ATOM 7286 C C . ASP B 1 408 ? 4.293 -29.328 -5.211 1 95.88 408 ASP B C 1
ATOM 7288 O O . ASP B 1 408 ? 4.906 -30.375 -4.984 1 95.88 408 ASP B O 1
ATOM 7292 N N . GLY B 1 409 ? 4.824 -28.297 -5.816 1 95.56 409 GLY B N 1
ATOM 7293 C CA . GLY B 1 409 ? 6.262 -28.203 -6.02 1 95.56 409 GLY B CA 1
ATOM 7294 C C . GLY B 1 409 ? 6.73 -28.859 -7.301 1 95.56 409 GLY B C 1
ATOM 7295 O O . GLY B 1 409 ? 7.91 -28.797 -7.648 1 95.56 409 GLY B O 1
ATOM 7296 N N . VAL B 1 410 ? 5.91 -29.547 -8.023 1 96.81 410 VAL B N 1
ATOM 7297 C CA . VAL B 1 410 ? 6.273 -30.219 -9.266 1 96.81 410 VAL B CA 1
ATOM 7298 C C . VAL B 1 410 ? 6.035 -29.281 -10.453 1 96.81 410 VAL B C 1
ATOM 7300 O O . VAL B 1 410 ? 4.898 -28.875 -10.711 1 96.81 410 VAL B O 1
ATOM 7303 N N . PRO B 1 411 ? 7.086 -28.969 -11.203 1 98.25 411 PRO B N 1
ATOM 7304 C CA . PRO B 1 411 ? 6.926 -28.047 -12.328 1 98.25 411 PRO B CA 1
ATOM 7305 C C . PRO B 1 411 ? 6.023 -28.594 -13.422 1 98.25 411 PRO B C 1
ATOM 7307 O O . PRO B 1 411 ? 6.066 -29.797 -13.719 1 98.25 411 PRO B O 1
ATOM 7310 N N . PHE B 1 412 ? 5.18 -27.719 -14.039 1 98.19 412 PHE B N 1
ATOM 7311 C CA . PHE B 1 412 ? 4.285 -28.25 -15.07 1 98.19 412 PHE B CA 1
ATOM 7312 C C . PHE B 1 412 ? 4.238 -27.312 -16.266 1 98.19 412 PHE B C 1
ATOM 7314 O O . PHE B 1 412 ? 3.791 -27.703 -17.344 1 98.19 412 PHE B O 1
ATOM 7321 N N . GLY B 1 413 ? 4.578 -26.031 -16.078 1 98.44 413 GLY B N 1
ATOM 7322 C CA . GLY B 1 413 ? 4.418 -25.078 -17.156 1 98.44 413 GLY B CA 1
ATOM 7323 C C . GLY B 1 413 ? 5.285 -23.844 -16.984 1 98.44 413 GLY B C 1
ATOM 7324 O O . GLY B 1 413 ? 5.945 -23.672 -15.953 1 98.44 413 GLY B O 1
ATOM 7325 N N . TYR B 1 414 ? 5.297 -23.016 -18.062 1 98.75 414 TYR B N 1
ATOM 7326 C CA . TYR B 1 414 ? 6.094 -21.797 -18.156 1 98.75 414 TYR B CA 1
ATOM 7327 C C . TYR B 1 414 ? 5.207 -20.594 -18.469 1 98.75 414 TYR B C 1
ATOM 7329 O O . TYR B 1 414 ? 4.32 -20.672 -19.312 1 98.75 414 TYR B O 1
ATOM 7337 N N . PHE B 1 415 ? 5.43 -19.5 -17.75 1 98.81 415 PHE B N 1
ATOM 7338 C CA . PHE B 1 415 ? 4.691 -18.25 -17.938 1 98.81 415 PHE B CA 1
ATOM 7339 C C . PHE B 1 415 ? 5.641 -17.062 -17.984 1 98.81 415 PHE B C 1
ATOM 7341 O O . PHE B 1 415 ? 6.801 -17.172 -17.578 1 98.81 415 PHE B O 1
ATOM 7348 N N . GLU B 1 416 ? 5.23 -15.984 -18.531 1 98.75 416 GLU B N 1
ATOM 7349 C CA . GLU B 1 416 ? 5.875 -14.68 -18.469 1 98.75 416 GLU B CA 1
ATOM 7350 C C . GLU B 1 416 ? 4.887 -13.602 -18.016 1 98.75 416 GLU B C 1
ATOM 7352 O O . GLU B 1 416 ? 3.791 -13.492 -18.578 1 98.75 416 GLU B O 1
ATOM 7357 N N . VAL B 1 417 ? 5.223 -12.914 -17.016 1 98.81 417 VAL B N 1
ATOM 7358 C CA . VAL B 1 417 ? 4.453 -11.75 -16.578 1 98.81 417 VAL B CA 1
ATOM 7359 C C . VAL B 1 417 ? 5.168 -10.469 -17.031 1 98.81 417 VAL B C 1
ATOM 7361 O O . VAL B 1 417 ? 6.359 -10.297 -16.766 1 98.81 417 VAL B O 1
ATOM 7364 N N . TYR B 1 418 ? 4.457 -9.57 -17.719 1 98.75 418 TYR B N 1
ATOM 7365 C CA . TYR B 1 418 ? 5.168 -8.414 -18.281 1 98.75 418 TYR B CA 1
ATOM 7366 C C . TYR B 1 418 ? 4.344 -7.145 -18.125 1 98.75 418 TYR B C 1
ATOM 7368 O O . TYR B 1 418 ? 3.137 -7.207 -17.875 1 98.75 418 TYR B O 1
ATOM 7376 N N . TRP B 1 419 ? 5.031 -5.984 -18.172 1 98.75 419 TRP B N 1
ATOM 7377 C CA . TRP B 1 419 ? 4.402 -4.668 -18.25 1 98.75 419 TRP B CA 1
ATOM 7378 C C . TRP B 1 419 ? 3.971 -4.352 -19.688 1 98.75 419 TRP B C 1
ATOM 7380 O O . TRP B 1 419 ? 4.805 -4.297 -20.594 1 98.75 419 TRP B O 1
ATOM 7390 N N . VAL B 1 420 ? 2.707 -4.062 -19.891 1 98.69 420 VAL B N 1
ATOM 7391 C CA . VAL B 1 420 ? 2.119 -3.951 -21.219 1 98.69 420 VAL B CA 1
ATOM 7392 C C . VAL B 1 420 ? 2.693 -2.732 -21.938 1 98.69 420 VAL B C 1
ATOM 7394 O O . VAL B 1 420 ? 3.023 -2.803 -23.125 1 98.69 420 VAL B O 1
ATOM 7397 N N . LYS B 1 421 ? 2.777 -1.652 -21.203 1 98 421 LYS B N 1
ATOM 7398 C CA . LYS B 1 421 ? 3.184 -0.388 -21.812 1 98 421 LYS B CA 1
ATOM 7399 C C . LYS B 1 421 ? 4.535 -0.523 -22.5 1 98 421 LYS B C 1
ATOM 7401 O O . LYS B 1 421 ? 4.742 0.044 -23.578 1 98 421 LYS B O 1
ATOM 7406 N N . GLU B 1 422 ? 5.457 -1.248 -21.969 1 97.75 422 GLU B N 1
ATOM 7407 C CA . GLU B 1 422 ? 6.809 -1.408 -22.5 1 97.75 422 GLU B CA 1
ATOM 7408 C C . GLU B 1 422 ? 6.883 -2.555 -23.5 1 97.75 422 GLU B C 1
ATOM 7410 O O . GLU B 1 422 ? 7.859 -2.676 -24.234 1 97.75 422 GLU B O 1
ATOM 7415 N N . ASP B 1 423 ? 5.938 -3.406 -23.516 1 97.44 423 ASP B N 1
ATOM 7416 C CA . ASP B 1 423 ? 5.883 -4.551 -24.422 1 97.44 423 ASP B CA 1
ATOM 7417 C C . ASP B 1 423 ? 5.48 -4.121 -25.828 1 97.44 423 ASP B C 1
ATOM 7419 O O . ASP B 1 423 ? 4.934 -3.033 -26.016 1 97.44 423 ASP B O 1
ATOM 7423 N N . VAL B 1 424 ? 5.75 -5.008 -26.797 1 96 424 VAL B N 1
ATOM 7424 C CA . VAL B 1 424 ? 5.355 -4.73 -28.172 1 96 424 VAL B CA 1
ATOM 7425 C C . VAL B 1 424 ? 3.857 -4.441 -28.234 1 96 424 VAL B C 1
ATOM 7427 O O . VAL B 1 424 ? 3.41 -3.613 -29.031 1 96 424 VAL B O 1
ATOM 7430 N N . LEU B 1 425 ? 3.086 -5.109 -27.406 1 97.25 425 LEU B N 1
ATOM 7431 C CA . LEU B 1 425 ? 1.641 -4.922 -27.359 1 97.25 425 LEU B CA 1
ATOM 7432 C C . LEU B 1 425 ? 1.292 -3.461 -27.094 1 97.25 425 LEU B C 1
ATOM 7434 O O . LEU B 1 425 ? 0.312 -2.943 -27.641 1 97.25 425 LEU B O 1
ATOM 7438 N N . GLY B 1 426 ? 2.059 -2.787 -26.312 1 96.88 426 GLY B N 1
ATOM 7439 C CA . GLY B 1 426 ? 1.799 -1.405 -25.938 1 96.88 426 GLY B CA 1
ATOM 7440 C C . GLY B 1 426 ? 1.804 -0.457 -27.125 1 96.88 426 GLY B C 1
ATOM 7441 O O . GLY B 1 426 ? 1.24 0.637 -27.047 1 96.88 426 GLY B O 1
ATOM 7442 N N . ARG B 1 427 ? 2.379 -0.82 -28.203 1 95.06 427 ARG B N 1
ATOM 7443 C CA . ARG B 1 427 ? 2.441 -0.002 -29.406 1 95.06 427 ARG B CA 1
ATOM 7444 C C . ARG B 1 427 ? 1.137 -0.08 -30.203 1 95.06 427 ARG B C 1
ATOM 7446 O O . ARG B 1 427 ? 0.888 0.742 -31.078 1 95.06 427 ARG B O 1
ATOM 7453 N N . TYR B 1 428 ? 0.414 -1.068 -29.906 1 96.19 428 TYR B N 1
ATOM 7454 C CA . TYR B 1 428 ? -0.775 -1.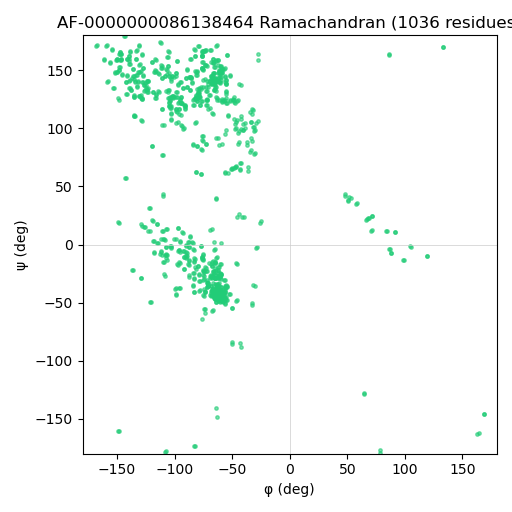33 -30.703 1 96.19 428 TYR B CA 1
ATOM 7455 C C . TYR B 1 428 ? -2.043 -0.979 -29.938 1 96.19 428 TYR B C 1
ATOM 7457 O O . TYR B 1 428 ? -3.139 -0.979 -30.5 1 96.19 428 TYR B O 1
ATOM 7465 N N . ILE B 1 429 ? -1.904 -0.677 -28.641 1 95.88 429 ILE B N 1
ATOM 7466 C CA . ILE B 1 429 ? -3.08 -0.364 -27.828 1 95.88 429 ILE B CA 1
ATOM 7467 C C . ILE B 1 429 ? -2.771 0.808 -26.906 1 95.88 429 ILE B C 1
ATOM 7469 O O . ILE B 1 429 ? -1.609 1.187 -26.734 1 95.88 429 ILE B O 1
ATOM 7473 N N . SER B 1 430 ? -3.859 1.395 -26.297 1 93.25 430 SER B N 1
ATOM 7474 C CA . SER B 1 430 ? -3.699 2.334 -25.203 1 93.25 430 SER B CA 1
ATOM 7475 C C . SER B 1 430 ? -3.518 1.602 -23.875 1 93.25 430 SER B C 1
ATOM 7477 O O . SER B 1 430 ? -4.477 1.049 -23.328 1 93.25 430 SER B O 1
ATOM 7479 N N . ALA B 1 431 ? -2.324 1.59 -23.422 1 95.75 431 ALA B N 1
ATOM 7480 C CA . ALA B 1 431 ? -2.012 0.913 -22.172 1 95.75 431 ALA B CA 1
ATOM 7481 C C . ALA B 1 431 ? -1.786 1.919 -21.047 1 95.75 431 ALA B C 1
ATOM 7483 O O . ALA B 1 431 ? -1.091 2.92 -21.234 1 95.75 431 ALA B O 1
ATOM 7484 N N . ASP B 1 432 ? -2.424 1.663 -19.891 1 95.88 432 ASP B N 1
ATOM 7485 C CA . ASP B 1 432 ? -2.15 2.471 -18.703 1 95.88 432 ASP B CA 1
ATOM 7486 C C . ASP B 1 432 ? -0.79 2.123 -18.109 1 95.88 432 ASP B C 1
ATOM 7488 O O . ASP B 1 432 ? -0.191 1.105 -18.469 1 95.88 432 ASP B O 1
ATOM 7492 N N . ASP B 1 433 ? -0.322 2.93 -17.234 1 97.44 433 ASP B N 1
ATOM 7493 C CA . ASP B 1 433 ? 1.026 2.871 -16.672 1 97.44 433 ASP B CA 1
ATOM 7494 C C . ASP B 1 433 ? 1.269 1.541 -15.961 1 97.44 433 ASP B C 1
ATOM 7496 O O . ASP B 1 433 ? 2.406 1.075 -15.875 1 97.44 433 ASP B O 1
ATOM 7500 N N . PHE B 1 434 ? 0.259 0.876 -15.477 1 98.19 434 PHE B N 1
ATOM 7501 C CA . PHE B 1 434 ? 0.503 -0.271 -14.609 1 98.19 434 PHE B CA 1
ATOM 7502 C C . PHE B 1 434 ? -0.223 -1.506 -15.133 1 98.19 434 PHE B C 1
ATOM 7504 O O . PHE B 1 434 ? -0.438 -2.465 -14.391 1 98.19 434 PHE B O 1
ATOM 7511 N N . ASP B 1 435 ? -0.691 -1.507 -16.391 1 98.62 435 ASP B N 1
ATOM 7512 C CA . ASP B 1 435 ? -1.286 -2.691 -17 1 98.62 435 ASP B CA 1
ATOM 7513 C C . ASP B 1 435 ? -0.256 -3.809 -17.156 1 98.62 435 ASP B C 1
ATOM 7515 O O . ASP B 1 435 ? 0.9 -3.551 -17.5 1 98.62 435 ASP B O 1
ATOM 7519 N N . ARG B 1 436 ? -0.724 -5.02 -16.906 1 98.81 436 ARG B N 1
ATOM 7520 C CA . ARG B 1 436 ? 0.149 -6.184 -17.016 1 98.81 436 ARG B CA 1
ATOM 7521 C C . ARG B 1 436 ? -0.364 -7.164 -18.062 1 98.81 436 ARG B C 1
ATOM 7523 O O . ARG B 1 436 ? -1.535 -7.117 -18.438 1 98.81 436 ARG B O 1
ATOM 7530 N N . GLY B 1 437 ? 0.556 -7.961 -18.547 1 98.75 437 GLY B N 1
ATOM 7531 C CA . GLY B 1 437 ? 0.21 -9.047 -19.453 1 98.75 437 GLY B CA 1
ATOM 7532 C C . GLY B 1 437 ? 0.869 -10.359 -19.094 1 98.75 437 GLY B C 1
ATOM 7533 O O . GLY B 1 437 ? 1.74 -10.406 -18.219 1 98.75 437 GLY B O 1
ATOM 7534 N N . ILE B 1 438 ? 0.369 -11.453 -19.719 1 98.62 438 ILE B N 1
ATOM 7535 C CA . ILE B 1 438 ? 0.87 -12.789 -19.406 1 98.62 438 ILE B CA 1
ATOM 7536 C C . ILE B 1 438 ? 1.041 -13.594 -20.703 1 98.62 438 ILE B C 1
ATOM 7538 O O . ILE B 1 438 ? 0.172 -13.562 -21.578 1 98.62 438 ILE B O 1
ATOM 7542 N N . HIS B 1 439 ? 2.152 -14.25 -20.875 1 98.19 439 HIS B N 1
ATOM 7543 C CA . HIS B 1 439 ? 2.352 -15.344 -21.828 1 98.19 439 HIS B CA 1
ATOM 7544 C C . HIS B 1 439 ? 2.377 -16.688 -21.109 1 98.19 439 HIS B C 1
ATOM 7546 O O . HIS B 1 439 ? 2.898 -16.797 -20 1 98.19 439 HIS B O 1
ATOM 7552 N N . VAL B 1 440 ? 1.814 -17.703 -21.828 1 98.12 440 VAL B N 1
ATOM 7553 C CA . VAL B 1 440 ? 1.688 -18.938 -21.062 1 98.12 440 VAL B CA 1
ATOM 7554 C C . VAL B 1 440 ? 1.897 -20.141 -21.984 1 98.12 440 VAL B C 1
ATOM 7556 O O . VAL B 1 440 ? 1.555 -20.094 -23.156 1 98.12 440 VAL B O 1
ATOM 7559 N N . PHE B 1 441 ? 2.488 -21.188 -21.469 1 97.75 441 PHE B N 1
ATOM 7560 C CA . PHE B 1 441 ? 2.287 -22.531 -22.016 1 97.75 441 PHE B CA 1
ATOM 7561 C C . PHE B 1 441 ? 2.389 -23.578 -20.922 1 97.75 441 PHE B C 1
ATOM 7563 O O . PHE B 1 441 ? 3.08 -23.375 -19.922 1 97.75 441 PHE B O 1
ATOM 7570 N N . VAL B 1 442 ? 1.685 -24.641 -21.094 1 98.12 442 VAL B N 1
ATOM 7571 C CA . VAL B 1 442 ? 1.752 -25.828 -20.234 1 98.12 442 VAL B CA 1
ATOM 7572 C C . VAL B 1 442 ? 2.549 -26.922 -20.938 1 98.12 442 VAL B C 1
ATOM 7574 O O . VAL B 1 442 ? 2.182 -27.375 -22.016 1 98.12 442 VAL B O 1
ATOM 7577 N N . GLY B 1 443 ? 3.633 -27.312 -20.328 1 97.88 443 GLY B N 1
ATOM 7578 C CA . GLY B 1 443 ? 4.48 -28.344 -20.906 1 97.88 443 GLY B CA 1
ATOM 7579 C C . GLY B 1 443 ? 4.008 -29.75 -20.609 1 97.88 443 GLY B C 1
ATOM 7580 O O . GLY B 1 443 ? 3.957 -30.594 -21.516 1 97.88 443 GLY B O 1
ATOM 7581 N N . GLU B 1 444 ? 3.586 -29.969 -19.422 1 97.38 444 GLU B N 1
ATOM 7582 C CA . GLU B 1 444 ? 3.266 -31.312 -18.953 1 97.38 444 GLU B CA 1
ATOM 7583 C C . GLU B 1 444 ? 1.824 -31.688 -19.297 1 97.38 444 GLU B C 1
ATOM 7585 O O . GLU B 1 444 ? 0.888 -30.984 -18.906 1 97.38 444 GLU B O 1
ATOM 7590 N N . GLU B 1 445 ? 1.655 -32.844 -19.828 1 95.69 445 GLU B N 1
ATOM 7591 C CA . GLU B 1 445 ? 0.339 -33.312 -20.266 1 95.69 445 GLU B CA 1
ATOM 7592 C C . GLU B 1 445 ? -0.584 -33.531 -19.062 1 95.69 445 GLU B C 1
ATOM 7594 O O . GLU B 1 445 ? -1.775 -33.219 -19.125 1 95.69 445 GLU B O 1
ATOM 7599 N N . TRP B 1 446 ? -0.035 -34.031 -18.031 1 94.69 446 TRP B N 1
ATOM 7600 C CA . TRP B 1 446 ? -0.844 -34.375 -16.859 1 94.69 446 TRP B CA 1
ATOM 7601 C C . TRP B 1 446 ? -1.444 -33.125 -16.234 1 94.69 446 TRP B C 1
ATOM 7603 O O . TRP B 1 446 ? -2.387 -33.219 -15.445 1 94.69 446 TRP B O 1
ATOM 7613 N N . ALA B 1 447 ? -0.86 -31.969 -16.516 1 95.88 447 ALA B N 1
ATOM 7614 C CA . ALA B 1 447 ? -1.262 -30.734 -15.867 1 95.88 447 ALA B CA 1
ATOM 7615 C C . ALA B 1 447 ? -2.178 -29.906 -16.766 1 95.88 447 ALA B C 1
ATOM 7617 O O . ALA B 1 447 ? -2.545 -28.781 -16.438 1 95.88 447 ALA B O 1
ATOM 7618 N N . ARG B 1 448 ? -2.521 -30.453 -17.891 1 95.12 448 ARG B N 1
ATOM 7619 C CA . ARG B 1 448 ? -3.451 -29.781 -18.797 1 95.12 448 ARG B CA 1
ATOM 7620 C C . ARG B 1 448 ? -4.875 -29.844 -18.25 1 95.12 448 ARG B C 1
ATOM 7622 O O . ARG B 1 448 ? -5.176 -30.641 -17.359 1 95.12 448 ARG B O 1
ATOM 7629 N N . GLY B 1 449 ? -5.754 -28.875 -18.641 1 92.69 449 GLY B N 1
ATOM 7630 C CA . GLY B 1 449 ? -7.156 -28.875 -18.25 1 92.69 449 GLY B CA 1
ATOM 7631 C C . GLY B 1 449 ? -7.414 -28.094 -16.969 1 92.69 449 GLY B C 1
ATOM 7632 O O . GLY B 1 449 ? -8.492 -28.203 -16.391 1 92.69 449 GLY B O 1
ATOM 7633 N N . LYS B 1 450 ? -6.477 -27.375 -16.516 1 94.62 450 LYS B N 1
ATOM 7634 C CA . LYS B 1 450 ? -6.598 -26.609 -15.273 1 94.62 450 LYS B CA 1
ATOM 7635 C C . LYS B 1 450 ? -6.352 -25.125 -15.523 1 94.62 450 LYS B C 1
ATOM 7637 O O . LYS B 1 450 ? -5.797 -24.438 -14.664 1 94.62 450 LYS B O 1
ATOM 7642 N N . VAL B 1 451 ? -6.688 -24.688 -16.656 1 96.44 451 VAL B N 1
ATOM 7643 C CA . VAL B 1 451 ? -6.348 -23.344 -17.125 1 96.44 451 VAL B CA 1
ATOM 7644 C C . VAL B 1 451 ? -6.926 -22.297 -16.156 1 96.44 451 VAL B C 1
ATOM 7646 O O . VAL B 1 451 ? -6.23 -21.375 -15.742 1 96.44 451 VAL B O 1
ATOM 7649 N N . SER B 1 452 ? -8.148 -22.469 -15.711 1 96.5 452 SER B N 1
ATOM 7650 C CA . SER B 1 452 ? -8.812 -21.5 -14.859 1 96.5 452 SER B CA 1
ATOM 7651 C C . SER B 1 452 ? -8.086 -21.344 -13.523 1 96.5 452 SER B C 1
ATOM 7653 O O . SER B 1 452 ? -7.977 -20.25 -12.992 1 96.5 452 SER B O 1
ATOM 7655 N N . SER B 1 453 ? -7.559 -22.438 -13.039 1 97 453 SER B N 1
ATOM 7656 C CA . SER B 1 453 ? -6.891 -22.438 -11.742 1 97 453 SER B CA 1
ATOM 7657 C C . SER B 1 453 ? -5.609 -21.609 -11.789 1 97 453 SER B C 1
ATOM 7659 O O . SER B 1 453 ? -5.473 -20.625 -11.062 1 97 453 SER B O 1
ATOM 7661 N N . TRP B 1 454 ? -4.723 -21.984 -12.703 1 97.88 454 TRP B N 1
ATOM 7662 C CA . TRP B 1 454 ? -3.432 -21.297 -12.688 1 97.88 454 TRP B CA 1
ATOM 7663 C C . TRP B 1 454 ? -3.531 -19.922 -13.32 1 97.88 454 TRP B C 1
ATOM 7665 O O . TRP B 1 454 ? -2.814 -19 -12.938 1 97.88 454 TRP B O 1
ATOM 7675 N N . MET B 1 455 ? -4.418 -19.688 -14.328 1 97.88 455 MET B N 1
ATOM 7676 C CA . MET B 1 455 ? -4.602 -18.359 -14.922 1 97.88 455 MET B CA 1
ATOM 7677 C C . MET B 1 455 ? -5.148 -17.375 -13.891 1 97.88 455 MET B C 1
ATOM 7679 O O . MET B 1 455 ? -4.621 -16.266 -13.742 1 97.88 455 MET B O 1
ATOM 7683 N N . SER B 1 456 ? -6.207 -17.75 -13.172 1 97.81 456 SER B N 1
ATOM 7684 C CA . SER B 1 456 ? -6.793 -16.875 -12.172 1 97.81 456 SER B CA 1
ATOM 7685 C C . SER B 1 456 ? -5.824 -16.609 -11.023 1 97.81 456 SER B C 1
ATOM 7687 O O . SER B 1 456 ? -5.848 -15.547 -10.406 1 97.81 456 SER B O 1
ATOM 7689 N N . ALA B 1 457 ? -4.945 -17.562 -10.758 1 98.44 457 ALA B N 1
ATOM 7690 C CA . ALA B 1 457 ? -3.928 -17.375 -9.719 1 98.44 457 ALA B CA 1
ATOM 7691 C C . ALA B 1 457 ? -2.902 -16.328 -10.133 1 98.44 457 ALA B C 1
ATOM 7693 O O . ALA B 1 457 ? -2.486 -15.5 -9.32 1 98.44 457 ALA B O 1
ATOM 7694 N N . LEU B 1 458 ? -2.445 -16.375 -11.406 1 98.69 458 LEU B N 1
ATOM 7695 C CA . LEU B 1 458 ? -1.543 -15.344 -11.914 1 98.69 458 LEU B CA 1
ATOM 7696 C C . LEU B 1 458 ? -2.186 -13.969 -11.82 1 98.69 458 LEU B C 1
ATOM 7698 O O . LEU B 1 458 ? -1.553 -13.008 -11.367 1 98.69 458 LEU B O 1
ATOM 7702 N N . VAL B 1 459 ? -3.412 -13.891 -12.18 1 98.62 459 VAL B N 1
ATOM 7703 C CA . VAL B 1 459 ? -4.156 -12.641 -12.133 1 98.62 459 VAL B CA 1
ATOM 7704 C C . VAL B 1 459 ? -4.262 -12.156 -10.688 1 98.62 459 VAL B C 1
ATOM 7706 O O . VAL B 1 459 ? -4.094 -10.969 -10.406 1 98.62 459 VAL B O 1
ATOM 7709 N N . HIS B 1 460 ? -4.562 -13.125 -9.82 1 98.56 460 HIS B N 1
ATOM 7710 C CA . HIS B 1 460 ? -4.652 -12.812 -8.398 1 98.56 460 HIS B CA 1
ATOM 7711 C C . HIS B 1 460 ? -3.371 -12.156 -7.898 1 98.56 460 HIS B C 1
ATOM 7713 O O . HIS B 1 460 ? -3.42 -11.117 -7.234 1 98.56 460 HIS B O 1
ATOM 7719 N N . TRP B 1 461 ? -2.264 -12.734 -8.227 1 98.31 461 TRP B N 1
ATOM 7720 C CA . TRP B 1 461 ? -0.995 -12.156 -7.801 1 98.31 461 TRP B CA 1
ATOM 7721 C C . TRP B 1 461 ? -0.815 -10.75 -8.375 1 98.31 461 TRP B C 1
ATOM 7723 O O . TRP B 1 461 ? -0.401 -9.828 -7.672 1 98.31 461 TRP B O 1
ATOM 7733 N N . ILE B 1 462 ? -1.11 -10.586 -9.641 1 98.5 462 ILE B N 1
ATOM 7734 C CA . ILE B 1 462 ? -0.901 -9.328 -10.336 1 98.5 462 ILE B CA 1
ATOM 7735 C C . ILE B 1 462 ? -1.698 -8.219 -9.656 1 98.5 462 ILE B C 1
ATOM 7737 O O . ILE B 1 462 ? -1.157 -7.152 -9.352 1 98.5 462 ILE B O 1
ATOM 7741 N N . PHE B 1 463 ? -2.967 -8.445 -9.383 1 97.88 463 PHE B N 1
ATOM 7742 C CA . PHE B 1 463 ? -3.824 -7.426 -8.797 1 97.88 463 PHE B CA 1
ATOM 7743 C C . PHE B 1 463 ? -3.422 -7.148 -7.352 1 97.88 463 PHE B C 1
ATOM 7745 O O . PHE B 1 463 ? -3.561 -6.023 -6.867 1 97.88 463 PHE B O 1
ATOM 7752 N N . CYS B 1 464 ? -2.838 -8.109 -6.645 1 96.69 464 CYS B N 1
ATOM 7753 C CA . CYS B 1 464 ? -2.422 -7.914 -5.262 1 96.69 464 CYS B CA 1
ATOM 7754 C C . CYS B 1 464 ? -1.05 -7.254 -5.195 1 96.69 464 CYS B C 1
ATOM 7756 O O . CYS B 1 464 ? -0.719 -6.598 -4.203 1 96.69 464 CYS B O 1
ATOM 7758 N N . ALA B 1 465 ? -0.26 -7.414 -6.227 1 96.06 465 ALA B N 1
ATOM 7759 C CA . ALA B 1 465 ? 1.109 -6.906 -6.23 1 96.06 465 ALA B CA 1
ATOM 7760 C C . ALA B 1 465 ? 1.131 -5.383 -6.316 1 96.06 465 ALA B C 1
ATOM 7762 O O . ALA B 1 465 ? 2.035 -4.738 -5.781 1 96.06 465 ALA B O 1
ATOM 7763 N N . ASP B 1 466 ? 0.173 -4.812 -7.004 1 96.25 466 ASP B N 1
ATOM 7764 C CA . ASP B 1 466 ? 0.104 -3.361 -7.16 1 96.25 466 ASP B CA 1
ATOM 7765 C C . ASP B 1 466 ? -1.344 -2.893 -7.285 1 96.25 466 ASP B C 1
ATOM 7767 O O . ASP B 1 466 ? -2.045 -3.264 -8.227 1 96.25 466 ASP B O 1
ATOM 7771 N N . TYR B 1 467 ? -1.744 -1.947 -6.449 1 93 467 TYR B N 1
ATOM 7772 C CA . TYR B 1 467 ? -3.107 -1.43 -6.398 1 93 467 TYR B CA 1
ATOM 7773 C C . TYR B 1 467 ? -3.422 -0.6 -7.637 1 93 467 TYR B C 1
ATOM 7775 O O . TYR B 1 467 ? -4.59 -0.347 -7.941 1 93 467 TYR B O 1
ATOM 7783 N N . ARG B 1 468 ? -2.455 -0.221 -8.32 1 96.31 468 ARG B N 1
ATOM 7784 C CA . ARG B 1 468 ? -2.635 0.689 -9.453 1 96.31 468 ARG B CA 1
ATOM 7785 C C . ARG B 1 468 ? -2.881 -0.081 -10.742 1 96.31 468 ARG B C 1
ATOM 7787 O O . ARG B 1 468 ? -3.287 0.501 -11.75 1 96.31 468 ARG B O 1
ATOM 7794 N N . THR B 1 469 ? -2.713 -1.402 -10.711 1 97.94 469 THR B N 1
ATOM 7795 C CA . THR B 1 469 ? -2.994 -2.203 -11.891 1 97.94 469 THR B CA 1
ATOM 7796 C C . THR B 1 469 ? -4.5 -2.309 -12.133 1 97.94 469 THR B C 1
ATOM 7798 O O . THR B 1 469 ? -5.234 -2.807 -11.273 1 97.94 469 THR B O 1
ATOM 7801 N N . ALA B 1 470 ? -4.891 -1.912 -13.32 1 96.94 470 ALA B N 1
ATOM 7802 C CA . ALA B 1 470 ? -6.324 -1.872 -13.609 1 96.94 470 ALA B CA 1
ATOM 7803 C C . ALA B 1 470 ? -6.719 -2.969 -14.594 1 96.94 470 ALA B C 1
ATOM 7805 O O . ALA B 1 470 ? -7.902 -3.291 -14.727 1 96.94 470 ALA B O 1
ATOM 7806 N N . SER B 1 471 ? -5.641 -3.537 -15.25 1 98.12 471 SER B N 1
ATOM 7807 C CA . SER B 1 471 ? -5.977 -4.508 -16.297 1 98.12 471 SER B CA 1
ATOM 7808 C C . SER B 1 471 ? -4.887 -5.562 -16.438 1 98.12 471 SER B C 1
ATOM 7810 O O . SER B 1 471 ? -3.707 -5.281 -16.203 1 98.12 471 SER B O 1
ATOM 7812 N N . VAL B 1 472 ? -5.344 -6.727 -16.797 1 98.75 472 VAL B N 1
ATOM 7813 C CA . VAL B 1 472 ? -4.469 -7.801 -17.25 1 98.75 472 VAL B CA 1
ATOM 7814 C C . VAL B 1 472 ? -4.781 -8.133 -18.703 1 98.75 472 VAL B C 1
ATOM 7816 O O . VAL B 1 472 ? -5.941 -8.375 -19.062 1 98.75 472 VAL B O 1
ATOM 7819 N N . CYS B 1 473 ? -3.746 -8.164 -19.547 1 98.75 473 CYS B N 1
ATOM 7820 C CA . CYS B 1 473 ? -3.926 -8.305 -20.984 1 98.75 473 CYS B CA 1
ATOM 7821 C C . CYS B 1 473 ? -3.371 -9.641 -21.484 1 98.75 473 CYS B C 1
ATOM 7823 O O . CYS B 1 473 ? -2.396 -10.156 -20.938 1 98.75 473 CYS B O 1
ATOM 7825 N N . MET B 1 474 ? -3.998 -10.203 -22.5 1 98.12 474 MET B N 1
ATOM 7826 C CA . MET B 1 474 ? -3.586 -11.414 -23.203 1 98.12 474 MET B CA 1
ATOM 7827 C C . MET B 1 474 ? -3.705 -11.234 -24.719 1 98.12 474 MET B C 1
ATOM 7829 O O . MET B 1 474 ? -4.621 -10.562 -25.203 1 98.12 474 MET B O 1
ATOM 7833 N N . GLU B 1 475 ? -2.766 -11.867 -25.453 1 97.94 475 GLU B N 1
ATOM 7834 C CA . GLU B 1 475 ? -2.822 -11.742 -26.906 1 97.94 475 GLU B CA 1
ATOM 7835 C C . GLU B 1 475 ? -2.426 -13.047 -27.578 1 97.94 475 GLU B C 1
ATOM 7837 O O . GLU B 1 475 ? -1.557 -13.055 -28.453 1 97.94 475 GLU B O 1
ATOM 7842 N N . PRO B 1 476 ? -3.086 -14.109 -27.297 1 97.75 476 PRO B N 1
ATOM 7843 C CA . PRO B 1 476 ? -2.797 -15.367 -28 1 97.75 476 PRO B CA 1
ATOM 7844 C C . PRO B 1 476 ? -3.061 -15.289 -29.5 1 97.75 476 PRO B C 1
ATOM 7846 O O . PRO B 1 476 ? -3.793 -14.406 -29.953 1 97.75 476 PRO B O 1
ATOM 7849 N N . ARG B 1 477 ? -2.426 -16.188 -30.219 1 97.81 477 ARG B N 1
ATOM 7850 C CA . ARG B 1 477 ? -2.729 -16.312 -31.641 1 97.81 477 ARG B CA 1
ATOM 7851 C C . ARG B 1 477 ? -4.203 -16.641 -31.859 1 97.81 477 ARG B C 1
ATOM 7853 O O . ARG B 1 477 ? -4.797 -17.391 -31.078 1 97.81 477 ARG B O 1
ATOM 7860 N N . VAL B 1 478 ? -4.742 -16.203 -32.969 1 97.31 478 VAL B N 1
ATOM 7861 C CA . VAL B 1 478 ? -6.18 -16.281 -33.219 1 97.31 478 VAL B CA 1
ATOM 7862 C C . VAL B 1 478 ? -6.594 -17.75 -33.375 1 97.31 478 VAL B C 1
ATOM 7864 O O . VAL B 1 478 ? -7.742 -18.109 -33.125 1 97.31 478 VAL B O 1
ATOM 7867 N N . ASP B 1 479 ? -5.656 -18.609 -33.812 1 97.12 479 ASP B N 1
ATOM 7868 C CA . ASP B 1 479 ? -6.02 -20 -34.094 1 97.12 479 ASP B CA 1
ATOM 7869 C C . ASP B 1 479 ? -5.906 -20.844 -32.812 1 97.12 479 ASP B C 1
ATOM 7871 O O . ASP B 1 479 ? -6.121 -22.062 -32.875 1 97.12 479 ASP B O 1
ATOM 7875 N N . ASN B 1 480 ? -5.492 -20.312 -31.734 1 97 480 ASN B N 1
ATOM 7876 C CA . ASN B 1 480 ? -5.574 -21 -30.453 1 97 480 ASN B CA 1
ATOM 7877 C C . ASN B 1 480 ? -6.965 -20.875 -29.844 1 97 480 ASN B C 1
ATOM 7879 O O . ASN B 1 480 ? -7.121 -20.328 -28.75 1 97 480 ASN B O 1
ATOM 7883 N N . ALA B 1 481 ? -7.926 -21.375 -30.484 1 96.25 481 ALA B N 1
ATOM 7884 C CA . ALA B 1 481 ? -9.344 -21.188 -30.203 1 96.25 481 ALA B CA 1
ATOM 7885 C C . ALA B 1 481 ? -9.703 -21.719 -28.828 1 96.25 481 ALA B C 1
ATOM 7887 O O . ALA B 1 481 ? -10.469 -21.094 -28.078 1 96.25 481 ALA B O 1
ATOM 7888 N N . ARG B 1 482 ? -9.219 -22.844 -28.562 1 95.12 482 ARG B N 1
ATOM 7889 C CA . ARG B 1 482 ? -9.531 -23.469 -27.281 1 95.12 482 ARG B CA 1
ATOM 7890 C C . ARG B 1 482 ? -9.062 -22.594 -26.125 1 95.12 482 ARG B C 1
ATOM 7892 O O . ARG B 1 482 ? -9.797 -22.391 -25.156 1 95.12 482 ARG B O 1
ATOM 7899 N N . PHE B 1 483 ? -7.852 -22.141 -26.203 1 96.62 483 PHE B N 1
ATOM 7900 C CA . PHE B 1 483 ? -7.305 -21.281 -25.156 1 96.62 483 PHE B CA 1
ATOM 7901 C C . PHE B 1 483 ? -8.117 -20 -25.031 1 96.62 483 PHE B C 1
ATOM 7903 O O . PHE B 1 483 ? -8.422 -19.547 -23.922 1 96.62 483 PHE B O 1
ATOM 7910 N N . ILE B 1 484 ? -8.5 -19.375 -26.125 1 97.81 484 ILE B N 1
ATOM 7911 C CA . ILE B 1 484 ? -9.289 -18.156 -26.156 1 97.81 484 ILE B CA 1
ATOM 7912 C C . ILE B 1 484 ? -10.633 -18.391 -25.453 1 97.81 484 ILE B C 1
ATOM 7914 O O . ILE B 1 484 ? -11.109 -17.531 -24.703 1 97.81 484 ILE B O 1
ATOM 7918 N N . GLN B 1 485 ? -11.211 -19.484 -25.656 1 97.19 485 GLN B N 1
ATOM 7919 C CA . GLN B 1 485 ? -12.461 -19.828 -25 1 97.19 485 GLN B CA 1
ATOM 7920 C C . GLN B 1 485 ? -12.289 -19.875 -23.484 1 97.19 485 GLN B C 1
ATOM 7922 O O . GLN B 1 485 ? -13.148 -19.406 -22.734 1 97.19 485 GLN B O 1
ATOM 7927 N N . HIS B 1 486 ? -11.188 -20.5 -23.047 1 96.5 486 HIS B N 1
ATOM 7928 C CA . HIS B 1 486 ? -10.891 -20.531 -21.625 1 96.5 486 HIS B CA 1
ATOM 7929 C C . HIS B 1 486 ? -10.758 -19.109 -21.062 1 96.5 486 HIS B C 1
ATOM 7931 O O . HIS B 1 486 ? -11.258 -18.828 -19.969 1 96.5 486 HIS B O 1
ATOM 7937 N N . LEU B 1 487 ? -10.078 -18.25 -21.812 1 97.56 487 LEU B N 1
ATOM 7938 C CA . LEU B 1 487 ? -9.891 -16.875 -21.375 1 97.56 487 LEU B CA 1
ATOM 7939 C C . LEU B 1 487 ? -11.234 -16.156 -21.234 1 97.56 487 LEU B C 1
ATOM 7941 O O . LEU B 1 487 ? -11.477 -15.469 -20.25 1 97.56 487 LEU B O 1
ATOM 7945 N N . GLN B 1 488 ? -12.031 -16.344 -22.203 1 96.75 488 GLN B N 1
ATOM 7946 C CA . GLN B 1 488 ? -13.352 -15.719 -22.156 1 96.75 488 GLN B CA 1
ATOM 7947 C C . GLN B 1 488 ? -14.172 -16.234 -20.984 1 96.75 488 GLN B C 1
ATOM 7949 O O . GLN B 1 488 ? -14.859 -15.461 -20.312 1 96.75 488 GLN B O 1
ATOM 7954 N N . HIS B 1 489 ? -14.055 -17.438 -20.766 1 94.19 489 HIS B N 1
ATOM 7955 C CA . HIS B 1 489 ? -14.727 -18.047 -19.609 1 94.19 489 HIS B CA 1
ATOM 7956 C C . HIS B 1 489 ? -14.211 -17.438 -18.312 1 94.19 489 HIS B C 1
ATOM 7958 O O . HIS B 1 489 ? -14.984 -17.266 -17.359 1 94.19 489 HIS B O 1
ATOM 7964 N N . ASP B 1 490 ? -12.992 -17.125 -18.281 1 94.44 490 ASP B N 1
ATOM 7965 C CA . ASP B 1 490 ? -12.344 -16.625 -17.078 1 94.44 490 ASP B CA 1
ATOM 7966 C C . ASP B 1 490 ? -12.508 -15.117 -16.953 1 94.44 490 ASP B C 1
ATOM 7968 O O . ASP B 1 490 ? -11.906 -14.492 -16.062 1 94.44 490 ASP B O 1
ATOM 7972 N N . GLY B 1 491 ? -13.25 -14.492 -17.766 1 95.62 491 GLY B N 1
ATOM 7973 C CA . GLY B 1 491 ? -13.633 -13.102 -17.578 1 95.62 491 GLY B CA 1
ATOM 7974 C C . GLY B 1 491 ? -12.898 -12.148 -18.5 1 95.62 491 GLY B C 1
ATOM 7975 O O . GLY B 1 491 ? -13.156 -10.945 -18.484 1 95.62 491 GLY B O 1
ATOM 7976 N N . PHE B 1 492 ? -11.945 -12.672 -19.359 1 98 492 PHE B N 1
ATOM 7977 C CA . PHE B 1 492 ? -11.305 -11.812 -20.344 1 98 492 PHE B CA 1
ATOM 7978 C C . PHE B 1 492 ? -12.273 -11.438 -21.453 1 98 492 PHE B C 1
ATOM 7980 O O . PHE B 1 492 ? -12.969 -12.297 -22 1 98 492 PHE B O 1
ATOM 7987 N N . VAL B 1 493 ? -12.266 -10.172 -21.812 1 97.75 493 VAL B N 1
ATOM 7988 C CA . VAL B 1 493 ? -13.125 -9.664 -22.875 1 97.75 493 VAL B CA 1
ATOM 7989 C C . VAL B 1 493 ? -12.297 -9.398 -24.125 1 97.75 493 VAL B C 1
ATOM 7991 O O . VAL B 1 493 ? -11.289 -8.695 -24.078 1 97.75 493 VAL B O 1
ATOM 7994 N N . GLY B 1 494 ? -12.766 -10.008 -25.203 1 97.38 494 GLY B N 1
ATOM 7995 C CA . GLY B 1 494 ? -12.109 -9.734 -26.484 1 97.38 494 GLY B CA 1
ATOM 7996 C C . GLY B 1 494 ? -12.406 -8.344 -27.016 1 97.38 494 GLY B C 1
ATOM 7997 O O . GLY B 1 494 ? -13.562 -7.988 -27.234 1 97.38 494 GLY B O 1
ATOM 7998 N N . GLU B 1 495 ? -11.336 -7.59 -27.188 1 97.06 495 GLU B N 1
ATOM 7999 C CA . GLU B 1 495 ? -11.547 -6.215 -27.625 1 97.06 495 GLU B CA 1
ATOM 8000 C C . GLU B 1 495 ? -11.328 -6.074 -29.125 1 97.06 495 GLU B C 1
ATOM 8002 O O . GLU B 1 495 ? -12.078 -5.367 -29.812 1 97.06 495 GLU B O 1
ATOM 8007 N N . LYS B 1 496 ? -10.336 -6.672 -29.656 1 97.06 496 LYS B N 1
ATOM 8008 C CA . LYS B 1 496 ? -10 -6.625 -31.078 1 97.06 496 LYS B CA 1
ATOM 8009 C C . LYS B 1 496 ? -8.938 -7.66 -31.438 1 97.06 496 LYS B C 1
ATOM 8011 O O . LYS B 1 496 ? -8.469 -8.391 -30.562 1 97.06 496 LYS B O 1
ATOM 8016 N N . GLN B 1 497 ? -8.734 -7.785 -32.688 1 97.31 497 GLN B N 1
ATOM 8017 C CA . GLN B 1 497 ? -7.566 -8.523 -33.156 1 97.31 497 GLN B CA 1
ATOM 8018 C C . GLN B 1 497 ? -6.426 -7.578 -33.531 1 97.31 497 GLN B C 1
ATOM 8020 O O . GLN B 1 497 ? -6.664 -6.434 -33.906 1 97.31 497 GLN B O 1
ATOM 8025 N N . ILE B 1 498 ? -5.281 -8.078 -33.312 1 97.25 498 ILE B N 1
ATOM 8026 C CA . ILE B 1 498 ? -4.102 -7.277 -33.594 1 97.25 498 ILE B CA 1
ATOM 8027 C C . ILE B 1 498 ? -3.195 -8.039 -34.562 1 97.25 498 ILE B C 1
ATOM 8029 O O . ILE B 1 498 ? -2.914 -9.219 -34.375 1 97.25 498 ILE B O 1
ATOM 8033 N N . SER B 1 499 ? -2.748 -7.371 -35.625 1 97.38 499 SER B N 1
ATOM 8034 C CA . SER B 1 499 ? -1.781 -7.934 -36.562 1 97.38 499 SER B CA 1
ATOM 8035 C C . SER B 1 499 ? -0.355 -7.559 -36.188 1 97.38 499 SER B C 1
ATOM 8037 O O . SER B 1 499 ? 0.102 -6.453 -36.469 1 97.38 499 SER B O 1
ATOM 8039 N N . PHE B 1 500 ? 0.268 -8.461 -35.562 1 94.38 500 PHE B N 1
ATOM 8040 C CA . PHE B 1 500 ? 1.704 -8.297 -35.375 1 94.38 500 PHE B CA 1
ATOM 8041 C C . PHE B 1 500 ? 2.471 -8.734 -36.594 1 94.38 500 PHE B C 1
ATOM 8043 O O . PHE B 1 500 ? 1.92 -9.414 -37.469 1 94.38 500 PHE B O 1
ATOM 8050 N N . PRO B 1 501 ? 3.764 -8.305 -36.719 1 93.31 501 PRO B N 1
ATOM 8051 C CA . PRO B 1 501 ? 4.523 -8.727 -37.875 1 93.31 501 PRO B CA 1
ATOM 8052 C C . PRO B 1 501 ? 4.594 -10.25 -38.031 1 93.31 501 PRO B C 1
ATOM 8054 O O . PRO B 1 501 ? 4.578 -10.766 -39.156 1 93.31 501 PRO B O 1
ATOM 8057 N N . HIS B 1 502 ? 4.559 -10.984 -36.938 1 91.81 502 HIS B N 1
ATOM 8058 C CA . HIS B 1 502 ? 4.848 -12.414 -36.969 1 91.81 502 HIS B CA 1
ATOM 8059 C C . HIS B 1 502 ? 3.596 -13.234 -36.656 1 91.81 502 HIS B C 1
ATOM 8061 O O . HIS B 1 502 ? 3.604 -14.461 -36.812 1 91.81 502 HIS B O 1
ATOM 8067 N N . LYS B 1 503 ? 2.508 -12.625 -36.25 1 93.88 503 LYS B N 1
ATOM 8068 C CA . LYS B 1 503 ? 1.305 -13.398 -35.938 1 93.88 503 LYS B CA 1
ATOM 8069 C C . LYS B 1 503 ? 0.07 -12.5 -35.938 1 93.88 503 LYS B C 1
ATOM 8071 O O . LYS B 1 503 ? 0.185 -11.281 -35.812 1 93.88 503 LYS B O 1
ATOM 8076 N N . GLN B 1 504 ? -1.116 -13.18 -36.094 1 97.12 504 GLN B N 1
ATOM 8077 C CA . GLN B 1 504 ? -2.416 -12.578 -35.812 1 97.12 504 GLN B CA 1
ATOM 8078 C C . GLN B 1 504 ? -2.912 -12.992 -34.406 1 97.12 504 GLN B C 1
ATOM 8080 O O . GLN B 1 504 ? -2.932 -14.172 -34.094 1 97.12 504 GLN B O 1
ATOM 8085 N N . SER B 1 505 ? -3.246 -11.906 -33.625 1 97.56 505 SER B N 1
ATOM 8086 C CA . SER B 1 505 ? -3.527 -12.211 -32.219 1 97.56 505 SER B CA 1
ATOM 8087 C C . SER B 1 505 ? -4.922 -11.742 -31.828 1 97.56 505 SER B C 1
ATOM 8089 O O . SER B 1 505 ? -5.418 -10.742 -32.344 1 97.56 505 SER B O 1
ATOM 8091 N N . TRP B 1 506 ? -5.57 -12.539 -31.047 1 98.12 506 TRP B N 1
ATOM 8092 C CA . TRP B 1 506 ? -6.746 -12.133 -30.297 1 98.12 506 TRP B CA 1
ATOM 8093 C C . TRP B 1 506 ? -6.352 -11.312 -29.062 1 98.12 506 TRP B C 1
ATOM 8095 O O . TRP B 1 506 ? -5.551 -11.766 -28.25 1 98.12 506 TRP B O 1
ATOM 8105 N N . PHE B 1 507 ? -6.859 -10.055 -29.016 1 98.25 507 PHE B N 1
ATOM 8106 C CA . PHE B 1 507 ? -6.52 -9.219 -27.875 1 98.25 507 PHE B CA 1
ATOM 8107 C C . PHE B 1 507 ? -7.645 -9.234 -26.844 1 98.25 507 PHE B C 1
ATOM 8109 O O . PHE B 1 507 ? -8.758 -8.797 -27.125 1 98.25 507 PHE B O 1
ATOM 8116 N N . GLY B 1 508 ? -7.281 -9.797 -25.688 1 98.19 508 GLY B N 1
ATOM 8117 C CA . GLY B 1 508 ? -8.219 -9.844 -24.562 1 98.19 508 GLY B CA 1
ATOM 8118 C C . GLY B 1 508 ? -7.734 -9.086 -23.344 1 98.19 508 GLY B C 1
ATOM 8119 O O . GLY B 1 508 ? -6.531 -9.016 -23.094 1 98.19 508 GLY B O 1
ATOM 8120 N N . ARG B 1 509 ? -8.75 -8.508 -22.562 1 98.12 509 ARG B N 1
ATOM 8121 C CA . ARG B 1 509 ? -8.461 -7.723 -21.375 1 98.12 509 ARG B CA 1
ATOM 8122 C C . ARG B 1 509 ? -9.375 -8.109 -20.219 1 98.12 509 ARG B C 1
ATOM 8124 O O . ARG B 1 509 ? -10.57 -8.32 -20.422 1 98.12 509 ARG B O 1
ATOM 8131 N N . LEU B 1 510 ? -8.812 -8.406 -19.094 1 98.38 510 LEU B N 1
ATOM 8132 C CA . LEU B 1 510 ? -9.539 -8.562 -17.844 1 98.38 510 LEU B CA 1
ATOM 8133 C C . LEU B 1 510 ? -9.359 -7.336 -16.953 1 98.38 510 LEU B C 1
ATOM 8135 O O . LEU B 1 510 ? -8.242 -7.027 -16.531 1 98.38 510 LEU B O 1
ATOM 8139 N N . ARG B 1 511 ? -10.422 -6.633 -16.656 1 97.75 511 ARG B N 1
ATOM 8140 C CA . ARG B 1 511 ? -10.359 -5.418 -15.844 1 97.75 511 ARG B CA 1
ATOM 8141 C C . ARG B 1 511 ? -10.523 -5.734 -14.367 1 97.75 511 ARG B C 1
ATOM 8143 O O . ARG B 1 511 ? -11.32 -6.602 -13.992 1 97.75 511 ARG B O 1
ATOM 8150 N N . ARG B 1 512 ? -9.805 -5.027 -13.523 1 97.44 512 ARG B N 1
ATOM 8151 C CA . ARG B 1 512 ? -9.883 -5.188 -12.078 1 97.44 512 ARG B CA 1
ATOM 8152 C C . ARG B 1 512 ? -11.312 -5.008 -11.578 1 97.44 512 ARG B C 1
ATOM 8154 O O . ARG B 1 512 ? -11.773 -5.742 -10.703 1 97.44 512 ARG B O 1
ATOM 8161 N N . GLU B 1 513 ? -12.047 -4.047 -12.094 1 94.12 513 GLU B N 1
ATOM 8162 C CA . GLU B 1 513 ? -13.375 -3.699 -11.602 1 94.12 513 GLU B CA 1
ATOM 8163 C C . GLU B 1 513 ? -14.352 -4.863 -11.766 1 94.12 513 GLU B C 1
ATOM 8165 O O . GLU B 1 513 ? -15.367 -4.934 -11.07 1 94.12 513 GLU B O 1
ATOM 8170 N N . THR B 1 514 ? -14.039 -5.773 -12.68 1 93.81 514 THR B N 1
ATOM 8171 C CA . THR B 1 514 ? -14.961 -6.867 -12.938 1 93.81 514 THR B CA 1
ATOM 8172 C C . THR B 1 514 ? -14.43 -8.18 -12.383 1 93.81 514 THR B C 1
ATOM 8174 O O . THR B 1 514 ? -15.07 -9.227 -12.5 1 93.81 514 THR B O 1
ATOM 8177 N N . TRP B 1 515 ? -13.289 -8.172 -11.828 1 95.94 515 TRP B N 1
ATOM 8178 C CA . TRP B 1 515 ? -12.664 -9.375 -11.289 1 95.94 515 TRP B CA 1
ATOM 8179 C C . TRP B 1 515 ? -13.242 -9.734 -9.922 1 95.94 515 TRP B C 1
ATOM 8181 O O . TRP B 1 515 ? -13.336 -8.883 -9.039 1 95.94 515 TRP B O 1
ATOM 8191 N N . GLU B 1 516 ? -13.617 -10.922 -9.703 1 92.5 516 GLU B N 1
ATOM 8192 C CA . GLU B 1 516 ? -14.32 -11.297 -8.477 1 92.5 516 GLU B CA 1
ATOM 8193 C C . GLU B 1 516 ? -13.453 -12.195 -7.598 1 92.5 516 GLU B C 1
ATOM 8195 O O . GLU B 1 516 ? -13.875 -12.602 -6.512 1 92.5 516 GLU B O 1
ATOM 8200 N N . GLY B 1 517 ? -12.32 -12.602 -8.062 1 95.75 517 GLY B N 1
ATOM 8201 C CA . GLY B 1 517 ? -11.445 -13.461 -7.281 1 95.75 517 GLY B CA 1
ATOM 8202 C C . GLY B 1 517 ? -10.914 -14.641 -8.07 1 95.75 517 GLY B C 1
ATOM 8203 O O . GLY B 1 517 ? -11.32 -14.867 -9.211 1 95.75 517 GLY B O 1
ATOM 8204 N N . PRO B 1 518 ? -9.984 -15.359 -7.547 1 96.75 518 PRO B N 1
ATOM 8205 C CA . PRO B 1 518 ? -9.422 -16.531 -8.219 1 96.75 518 PRO B CA 1
ATOM 8206 C C . PRO B 1 518 ? -10.352 -17.734 -8.172 1 96.75 518 PRO B C 1
ATOM 8208 O O . PRO B 1 518 ? -11.219 -17.828 -7.301 1 96.75 518 PRO B O 1
ATOM 8211 N N . SER B 1 519 ? -10.102 -18.578 -9.125 1 94.69 519 SER B N 1
ATOM 8212 C CA . SER B 1 519 ? -10.828 -19.844 -9.125 1 94.69 519 SER B CA 1
ATOM 8213 C C . SER B 1 519 ? -10.445 -20.703 -7.922 1 94.69 519 SER B C 1
ATOM 8215 O O . SER B 1 519 ? -9.281 -20.719 -7.516 1 94.69 519 SER B O 1
ATOM 8217 N N . LEU B 1 520 ? -11.492 -21.422 -7.395 1 91.88 520 LEU B N 1
ATOM 8218 C CA . LEU B 1 520 ? -11.281 -22.172 -6.156 1 91.88 520 LEU B CA 1
ATOM 8219 C C . LEU B 1 520 ? -11.289 -23.672 -6.414 1 91.88 520 LEU B C 1
ATOM 8221 O O . LEU B 1 520 ? -12.008 -24.141 -7.289 1 91.88 520 LEU B O 1
#

Secondary structure (DSSP, 8-state):
---EEEE-TTS-EEEEEEETTEEEEEESSTTSS---SS-SEEEEEEEEEE-------SS-TT---PPEEEE--S--SS-EEEEEEEEEPPPTTTBPPPS-HHHHHHHHHHHHHHHHTTSPPPP-BPPP-TTTTTS-GGGS-B---EEEE-S-GGGGSTTHHHHHHHTTSSEES-----S-SSTTSGGGT-EEEEHHHHHTS-GGGT---PPB-S--S-----------------------------------HHHH-SSS---SS-SS--SS--STT--TTSS----PPPPP-EEEETTEEEEPPPPPPPTT-EEEEEEETTTTEEEEEEE----SSPPPP-S---HHHHHS-TTSTTGGGGGS-HHHHHHHHHHSHHHHHHH-S--TTHHHHHHH-SSEEEEEEEETTEEEEEEEEEETTTSGGGGTS---TT-EEEEEEE--GGGTT-HHHHHHHHHHHHHHH-TT--EEEE--BTT-HHHHHHHHHTT-EEEEEEE-SS-EEEEEEEEGGG------/---EEEE-TTS-EEEEEEETTEEEEEESSTTSS---SS-SEEEEEEEEEE-------SS-TT---PPEEEE--S--SS-EEEEEEEEEPPPTTTBPPPS-HHHHHHHHHHHHHHHHTTSPPPP-BPPP-TTTTTS-GGGS-B---EEEE-S-GGGGSTTHHHHHHHTTSSEES-----S-SSTTSGGGT-EEEEHHHHHTS-GGGT---PPB-S--S-----------------------------------HHHH-SSS---SS-SS--SS--STT--TTSS----PPPPP-EEEETTEEEEPPPPPPPTT-EEEEEEETTTTEEEEEEE----SSPPPP-S---HHHHHS-TTSTTGGGGGS-HHHHHHHHHHSHHHHHHH-S--TTHHHHHHH-SSEEEEEEEETTEEEEEEEEEETTTSGGGGTS---TT-EEEEEEE--GGGTT-HHHHHHHHHHHHHHH-TT--EEEE--BTT-HHHHHHHHHTT-EEEEEEE-SS-EEEEEEEEGGG------